Protein AF-A0A9N9YVP1-F1 (afdb_monomer_lite)

Foldseek 3Di:
DPDPPPPPVVVVVVLVVQLVVCVVVFQQVDAAQEKEKFWFWDQDPVRWIWIKMFMGSLPDTDDIDTDTHRFDCPPVDLSVLVVVVVVVVCCCSSRVHAYAEYQYEQVVCVRGVCNQQCCCQARVYFYFYDYDDDQDDDPNDRDDDDRHVNRVVRRNVGSVQADPVSHGDFDQDALQWTCQCVVLRGDHDAPVRVVVPADPLLNLLLLVLLVVCVVVVAAEEEEDADCCFDLVNQLVSLLVNVSVNSVGNYIYGHFDDDPLLLVLQVVLLCCQQVNCQPDDDDPVSLVVLLVRLVVSCVPRACDQCHQLADVVSVHGQEYEYEDLSNLSVLVVSCVRPVPRAYEYEDAGQGQQVQLVDPPGPSVVSVVSSCVRCVSHQAYEYALDPNRDHPPDDPLRYDYAHRAHACRDLQHRDYGSHVLSNLLNVQQVVCVVVVAARDDPPFAEEEEEAQLVLVLLLLVLLVVVCVVVPDDRAAYEYEAEDGPSDPCVVVSLVVNVVCCVPPVVVCRNRYGYDYDYPRSNNNNSVLLSHQAYEAAYPGEDDLVSLLSNLQSLHAYEYEPPHCNCVLDDDLQQYHYDHRSCSNVSSVVVVCSVPPPPSSVRNSVCSNPVDHPSRHSSVNSSVVSDDQAEEEEEDCPLQSLLLLLLCLVVVLGLEYEYHYPPPVSRQVSQVVSVVSNVVPSYRYHYDYDFLQVNLAGQEYEYADADDDDVPDDPVVRVVRRLVVLLVSLVRNPPHDQQHAYEYAYPPFQLSLQSCCVSHPHDQQRGWYLACQLLQQLLLVLVCVLVVHDSVQKDWDWWAGQAPLIFTQLVPIGGNNHRPPVVDDPPSDDVVVSNVCSRCVQVVCCVPVVHDNNSSSNSVSVQSSCQSSQVQDWGQIFGADPVLSTTHTATFGQYVSHGPDGDDDPGDPVRVVSNNVRSNVSSVVSVVVVVVVVVVD

Secondary structure (DSSP, 8-state):
--SS--HHHHHHHHHHHHHHHGGGS--TTS-PEEEEEEEEEEE-TTSPEEEEEEEESSSSEEEEEEEEE----TTSS-HHHHHHHHHHHHHHHHHTEEEEEEEEEGGGGGT-SSHHHHHHHHH--EEEEEPPPPPPEETTEE-PPPHHHHHHHHHHHHHTTB-TTSSBPP-B-GGGBB-HHHHTTB----HHHHHTTS-HHHHHHHHHHHHHHHHHT--EEEE-S-SS-SHHHHHHHHHHHHHHHTT--EEEE-PPP-TTHHHHHHHHHHHHTTS-TT----HHHHHHHHHHHHHHIIIIISSTT-TTS-GGGT--SEEEE--GGGTTHHHHHHHH-TTS-EEEEE-----HHHHTSTTSHHHHHHHHHHHHHTT-SEEEE-S-GGGS-TTS-GGGEEE----B-TTSTTTS---HHHHHHHHHHHHHHHHHTTPPPP-TTS-EEEE-S-HHHHHHHHHHHHHHHHTTTPPPPEEEEEEE--TT-TTHHHHHHHHHHHHHHTSGGGGGGEEEEEE-S-HHHHHHHHHHEEEEEE--SS---HHHHHHHHHTT--EEE-SSTTGGGG--BTTTEEE--TT-HHHHHHHHHHHHH-HHHHHHHHHHHHH---GGGBHHHHHHHHH----EEEEE--SHHHHHHHHHHHHTT--SEEEEE-S-HHHHHHHHHHHHHHHHHSSS--EEEE--HHHHTTSSEEEE---PPPPTT--HHHHHHHHHHHHHHHHHHHPSPPTT-EEEE-SSSHHHHHHHHHHHH-S-GGGEEE-TTHHHHHHHHHHHHHHHTS-GGGEE--EEESSSTTEEE-GGG-EETTEEHHHHS-TTSS-HHHHHHHHHHHHHHHHHHHS--HHHHHHHHHHHHHHHHTT--EEEEEEEEETTTTEEEEEEEEEETTEEEEE------HHHHHHHHHHHHHHHHHHHHHHHHHHH--

Sequence (934 aa):
MAQLLLPHTLHSLHMRRGAFIAQTDCPCHLALTELYCGISAVIKSDGTFRIALAIYDALYLRDFHDADVVINDKTGVDGLTDHLIDYLKSYERGKLAKFIGCGVLSSVLDHSKLICSRLWLELDIVPIVIPAPAETKHNGHWVAKPVDELADSMARKSIMSFGPSTIPRLQVGWHGVVQVSLSGLAHLARLQDYKGICSPGTWETMIFFADKIRERRIKMAFFSASPQGGGVPIARHALIRFASLLGLPITWQVPKPRRGVFGVTKTIKNILRGVEPNQRMEWLDRNSIIDWVTENAKRYWLIQDGPLLSPEEGGADIVIIDDLEMIGLIPLAKAAAPNRPVLYCSHIQMRNDLIARTGTLENDIWGFVWDHVKHADAFLTYPIQESLPAEAPREKVGYLSPTFDWFDGLNKSLSLWDTGFYTHFYNSQCYKFYMTELRWPSPSFESKQELFEIFSYYAEFRCLISDKNVNPPQLVICGNRSIDDPDRKLVYEDARRDLEHVYRRFQRDISIMILGERDQVLNILVRNSHVVLQVPSSEDDEFKVAQALHAGRPVITSPIDGTSIQIQDGVNGFIVRPGDRAAVAEHLMCLFTDKRLHEGMSVAARNGMSDELTTVGNAAAWMRTNSKIAIVGVGQVGGAVANAIILTSIANEVLLVDTDVSRRDSQVRDLADVAFSQKEDTNVRAATYAEAAQCDIIVITAGSRHFIGQPSMDYTDRNISIVRSIMKEMSPFRSDAIIIVVANPVDLLTSIVQELSGLPRHQVLGSGTFLESIRLRGIVASELKVAANSIDIYVLGVQGESQVTAWSMARLGGSPLSKAMPPKSLDFDKIADECRERAQMIMQVKGATPYGIASVVASTCRSILLDKRNVRPLSHFQPEFGCCFSLPALIGRQGVIGTIHLALDDAEDAHISDSAKKLKGRLESVKENVLEDN

InterPro domains:
  IPR001236 Lactate/malate dehydrogenase, N-terminal [PF00056] (628-766)
  IPR001557 L-lactate/malate dehydrogenase [PR00086] (628-652)
  IPR001557 L-lactate/malate dehydrogenase [PR00086] (653-677)
  IPR001557 L-lactate/malate dehydrogenase [PR00086] (740-760)
  IPR001557 L-lactate/malate dehydrogenase [PR00086] (764-782)
  IPR001557 L-lactate/malate dehydrogenase [PR00086] (794-807)
  IPR015955 Lactate dehydrogenase/glycoside hydrolase, family 4, C-terminal [G3DSA:3.90.110.10] (770-927)
  IPR015955 Lactate dehydrogenase/glycoside hydrolase, family 4, C-terminal [SSF56327] (767-926)
  IPR022383 Lactate/malate dehydrogenase, C-terminal [PF02866] (769-928)
  IPR036291 NAD(P)-binding domain superfamily [SSF51735] (623-766)
  IPR049438 Trehalose synthase, N-terminal domain [PF21269] (223-380)
  IPR052078 Trehalose Metabolism Glycosyltransferase [PTHR47779] (29-644)
  IPR060293 Trehalose phosphorylase-like, N-terminal [PF27036] (35-168)

Organism: NCBI:txid160324

pLDDT: mean 84.29, std 13.4, range [31.66, 98.62]

Structure (mmCIF, N/CA/C/O backbone):
data_AF-A0A9N9YVP1-F1
#
_entry.id   AF-A0A9N9YVP1-F1
#
loop_
_atom_site.group_PDB
_atom_site.id
_atom_site.type_symbol
_atom_site.label_atom_id
_atom_site.label_alt_id
_atom_site.label_comp_id
_atom_site.label_asym_id
_atom_site.label_entity_id
_atom_site.label_seq_id
_atom_site.pdbx_PDB_ins_code
_atom_site.Cartn_x
_atom_site.Cartn_y
_atom_site.Cartn_z
_atom_site.occupancy
_atom_site.B_iso_or_equiv
_atom_site.auth_seq_id
_atom_site.auth_comp_id
_atom_site.auth_asym_id
_atom_site.auth_atom_id
_atom_site.pdbx_PDB_model_num
ATOM 1 N N . MET A 1 1 ? 31.808 -8.818 -67.259 1.00 36.97 1 MET A N 1
ATOM 2 C CA . MET A 1 1 ? 30.579 -9.425 -66.693 1.00 36.97 1 MET A CA 1
ATOM 3 C C . MET A 1 1 ? 30.903 -10.435 -65.577 1.00 36.97 1 MET A C 1
ATOM 5 O O . MET A 1 1 ? 30.478 -11.576 -65.644 1.00 36.97 1 MET A O 1
ATOM 9 N N . ALA A 1 2 ? 31.636 -10.038 -64.527 1.00 34.41 2 ALA A N 1
ATOM 10 C CA . ALA A 1 2 ? 31.884 -10.904 -63.360 1.00 34.41 2 ALA A CA 1
ATOM 11 C C . ALA A 1 2 ? 32.328 -10.092 -62.123 1.00 34.41 2 ALA A C 1
ATOM 13 O O . ALA A 1 2 ? 33.379 -10.353 -61.553 1.00 34.41 2 ALA A O 1
ATOM 14 N N . GLN A 1 3 ? 31.572 -9.054 -61.740 1.00 31.66 3 GLN A N 1
ATOM 15 C CA . GLN A 1 3 ? 31.914 -8.232 -60.564 1.00 31.66 3 GLN A CA 1
ATOM 16 C C . GLN A 1 3 ? 30.692 -7.572 -59.890 1.00 31.66 3 GLN A C 1
ATOM 18 O O . GLN A 1 3 ? 30.776 -6.450 -59.410 1.00 31.66 3 GLN A O 1
ATOM 23 N N . LEU A 1 4 ? 29.534 -8.249 -59.860 1.00 36.09 4 LEU A N 1
ATOM 24 C CA . LEU A 1 4 ? 28.283 -7.683 -59.314 1.00 36.09 4 LEU A CA 1
ATOM 25 C C . LEU A 1 4 ? 27.446 -8.649 -58.440 1.00 36.09 4 LEU A C 1
ATOM 27 O O . LEU A 1 4 ? 26.253 -8.440 -58.271 1.00 36.09 4 LEU A O 1
ATOM 31 N N . LEU A 1 5 ? 28.042 -9.689 -57.838 1.00 32.59 5 LEU A N 1
ATOM 32 C CA . LEU A 1 5 ? 27.314 -10.674 -57.002 1.00 32.59 5 LEU A CA 1
ATOM 33 C C . LEU A 1 5 ? 27.924 -10.906 -55.602 1.00 32.59 5 LEU A C 1
ATOM 35 O O . LEU A 1 5 ? 27.902 -12.018 -55.084 1.00 32.59 5 LEU A O 1
ATOM 39 N N . LEU A 1 6 ? 28.465 -9.864 -54.963 1.00 33.88 6 LEU A N 1
ATOM 40 C CA . LEU A 1 6 ? 29.077 -9.942 -53.623 1.00 33.88 6 LEU A CA 1
ATOM 41 C C . LEU A 1 6 ? 28.431 -9.139 -52.456 1.00 33.88 6 LEU A C 1
ATOM 43 O O . LEU A 1 6 ? 29.052 -9.113 -51.396 1.00 33.88 6 LEU A O 1
ATOM 47 N N . PRO A 1 7 ? 27.210 -8.550 -52.519 1.00 36.03 7 PRO A N 1
ATOM 48 C CA . PRO A 1 7 ? 26.578 -8.006 -51.301 1.00 36.03 7 PRO A CA 1
ATOM 49 C C . PRO A 1 7 ? 25.833 -9.051 -50.446 1.00 36.03 7 PRO A C 1
ATOM 51 O O . PRO A 1 7 ? 25.763 -8.916 -49.225 1.00 36.03 7 PRO A O 1
ATOM 54 N N . HIS A 1 8 ? 25.282 -10.113 -51.050 1.00 33.09 8 HIS A N 1
ATOM 55 C CA . HIS A 1 8 ? 24.390 -11.046 -50.340 1.00 33.09 8 HIS A CA 1
ATOM 56 C C . HIS A 1 8 ? 25.116 -12.076 -49.457 1.00 33.09 8 HIS A C 1
ATOM 58 O O . HIS A 1 8 ? 24.566 -12.526 -48.453 1.00 33.09 8 HIS A O 1
ATOM 64 N N . THR A 1 9 ? 26.367 -12.423 -49.764 1.00 39.69 9 THR A N 1
ATOM 65 C CA . THR A 1 9 ? 27.131 -13.437 -49.017 1.00 39.69 9 THR A CA 1
ATOM 66 C C . THR A 1 9 ? 27.764 -12.888 -47.736 1.00 39.69 9 THR A C 1
ATOM 68 O O . THR A 1 9 ? 27.708 -13.563 -46.709 1.00 39.69 9 THR A O 1
ATOM 71 N N . LEU A 1 10 ? 28.273 -11.651 -47.735 1.00 37.38 10 LEU A N 1
ATOM 72 C CA . LEU A 1 10 ? 28.865 -11.011 -46.546 1.00 37.38 10 LEU A CA 1
ATOM 73 C C . LEU A 1 10 ? 27.822 -10.647 -45.478 1.00 37.38 10 LEU A C 1
ATOM 75 O O . LEU A 1 10 ? 28.050 -10.908 -44.296 1.00 37.38 10 LEU A O 1
ATOM 79 N N . HIS A 1 11 ? 26.651 -10.138 -45.882 1.00 41.75 11 HIS A N 1
ATOM 80 C CA . HIS A 1 11 ? 25.539 -9.874 -44.960 1.00 41.75 11 HIS A CA 1
ATOM 81 C C . HIS A 1 11 ? 25.016 -11.180 -44.331 1.00 41.75 11 HIS A C 1
ATOM 83 O O . HIS A 1 11 ? 24.788 -11.247 -43.126 1.00 41.75 11 HIS A O 1
ATOM 89 N N . SER A 1 12 ? 24.953 -12.268 -45.114 1.00 48.81 12 SER A N 1
ATOM 90 C CA . SER A 1 12 ? 24.583 -13.598 -44.605 1.00 48.81 12 SER A CA 1
ATOM 91 C C . SER A 1 12 ? 25.621 -14.203 -43.648 1.00 48.81 12 SER A C 1
ATOM 93 O O . SER A 1 12 ? 25.246 -14.915 -42.723 1.00 48.81 12 SER A O 1
ATOM 95 N N . LEU A 1 13 ? 26.915 -13.909 -43.822 1.00 45.28 13 LEU A N 1
ATOM 96 C CA . LEU A 1 13 ? 28.001 -14.376 -42.949 1.00 45.28 13 LEU A CA 1
ATOM 97 C C . LEU A 1 13 ? 28.046 -13.617 -41.619 1.00 45.28 13 LEU A C 1
ATOM 99 O O . LEU A 1 13 ? 28.286 -14.237 -40.585 1.00 45.28 13 LEU A O 1
ATOM 103 N N . HIS A 1 14 ? 27.785 -12.306 -41.631 1.00 53.53 14 HIS A N 1
ATOM 104 C CA . HIS A 1 14 ? 27.650 -11.504 -40.413 1.00 53.53 14 HIS A CA 1
ATOM 105 C C . HIS A 1 14 ? 26.424 -11.935 -39.600 1.00 53.53 14 HIS A C 1
ATOM 107 O O . HIS A 1 14 ? 26.558 -12.198 -38.410 1.00 53.53 14 HIS A O 1
ATOM 113 N N . MET A 1 15 ? 25.276 -12.141 -40.256 1.00 52.66 15 MET A N 1
ATOM 114 C CA . MET A 1 15 ? 24.072 -12.678 -39.611 1.00 52.66 15 MET A CA 1
ATOM 115 C C . MET A 1 15 ? 24.271 -14.116 -39.117 1.00 52.66 15 MET A C 1
ATOM 117 O O . MET A 1 15 ? 23.824 -14.441 -38.027 1.00 52.66 15 MET A O 1
ATOM 121 N N . ARG A 1 16 ? 25.003 -14.974 -39.845 1.00 50.38 16 ARG A N 1
ATOM 122 C CA . ARG A 1 16 ? 25.348 -16.336 -39.385 1.00 50.38 16 ARG A CA 1
ATOM 123 C C . ARG A 1 16 ? 26.329 -16.342 -38.208 1.00 50.38 16 ARG A C 1
ATOM 125 O O . ARG A 1 16 ? 26.182 -17.178 -37.325 1.00 50.38 16 ARG A O 1
ATOM 132 N N . ARG A 1 17 ? 27.303 -15.423 -38.160 1.00 50.84 17 ARG A N 1
ATOM 133 C CA . ARG A 1 17 ? 28.202 -15.244 -37.000 1.00 50.84 17 ARG A CA 1
ATOM 134 C C . ARG A 1 17 ? 27.474 -14.645 -35.798 1.00 50.84 17 ARG A C 1
ATOM 136 O O . ARG A 1 17 ? 27.667 -15.133 -34.693 1.00 50.84 17 ARG A O 1
ATOM 143 N N . GLY A 1 18 ? 26.625 -13.643 -36.015 1.00 53.56 18 GLY A N 1
ATOM 144 C CA . GLY A 1 18 ? 25.762 -13.064 -34.986 1.00 53.56 18 GLY A CA 1
ATOM 145 C C . GLY A 1 18 ? 24.769 -14.086 -34.438 1.00 53.56 18 GLY A C 1
ATOM 146 O O . GLY A 1 18 ? 24.640 -14.197 -33.230 1.00 53.56 18 GLY A O 1
ATOM 147 N N . ALA A 1 19 ? 24.172 -14.918 -35.296 1.00 49.66 19 ALA A N 1
ATOM 148 C CA . ALA A 1 19 ? 23.304 -16.026 -34.899 1.00 49.66 19 ALA A CA 1
ATOM 149 C C . ALA A 1 19 ? 24.055 -17.136 -34.143 1.00 49.66 19 ALA A C 1
ATOM 151 O O . ALA A 1 19 ? 23.494 -17.712 -33.221 1.00 49.66 19 ALA A O 1
ATOM 152 N N . PHE A 1 20 ? 25.319 -17.420 -34.484 1.00 48.06 20 PHE A N 1
ATOM 153 C CA . PHE A 1 20 ? 26.168 -18.372 -33.752 1.00 48.06 20 PHE A CA 1
ATOM 154 C C . PHE A 1 20 ? 26.605 -17.834 -32.377 1.00 48.06 20 PHE A C 1
ATOM 156 O O . PHE A 1 20 ? 26.652 -18.588 -31.416 1.00 48.06 20 PHE A O 1
ATOM 163 N N . ILE A 1 21 ? 26.868 -16.529 -32.248 1.00 49.12 21 ILE A N 1
ATOM 164 C CA . ILE A 1 21 ? 27.132 -15.864 -30.954 1.00 49.12 21 ILE A CA 1
ATOM 165 C C . ILE A 1 21 ? 25.832 -15.712 -30.141 1.00 49.12 21 ILE A C 1
ATOM 167 O O . ILE A 1 21 ? 25.846 -15.797 -28.919 1.00 49.12 21 ILE A O 1
ATOM 171 N N . ALA A 1 22 ? 24.685 -15.565 -30.805 1.00 49.38 22 ALA A N 1
ATOM 172 C CA . ALA A 1 22 ? 23.366 -15.564 -30.178 1.00 49.38 22 ALA A CA 1
ATOM 173 C C . ALA A 1 22 ? 22.892 -16.966 -29.739 1.00 49.38 22 ALA A C 1
ATOM 175 O O . ALA A 1 22 ? 21.894 -17.053 -29.029 1.00 49.38 22 ALA A O 1
ATOM 176 N N . GLN A 1 23 ? 23.601 -18.054 -30.088 1.00 46.22 23 GLN A N 1
ATOM 177 C CA . GLN A 1 23 ? 23.318 -19.401 -29.556 1.00 46.22 23 GLN A CA 1
ATOM 178 C C . GLN A 1 23 ? 23.592 -19.519 -28.045 1.00 46.22 23 GLN A C 1
ATOM 180 O O . GLN A 1 23 ? 23.192 -20.511 -27.445 1.00 46.22 23 GLN A O 1
ATOM 185 N N . THR A 1 24 ? 24.232 -18.521 -27.417 1.00 51.06 24 THR A N 1
ATOM 186 C CA . THR A 1 24 ? 24.445 -18.443 -25.957 1.00 51.06 24 THR A CA 1
ATOM 187 C C . THR A 1 24 ? 23.424 -17.563 -25.207 1.00 51.06 24 THR A C 1
ATOM 189 O O . THR A 1 24 ? 23.717 -17.087 -24.116 1.00 51.06 24 THR A O 1
ATOM 192 N N . ASP A 1 25 ? 22.227 -17.342 -25.763 1.00 57.69 25 ASP A N 1
ATOM 193 C CA . ASP A 1 25 ? 21.048 -16.677 -25.153 1.00 57.69 25 ASP A CA 1
ATOM 194 C C . ASP A 1 25 ? 21.185 -15.209 -24.667 1.00 57.69 25 ASP A C 1
ATOM 196 O O . ASP A 1 25 ? 20.162 -14.565 -24.430 1.00 57.69 25 ASP A O 1
ATOM 200 N N . CYS A 1 26 ? 22.386 -14.618 -24.574 1.00 68.69 26 CYS A N 1
ATOM 201 C CA . CYS A 1 26 ? 22.589 -13.215 -24.167 1.00 68.69 26 CYS A CA 1
ATOM 202 C C . CYS A 1 26 ? 23.360 -12.390 -25.228 1.00 68.69 26 CYS A C 1
ATOM 204 O O . CYS A 1 26 ? 24.539 -12.661 -25.467 1.00 68.69 26 CYS A O 1
ATOM 206 N N . PRO A 1 27 ? 22.754 -11.353 -25.850 1.00 72.19 27 PRO A N 1
ATOM 207 C CA . PRO A 1 27 ? 23.378 -10.542 -26.905 1.00 72.19 27 PRO A CA 1
ATOM 208 C C . PRO A 1 27 ? 24.248 -9.376 -26.385 1.00 72.19 27 PRO A C 1
ATOM 210 O O . PRO A 1 27 ? 24.367 -8.355 -27.055 1.00 72.19 27 PRO A O 1
ATOM 213 N N . CYS A 1 28 ? 24.890 -9.489 -25.218 1.00 72.62 28 CYS A N 1
ATOM 214 C CA . CYS A 1 28 ? 25.615 -8.380 -24.564 1.00 72.62 28 CYS A CA 1
ATOM 215 C C . CYS A 1 28 ? 26.732 -7.719 -25.405 1.00 72.62 28 CYS A C 1
ATOM 217 O O . CYS A 1 28 ? 27.105 -6.571 -25.155 1.00 72.62 28 CYS A O 1
ATOM 219 N N . HIS A 1 29 ? 27.263 -8.416 -26.412 1.00 76.12 29 HIS A N 1
ATOM 220 C CA . HIS A 1 29 ? 28.300 -7.912 -27.323 1.00 76.12 29 HIS A CA 1
ATOM 221 C C . HIS A 1 29 ? 27.770 -7.528 -28.714 1.00 76.12 29 HIS A C 1
ATOM 223 O O . HIS A 1 29 ? 28.556 -7.169 -29.591 1.00 76.12 29 HIS A O 1
ATOM 229 N N . LEU A 1 30 ? 26.456 -7.618 -28.936 1.00 80.00 30 LEU A N 1
ATOM 230 C CA . LEU A 1 30 ? 25.818 -7.363 -30.222 1.00 80.00 30 LEU A CA 1
ATOM 231 C C . LEU A 1 30 ? 25.023 -6.058 -30.171 1.00 80.00 30 LEU A C 1
ATOM 233 O O . LEU A 1 30 ? 24.193 -5.851 -29.289 1.00 80.00 30 LEU A O 1
ATOM 237 N N . ALA A 1 31 ? 25.236 -5.203 -31.169 1.00 84.88 31 ALA A N 1
ATOM 238 C CA . ALA A 1 31 ? 24.367 -4.061 -31.403 1.00 84.88 31 ALA A CA 1
ATOM 239 C C . ALA A 1 31 ? 23.071 -4.552 -32.060 1.00 84.88 31 ALA A C 1
ATOM 241 O O . ALA A 1 31 ? 23.087 -4.977 -33.217 1.00 84.88 31 ALA A O 1
ATOM 242 N N . LEU A 1 32 ? 21.962 -4.517 -31.319 1.00 90.44 32 LEU A N 1
ATOM 243 C CA . LEU A 1 32 ? 20.645 -4.856 -31.853 1.00 90.44 32 LEU A CA 1
ATOM 244 C C . LEU A 1 32 ? 19.993 -3.637 -32.505 1.00 90.44 32 LEU A C 1
ATOM 246 O O . LEU A 1 32 ? 20.136 -2.509 -32.032 1.00 90.44 32 LEU A O 1
ATOM 250 N N . THR A 1 33 ? 19.239 -3.877 -33.576 1.00 92.69 33 THR A N 1
ATOM 251 C CA . THR A 1 33 ? 18.444 -2.823 -34.219 1.00 92.69 33 THR A CA 1
ATOM 252 C C . THR A 1 33 ? 17.172 -2.570 -33.412 1.00 92.69 33 THR A C 1
ATOM 254 O O . THR A 1 33 ? 16.374 -3.487 -33.225 1.00 92.69 33 THR A O 1
ATOM 257 N N . GLU A 1 34 ? 16.969 -1.338 -32.948 1.00 94.75 34 GLU A N 1
ATOM 258 C CA . GLU A 1 34 ? 15.727 -0.922 -32.285 1.00 94.75 34 GLU A CA 1
ATOM 259 C C . GLU A 1 34 ? 14.593 -0.827 -33.325 1.00 94.75 34 GLU A C 1
ATOM 261 O O . GLU A 1 34 ? 14.719 -0.131 -34.335 1.00 94.75 34 GLU A O 1
ATOM 266 N N . LEU A 1 35 ? 13.489 -1.538 -33.092 1.00 96.81 35 LEU A N 1
ATOM 267 C CA . LEU A 1 35 ? 12.333 -1.609 -33.987 1.00 96.81 35 LEU A CA 1
ATOM 268 C C . LEU A 1 35 ? 11.027 -1.282 -33.256 1.00 96.81 35 LEU A C 1
ATOM 270 O O . LEU A 1 35 ? 10.927 -1.325 -32.031 1.00 96.81 35 LEU A O 1
ATOM 274 N N . TYR A 1 36 ? 9.996 -0.998 -34.037 1.00 97.81 36 TYR A N 1
ATOM 275 C CA . TYR A 1 36 ? 8.621 -0.805 -33.600 1.00 97.81 36 TYR A CA 1
ATOM 276 C C . TYR A 1 36 ? 7.718 -1.701 -34.431 1.00 97.81 36 TYR A C 1
ATOM 278 O O . TYR A 1 36 ? 8.015 -1.970 -35.598 1.00 97.81 36 TYR A O 1
ATOM 286 N N . CYS A 1 37 ? 6.607 -2.142 -33.857 1.00 97.62 37 CYS A N 1
ATOM 287 C CA . CYS A 1 37 ? 5.610 -2.893 -34.605 1.00 97.62 37 CYS A CA 1
ATOM 288 C C . CYS A 1 37 ? 4.198 -2.337 -34.434 1.00 97.62 37 CYS A C 1
ATOM 290 O O . CYS A 1 37 ? 3.916 -1.528 -33.550 1.00 97.62 37 CYS A O 1
ATOM 292 N N . GLY A 1 38 ? 3.309 -2.735 -35.333 1.00 97.25 38 GLY A N 1
ATOM 293 C CA . GLY A 1 38 ? 1.884 -2.463 -35.254 1.00 97.25 38 GLY A CA 1
ATOM 294 C C . GLY A 1 38 ? 1.114 -3.743 -35.503 1.00 97.25 38 GLY A C 1
ATOM 295 O O . GLY A 1 38 ? 1.426 -4.441 -36.461 1.00 97.25 38 GLY A O 1
ATOM 296 N N . ILE A 1 39 ? 0.143 -4.047 -34.647 1.00 96.00 39 ILE A N 1
ATOM 297 C CA . ILE A 1 39 ? -0.648 -5.277 -34.666 1.00 96.00 39 ILE A CA 1
ATOM 298 C C . ILE A 1 39 ? -2.103 -4.933 -34.974 1.00 96.00 39 ILE A C 1
ATOM 300 O O . ILE A 1 39 ? -2.717 -4.077 -34.327 1.00 96.00 39 ILE A O 1
ATOM 304 N N . SER A 1 40 ? -2.655 -5.655 -35.942 1.00 93.44 40 SER A N 1
ATOM 305 C CA . SER A 1 40 ? -4.078 -5.684 -36.257 1.00 93.44 40 SER A CA 1
ATOM 306 C C . SER A 1 40 ? -4.497 -7.127 -36.514 1.00 93.44 40 SER A C 1
ATOM 308 O O . SER A 1 40 ? -3.740 -7.902 -37.099 1.00 93.44 40 SER A O 1
ATOM 310 N N . ALA A 1 41 ? -5.691 -7.501 -36.069 1.00 89.31 41 ALA A N 1
ATOM 311 C CA . ALA A 1 41 ? -6.236 -8.831 -36.294 1.00 89.31 41 ALA A CA 1
ATOM 312 C C . ALA A 1 41 ? -7.759 -8.772 -36.417 1.00 89.31 41 ALA A C 1
ATOM 314 O O . ALA A 1 41 ? -8.409 -7.968 -35.744 1.00 89.31 41 ALA A O 1
ATOM 315 N N . VAL A 1 42 ? -8.318 -9.637 -37.263 1.00 86.94 42 VAL A N 1
ATOM 316 C CA . VAL A 1 42 ? -9.768 -9.826 -37.416 1.00 86.94 42 VAL A CA 1
ATOM 317 C C . VAL A 1 42 ? -10.100 -11.311 -37.515 1.00 86.94 42 VAL A C 1
ATOM 319 O O . VAL A 1 42 ? -9.354 -12.085 -38.117 1.00 86.94 42 VAL A O 1
ATOM 322 N N . ILE A 1 43 ? -11.239 -11.701 -36.948 1.00 82.94 43 ILE A N 1
ATOM 323 C CA . ILE A 1 43 ? -11.781 -13.054 -37.093 1.00 82.94 43 ILE A CA 1
ATOM 324 C C . ILE A 1 43 ? -12.593 -13.128 -38.386 1.00 82.94 43 ILE A C 1
ATOM 326 O O . ILE A 1 43 ? -13.475 -12.302 -38.631 1.00 82.94 43 ILE A O 1
ATOM 330 N N . LYS A 1 44 ? -12.304 -14.127 -39.217 1.00 83.38 44 LYS A N 1
ATOM 331 C CA . LYS A 1 44 ? -13.083 -14.445 -40.414 1.00 83.38 44 LYS A CA 1
ATOM 332 C C . LYS A 1 44 ? -14.314 -15.279 -40.069 1.00 83.38 44 LYS A C 1
ATOM 334 O O . LYS A 1 44 ? -14.399 -15.917 -39.024 1.00 83.38 44 LYS A O 1
ATOM 339 N N . SER A 1 45 ? -15.263 -15.332 -41.001 1.00 77.62 45 SER A N 1
ATOM 340 C CA . SER A 1 45 ? -16.503 -16.111 -40.869 1.00 77.62 45 SER A CA 1
ATOM 341 C C . SER A 1 45 ? -16.292 -17.613 -40.633 1.00 77.62 45 SER A C 1
ATOM 343 O O . SER A 1 45 ? -17.187 -18.273 -40.118 1.00 77.62 45 SER A O 1
ATOM 345 N N . ASP A 1 46 ? -15.138 -18.157 -41.023 1.00 78.56 46 ASP A N 1
ATOM 346 C CA . ASP A 1 46 ? -14.753 -19.561 -40.830 1.00 78.56 46 ASP A CA 1
ATOM 347 C C . ASP A 1 46 ? -14.034 -19.826 -39.489 1.00 78.56 46 ASP A C 1
ATOM 349 O O . ASP A 1 46 ? -13.602 -20.949 -39.233 1.00 78.56 46 ASP A O 1
ATOM 353 N N . GLY A 1 47 ? -13.914 -18.807 -38.629 1.00 74.50 47 GLY A N 1
ATOM 354 C CA . GLY A 1 47 ? -13.245 -18.885 -37.330 1.00 74.50 47 GLY A CA 1
ATOM 355 C C . GLY A 1 47 ? -11.721 -18.734 -37.387 1.00 74.50 47 GLY A C 1
ATOM 356 O O . GLY A 1 47 ? -11.075 -18.802 -36.343 1.00 74.50 47 GLY A O 1
ATOM 357 N N . THR A 1 48 ? -11.130 -18.518 -38.568 1.00 85.50 48 THR A N 1
ATOM 358 C CA . THR A 1 48 ? -9.691 -18.239 -38.701 1.00 85.50 48 THR A CA 1
ATOM 359 C C . THR A 1 48 ? -9.375 -16.779 -38.384 1.00 85.50 48 THR A C 1
ATOM 361 O O . THR A 1 48 ? -10.168 -15.878 -38.664 1.00 85.50 48 THR A O 1
ATOM 364 N N . PHE A 1 49 ? -8.206 -16.522 -37.798 1.00 86.44 49 PHE A N 1
ATOM 365 C CA . PHE A 1 49 ? -7.730 -15.163 -37.560 1.00 86.44 49 PHE A CA 1
ATOM 366 C C . PHE A 1 49 ? -6.881 -14.713 -38.739 1.00 86.44 49 PHE A C 1
ATOM 368 O O . PHE A 1 49 ? -5.881 -15.356 -39.048 1.00 86.44 49 PHE A O 1
ATOM 375 N N . ARG A 1 50 ? -7.225 -13.581 -39.355 1.00 90.44 50 ARG A N 1
ATOM 376 C CA . ARG A 1 50 ? -6.283 -12.867 -40.218 1.00 90.44 50 ARG A CA 1
ATOM 377 C C . ARG A 1 50 ? -5.507 -11.874 -39.374 1.00 90.44 50 ARG A C 1
ATOM 379 O O . ARG A 1 50 ? -6.106 -10.966 -38.795 1.00 90.44 50 ARG A O 1
ATOM 386 N N . ILE A 1 51 ? -4.197 -12.052 -39.309 1.00 91.94 51 ILE A N 1
ATOM 387 C CA . ILE A 1 51 ? -3.289 -11.276 -38.468 1.00 91.94 51 ILE A CA 1
ATOM 388 C C . ILE A 1 51 ? -2.338 -10.506 -39.374 1.00 91.94 51 ILE A C 1
ATOM 390 O O . ILE A 1 51 ? -1.740 -11.088 -40.277 1.00 91.94 51 ILE A O 1
ATOM 394 N N . ALA A 1 52 ? -2.157 -9.217 -39.090 1.00 94.31 52 ALA A N 1
ATOM 395 C CA . ALA A 1 52 ? -1.149 -8.398 -39.739 1.00 94.31 52 ALA A CA 1
ATOM 396 C C . ALA A 1 52 ? -0.206 -7.735 -38.726 1.00 94.31 52 ALA A C 1
ATOM 398 O O . ALA A 1 52 ? -0.653 -7.170 -37.721 1.00 94.31 52 ALA A O 1
ATOM 399 N N . LEU A 1 53 ? 1.097 -7.767 -39.026 1.00 96.31 53 LEU A N 1
ATOM 400 C CA . LEU A 1 53 ? 2.134 -7.021 -38.319 1.00 96.31 53 LEU A CA 1
ATOM 401 C C . LEU A 1 53 ? 2.937 -6.155 -39.289 1.00 96.31 53 LEU A C 1
ATOM 403 O O . LEU A 1 53 ? 3.566 -6.666 -40.213 1.00 96.31 53 LEU A O 1
ATOM 407 N N . ALA A 1 54 ? 2.991 -4.854 -39.022 1.00 97.06 54 ALA A N 1
ATOM 408 C CA . ALA A 1 54 ? 3.899 -3.932 -39.701 1.00 97.06 54 ALA A CA 1
ATOM 409 C C . ALA A 1 54 ? 5.125 -3.667 -38.826 1.00 97.06 54 ALA A C 1
ATOM 411 O O . ALA A 1 54 ? 4.958 -3.388 -37.639 1.00 97.06 54 ALA A O 1
ATOM 412 N N . ILE A 1 55 ? 6.336 -3.719 -39.387 1.00 97.81 55 ILE A N 1
ATOM 413 C CA . ILE A 1 55 ? 7.594 -3.562 -38.638 1.00 97.81 55 ILE A CA 1
ATOM 414 C C . ILE A 1 55 ? 8.377 -2.357 -39.160 1.00 97.81 55 ILE A C 1
ATOM 416 O O . ILE A 1 55 ? 8.621 -2.238 -40.357 1.00 97.81 55 ILE A O 1
ATOM 420 N N . TYR A 1 56 ? 8.812 -1.483 -38.257 1.00 96.75 56 TYR A N 1
ATOM 421 C CA . TYR A 1 56 ? 9.435 -0.192 -38.550 1.00 96.75 56 TYR A CA 1
ATOM 422 C C . TYR A 1 56 ? 10.730 0.024 -37.759 1.00 96.75 56 TYR A C 1
ATOM 424 O O . TYR A 1 56 ? 10.844 -0.425 -36.626 1.00 96.75 56 TYR A O 1
ATOM 432 N N . ASP A 1 57 ? 11.663 0.806 -38.302 1.00 91.50 57 ASP A N 1
ATOM 433 C CA . ASP A 1 57 ? 12.876 1.287 -37.609 1.00 91.50 57 ASP A CA 1
ATOM 434 C C . ASP A 1 57 ? 12.748 2.746 -37.124 1.00 91.50 57 ASP A C 1
ATOM 436 O O . ASP A 1 57 ? 13.701 3.521 -37.155 1.00 91.50 57 ASP A O 1
ATOM 440 N N . ALA A 1 58 ? 11.532 3.131 -36.728 1.00 86.69 58 ALA A N 1
ATOM 441 C CA . ALA A 1 58 ? 11.064 4.497 -36.457 1.00 86.69 58 ALA A CA 1
ATOM 442 C C . ALA A 1 58 ? 10.821 5.394 -37.687 1.00 86.69 58 ALA A C 1
ATOM 444 O O . ALA A 1 58 ? 9.970 6.280 -37.603 1.00 86.69 58 ALA A O 1
ATOM 445 N N . LEU A 1 59 ? 11.498 5.182 -38.822 1.00 88.06 59 LEU A N 1
ATOM 446 C CA . LEU A 1 59 ? 11.346 6.038 -40.012 1.00 88.06 59 LEU A CA 1
ATOM 447 C C . LEU A 1 59 ? 10.712 5.307 -41.196 1.00 88.06 59 LEU A C 1
ATOM 449 O O . LEU A 1 59 ? 9.794 5.830 -41.829 1.00 88.06 59 LEU A O 1
ATOM 453 N N . TYR A 1 60 ? 11.187 4.103 -41.491 1.00 92.12 60 TYR A N 1
ATOM 454 C CA . TYR A 1 60 ? 10.813 3.340 -42.671 1.00 92.12 60 TYR A CA 1
ATOM 455 C C . TYR A 1 60 ? 10.196 2.000 -42.287 1.00 92.12 60 TYR A C 1
ATOM 457 O O . TYR A 1 60 ? 10.591 1.361 -41.310 1.00 92.12 60 TYR A O 1
ATOM 465 N N . LEU A 1 61 ? 9.239 1.558 -43.105 1.00 94.06 61 LEU A N 1
ATOM 466 C CA . LEU A 1 61 ? 8.739 0.192 -43.048 1.00 94.06 61 LEU A CA 1
ATOM 467 C C . LEU A 1 61 ? 9.892 -0.743 -43.435 1.00 94.06 61 LEU A C 1
ATOM 469 O O . LEU A 1 61 ? 10.513 -0.573 -44.486 1.00 94.06 61 LEU A O 1
ATOM 473 N N . ARG A 1 62 ? 10.202 -1.700 -42.564 1.00 93.19 62 ARG A N 1
ATOM 474 C CA . ARG A 1 62 ? 11.305 -2.652 -42.729 1.00 93.19 62 ARG A CA 1
ATOM 475 C C . ARG A 1 62 ? 10.838 -4.026 -43.158 1.00 93.19 62 ARG A C 1
ATOM 477 O O . ARG A 1 62 ? 11.505 -4.642 -43.983 1.00 93.19 62 ARG A O 1
ATOM 484 N N . ASP A 1 63 ? 9.738 -4.492 -42.587 1.00 94.38 63 ASP A N 1
ATOM 485 C CA . ASP A 1 63 ? 9.196 -5.814 -42.872 1.00 94.38 63 ASP A CA 1
ATOM 486 C C . ASP A 1 63 ? 7.688 -5.839 -42.595 1.00 94.38 63 ASP A C 1
ATOM 488 O O . ASP A 1 63 ? 7.136 -4.922 -41.971 1.00 94.38 63 ASP A O 1
ATOM 492 N N . PHE A 1 64 ? 7.029 -6.883 -43.082 1.00 93.19 64 PHE A N 1
ATOM 493 C CA . PHE A 1 64 ? 5.589 -7.039 -42.993 1.00 93.19 64 PHE A CA 1
ATOM 494 C C . PHE A 1 64 ? 5.188 -8.512 -42.870 1.00 93.19 64 PHE A C 1
ATOM 496 O O . PHE A 1 64 ? 5.729 -9.374 -43.562 1.00 93.19 64 PHE A O 1
ATOM 503 N N . HIS A 1 65 ? 4.211 -8.798 -42.014 1.00 92.38 65 HIS A N 1
ATOM 504 C CA . HIS A 1 65 ? 3.624 -10.124 -41.849 1.00 92.38 65 HIS A CA 1
ATOM 505 C C . HIS A 1 65 ? 2.112 -10.048 -42.055 1.00 92.38 65 HIS A C 1
ATOM 507 O O . HIS A 1 65 ? 1.461 -9.261 -41.380 1.00 92.38 65 HIS A O 1
ATOM 513 N N . ASP A 1 66 ? 1.566 -10.863 -42.959 1.00 91.25 66 ASP A N 1
ATOM 514 C CA . ASP A 1 66 ? 0.123 -11.064 -43.168 1.00 91.25 66 ASP A CA 1
ATOM 515 C C . ASP A 1 66 ? -0.122 -12.565 -43.264 1.00 91.25 66 ASP A C 1
ATOM 517 O O . ASP A 1 66 ? 0.442 -13.226 -44.144 1.00 91.25 66 ASP A O 1
ATOM 521 N N . ALA A 1 67 ? -0.912 -13.111 -42.346 1.00 88.94 67 ALA A N 1
ATOM 522 C CA . ALA A 1 67 ? -1.180 -14.538 -42.309 1.00 88.94 67 ALA A CA 1
ATOM 523 C C . ALA A 1 67 ? -2.587 -14.848 -41.800 1.00 88.94 67 ALA A C 1
ATOM 525 O O . ALA A 1 67 ? -3.105 -14.203 -40.887 1.00 88.94 67 ALA A O 1
ATOM 526 N N . ASP A 1 68 ? -3.166 -15.905 -42.369 1.00 88.38 68 ASP A N 1
ATOM 527 C CA . ASP A 1 68 ? -4.340 -16.567 -41.818 1.00 88.38 68 ASP A CA 1
ATOM 528 C C . ASP A 1 68 ? -3.885 -17.677 -40.869 1.00 88.38 68 ASP A C 1
ATOM 530 O O . ASP A 1 68 ? -3.153 -18.590 -41.261 1.00 88.38 68 ASP A O 1
ATOM 534 N N . VAL A 1 69 ? -4.317 -17.598 -39.615 1.00 85.19 69 VAL A N 1
ATOM 535 C CA . VAL A 1 69 ? -3.889 -18.491 -38.541 1.00 85.19 69 VAL A CA 1
ATOM 536 C C . VAL A 1 69 ? -5.106 -19.162 -37.920 1.00 85.19 69 VAL A C 1
ATOM 538 O O . VAL A 1 69 ? -6.080 -18.518 -37.523 1.00 85.19 69 VAL A O 1
ATOM 541 N N . VAL A 1 70 ? -5.045 -20.489 -37.831 1.00 83.19 70 VAL A N 1
ATOM 542 C CA . VAL A 1 70 ? -6.036 -21.291 -37.111 1.00 83.19 70 VAL A CA 1
ATOM 543 C C . VAL A 1 70 ? -5.610 -21.358 -35.650 1.00 83.19 70 VAL A C 1
ATOM 545 O O . VAL A 1 70 ? -4.582 -21.954 -35.331 1.00 83.19 70 VAL A O 1
ATOM 548 N N . ILE A 1 71 ? -6.402 -20.759 -34.766 1.00 77.62 71 ILE A N 1
ATOM 549 C CA . ILE A 1 71 ? -6.117 -20.711 -33.331 1.00 77.62 71 ILE A CA 1
ATOM 550 C C . ILE A 1 71 ? -6.999 -21.738 -32.620 1.00 77.62 71 ILE A C 1
ATOM 552 O O . ILE A 1 71 ? -8.217 -21.745 -32.774 1.00 77.62 71 ILE A O 1
ATOM 556 N N . ASN A 1 72 ? -6.376 -22.652 -31.876 1.00 65.50 72 ASN A N 1
ATOM 557 C CA . ASN A 1 72 ? -7.058 -23.743 -31.177 1.00 65.50 72 ASN A CA 1
ATOM 558 C C . ASN A 1 72 ? -7.197 -23.394 -29.682 1.00 65.50 72 ASN A C 1
ATOM 560 O O . ASN A 1 72 ? -6.421 -23.871 -28.858 1.00 65.50 72 ASN A O 1
ATOM 564 N N . ASP A 1 73 ? -8.204 -22.602 -29.308 1.00 61.72 73 ASP A N 1
ATOM 565 C CA . ASP A 1 73 ? -8.421 -22.132 -27.919 1.00 61.72 73 ASP A CA 1
ATOM 566 C C . ASP A 1 73 ? -9.039 -23.197 -26.980 1.00 61.72 73 ASP A C 1
ATOM 568 O O . ASP A 1 73 ? -9.882 -22.916 -26.127 1.00 61.72 73 ASP A O 1
ATOM 572 N N . LYS A 1 74 ? -8.641 -24.470 -27.104 1.00 49.50 74 LYS A N 1
ATOM 573 C CA . LYS A 1 74 ? -9.256 -25.587 -26.353 1.00 49.50 74 LYS A CA 1
ATOM 574 C C . LYS A 1 74 ? -8.920 -25.619 -24.852 1.00 49.50 74 LYS A C 1
ATOM 576 O O . LYS A 1 74 ? -9.457 -26.465 -24.143 1.00 49.50 74 LYS A O 1
ATOM 581 N N . THR A 1 75 ? -8.054 -24.735 -24.355 1.00 46.66 75 THR A N 1
ATOM 582 C CA . THR A 1 75 ? -7.500 -24.796 -22.985 1.00 46.66 75 THR A CA 1
ATOM 583 C C . THR A 1 75 ? -7.698 -23.526 -22.150 1.00 46.66 75 THR A C 1
ATOM 585 O O . THR A 1 75 ? -7.197 -23.466 -21.030 1.00 46.66 75 THR A O 1
ATOM 588 N N . GLY A 1 76 ? -8.426 -22.515 -22.643 1.00 51.59 76 GLY A N 1
ATOM 589 C CA . GLY A 1 76 ? -8.583 -21.235 -21.931 1.00 51.59 76 GLY A CA 1
ATOM 590 C C . GLY A 1 76 ? -7.320 -20.359 -21.922 1.00 51.59 76 GLY A C 1
ATOM 591 O O . GLY A 1 76 ? -7.230 -19.417 -21.136 1.00 51.59 76 GLY A O 1
ATOM 592 N N . VAL A 1 77 ? -6.351 -20.676 -22.785 1.00 59.12 77 VAL A N 1
ATOM 593 C CA . VAL A 1 77 ? -5.135 -19.897 -23.046 1.00 59.12 77 VAL A CA 1
ATOM 594 C C . VAL A 1 77 ? -5.372 -19.038 -24.293 1.00 59.12 77 VAL A C 1
ATOM 596 O O . VAL A 1 77 ? -6.011 -19.496 -25.232 1.00 59.12 77 VAL A O 1
ATOM 599 N N . ASP A 1 78 ? -4.899 -17.791 -24.281 1.00 79.62 78 ASP A N 1
ATOM 600 C CA . ASP A 1 78 ? -5.040 -16.811 -25.370 1.00 79.62 78 ASP A CA 1
ATOM 601 C C . ASP A 1 78 ? -4.097 -17.174 -26.531 1.00 79.62 78 ASP A C 1
ATOM 603 O O . ASP A 1 78 ? -2.966 -16.680 -26.611 1.00 79.62 78 ASP A O 1
ATOM 607 N N . GLY A 1 79 ? -4.548 -18.080 -27.408 1.00 82.69 79 GLY A N 1
ATOM 608 C CA . GLY A 1 79 ? -3.719 -18.638 -28.477 1.00 82.69 79 GLY A CA 1
ATOM 609 C C . GLY A 1 79 ? -3.271 -17.601 -29.513 1.00 82.69 79 GLY A C 1
ATOM 610 O O . GLY A 1 79 ? -2.222 -17.769 -30.139 1.00 82.69 79 GLY A O 1
ATOM 611 N N . LEU A 1 80 ? -4.012 -16.493 -29.655 1.00 87.00 80 LEU A N 1
ATOM 612 C CA . LEU A 1 80 ? -3.594 -15.342 -30.464 1.00 87.00 80 LEU A CA 1
ATOM 613 C C . LEU A 1 80 ? -2.368 -14.660 -29.864 1.00 87.00 80 LEU A C 1
ATOM 615 O O . LEU A 1 80 ? -1.418 -14.366 -30.593 1.00 87.00 80 LEU A O 1
ATOM 619 N N . THR A 1 81 ? -2.358 -14.448 -28.547 1.00 90.69 81 THR A N 1
ATOM 620 C CA . THR A 1 81 ? -1.180 -13.886 -27.883 1.00 90.69 81 THR A CA 1
ATOM 621 C C . THR A 1 81 ? 0.027 -14.799 -28.025 1.00 90.69 81 THR A C 1
ATOM 623 O O . THR A 1 81 ? 1.096 -14.301 -28.363 1.00 90.69 81 THR A O 1
ATOM 626 N N . ASP A 1 82 ? -0.120 -16.108 -27.797 1.00 90.06 82 ASP A N 1
ATOM 627 C CA . ASP A 1 82 ? 1.001 -17.055 -27.924 1.00 90.06 82 ASP A CA 1
ATOM 628 C C . ASP A 1 82 ? 1.641 -16.978 -29.311 1.00 90.06 82 ASP A C 1
ATOM 630 O O . ASP A 1 82 ? 2.849 -16.768 -29.425 1.00 90.06 82 ASP A O 1
ATOM 634 N N . HIS A 1 83 ? 0.819 -17.036 -30.362 1.00 90.62 83 HIS A N 1
ATOM 635 C CA . HIS A 1 83 ? 1.297 -16.937 -31.736 1.00 90.62 83 HIS A CA 1
ATOM 636 C C . HIS A 1 83 ? 2.061 -15.629 -32.004 1.00 90.62 83 HIS A C 1
ATOM 638 O O . HIS A 1 83 ? 3.156 -15.649 -32.570 1.00 90.62 83 HIS A O 1
ATOM 644 N N . LEU A 1 84 ? 1.505 -14.488 -31.581 1.00 92.94 84 LEU A N 1
ATOM 645 C CA . LEU A 1 84 ? 2.123 -13.172 -31.773 1.00 92.94 84 LEU A CA 1
ATOM 646 C C . LEU A 1 84 ? 3.439 -13.029 -30.998 1.00 92.94 84 LEU A C 1
ATOM 648 O O . LEU A 1 84 ? 4.424 -12.526 -31.540 1.00 92.94 84 LEU A O 1
ATOM 652 N N . ILE A 1 85 ? 3.469 -13.476 -29.742 1.00 94.75 85 ILE A N 1
ATOM 653 C CA . ILE A 1 85 ? 4.661 -13.424 -28.890 1.00 94.75 85 ILE A CA 1
ATOM 654 C C . ILE A 1 85 ? 5.767 -14.315 -29.467 1.00 94.75 85 ILE A C 1
ATOM 656 O O . ILE A 1 85 ? 6.911 -13.869 -29.571 1.00 94.75 85 ILE A O 1
ATOM 660 N N . ASP A 1 86 ? 5.442 -15.533 -29.899 1.00 93.12 86 ASP A N 1
ATOM 661 C CA . ASP A 1 86 ? 6.412 -16.456 -30.498 1.00 93.12 86 ASP A CA 1
ATOM 662 C C . ASP A 1 86 ? 6.962 -15.935 -31.829 1.00 93.12 86 ASP A C 1
ATOM 664 O O . ASP A 1 86 ? 8.168 -16.046 -32.092 1.00 93.12 86 ASP A O 1
ATOM 668 N N . TYR A 1 87 ? 6.106 -15.312 -32.645 1.00 94.50 87 TYR A N 1
ATOM 669 C CA . TYR A 1 87 ? 6.528 -14.641 -33.870 1.00 94.50 87 TYR A CA 1
ATOM 670 C C . TYR A 1 87 ? 7.533 -13.521 -33.573 1.00 94.50 87 TYR A C 1
ATOM 672 O O . TYR A 1 87 ? 8.622 -13.505 -34.151 1.00 94.50 87 TYR A O 1
ATOM 680 N N . LEU A 1 88 ? 7.215 -12.617 -32.637 1.00 95.94 88 LEU A N 1
ATOM 681 C CA . LEU A 1 88 ? 8.094 -11.500 -32.274 1.00 95.94 88 LEU A CA 1
ATOM 682 C C . LEU A 1 88 ? 9.431 -11.990 -31.693 1.00 95.94 88 LEU A C 1
ATOM 684 O O . LEU A 1 88 ? 10.479 -11.533 -32.150 1.00 95.94 88 LEU A O 1
ATOM 688 N N . LYS A 1 89 ? 9.421 -12.984 -30.789 1.00 94.25 89 LYS A N 1
ATOM 689 C CA . LYS A 1 89 ? 10.646 -13.623 -30.252 1.00 94.25 89 LYS A CA 1
ATOM 690 C C . LYS A 1 89 ? 11.521 -14.194 -31.366 1.00 94.25 89 LYS A C 1
ATOM 692 O O . LYS A 1 89 ? 12.744 -14.034 -31.367 1.00 94.25 89 LYS A O 1
ATOM 697 N N . SER A 1 90 ? 10.899 -14.890 -32.314 1.00 92.75 90 SER A N 1
ATOM 698 C CA . SER A 1 90 ? 11.600 -15.495 -33.450 1.00 92.75 90 SER A CA 1
ATOM 699 C C . SER A 1 90 ? 12.185 -14.429 -34.375 1.00 92.75 90 SER A C 1
ATOM 701 O O . SER A 1 90 ? 13.314 -14.576 -34.851 1.00 92.75 90 SER A O 1
ATOM 703 N N . TYR A 1 91 ? 11.452 -13.335 -34.588 1.00 94.31 91 TYR A N 1
ATOM 704 C CA . TYR A 1 91 ? 11.895 -12.209 -35.399 1.00 94.31 91 TYR A CA 1
ATOM 705 C C . TYR A 1 91 ? 13.094 -11.484 -34.771 1.00 94.31 91 TYR A C 1
ATOM 707 O O . TYR A 1 91 ? 14.097 -11.280 -35.455 1.00 94.31 91 TYR A O 1
ATOM 715 N N . GLU A 1 92 ? 13.038 -11.150 -33.477 1.00 92.94 92 GLU A N 1
ATOM 716 C CA . GLU A 1 92 ? 14.138 -10.490 -32.754 1.00 92.94 92 GLU A CA 1
ATOM 717 C C . GLU A 1 92 ? 15.449 -11.273 -32.875 1.00 92.94 92 GLU A C 1
ATOM 719 O O . GLU A 1 92 ? 16.483 -10.712 -33.247 1.00 92.94 92 GLU A O 1
ATOM 724 N N . ARG A 1 93 ? 15.389 -12.594 -32.670 1.00 89.06 93 ARG A N 1
ATOM 725 C CA . ARG A 1 93 ? 16.550 -13.487 -32.792 1.00 89.06 93 ARG A CA 1
ATOM 726 C C . ARG A 1 93 ? 17.036 -13.618 -34.233 1.00 89.06 93 ARG A C 1
ATOM 728 O O . ARG A 1 93 ? 18.234 -13.534 -34.492 1.00 89.06 93 ARG A O 1
ATOM 735 N N . GLY A 1 94 ? 16.117 -13.816 -35.179 1.00 87.88 94 GLY A N 1
ATOM 736 C CA . GLY A 1 94 ? 16.449 -14.016 -36.591 1.00 87.88 94 GLY A CA 1
ATOM 737 C C . GLY A 1 94 ? 16.995 -12.763 -37.281 1.00 87.88 94 GLY A C 1
ATOM 738 O O . GLY A 1 94 ? 17.750 -12.874 -38.250 1.00 87.88 94 GLY A O 1
ATOM 739 N N . LYS A 1 95 ? 16.624 -11.574 -36.793 1.00 89.81 95 LYS A N 1
ATOM 740 C CA . LYS A 1 95 ? 17.008 -10.278 -37.371 1.00 89.81 95 LYS A CA 1
ATOM 741 C C . LYS A 1 95 ? 17.972 -9.467 -36.504 1.00 89.81 95 LYS A C 1
ATOM 743 O O . LYS A 1 95 ? 18.355 -8.383 -36.933 1.00 89.81 95 LYS A O 1
ATOM 748 N N . LEU A 1 96 ? 18.386 -9.985 -35.343 1.00 90.44 96 LEU A N 1
ATOM 749 C CA . LEU A 1 96 ? 19.219 -9.276 -34.361 1.00 90.44 96 LEU A CA 1
ATOM 750 C C . LEU A 1 96 ? 18.628 -7.896 -34.026 1.00 90.44 96 LEU A C 1
ATOM 752 O O . LEU A 1 96 ? 19.259 -6.849 -34.195 1.00 90.44 96 LEU A O 1
ATOM 756 N N . ALA A 1 97 ? 17.373 -7.910 -33.589 1.00 93.56 97 ALA A N 1
ATOM 757 C CA . ALA A 1 97 ? 16.587 -6.718 -33.312 1.00 93.56 97 ALA A CA 1
ATOM 758 C C . ALA A 1 97 ? 15.978 -6.745 -31.905 1.00 93.56 97 ALA A C 1
ATOM 760 O O . ALA A 1 97 ? 15.905 -7.795 -31.265 1.00 93.56 97 ALA A O 1
ATOM 761 N N . LYS A 1 98 ? 15.532 -5.574 -31.450 1.00 95.19 98 LYS A N 1
ATOM 762 C CA . LYS A 1 98 ? 14.768 -5.385 -30.218 1.00 95.19 98 LYS A CA 1
ATOM 763 C C . LYS A 1 98 ? 13.571 -4.492 -30.511 1.00 95.19 98 LYS A C 1
ATOM 765 O O . LYS A 1 98 ? 13.747 -3.354 -30.949 1.00 95.19 98 LYS A O 1
ATOM 770 N N . PHE A 1 99 ? 12.365 -4.982 -30.260 1.00 97.12 99 PHE A N 1
ATOM 771 C CA . PHE A 1 99 ? 11.174 -4.143 -30.330 1.00 97.12 99 PHE A CA 1
ATOM 772 C C . PHE A 1 99 ? 11.082 -3.254 -29.084 1.00 97.12 99 PHE A C 1
ATOM 774 O O . PHE A 1 99 ? 11.210 -3.737 -27.961 1.00 97.12 99 PHE A O 1
ATOM 781 N N . ILE A 1 100 ? 10.864 -1.954 -29.282 1.00 95.94 100 ILE A N 1
ATOM 782 C CA . ILE A 1 100 ? 10.736 -0.956 -28.207 1.00 95.94 100 ILE A CA 1
ATOM 783 C C . ILE A 1 100 ? 9.264 -0.661 -27.907 1.00 95.94 100 ILE A C 1
ATOM 785 O O . ILE A 1 100 ? 8.847 -0.591 -26.751 1.00 95.94 100 ILE A O 1
ATOM 789 N N . GLY A 1 101 ? 8.458 -0.503 -28.956 1.00 96.88 101 GLY A N 1
ATOM 790 C CA . GLY A 1 101 ? 7.043 -0.171 -28.851 1.00 96.88 101 GLY A CA 1
ATOM 791 C C . GLY A 1 101 ? 6.196 -0.934 -29.855 1.00 96.88 101 GLY A C 1
ATOM 792 O O . GLY A 1 101 ? 6.645 -1.239 -30.962 1.00 96.88 101 GLY A O 1
ATOM 793 N N . CYS A 1 102 ? 4.957 -1.219 -29.464 1.00 97.88 102 CYS A N 1
ATOM 794 C CA . CYS A 1 102 ? 3.980 -1.891 -30.308 1.00 97.88 102 CYS A CA 1
ATOM 795 C C . CYS A 1 102 ? 2.659 -1.128 -30.310 1.00 97.88 102 CYS A C 1
ATOM 797 O O . CYS A 1 102 ? 2.038 -0.967 -29.264 1.00 97.88 102 CYS A O 1
ATOM 799 N N . GLY A 1 103 ? 2.187 -0.689 -31.473 1.00 97.44 103 GLY A N 1
ATOM 800 C CA . GLY A 1 103 ? 0.822 -0.196 -31.629 1.00 97.44 103 GLY A CA 1
ATOM 801 C C . GLY A 1 103 ? -0.151 -1.365 -31.700 1.00 97.44 103 GLY A C 1
ATOM 802 O O . GLY A 1 103 ? -0.015 -2.204 -32.580 1.00 97.44 103 GLY A O 1
ATOM 803 N N . VAL A 1 104 ? -1.137 -1.428 -30.813 1.00 96.56 104 VAL A N 1
ATOM 804 C CA . VAL A 1 104 ? -2.149 -2.491 -30.803 1.00 96.56 104 VAL A CA 1
ATOM 805 C C . VAL A 1 104 ? -3.502 -1.874 -31.120 1.00 96.56 104 VAL A C 1
ATOM 807 O O . VAL A 1 104 ? -3.958 -0.965 -30.426 1.00 96.56 104 VAL A O 1
ATOM 810 N N . LEU A 1 105 ? -4.158 -2.355 -32.172 1.00 93.81 105 LEU A N 1
ATOM 811 C CA . LEU A 1 105 ? -5.519 -1.931 -32.480 1.00 93.81 105 LEU A CA 1
ATOM 812 C C . LEU A 1 105 ? -6.471 -2.391 -31.364 1.00 93.81 105 LEU A C 1
ATOM 814 O O . LEU A 1 105 ? -6.487 -3.565 -31.013 1.00 93.81 105 LEU A O 1
ATOM 818 N N . SER A 1 106 ? -7.285 -1.481 -30.825 1.00 91.81 106 SER A N 1
ATOM 819 C CA . SER A 1 106 ? -8.202 -1.766 -29.701 1.00 91.81 106 SER A CA 1
ATOM 820 C C . SER A 1 106 ? -9.098 -2.998 -29.897 1.00 91.81 106 SER A C 1
ATOM 822 O O . SER A 1 106 ? -9.286 -3.744 -28.943 1.00 91.81 106 SER A O 1
ATOM 824 N N . SER A 1 107 ? -9.566 -3.274 -31.119 1.00 88.25 107 SER A N 1
ATOM 825 C CA . SER A 1 107 ? -10.390 -4.455 -31.429 1.00 88.25 107 SER A CA 1
ATOM 826 C C . SER A 1 107 ? -9.654 -5.790 -31.263 1.00 88.25 107 SER A C 1
ATOM 828 O O . SER A 1 107 ? -10.282 -6.833 -31.127 1.00 88.25 107 SER A O 1
ATOM 830 N N . VAL A 1 108 ? -8.316 -5.790 -31.239 1.00 89.62 108 VAL A N 1
ATOM 831 C CA . VAL A 1 108 ? -7.527 -6.994 -30.921 1.00 89.62 108 VAL A CA 1
ATOM 832 C C . VAL A 1 108 ? -7.776 -7.424 -29.472 1.00 89.62 108 VAL A C 1
ATOM 834 O O . VAL A 1 108 ? -7.777 -8.618 -29.179 1.00 89.62 108 VAL A O 1
ATOM 837 N N . LEU A 1 109 ? -8.052 -6.474 -28.571 1.00 89.12 109 LEU A N 1
ATOM 838 C CA . LEU A 1 109 ? -8.278 -6.748 -27.149 1.00 89.12 109 LEU A CA 1
ATOM 839 C C . LEU A 1 109 ? -9.612 -7.448 -26.868 1.00 89.12 109 LEU A C 1
ATOM 841 O O . LEU A 1 109 ? -9.750 -8.090 -25.825 1.00 89.12 109 LEU A O 1
ATOM 845 N N . ASP A 1 110 ? -10.567 -7.372 -27.798 1.00 84.00 110 ASP A N 1
ATOM 846 C CA . ASP A 1 110 ? -11.843 -8.090 -27.707 1.00 84.00 110 ASP A CA 1
ATOM 847 C C . ASP A 1 110 ? -11.639 -9.609 -27.793 1.00 84.00 110 ASP A C 1
ATOM 849 O O . ASP A 1 110 ? -12.389 -10.385 -27.197 1.00 84.00 110 ASP A O 1
ATOM 853 N N . HIS A 1 111 ? -10.586 -10.029 -28.496 1.00 82.06 111 HIS A N 1
ATOM 854 C CA . HIS A 1 111 ? -10.233 -11.431 -28.706 1.00 82.06 111 HIS A CA 1
ATOM 855 C C . HIS A 1 111 ? -9.021 -11.870 -27.886 1.00 82.06 111 HIS A C 1
ATOM 857 O O . HIS A 1 111 ? -8.867 -13.056 -27.613 1.00 82.06 111 HIS A O 1
ATOM 863 N N . SER A 1 112 ? -8.176 -10.924 -27.479 1.00 85.56 112 SER A N 1
ATOM 864 C CA . SER A 1 112 ? -6.904 -11.208 -26.835 1.00 85.56 112 SER A CA 1
ATOM 865 C C . SER A 1 112 ? -6.625 -10.236 -25.696 1.00 85.56 112 SER A C 1
ATOM 867 O O . SER A 1 112 ? -6.107 -9.133 -25.874 1.00 85.56 112 SER A O 1
ATOM 869 N N . LYS A 1 113 ? -6.996 -10.642 -24.481 1.00 85.06 113 LYS A N 1
ATOM 870 C CA . LYS A 1 113 ? -6.862 -9.802 -23.280 1.00 85.06 113 LYS A CA 1
ATOM 871 C C . LYS A 1 113 ? -5.461 -9.865 -22.671 1.00 85.06 113 LYS A C 1
ATOM 873 O O . LYS A 1 113 ? -5.177 -9.073 -21.772 1.00 85.06 113 LYS A O 1
ATOM 878 N N . LEU A 1 114 ? -4.619 -10.818 -23.088 1.00 90.56 114 LEU A N 1
ATOM 879 C CA . LEU A 1 114 ? -3.265 -11.009 -22.551 1.00 90.56 114 LEU A CA 1
ATOM 880 C C . LEU A 1 114 ? -2.176 -10.286 -23.352 1.00 90.56 114 LEU A C 1
ATOM 882 O O . LEU A 1 114 ? -1.089 -10.074 -22.811 1.00 90.56 114 LEU A O 1
ATOM 886 N N . ILE A 1 115 ? -2.447 -9.891 -24.599 1.00 93.56 115 ILE A N 1
ATOM 887 C CA . ILE A 1 115 ? -1.417 -9.394 -25.520 1.00 93.56 115 ILE A CA 1
ATOM 888 C C . ILE A 1 115 ? -0.607 -8.227 -24.949 1.00 93.56 115 ILE A C 1
ATOM 890 O O . ILE A 1 115 ? 0.619 -8.286 -24.941 1.00 93.56 115 ILE A O 1
ATOM 894 N N . CYS A 1 116 ? -1.255 -7.196 -24.401 1.00 95.44 116 CYS A N 1
ATOM 895 C CA . CYS A 1 116 ? -0.548 -6.019 -23.893 1.00 95.44 116 CYS A CA 1
ATOM 896 C C . CYS A 1 116 ? 0.344 -6.343 -22.686 1.00 95.44 116 CYS A C 1
ATOM 898 O O . CYS A 1 116 ? 1.529 -6.012 -22.696 1.00 95.44 116 CYS A O 1
ATOM 900 N N . SER A 1 117 ? -0.188 -7.046 -21.678 1.00 94.06 117 SER A N 1
ATOM 901 C CA . SER A 1 117 ? 0.595 -7.412 -20.492 1.00 94.06 117 SER A CA 1
ATOM 902 C C . SER A 1 117 ? 1.769 -8.324 -20.853 1.00 94.06 117 SER A C 1
ATOM 904 O O . SER A 1 117 ? 2.849 -8.168 -20.296 1.00 94.06 117 SER A O 1
ATOM 906 N N . ARG A 1 118 ? 1.603 -9.242 -21.815 1.00 94.69 118 ARG A N 1
ATOM 907 C CA . ARG A 1 118 ? 2.683 -10.147 -22.244 1.00 94.69 118 ARG A CA 1
ATOM 908 C C . ARG A 1 118 ? 3.739 -9.451 -23.101 1.00 94.69 118 ARG A C 1
ATOM 910 O O . ARG A 1 118 ? 4.922 -9.699 -22.889 1.00 94.69 118 ARG A O 1
ATOM 917 N N . LEU A 1 119 ? 3.350 -8.532 -23.990 1.00 97.12 119 LEU A N 1
ATOM 918 C CA . LEU A 1 119 ? 4.300 -7.678 -24.716 1.00 97.12 119 LEU A CA 1
ATOM 919 C C . LEU A 1 119 ? 5.217 -6.922 -23.744 1.00 97.12 119 LEU A C 1
ATOM 921 O O . LEU A 1 119 ? 6.430 -6.899 -23.933 1.00 97.12 119 LEU A O 1
ATOM 925 N N . TRP A 1 120 ? 4.657 -6.366 -22.670 1.00 96.06 120 TRP A N 1
ATOM 926 C CA . TRP A 1 120 ? 5.434 -5.621 -21.684 1.00 96.06 120 TRP A CA 1
ATOM 927 C C . TRP A 1 120 ? 6.254 -6.517 -20.742 1.00 96.06 120 TRP A C 1
ATOM 929 O O . TRP A 1 120 ? 7.463 -6.322 -20.584 1.00 96.06 120 TRP A O 1
ATOM 939 N N . LEU A 1 121 ? 5.616 -7.505 -20.109 1.00 94.69 121 LEU A N 1
ATOM 940 C CA . LEU A 1 121 ? 6.232 -8.309 -19.050 1.00 94.69 121 LEU A CA 1
ATOM 941 C C . LEU A 1 121 ? 7.179 -9.395 -19.581 1.00 94.69 121 LEU A C 1
ATOM 943 O O . LEU A 1 121 ? 8.152 -9.704 -18.901 1.00 94.69 121 LEU A O 1
ATOM 947 N N . GLU A 1 122 ? 6.935 -9.960 -20.770 1.00 94.50 122 GLU A N 1
ATOM 948 C CA . GLU A 1 122 ? 7.809 -11.000 -21.344 1.00 94.50 122 GLU A CA 1
ATOM 949 C C . GLU A 1 122 ? 8.832 -10.467 -22.340 1.00 94.50 122 GLU A C 1
ATOM 951 O O . GLU A 1 122 ? 9.924 -11.027 -22.425 1.00 94.50 122 GLU A O 1
ATOM 956 N N . LEU A 1 123 ? 8.458 -9.455 -23.130 1.00 95.75 123 LEU A N 1
ATOM 957 C CA . LEU A 1 123 ? 9.274 -8.961 -24.244 1.00 95.75 123 LEU A CA 1
ATOM 958 C C . LEU A 1 123 ? 9.794 -7.546 -24.048 1.00 95.75 123 LEU A C 1
ATOM 960 O O . LEU A 1 123 ? 10.511 -7.060 -24.914 1.00 95.75 123 LEU A O 1
ATOM 964 N N . ASP A 1 124 ? 9.419 -6.862 -22.964 1.00 96.31 124 ASP A N 1
ATOM 965 C CA . ASP A 1 124 ? 9.810 -5.470 -22.731 1.00 96.31 124 ASP A CA 1
ATOM 966 C C . ASP A 1 124 ? 9.478 -4.553 -23.924 1.00 96.31 124 ASP A C 1
ATOM 968 O O . ASP A 1 124 ? 10.278 -3.726 -24.356 1.00 96.31 124 ASP A O 1
ATOM 972 N N . ILE A 1 125 ? 8.292 -4.751 -24.502 1.00 97.19 125 ILE A N 1
ATOM 973 C CA . ILE A 1 125 ? 7.730 -3.934 -25.578 1.00 97.19 125 ILE A CA 1
ATOM 974 C C . ILE A 1 125 ? 6.606 -3.106 -24.972 1.00 97.19 125 ILE A C 1
ATOM 976 O O . ILE A 1 125 ? 5.664 -3.674 -24.425 1.00 97.19 125 ILE A O 1
ATOM 980 N N . VAL A 1 126 ? 6.658 -1.777 -25.086 1.00 96.50 126 VAL A N 1
ATOM 981 C CA . VAL A 1 126 ? 5.588 -0.907 -24.570 1.00 96.50 126 VAL A CA 1
ATOM 982 C C . VAL A 1 126 ? 4.367 -0.977 -25.507 1.00 96.50 126 VAL A C 1
ATOM 984 O O . VAL A 1 126 ? 4.454 -0.513 -26.651 1.00 96.50 126 VAL A O 1
ATOM 987 N N . PRO A 1 127 ? 3.220 -1.528 -25.064 1.00 97.06 127 PRO A N 1
ATOM 988 C CA . PRO A 1 127 ? 2.026 -1.640 -25.892 1.00 97.06 127 PRO A CA 1
ATOM 989 C C . PRO A 1 127 ? 1.224 -0.333 -25.863 1.00 97.06 127 PRO A C 1
ATOM 991 O O . PRO A 1 127 ? 0.757 0.099 -24.811 1.00 97.06 127 PRO A O 1
ATOM 994 N N . ILE A 1 128 ? 1.028 0.284 -27.025 1.00 96.88 128 ILE A N 1
ATOM 995 C CA . ILE A 1 128 ? 0.217 1.488 -27.222 1.00 96.88 128 ILE A CA 1
ATOM 996 C C . ILE A 1 128 ? -1.101 1.079 -27.868 1.00 96.88 128 ILE A C 1
ATOM 998 O O . ILE A 1 128 ? -1.149 0.779 -29.062 1.00 96.88 128 ILE A O 1
ATOM 1002 N N . VAL A 1 129 ? -2.171 1.060 -27.082 1.00 95.50 129 VAL A N 1
ATOM 1003 C CA . VAL A 1 129 ? -3.507 0.714 -27.560 1.00 95.50 129 VAL A CA 1
ATOM 1004 C C . VAL A 1 129 ? -4.101 1.907 -28.288 1.00 95.50 129 VAL A C 1
ATOM 1006 O O . VAL A 1 129 ? -4.184 3.010 -27.753 1.00 95.50 129 VAL A O 1
ATOM 1009 N N . ILE A 1 130 ? -4.511 1.691 -29.532 1.00 92.88 130 ILE A N 1
ATOM 1010 C CA . ILE A 1 130 ? -5.026 2.738 -30.407 1.00 92.88 130 ILE A CA 1
ATOM 1011 C C . ILE A 1 130 ? -6.477 2.400 -30.769 1.00 92.88 130 ILE A C 1
ATOM 1013 O O . ILE A 1 130 ? -6.746 1.299 -31.268 1.00 92.88 130 ILE A O 1
ATOM 1017 N N . PRO A 1 131 ? -7.424 3.334 -30.563 1.00 87.38 131 PRO A N 1
ATOM 1018 C CA . PRO A 1 131 ? -8.811 3.145 -30.961 1.00 87.38 131 PRO A CA 1
ATOM 1019 C C . PRO A 1 131 ? -8.931 2.835 -32.452 1.00 87.38 131 PRO A C 1
ATOM 1021 O O . PRO A 1 131 ? -8.198 3.399 -33.277 1.00 87.38 131 PRO A O 1
ATOM 1024 N N . ALA A 1 132 ? -9.880 1.967 -32.802 1.00 74.62 132 ALA A N 1
ATOM 1025 C CA . ALA A 1 132 ? -10.219 1.747 -34.197 1.00 74.62 132 ALA A CA 1
ATOM 1026 C C . ALA A 1 132 ? -10.609 3.087 -34.848 1.00 74.62 132 ALA A C 1
ATOM 1028 O O . ALA A 1 132 ? -11.326 3.883 -34.232 1.00 74.62 132 ALA A O 1
ATOM 1029 N N . PRO A 1 133 ? -10.098 3.397 -36.053 1.00 66.31 133 PRO A N 1
ATOM 1030 C CA . PRO A 1 133 ? -10.476 4.626 -36.733 1.00 66.31 133 PRO A CA 1
ATOM 1031 C C . PRO A 1 133 ? -11.993 4.638 -36.945 1.00 66.31 133 PRO A C 1
ATOM 1033 O O . PRO A 1 133 ? -12.550 3.658 -37.433 1.00 66.31 133 PRO A O 1
ATOM 1036 N N . ALA A 1 134 ? -12.650 5.749 -36.593 1.00 56.75 134 ALA A N 1
ATOM 1037 C CA . ALA A 1 134 ? -14.033 5.974 -36.996 1.00 56.75 134 ALA A CA 1
ATOM 1038 C C . ALA A 1 134 ? -14.100 5.853 -38.522 1.00 56.75 134 ALA A C 1
ATOM 1040 O O . ALA A 1 134 ? -13.248 6.420 -39.215 1.00 56.75 134 ALA A O 1
ATOM 1041 N N . GLU A 1 135 ? -15.059 5.087 -39.041 1.00 54.38 135 GLU A N 1
ATOM 1042 C CA . GLU A 1 135 ? -15.195 4.898 -40.480 1.00 54.38 135 GLU A CA 1
ATOM 1043 C C . GLU A 1 135 ? -15.252 6.280 -41.163 1.00 54.38 135 GLU A C 1
ATOM 1045 O O . GLU A 1 135 ? -16.055 7.147 -40.818 1.00 54.38 135 GLU A O 1
ATOM 1050 N N . THR A 1 136 ? -14.339 6.552 -42.091 1.00 46.88 136 THR A N 1
ATOM 1051 C CA . THR A 1 136 ? -14.325 7.822 -42.824 1.00 46.88 136 THR A CA 1
ATOM 1052 C C . THR A 1 136 ? -15.187 7.687 -44.071 1.00 46.88 136 THR A C 1
ATOM 1054 O O . THR A 1 136 ? -14.877 6.886 -44.952 1.00 46.88 136 THR A O 1
ATOM 1057 N N . LYS A 1 137 ? -16.251 8.493 -44.176 1.00 42.34 137 LYS A N 1
ATOM 1058 C CA . LYS A 1 137 ? -17.038 8.634 -45.410 1.00 42.34 137 LYS A CA 1
ATOM 1059 C C . LYS A 1 137 ? -16.182 9.272 -46.508 1.00 42.34 137 LYS A C 1
ATOM 1061 O O . LYS A 1 137 ? -15.885 10.462 -46.431 1.00 42.34 137 LYS A O 1
ATOM 1066 N N . HIS A 1 138 ? -15.884 8.528 -47.571 1.00 43.91 138 HIS A N 1
ATOM 1067 C CA . HIS A 1 138 ? -15.438 9.095 -48.847 1.00 43.91 138 HIS A CA 1
ATOM 1068 C C . HIS A 1 138 ? -16.469 8.751 -49.931 1.00 43.91 138 HIS A C 1
ATOM 1070 O O . HIS A 1 138 ? -16.783 7.585 -50.147 1.00 43.91 138 HIS A O 1
ATOM 1076 N N . ASN A 1 139 ? -17.035 9.769 -50.593 1.00 42.78 139 ASN A N 1
ATOM 1077 C CA . ASN A 1 139 ? -18.012 9.621 -51.686 1.00 42.78 139 ASN A CA 1
ATOM 1078 C C . ASN A 1 139 ? -19.209 8.693 -51.385 1.00 42.78 139 ASN A C 1
ATOM 1080 O O . ASN A 1 139 ? -19.647 7.939 -52.245 1.00 42.78 139 ASN A O 1
ATOM 1084 N N . GLY A 1 140 ? -19.754 8.736 -50.165 1.00 46.56 140 GLY A N 1
ATOM 1085 C CA . GLY A 1 140 ? -20.971 7.988 -49.819 1.00 46.56 140 GLY A CA 1
ATOM 1086 C C . GLY A 1 140 ? -20.783 6.485 -49.573 1.00 46.56 140 GLY A C 1
ATOM 1087 O O . GLY A 1 140 ? -21.760 5.827 -49.226 1.00 46.56 140 GLY A O 1
ATOM 1088 N N . HIS A 1 141 ? -19.557 5.960 -49.664 1.00 40.94 141 HIS A N 1
ATOM 1089 C CA . HIS A 1 141 ? -19.231 4.577 -49.315 1.00 40.94 141 HIS A CA 1
ATOM 1090 C C . HIS A 1 141 ? -18.366 4.521 -48.049 1.00 40.94 141 HIS A C 1
ATOM 1092 O O . HIS A 1 141 ? -17.412 5.286 -47.892 1.00 40.94 141 HIS A O 1
ATOM 1098 N N . TRP A 1 142 ? -18.707 3.609 -47.138 1.00 47.72 142 TRP A N 1
ATOM 1099 C CA . TRP A 1 142 ? -17.835 3.224 -46.032 1.00 47.72 142 TRP A CA 1
ATOM 1100 C C . TRP A 1 142 ? -16.767 2.279 -46.591 1.00 47.72 142 TRP A C 1
ATOM 1102 O O . TRP A 1 142 ? -17.097 1.193 -47.064 1.00 47.72 142 TRP A O 1
ATOM 1112 N N . VAL A 1 143 ? -15.499 2.694 -46.596 1.00 51.97 143 VAL A N 1
ATOM 1113 C CA . VAL A 1 143 ? -14.382 1.814 -46.971 1.00 51.97 143 VAL A CA 1
ATOM 1114 C C . VAL A 1 143 ? -13.687 1.388 -45.685 1.00 51.97 143 VAL A C 1
ATOM 1116 O O . VAL A 1 143 ? -12.969 2.178 -45.072 1.00 51.97 143 VAL A O 1
ATOM 1119 N N . ALA A 1 144 ? -13.935 0.152 -45.251 1.00 64.19 144 ALA A N 1
ATOM 1120 C CA . ALA A 1 144 ? -13.193 -0.448 -44.150 1.00 64.19 144 ALA A CA 1
ATOM 1121 C C . ALA A 1 144 ? -11.738 -0.650 -44.591 1.00 64.19 144 ALA A C 1
ATOM 1123 O O . ALA A 1 144 ? -11.481 -1.250 -45.637 1.00 64.19 144 ALA A O 1
ATOM 1124 N N . LYS A 1 145 ? -10.784 -0.128 -43.814 1.00 74.75 145 LYS A N 1
ATOM 1125 C CA . LYS A 1 145 ? -9.361 -0.341 -44.096 1.00 74.75 145 LYS A CA 1
ATOM 1126 C C . LYS A 1 145 ? -9.006 -1.815 -43.900 1.00 74.75 145 LYS A C 1
ATOM 1128 O O . LYS A 1 145 ? -9.463 -2.403 -42.916 1.00 74.75 145 LYS A O 1
ATOM 1133 N N . PRO A 1 146 ? -8.198 -2.409 -44.789 1.00 85.75 146 PRO A N 1
ATOM 1134 C CA . PRO A 1 146 ? -7.767 -3.786 -44.625 1.00 85.75 146 PRO A CA 1
ATOM 1135 C C . PRO A 1 146 ? -6.806 -3.919 -43.429 1.00 85.75 146 PRO A C 1
ATOM 1137 O O . PRO A 1 146 ? -6.255 -2.939 -42.916 1.00 85.75 146 PRO A O 1
ATOM 1140 N N . VAL A 1 147 ? -6.672 -5.149 -42.924 1.00 87.62 147 VAL A N 1
ATOM 1141 C CA . VAL A 1 147 ? -5.970 -5.469 -41.664 1.00 87.62 147 VAL A CA 1
ATOM 1142 C C . VAL A 1 147 ? -4.512 -5.009 -41.706 1.00 87.62 147 VAL A C 1
ATOM 1144 O O . VAL A 1 147 ? -3.980 -4.543 -40.698 1.00 87.62 147 VAL A O 1
ATOM 1147 N N . ASP A 1 148 ? -3.895 -5.078 -42.880 1.00 89.69 148 ASP A N 1
ATOM 1148 C CA . ASP A 1 148 ? -2.525 -4.677 -43.148 1.00 89.69 148 ASP A CA 1
ATOM 1149 C C . ASP A 1 148 ? -2.301 -3.165 -43.068 1.00 89.69 148 ASP A C 1
ATOM 1151 O O . ASP A 1 148 ? -1.414 -2.713 -42.340 1.00 89.69 148 ASP A O 1
ATOM 1155 N N . GLU A 1 149 ? -3.156 -2.369 -43.716 1.00 90.50 149 GLU A N 1
ATOM 1156 C CA . GLU A 1 149 ? -3.126 -0.904 -43.595 1.00 90.50 149 GLU A CA 1
ATOM 1157 C C . GLU A 1 149 ? -3.382 -0.435 -42.156 1.00 90.50 149 GLU A C 1
ATOM 1159 O O . GLU A 1 149 ? -2.847 0.587 -41.704 1.00 90.50 149 GLU A O 1
ATOM 1164 N N . LEU A 1 150 ? -4.223 -1.166 -41.420 1.00 91.94 150 LEU A N 1
ATOM 1165 C CA . LEU A 1 150 ? -4.466 -0.894 -40.008 1.00 91.94 150 LEU A CA 1
ATOM 1166 C C . LEU A 1 150 ? -3.209 -1.163 -39.178 1.00 91.94 150 LEU A C 1
ATOM 1168 O O . LEU A 1 150 ? -2.811 -0.273 -38.427 1.00 91.94 150 LEU A O 1
ATOM 1172 N N . ALA A 1 151 ? -2.556 -2.319 -39.344 1.00 93.69 151 ALA A N 1
ATOM 1173 C CA . ALA A 1 151 ? -1.304 -2.657 -38.657 1.00 93.69 151 ALA A CA 1
ATOM 1174 C C . ALA A 1 151 ? -0.205 -1.617 -38.936 1.00 93.69 151 ALA A C 1
ATOM 1176 O O . ALA A 1 151 ? 0.435 -1.103 -38.016 1.00 93.69 151 ALA A O 1
ATOM 1177 N N . ASP A 1 152 ? -0.065 -1.221 -40.196 1.00 94.38 152 ASP A N 1
ATOM 1178 C CA . ASP A 1 152 ? 0.831 -0.164 -40.654 1.00 94.38 152 ASP A CA 1
ATOM 1179 C C . ASP A 1 152 ? 0.527 1.198 -39.991 1.00 94.38 152 ASP A C 1
ATOM 1181 O O . ASP A 1 152 ? 1.416 1.877 -39.459 1.00 94.38 152 ASP A O 1
ATOM 1185 N N . SER A 1 153 ? -0.754 1.571 -39.902 1.00 92.88 153 SER A N 1
ATOM 1186 C CA . SER A 1 153 ? -1.169 2.754 -39.144 1.00 92.88 153 SER A CA 1
ATOM 1187 C C . SER A 1 153 ? -0.885 2.634 -37.644 1.00 92.88 153 SER A C 1
ATOM 1189 O O . SER A 1 153 ? -0.612 3.668 -37.025 1.00 92.88 153 SER A O 1
ATOM 1191 N N . MET A 1 154 ? -1.005 1.445 -37.045 1.00 95.12 154 MET A N 1
ATOM 1192 C CA . MET A 1 154 ? -0.753 1.241 -35.615 1.00 95.12 154 MET A CA 1
ATOM 1193 C C . MET A 1 154 ? 0.729 1.433 -35.294 1.00 95.12 154 MET A C 1
ATOM 1195 O O . MET A 1 154 ? 1.049 2.143 -34.340 1.00 95.12 154 MET A O 1
ATOM 1199 N N . ALA A 1 155 ? 1.626 0.891 -36.126 1.00 95.38 155 ALA A N 1
ATOM 1200 C CA . ALA A 1 155 ? 3.072 1.034 -35.958 1.00 95.38 155 ALA A CA 1
ATOM 1201 C C . ALA A 1 155 ? 3.487 2.512 -35.958 1.00 95.38 155 ALA A C 1
ATOM 1203 O O . ALA A 1 155 ? 4.115 2.991 -35.013 1.00 95.38 155 ALA A O 1
ATOM 1204 N N . ARG A 1 156 ? 3.054 3.277 -36.972 1.00 94.06 156 ARG A N 1
ATOM 1205 C CA . ARG A 1 156 ? 3.372 4.712 -37.076 1.00 94.06 156 ARG A CA 1
ATOM 1206 C C . ARG A 1 156 ? 2.837 5.533 -35.909 1.00 94.06 156 ARG A C 1
ATOM 1208 O O . ARG A 1 156 ? 3.552 6.381 -35.382 1.00 94.06 156 ARG A O 1
ATOM 1215 N N . LYS A 1 157 ? 1.592 5.290 -35.494 1.00 93.44 157 LYS A N 1
ATOM 1216 C CA . LYS A 1 157 ? 0.990 5.991 -34.350 1.00 93.44 157 LYS A CA 1
ATOM 1217 C C . LYS A 1 157 ? 1.700 5.651 -33.039 1.00 93.44 157 LYS A C 1
ATOM 1219 O O . LYS A 1 157 ? 1.891 6.548 -32.228 1.00 93.44 157 LYS A O 1
ATOM 1224 N N . SER A 1 158 ? 2.134 4.401 -32.859 1.00 95.06 158 SER A N 1
ATOM 1225 C CA . SER A 1 158 ? 2.940 3.993 -31.704 1.00 95.06 158 SER A CA 1
ATOM 1226 C C . SER A 1 158 ? 4.275 4.735 -31.664 1.00 95.06 158 SER A C 1
ATOM 1228 O O . SER A 1 158 ? 4.606 5.311 -30.636 1.00 95.06 158 SER A O 1
ATOM 1230 N N . ILE A 1 159 ? 4.993 4.832 -32.790 1.00 94.81 159 ILE A N 1
ATOM 1231 C CA . ILE A 1 159 ? 6.274 5.560 -32.879 1.00 94.81 159 ILE A CA 1
ATOM 1232 C C . ILE A 1 159 ? 6.138 7.019 -32.407 1.00 94.81 159 ILE A C 1
ATOM 1234 O O . ILE A 1 159 ? 7.018 7.533 -31.716 1.00 94.81 159 ILE A O 1
ATOM 1238 N N . MET A 1 160 ? 5.018 7.686 -32.714 1.00 92.56 160 MET A N 1
ATOM 1239 C CA . MET A 1 160 ? 4.766 9.073 -32.286 1.00 92.56 160 MET A CA 1
ATOM 1240 C C . MET A 1 160 ? 4.711 9.249 -30.760 1.00 92.56 160 MET A C 1
ATOM 1242 O O . MET A 1 160 ? 4.913 10.362 -30.265 1.00 92.56 160 MET A O 1
ATOM 1246 N N . SER A 1 161 ? 4.466 8.171 -30.014 1.00 93.62 161 SER A N 1
ATOM 1247 C CA . SER A 1 161 ? 4.431 8.166 -28.553 1.00 93.62 161 SER A CA 1
ATOM 1248 C C . SER A 1 161 ? 5.816 8.163 -27.903 1.00 93.62 161 SER A C 1
ATOM 1250 O O . SER A 1 161 ? 5.896 8.373 -26.695 1.00 93.62 161 SER A O 1
ATOM 1252 N N . PHE A 1 162 ? 6.901 7.973 -28.662 1.00 93.06 162 PHE A N 1
ATOM 1253 C CA . PHE A 1 162 ? 8.266 7.894 -28.132 1.00 93.06 162 PHE A CA 1
ATOM 1254 C C . PHE A 1 162 ? 9.073 9.171 -28.409 1.00 93.06 162 PHE A C 1
ATOM 1256 O O . PHE A 1 162 ? 8.875 9.889 -29.398 1.00 93.06 162 PHE A O 1
ATOM 1263 N N . GLY A 1 163 ? 9.956 9.513 -27.470 1.00 87.75 163 GLY A N 1
ATOM 1264 C CA . GLY A 1 163 ? 10.926 10.601 -27.602 1.00 87.75 163 GLY A CA 1
ATOM 1265 C C . GLY A 1 163 ? 12.229 10.160 -28.289 1.00 87.75 163 GLY A C 1
ATOM 1266 O O . GLY A 1 163 ? 12.400 8.980 -28.589 1.00 87.75 163 GLY A O 1
ATOM 1267 N N . PRO A 1 164 ? 13.191 11.082 -28.490 1.00 81.94 164 PRO A N 1
ATOM 1268 C CA . PRO A 1 164 ? 14.493 10.777 -29.101 1.00 81.94 164 PRO A CA 1
ATOM 1269 C C . PRO A 1 164 ? 15.310 9.713 -28.352 1.00 81.94 164 PRO A C 1
ATOM 1271 O O . PRO A 1 164 ? 16.091 8.996 -28.965 1.00 81.94 164 PRO A O 1
ATOM 1274 N N . SER A 1 165 ? 15.109 9.587 -27.037 1.00 80.62 165 SER A N 1
ATOM 1275 C CA . SER A 1 165 ? 15.749 8.569 -26.188 1.00 80.62 165 SER A CA 1
ATOM 1276 C C . SER A 1 165 ? 15.078 7.188 -26.265 1.00 80.62 165 SER A C 1
ATOM 1278 O O . SER A 1 165 ? 15.460 6.296 -25.507 1.00 80.62 165 SER A O 1
ATOM 1280 N N . THR A 1 166 ? 14.071 7.037 -27.141 1.00 86.62 166 THR A N 1
ATOM 1281 C CA . THR A 1 166 ? 13.190 5.863 -27.311 1.00 86.62 166 THR A CA 1
ATOM 1282 C C . THR A 1 166 ? 12.443 5.453 -26.041 1.00 86.62 166 THR A C 1
ATOM 1284 O O . THR A 1 166 ? 12.187 4.278 -25.793 1.00 86.62 166 THR A O 1
ATOM 1287 N N . ILE A 1 167 ? 12.093 6.443 -25.227 1.00 86.69 167 ILE A N 1
ATOM 1288 C CA . ILE A 1 167 ? 11.271 6.292 -24.025 1.00 86.69 167 ILE A CA 1
ATOM 1289 C C . ILE A 1 167 ? 9.900 6.908 -24.333 1.00 86.69 167 ILE A C 1
ATOM 1291 O O . ILE A 1 167 ? 9.851 7.904 -25.075 1.00 86.69 167 ILE A O 1
ATOM 1295 N N . PRO A 1 168 ? 8.789 6.348 -23.819 1.00 89.19 168 PRO A N 1
ATOM 1296 C CA . PRO A 1 168 ? 7.478 6.978 -23.924 1.00 89.19 168 PRO A CA 1
ATOM 1297 C C . PRO A 1 168 ? 7.517 8.440 -23.465 1.00 89.19 168 PRO A C 1
ATOM 1299 O O . PRO A 1 168 ? 8.111 8.773 -22.441 1.00 89.19 168 PRO A O 1
ATOM 1302 N N . ARG A 1 169 ? 6.899 9.335 -24.237 1.00 88.31 169 ARG A N 1
ATOM 1303 C CA . ARG A 1 169 ? 6.889 10.769 -23.932 1.00 88.31 169 ARG A CA 1
ATOM 1304 C C . ARG A 1 169 ? 6.083 11.033 -22.669 1.00 88.31 169 ARG A C 1
ATOM 1306 O O . ARG A 1 169 ? 4.906 10.688 -22.600 1.00 88.31 169 ARG A O 1
ATOM 1313 N N . LEU A 1 170 ? 6.686 11.738 -21.720 1.00 86.06 170 LEU A N 1
ATOM 1314 C CA . LEU A 1 170 ? 5.952 12.305 -20.601 1.00 86.06 170 LEU A CA 1
ATOM 1315 C C . LEU A 1 170 ? 5.010 13.409 -21.099 1.00 86.06 170 LEU A C 1
ATOM 1317 O O . LEU A 1 170 ? 5.422 14.293 -21.854 1.00 86.06 170 LEU A O 1
ATOM 1321 N N . GLN A 1 171 ? 3.750 13.359 -20.676 1.00 88.88 171 GLN A N 1
ATOM 1322 C CA . GLN A 1 171 ? 2.722 14.310 -21.083 1.00 88.88 171 GLN A CA 1
ATOM 1323 C C . GLN A 1 171 ? 2.088 14.964 -19.855 1.00 88.88 171 GLN A C 1
ATOM 1325 O O . GLN A 1 171 ? 1.690 14.293 -18.903 1.00 88.88 171 GLN A O 1
ATOM 1330 N N . VAL A 1 172 ? 1.989 16.291 -19.895 1.00 91.69 172 VAL A N 1
ATOM 1331 C CA . VAL A 1 172 ? 1.253 17.092 -18.917 1.00 91.69 172 VAL A CA 1
ATOM 1332 C C . VAL A 1 172 ? 0.137 17.794 -19.675 1.00 91.69 172 VAL A C 1
ATOM 1334 O O . VAL A 1 172 ? 0.392 18.561 -20.605 1.00 91.69 172 VAL A O 1
ATOM 1337 N N . GLY A 1 173 ? -1.096 17.456 -19.319 1.00 89.12 173 GLY A N 1
ATOM 1338 C CA . GLY A 1 173 ? -2.308 17.962 -19.939 1.00 89.12 173 GLY A CA 1
ATOM 1339 C C . GLY A 1 173 ? -2.760 19.303 -19.363 1.00 89.12 173 GLY A C 1
ATOM 1340 O O . GLY A 1 173 ? -2.018 20.035 -18.703 1.00 89.12 173 GLY A O 1
ATOM 1341 N N . TRP A 1 174 ? -4.025 19.624 -19.624 1.00 86.00 174 TRP A N 1
ATOM 1342 C CA . TRP A 1 174 ? -4.677 20.817 -19.091 1.00 86.00 174 TRP A CA 1
ATOM 1343 C C . TRP A 1 174 ? -4.702 20.812 -17.551 1.00 86.00 174 TRP A C 1
ATOM 1345 O O . TRP A 1 174 ? -4.657 19.752 -16.929 1.00 86.00 174 TRP A O 1
ATOM 1355 N N . HIS A 1 175 ? -4.717 21.998 -16.934 1.00 89.19 175 HIS A N 1
ATOM 1356 C CA . HIS A 1 175 ? -4.593 22.188 -15.477 1.00 89.19 175 HIS A CA 1
ATOM 1357 C C . HIS A 1 175 ? -3.354 21.531 -14.830 1.00 89.19 175 HIS A C 1
ATOM 1359 O O . HIS A 1 175 ? -3.322 21.315 -13.620 1.00 89.19 175 HIS A O 1
ATOM 1365 N N . GLY A 1 176 ? -2.321 21.207 -15.615 1.00 91.50 176 GLY A N 1
ATOM 1366 C CA . GLY A 1 176 ? -1.121 20.552 -15.096 1.00 91.50 176 GLY A CA 1
ATOM 1367 C C . GLY A 1 176 ? -1.324 19.077 -14.744 1.00 91.50 176 GLY A C 1
ATOM 1368 O O . GLY A 1 176 ? -0.519 18.525 -14.005 1.00 91.50 176 GLY A O 1
ATOM 1369 N N . VAL A 1 177 ? -2.385 18.424 -15.232 1.00 93.69 177 VAL A N 1
ATOM 1370 C CA . VAL A 1 177 ? -2.642 17.005 -14.941 1.00 93.69 177 VAL A CA 1
ATOM 1371 C C . VAL A 1 177 ? -1.614 16.121 -15.646 1.00 93.69 177 VAL A C 1
ATOM 1373 O O . VAL A 1 177 ? -1.451 16.203 -16.865 1.00 93.69 177 VAL A O 1
ATOM 1376 N N . VAL A 1 178 ? -0.943 15.241 -14.907 1.00 94.00 178 VAL A N 1
ATOM 1377 C CA . VAL A 1 178 ? -0.000 14.275 -15.480 1.00 94.00 178 VAL A CA 1
ATOM 1378 C C . VAL A 1 178 ? -0.767 13.165 -16.194 1.00 94.00 178 VAL A C 1
ATOM 1380 O O . VAL A 1 178 ? -1.581 12.456 -15.604 1.00 94.00 178 VAL A O 1
ATOM 1383 N N . GLN A 1 179 ? -0.492 12.993 -17.484 1.00 92.81 179 GLN A N 1
ATOM 1384 C CA . GLN A 1 179 ? -1.136 11.997 -18.337 1.00 92.81 179 GLN A CA 1
ATOM 1385 C C . GLN A 1 179 ? -0.396 10.656 -18.253 1.00 92.81 179 GLN A C 1
ATOM 1387 O O . GLN A 1 179 ? 0.274 10.224 -19.197 1.00 92.81 179 GLN A O 1
ATOM 1392 N N . VAL A 1 180 ? -0.515 10.002 -17.095 1.00 91.75 180 VAL A N 1
ATOM 1393 C CA . VAL A 1 180 ? 0.111 8.705 -16.795 1.00 91.75 180 VAL A CA 1
ATOM 1394 C C . VAL A 1 180 ? -0.237 7.667 -17.866 1.00 91.75 180 VAL A C 1
ATOM 1396 O O . VAL A 1 180 ? -1.368 7.604 -18.357 1.00 91.75 180 VAL A O 1
ATOM 1399 N N . SER A 1 181 ? 0.757 6.862 -18.257 1.00 89.44 181 SER A N 1
ATOM 1400 C CA . SER A 1 181 ? 0.623 5.864 -19.326 1.00 89.44 181 SER A CA 1
ATOM 1401 C C . SER A 1 181 ? 0.098 6.447 -20.649 1.00 89.44 181 SER A C 1
ATOM 1403 O O . SER A 1 181 ? -0.720 5.818 -21.315 1.00 89.44 181 SER A O 1
ATOM 1405 N N . LEU A 1 182 ? 0.550 7.648 -21.038 1.00 89.69 182 LEU A N 1
ATOM 1406 C CA . LEU A 1 182 ? 0.112 8.342 -22.262 1.00 89.69 182 LEU A CA 1
ATOM 1407 C C . LEU A 1 182 ? -1.411 8.539 -22.293 1.00 89.69 182 LEU A C 1
ATOM 1409 O O . LEU A 1 182 ? -2.079 8.149 -23.248 1.00 89.69 182 LEU A O 1
ATOM 1413 N N . SER A 1 183 ? -1.968 9.104 -21.218 1.00 88.12 183 SER A N 1
ATOM 1414 C CA . SER A 1 183 ? -3.424 9.219 -21.011 1.00 88.12 183 SER A CA 1
ATOM 1415 C C . SER A 1 183 ? -4.150 7.868 -21.046 1.00 88.12 183 SER A C 1
ATOM 1417 O O . SER A 1 183 ? -5.241 7.753 -21.600 1.00 88.12 183 SER A O 1
ATOM 1419 N N . GLY A 1 184 ? -3.527 6.832 -20.483 1.00 86.75 184 GLY A N 1
ATOM 1420 C CA . GLY A 1 184 ? -4.077 5.477 -20.457 1.00 86.75 184 GLY A CA 1
ATOM 1421 C C . GLY A 1 184 ? -3.940 4.682 -21.758 1.00 86.75 184 GLY A C 1
ATOM 1422 O O . GLY A 1 184 ? -4.394 3.548 -21.789 1.00 86.75 184 GLY A O 1
ATOM 1423 N N . LEU A 1 185 ? -3.297 5.206 -22.809 1.00 91.25 185 LEU A N 1
ATOM 1424 C CA . LEU A 1 185 ? -3.060 4.444 -24.045 1.00 91.25 185 LEU A CA 1
ATOM 1425 C C . LEU A 1 185 ? -2.027 3.319 -23.859 1.00 91.25 185 LEU A C 1
ATOM 1427 O O . LEU A 1 185 ? -2.074 2.317 -24.569 1.00 91.25 185 LEU A O 1
ATOM 1431 N N . ALA A 1 186 ? -1.082 3.464 -22.925 1.00 93.69 186 ALA A N 1
ATOM 1432 C CA . ALA A 1 186 ? -0.080 2.440 -22.637 1.00 93.69 186 ALA A CA 1
ATOM 1433 C C . ALA A 1 186 ? -0.593 1.411 -21.614 1.00 93.69 186 ALA A C 1
ATOM 1435 O O . ALA A 1 186 ? -0.669 1.689 -20.413 1.00 93.69 186 ALA A O 1
ATOM 1436 N N . HIS A 1 187 ? -0.918 0.204 -22.080 1.00 94.00 187 HIS A N 1
ATOM 1437 C CA . HIS A 1 187 ? -1.513 -0.860 -21.260 1.00 94.00 187 HIS A CA 1
ATOM 1438 C C . HIS A 1 187 ? -0.442 -1.829 -20.725 1.00 94.00 187 HIS A C 1
ATOM 1440 O O . HIS A 1 187 ? -0.212 -2.886 -21.302 1.00 94.00 187 HIS A O 1
ATOM 1446 N N . LEU A 1 188 ? 0.230 -1.482 -19.623 1.00 93.19 188 LEU A N 1
ATOM 1447 C CA . LEU A 1 188 ? 1.376 -2.263 -19.119 1.00 93.19 188 LEU A CA 1
ATOM 1448 C C . LEU A 1 188 ? 0.988 -3.533 -18.341 1.00 93.19 188 LEU A C 1
ATOM 1450 O O . LEU A 1 188 ? 1.619 -4.574 -18.499 1.00 93.19 188 LEU A O 1
ATOM 1454 N N . ALA A 1 189 ? -0.037 -3.448 -17.492 1.00 92.12 189 ALA A N 1
ATOM 1455 C CA . ALA A 1 189 ? -0.473 -4.527 -16.605 1.00 92.12 189 ALA A CA 1
ATOM 1456 C C . ALA A 1 189 ? -1.988 -4.455 -16.371 1.00 92.12 189 ALA A C 1
ATOM 1458 O O . ALA A 1 189 ? -2.609 -3.407 -16.570 1.00 92.12 189 ALA A O 1
ATOM 1459 N N . ARG A 1 190 ? -2.587 -5.568 -15.943 1.00 91.81 190 ARG A N 1
ATOM 1460 C CA . ARG A 1 190 ? -4.022 -5.696 -15.650 1.00 91.81 190 ARG A CA 1
ATOM 1461 C C . ARG A 1 190 ? -4.244 -5.862 -14.152 1.00 91.81 190 ARG A C 1
ATOM 1463 O O . ARG A 1 190 ? -3.355 -6.281 -13.418 1.00 91.81 190 ARG A O 1
ATOM 1470 N N . LEU A 1 191 ? -5.484 -5.654 -13.709 1.00 92.75 191 LEU A N 1
ATOM 1471 C CA . LEU A 1 191 ? -5.877 -5.915 -12.318 1.00 92.75 191 LEU A CA 1
ATOM 1472 C C . LEU A 1 191 ? -5.553 -7.346 -11.870 1.00 92.75 191 LEU A C 1
ATOM 1474 O O . LEU A 1 191 ? -5.118 -7.550 -10.743 1.00 92.75 191 LEU A O 1
ATOM 1478 N N . GLN A 1 192 ? -5.727 -8.332 -12.755 1.00 91.00 192 GLN A N 1
ATOM 1479 C CA . GLN A 1 192 ? -5.431 -9.728 -12.434 1.00 91.00 192 GLN A CA 1
ATOM 1480 C C . GLN A 1 192 ? -3.930 -9.978 -12.225 1.00 91.00 192 GLN A C 1
ATOM 1482 O O . GLN A 1 192 ? -3.576 -10.846 -11.431 1.00 91.00 192 GLN A O 1
ATOM 1487 N N . ASP A 1 193 ? -3.068 -9.209 -12.897 1.00 92.19 193 ASP A N 1
ATOM 1488 C CA . ASP A 1 193 ? -1.619 -9.296 -12.722 1.00 92.19 193 ASP A CA 1
ATOM 1489 C C . ASP A 1 193 ? -1.241 -8.730 -11.339 1.00 92.19 193 ASP A C 1
ATOM 1491 O O . ASP A 1 193 ? -0.551 -9.399 -10.575 1.00 92.19 193 ASP A O 1
ATOM 1495 N N . TYR A 1 194 ? -1.807 -7.576 -10.948 1.00 93.62 194 TYR A N 1
ATOM 1496 C CA . TYR A 1 194 ? -1.640 -7.000 -9.601 1.00 93.62 194 TYR A CA 1
ATOM 1497 C C . TYR A 1 194 ? -2.182 -7.907 -8.486 1.00 93.62 194 TYR A C 1
ATOM 1499 O O . TYR A 1 194 ? -1.548 -8.061 -7.446 1.00 93.62 194 TYR A O 1
ATOM 1507 N N . LYS A 1 195 ? -3.320 -8.573 -8.710 1.00 92.81 195 LYS A N 1
ATOM 1508 C CA . LYS A 1 195 ? -3.879 -9.548 -7.761 1.00 92.81 195 LYS A CA 1
ATOM 1509 C C . LYS A 1 195 ? -2.941 -10.731 -7.511 1.00 92.81 195 LYS A C 1
ATOM 1511 O O . LYS A 1 195 ? -2.958 -11.299 -6.425 1.00 92.81 195 LYS A O 1
ATOM 1516 N N . GLY A 1 196 ? -2.162 -11.128 -8.518 1.00 88.12 196 GLY A N 1
ATOM 1517 C CA . GLY A 1 196 ? -1.251 -12.268 -8.432 1.00 88.12 196 GLY A CA 1
ATOM 1518 C C . GLY A 1 196 ? 0.004 -12.015 -7.595 1.00 88.12 196 GLY A C 1
ATOM 1519 O O . GLY A 1 196 ? 0.690 -12.977 -7.260 1.00 88.12 196 GLY A O 1
ATOM 1520 N N . ILE A 1 197 ? 0.302 -10.754 -7.268 1.00 84.50 197 ILE A N 1
ATOM 1521 C CA . ILE A 1 197 ? 1.555 -10.350 -6.616 1.00 84.50 197 ILE A CA 1
ATOM 1522 C C . ILE A 1 197 ? 1.393 -9.846 -5.178 1.00 84.50 197 ILE A C 1
ATOM 1524 O O . ILE A 1 197 ? 2.387 -9.522 -4.541 1.00 84.50 197 ILE A O 1
ATOM 1528 N N . CYS A 1 198 ? 0.171 -9.794 -4.651 1.00 84.69 198 CYS A N 1
ATOM 1529 C CA . CYS A 1 198 ? -0.096 -9.430 -3.261 1.00 84.69 198 CYS A CA 1
ATOM 1530 C C . CYS A 1 198 ? -0.849 -10.548 -2.535 1.00 84.69 198 CYS A C 1
ATOM 1532 O O . CYS A 1 198 ? -1.502 -11.393 -3.160 1.00 84.69 198 CYS A O 1
ATOM 1534 N N . SER A 1 199 ? -0.824 -10.538 -1.204 1.00 80.31 199 SER A N 1
ATOM 1535 C CA . SER A 1 199 ? -1.618 -11.483 -0.422 1.00 80.31 199 SER A CA 1
ATOM 1536 C C . SER A 1 199 ? -3.129 -11.292 -0.654 1.00 80.31 199 SER A C 1
ATOM 1538 O O . SER A 1 199 ? -3.595 -10.175 -0.917 1.00 80.31 199 SER A O 1
ATOM 1540 N N . PRO A 1 200 ? -3.941 -12.360 -0.501 1.00 76.50 200 PRO A N 1
ATOM 1541 C CA . PRO A 1 200 ? -5.395 -12.256 -0.624 1.00 76.50 200 PRO A CA 1
ATOM 1542 C C . PRO A 1 200 ? -6.006 -11.200 0.307 1.00 76.50 200 PRO A C 1
ATOM 1544 O O . PRO A 1 200 ? -6.900 -10.469 -0.105 1.00 76.50 200 PRO A O 1
ATOM 1547 N N . GLY A 1 201 ? -5.480 -11.072 1.531 1.00 71.69 201 GLY A N 1
ATOM 1548 C CA . GLY A 1 201 ? -5.973 -10.104 2.512 1.00 71.69 201 GLY A CA 1
ATOM 1549 C C . GLY A 1 201 ? -5.732 -8.651 2.098 1.00 71.69 201 GLY A C 1
ATOM 1550 O O . GLY A 1 201 ? -6.635 -7.823 2.236 1.00 71.69 201 GLY A O 1
ATOM 1551 N N . THR A 1 202 ? -4.555 -8.341 1.549 1.00 77.88 202 THR A N 1
ATOM 1552 C CA . THR A 1 202 ? -4.257 -7.006 1.005 1.00 77.88 202 THR A CA 1
ATOM 1553 C C . THR A 1 202 ? -5.145 -6.700 -0.194 1.00 77.88 202 THR A C 1
ATOM 1555 O O . THR A 1 202 ? -5.715 -5.613 -0.269 1.00 77.88 202 THR A O 1
ATOM 1558 N N . TRP A 1 203 ? -5.334 -7.668 -1.098 1.00 83.94 203 TRP A N 1
ATOM 1559 C CA . TRP A 1 203 ? -6.204 -7.497 -2.263 1.00 83.94 203 TRP A CA 1
ATOM 1560 C C . TRP A 1 203 ? -7.660 -7.218 -1.875 1.00 83.94 203 TRP A C 1
ATOM 1562 O O . TRP A 1 203 ? -8.266 -6.275 -2.380 1.00 83.94 203 TRP A O 1
ATOM 1572 N N . GLU A 1 204 ? -8.228 -8.020 -0.972 1.00 77.19 204 GLU A N 1
ATOM 1573 C CA . GLU A 1 204 ? -9.603 -7.849 -0.486 1.00 77.19 204 GLU A CA 1
ATOM 1574 C C . GLU A 1 204 ? -9.789 -6.492 0.199 1.00 77.19 204 GLU A C 1
ATOM 1576 O O . GLU A 1 204 ? -10.738 -5.771 -0.109 1.00 77.19 204 GLU A O 1
ATOM 1581 N N . THR A 1 205 ? -8.835 -6.105 1.052 1.00 71.88 205 THR A N 1
ATOM 1582 C CA . THR A 1 205 ? -8.817 -4.792 1.715 1.00 71.88 205 THR A CA 1
ATOM 1583 C C . THR A 1 205 ? -8.757 -3.657 0.696 1.00 71.88 205 THR A C 1
ATOM 1585 O O . THR A 1 205 ? -9.471 -2.661 0.819 1.00 71.88 205 THR A O 1
ATOM 1588 N N . MET A 1 206 ? -7.938 -3.811 -0.345 1.00 86.06 206 MET A N 1
ATOM 1589 C CA . MET A 1 206 ? -7.823 -2.815 -1.396 1.00 86.06 206 MET A CA 1
ATOM 1590 C C . MET A 1 206 ? -9.141 -2.664 -2.170 1.00 86.06 206 MET A C 1
ATOM 1592 O O . MET A 1 206 ? -9.689 -1.568 -2.280 1.00 86.06 206 MET A O 1
ATOM 1596 N N . ILE A 1 207 ? -9.693 -3.764 -2.688 1.00 84.50 207 ILE A N 1
ATOM 1597 C CA . ILE A 1 207 ? -10.957 -3.725 -3.436 1.00 84.50 207 ILE A CA 1
ATOM 1598 C C . ILE A 1 207 ? -12.078 -3.129 -2.584 1.00 84.50 207 ILE A C 1
ATOM 1600 O O . ILE A 1 207 ? -12.828 -2.286 -3.073 1.00 84.50 207 ILE A O 1
ATOM 1604 N N . PHE A 1 208 ? -12.126 -3.473 -1.296 1.00 76.62 208 PHE A N 1
ATOM 1605 C CA . PHE A 1 208 ? -13.076 -2.897 -0.356 1.00 76.62 208 PHE A CA 1
ATOM 1606 C C . PHE A 1 208 ? -13.018 -1.358 -0.314 1.00 76.62 208 PHE A C 1
ATOM 1608 O O . PHE A 1 208 ? -14.046 -0.691 -0.467 1.00 76.62 208 PHE A O 1
ATOM 1615 N N . PHE A 1 209 ? -11.830 -0.771 -0.138 1.00 80.19 209 PHE A N 1
ATOM 1616 C CA . PHE A 1 209 ? -11.691 0.688 -0.095 1.00 80.19 209 PHE A CA 1
ATOM 1617 C C . PHE A 1 209 ? -11.912 1.348 -1.460 1.00 80.19 209 PHE A C 1
ATOM 1619 O O . PHE A 1 209 ? -12.537 2.409 -1.531 1.00 80.19 209 PHE A O 1
ATOM 1626 N N . ALA A 1 210 ? -11.470 0.707 -2.543 1.00 87.38 210 ALA A N 1
ATOM 1627 C CA . ALA A 1 210 ? -11.734 1.171 -3.902 1.00 87.38 210 ALA A CA 1
ATOM 1628 C C . ALA A 1 210 ? -13.245 1.267 -4.175 1.00 87.38 210 ALA A C 1
ATOM 1630 O O . ALA A 1 210 ? -13.725 2.281 -4.689 1.00 87.38 210 ALA A O 1
ATOM 1631 N N . ASP A 1 211 ? -14.012 0.253 -3.772 1.00 80.25 211 ASP A N 1
ATOM 1632 C CA . ASP A 1 211 ? -15.467 0.250 -3.911 1.00 80.25 211 ASP A CA 1
ATOM 1633 C C . ASP A 1 211 ? -16.105 1.378 -3.089 1.00 80.25 211 ASP A C 1
ATOM 1635 O O . ASP A 1 211 ? -16.978 2.079 -3.599 1.00 80.25 211 ASP A O 1
ATOM 1639 N N . LYS A 1 212 ? -15.613 1.654 -1.873 1.00 72.88 212 LYS A N 1
ATOM 1640 C CA . LYS A 1 212 ? -16.103 2.777 -1.049 1.00 72.88 212 LYS A CA 1
ATOM 1641 C C . LYS A 1 212 ? -15.845 4.140 -1.676 1.00 72.88 212 LYS A C 1
ATOM 1643 O O . LYS A 1 212 ? -16.733 4.996 -1.656 1.00 72.88 212 LYS A O 1
ATOM 1648 N N . ILE A 1 213 ? -14.661 4.343 -2.247 1.00 82.31 213 ILE A N 1
ATOM 1649 C CA . ILE A 1 213 ? -14.329 5.567 -2.982 1.00 82.31 213 ILE A CA 1
ATOM 1650 C C . ILE A 1 213 ? -15.257 5.722 -4.190 1.00 82.31 213 ILE A C 1
ATOM 1652 O O . ILE A 1 213 ? -15.779 6.815 -4.417 1.00 82.31 213 ILE A O 1
ATOM 1656 N N . ARG A 1 214 ? -15.527 4.634 -4.923 1.00 84.31 214 ARG A N 1
ATOM 1657 C CA . ARG A 1 214 ? -16.413 4.643 -6.096 1.00 84.31 214 ARG A CA 1
ATOM 1658 C C . ARG A 1 214 ? -17.871 4.924 -5.728 1.00 84.31 214 ARG A C 1
ATOM 1660 O O . ARG A 1 214 ? -18.494 5.785 -6.346 1.00 84.31 214 ARG A O 1
ATOM 1667 N N . GLU A 1 215 ? -18.399 4.242 -4.711 1.00 75.69 215 GLU A N 1
ATOM 1668 C CA . GLU A 1 215 ? -19.763 4.423 -4.188 1.00 75.69 215 GLU A CA 1
ATOM 1669 C C . GLU A 1 215 ? -20.007 5.869 -3.743 1.00 75.69 215 GLU A C 1
ATOM 1671 O O . GLU A 1 215 ? -21.032 6.463 -4.077 1.00 75.69 215 GLU A O 1
ATOM 1676 N N . ARG A 1 216 ? -19.043 6.447 -3.016 1.00 76.25 216 ARG A N 1
ATOM 1677 C CA . ARG A 1 216 ? -19.121 7.814 -2.482 1.00 76.25 216 ARG A CA 1
ATOM 1678 C C . ARG A 1 216 ? -18.657 8.882 -3.474 1.00 76.25 216 ARG A C 1
ATOM 1680 O O . ARG A 1 216 ? -18.802 10.063 -3.185 1.00 76.25 216 ARG A O 1
ATOM 1687 N N . ARG A 1 217 ? -18.124 8.474 -4.632 1.00 83.19 217 ARG A N 1
ATOM 1688 C CA . ARG A 1 217 ? -17.547 9.342 -5.674 1.00 83.19 217 ARG A CA 1
ATOM 1689 C C . ARG A 1 217 ? -16.467 10.297 -5.145 1.00 83.19 217 ARG A C 1
ATOM 1691 O O . ARG A 1 217 ? -16.367 11.420 -5.628 1.00 83.19 217 ARG A O 1
ATOM 1698 N N . ILE A 1 218 ? -15.664 9.837 -4.183 1.00 86.62 218 ILE A N 1
ATOM 1699 C CA . ILE A 1 218 ? -14.613 10.641 -3.539 1.00 86.62 218 ILE A CA 1
ATOM 1700 C C . ILE A 1 218 ? -13.497 10.917 -4.547 1.00 86.62 218 ILE A C 1
ATOM 1702 O O . ILE A 1 218 ? -12.841 9.983 -5.004 1.00 86.62 218 ILE A O 1
ATOM 1706 N N . LYS A 1 219 ? -13.251 12.189 -4.854 1.00 93.31 219 LYS A N 1
ATOM 1707 C CA . LYS A 1 219 ? -12.175 12.669 -5.724 1.00 93.31 219 LYS A CA 1
ATOM 1708 C C . LYS A 1 219 ? -10.923 12.993 -4.917 1.00 93.31 219 LYS A C 1
ATOM 1710 O O . LYS A 1 219 ? -10.972 13.767 -3.963 1.00 93.31 219 LYS A O 1
ATOM 1715 N N . MET A 1 220 ? -9.781 12.471 -5.351 1.00 94.56 220 MET A N 1
ATOM 1716 C CA . MET A 1 220 ? -8.480 12.756 -4.737 1.00 94.56 220 MET A CA 1
ATOM 1717 C C . MET A 1 220 ? -7.559 13.463 -5.737 1.00 94.56 220 MET A C 1
ATOM 1719 O O . MET A 1 220 ? -7.503 13.084 -6.913 1.00 94.56 220 MET A O 1
ATOM 1723 N N . ALA A 1 221 ? -6.825 14.474 -5.273 1.00 95.31 221 ALA A N 1
ATOM 1724 C CA . ALA A 1 221 ? -5.859 15.219 -6.080 1.00 95.31 221 ALA A CA 1
ATOM 1725 C C . ALA A 1 221 ? -4.489 15.274 -5.392 1.00 95.31 221 ALA A C 1
ATOM 1727 O O . ALA A 1 221 ? -4.368 15.806 -4.287 1.00 95.31 221 ALA A O 1
ATOM 1728 N N . PHE A 1 222 ? -3.476 14.725 -6.061 1.00 94.81 222 PHE A N 1
ATOM 1729 C CA . PHE A 1 222 ? -2.074 14.771 -5.649 1.00 94.81 222 PHE A CA 1
ATOM 1730 C C . PHE A 1 222 ? -1.367 15.949 -6.308 1.00 94.81 222 PHE A C 1
ATOM 1732 O O . PHE A 1 222 ? -1.494 16.139 -7.514 1.00 94.81 222 PHE A O 1
ATOM 1739 N N . PHE A 1 223 ? -0.569 16.695 -5.554 1.00 94.12 223 PHE A N 1
ATOM 1740 C CA . PHE A 1 223 ? 0.219 17.810 -6.066 1.00 94.12 223 PHE A CA 1
ATOM 1741 C C . PHE A 1 223 ? 1.701 17.565 -5.811 1.00 94.12 223 PHE A C 1
ATOM 1743 O O . PHE A 1 223 ? 2.131 17.495 -4.660 1.00 94.12 223 PHE A O 1
ATOM 1750 N N . SER A 1 224 ? 2.477 17.503 -6.891 1.00 91.88 224 SER A N 1
ATOM 1751 C CA . SER A 1 224 ? 3.936 17.351 -6.841 1.00 91.88 224 SER A CA 1
ATOM 1752 C C . SER A 1 224 ? 4.608 18.442 -7.675 1.00 91.88 224 SER A C 1
ATOM 1754 O O . SER A 1 224 ? 3.999 19.033 -8.568 1.00 91.88 224 SER A O 1
ATOM 1756 N N . ALA A 1 225 ? 5.882 18.708 -7.419 1.00 88.12 225 ALA A N 1
ATOM 1757 C CA . ALA A 1 225 ? 6.668 19.731 -8.098 1.00 88.12 225 ALA A CA 1
ATOM 1758 C C . ALA A 1 225 ? 7.018 19.354 -9.543 1.00 88.12 225 ALA A C 1
ATOM 1760 O O . ALA A 1 225 ? 7.236 20.232 -10.384 1.00 88.12 225 ALA A O 1
ATOM 1761 N N . SER A 1 226 ? 7.100 18.051 -9.841 1.00 86.56 226 SER A N 1
ATOM 1762 C CA . SER A 1 226 ? 7.461 17.560 -11.168 1.00 86.56 226 SER A CA 1
ATOM 1763 C C . SER A 1 226 ? 6.734 16.262 -11.552 1.00 86.56 226 SER A C 1
ATOM 1765 O O . SER A 1 226 ? 6.428 15.446 -10.686 1.00 86.56 226 SER A O 1
ATOM 1767 N N . PRO A 1 227 ? 6.493 16.036 -12.857 1.00 86.38 227 PRO A N 1
ATOM 1768 C CA . PRO A 1 227 ? 5.801 14.845 -13.367 1.00 86.38 227 PRO A CA 1
ATOM 1769 C C . PRO A 1 227 ? 6.686 13.593 -13.491 1.00 86.38 227 PRO A C 1
ATOM 1771 O O . PRO A 1 227 ? 6.215 12.560 -13.969 1.00 86.38 227 PRO A O 1
ATOM 1774 N N . GLN A 1 228 ? 7.971 13.680 -13.131 1.00 74.44 228 GLN A N 1
ATOM 1775 C CA . GLN A 1 228 ? 8.923 12.575 -13.295 1.00 74.44 228 GLN A CA 1
ATOM 1776 C C . GLN A 1 228 ? 9.892 12.383 -12.121 1.00 74.44 228 GLN A C 1
ATOM 1778 O O . GLN A 1 228 ? 10.275 11.242 -11.938 1.00 74.44 228 GLN A O 1
ATOM 1783 N N . GLY A 1 229 ? 10.211 13.444 -11.353 1.00 64.06 229 GLY A N 1
ATOM 1784 C CA . GLY A 1 229 ? 11.249 13.610 -10.302 1.00 64.06 229 GLY A CA 1
ATOM 1785 C C . GLY A 1 229 ? 11.933 12.380 -9.677 1.00 64.06 229 GLY A C 1
ATOM 1786 O O . GLY A 1 229 ? 12.404 11.499 -10.386 1.00 64.06 229 GLY A O 1
ATOM 1787 N N . GLY A 1 230 ? 12.130 12.391 -8.354 1.00 62.75 230 GLY A N 1
ATOM 1788 C CA . GLY A 1 230 ? 12.786 11.306 -7.607 1.00 62.75 230 GLY A CA 1
ATOM 1789 C C . GLY A 1 230 ? 11.904 10.064 -7.368 1.00 62.75 230 GLY A C 1
ATOM 1790 O O . GLY A 1 230 ? 11.006 9.753 -8.145 1.00 62.75 230 GLY A O 1
ATOM 1791 N N . GLY A 1 231 ? 12.127 9.343 -6.260 1.00 60.84 231 GLY A N 1
ATOM 1792 C CA . GLY A 1 231 ? 11.391 8.101 -5.939 1.00 60.84 231 GLY A CA 1
ATOM 1793 C C . GLY A 1 231 ? 9.870 8.270 -5.772 1.00 60.84 231 GLY A C 1
ATOM 1794 O O . GLY A 1 231 ? 9.099 7.368 -6.093 1.00 60.84 231 GLY A O 1
ATOM 1795 N N . VAL A 1 232 ? 9.415 9.454 -5.350 1.00 65.19 232 VAL A N 1
ATOM 1796 C CA . VAL A 1 232 ? 7.997 9.756 -5.074 1.00 65.19 232 VAL A CA 1
ATOM 1797 C C . VAL A 1 232 ? 7.158 9.859 -6.364 1.00 65.19 232 VAL A C 1
ATOM 1799 O O . VAL A 1 232 ? 6.150 9.154 -6.479 1.00 65.19 232 VAL A O 1
ATOM 1802 N N . PRO A 1 233 ? 7.570 10.632 -7.393 1.00 64.31 233 PRO A N 1
ATOM 1803 C CA . PRO A 1 233 ? 6.929 10.605 -8.711 1.00 64.31 233 PRO A CA 1
ATOM 1804 C C . PRO A 1 233 ? 6.862 9.222 -9.373 1.00 64.31 233 PRO A C 1
ATOM 1806 O O . PRO A 1 233 ? 5.864 8.913 -10.027 1.00 64.31 233 PRO A O 1
ATOM 1809 N N . ILE A 1 234 ? 7.879 8.370 -9.193 1.00 69.75 234 ILE A N 1
ATOM 1810 C CA . ILE A 1 234 ? 7.883 7.003 -9.748 1.00 69.75 234 ILE A CA 1
ATOM 1811 C C . ILE A 1 234 ? 6.746 6.175 -9.129 1.00 69.75 234 ILE A C 1
ATOM 1813 O O . ILE A 1 234 ? 5.942 5.587 -9.859 1.00 69.75 234 ILE A O 1
ATOM 1817 N N . ALA A 1 235 ? 6.599 6.212 -7.800 1.00 80.44 235 ALA A N 1
ATOM 1818 C CA . ALA A 1 235 ? 5.486 5.562 -7.106 1.00 80.44 235 ALA A CA 1
ATOM 1819 C C . ALA A 1 235 ? 4.115 6.132 -7.535 1.00 80.44 235 ALA A C 1
ATOM 1821 O O . ALA A 1 235 ? 3.143 5.382 -7.680 1.00 80.44 235 ALA A O 1
ATOM 1822 N N . ARG A 1 236 ? 4.031 7.443 -7.819 1.00 88.56 236 ARG A N 1
ATOM 1823 C CA . ARG A 1 236 ? 2.802 8.089 -8.320 1.00 88.56 236 ARG A CA 1
ATOM 1824 C C . ARG A 1 236 ? 2.361 7.567 -9.680 1.00 88.56 236 ARG A C 1
ATOM 1826 O O . ARG A 1 236 ? 1.168 7.317 -9.851 1.00 88.56 236 ARG A O 1
ATOM 1833 N N . HIS A 1 237 ? 3.275 7.357 -10.630 1.00 89.38 237 HIS A N 1
ATOM 1834 C CA . HIS A 1 237 ? 2.922 6.773 -11.935 1.00 89.38 237 HIS A CA 1
ATOM 1835 C C . HIS A 1 237 ? 2.243 5.410 -11.770 1.00 89.38 237 HIS A C 1
ATOM 1837 O O . HIS A 1 237 ? 1.213 5.153 -12.396 1.00 89.38 237 HIS A O 1
ATOM 1843 N N . ALA A 1 238 ? 2.781 4.554 -10.903 1.00 90.69 238 ALA A N 1
ATOM 1844 C CA . ALA A 1 238 ? 2.200 3.244 -10.636 1.00 90.69 238 ALA A CA 1
ATOM 1845 C C . ALA A 1 238 ? 0.835 3.331 -9.943 1.00 90.69 238 ALA A C 1
ATOM 1847 O O . ALA A 1 238 ? -0.124 2.700 -10.391 1.00 90.69 238 ALA A O 1
ATOM 1848 N N . LEU A 1 239 ? 0.716 4.161 -8.902 1.00 91.94 239 LEU A N 1
ATOM 1849 C CA . LEU A 1 239 ? -0.534 4.315 -8.161 1.00 91.94 239 LEU A CA 1
ATOM 1850 C C . LEU A 1 239 ? -1.651 4.914 -9.026 1.00 91.94 239 LEU A C 1
ATOM 1852 O O . LEU A 1 239 ? -2.764 4.396 -9.024 1.00 91.94 239 LEU A O 1
ATOM 1856 N N . ILE A 1 240 ? -1.375 5.952 -9.821 1.00 93.56 240 ILE A N 1
ATOM 1857 C CA . ILE A 1 240 ? -2.378 6.542 -10.723 1.00 93.56 240 ILE A CA 1
ATOM 1858 C C . ILE A 1 240 ? -2.774 5.555 -11.830 1.00 93.56 240 ILE A C 1
ATOM 1860 O O . ILE A 1 240 ? -3.960 5.438 -12.149 1.00 93.56 240 ILE A O 1
ATOM 1864 N N . ARG A 1 241 ? -1.819 4.790 -12.383 1.00 93.19 241 ARG A N 1
ATOM 1865 C CA . ARG A 1 241 ? -2.121 3.705 -13.333 1.00 93.19 241 ARG A CA 1
ATOM 1866 C C . ARG A 1 241 ? -3.050 2.668 -12.700 1.00 93.19 241 ARG A C 1
ATOM 1868 O O . ARG A 1 241 ? -4.065 2.320 -13.300 1.00 93.19 241 ARG A O 1
ATOM 1875 N N . PHE A 1 242 ? -2.736 2.204 -11.493 1.00 94.38 242 PHE A N 1
ATOM 1876 C CA . PHE A 1 242 ? -3.543 1.218 -10.776 1.00 94.38 242 PHE A CA 1
ATOM 1877 C C . PHE A 1 242 ? -4.938 1.754 -10.410 1.00 94.38 242 PHE A C 1
ATOM 1879 O O . PHE A 1 242 ? -5.941 1.079 -10.638 1.00 94.38 242 PHE A O 1
ATOM 1886 N N . ALA A 1 243 ? -5.028 2.999 -9.938 1.00 94.00 243 ALA A N 1
ATOM 1887 C CA . ALA A 1 243 ? -6.292 3.674 -9.649 1.00 94.00 243 ALA A CA 1
ATOM 1888 C C . ALA A 1 243 ? -7.182 3.809 -10.896 1.00 94.00 243 ALA A C 1
ATOM 1890 O O . ALA A 1 243 ? -8.390 3.577 -10.818 1.00 94.00 243 ALA A O 1
ATOM 1891 N N . SER A 1 244 ? -6.587 4.117 -12.054 1.00 93.06 244 SER A N 1
ATOM 1892 C CA . SER A 1 244 ? -7.290 4.170 -13.341 1.00 93.06 244 SER A CA 1
ATOM 1893 C C . SER A 1 244 ? -7.862 2.803 -13.734 1.00 93.06 244 SER A C 1
ATOM 1895 O O . SER A 1 244 ? -9.034 2.710 -14.097 1.00 93.06 244 SER A O 1
ATOM 1897 N N . LEU A 1 245 ? -7.091 1.719 -13.556 1.00 93.00 245 LEU A N 1
ATOM 1898 C CA . LEU A 1 245 ? -7.579 0.350 -13.777 1.00 93.00 245 LEU A CA 1
ATOM 1899 C C . LEU A 1 245 ? -8.772 -0.009 -12.870 1.00 93.00 245 LEU A C 1
ATOM 1901 O O . LEU A 1 245 ? -9.644 -0.770 -13.285 1.00 93.00 245 LEU A O 1
ATOM 1905 N N . LEU A 1 246 ? -8.827 0.543 -11.654 1.00 93.06 246 LEU A N 1
ATOM 1906 C CA . LEU A 1 246 ? -9.935 0.375 -10.701 1.00 93.06 246 LEU A CA 1
ATOM 1907 C C . LEU A 1 246 ? -11.124 1.327 -10.945 1.00 93.06 246 LEU A C 1
ATOM 1909 O O . LEU A 1 246 ? -12.147 1.222 -10.253 1.00 93.06 246 LEU A O 1
ATOM 1913 N N . GLY A 1 247 ? -11.000 2.254 -11.902 1.00 92.69 247 GLY A N 1
ATOM 1914 C CA . GLY A 1 247 ? -12.006 3.271 -12.207 1.00 92.69 247 GLY A CA 1
ATOM 1915 C C . GLY A 1 247 ? -12.178 4.316 -11.101 1.00 92.69 247 GLY A C 1
ATOM 1916 O O . GLY A 1 247 ? -13.296 4.777 -10.868 1.00 92.69 247 GLY A O 1
ATOM 1917 N N . LEU A 1 248 ? -11.105 4.649 -10.376 1.00 92.94 248 LEU A N 1
ATOM 1918 C CA . LEU A 1 248 ? -11.141 5.611 -9.273 1.00 92.94 248 LEU A CA 1
ATOM 1919 C C . LEU A 1 248 ? -10.819 7.034 -9.758 1.00 92.94 248 LEU A C 1
ATOM 1921 O O . LEU A 1 248 ? -9.895 7.208 -10.556 1.00 92.94 248 LEU A O 1
ATOM 1925 N N . PRO A 1 249 ? -11.524 8.071 -9.265 1.00 92.12 249 PRO A N 1
ATOM 1926 C CA . PRO A 1 249 ? -11.317 9.458 -9.681 1.00 92.12 249 PRO A CA 1
ATOM 1927 C C . PRO A 1 249 ? -10.137 10.095 -8.925 1.00 92.12 249 PRO A C 1
ATOM 1929 O O . PRO A 1 249 ? -10.292 11.043 -8.153 1.00 92.12 249 PRO A O 1
ATOM 1932 N N . ILE A 1 250 ? -8.945 9.541 -9.140 1.00 93.88 250 ILE A N 1
ATOM 1933 C CA . ILE A 1 250 ? -7.694 10.001 -8.535 1.00 93.88 250 ILE A CA 1
ATOM 1934 C C . ILE A 1 250 ? -6.856 10.690 -9.608 1.00 93.88 250 ILE A C 1
ATOM 1936 O O . ILE A 1 250 ? -6.615 10.137 -10.680 1.00 93.88 250 ILE A O 1
ATOM 1940 N N . THR A 1 251 ? -6.410 11.906 -9.314 1.00 93.75 251 THR A N 1
ATOM 1941 C CA . THR A 1 251 ? -5.666 12.751 -10.252 1.00 93.75 251 THR A CA 1
ATOM 1942 C C . THR A 1 251 ? -4.342 13.203 -9.658 1.00 93.75 251 THR A C 1
ATOM 1944 O O . THR A 1 251 ? -4.169 13.221 -8.441 1.00 93.75 251 THR A O 1
ATOM 1947 N N . TRP A 1 252 ? -3.402 13.550 -10.533 1.00 95.38 252 TRP A N 1
ATOM 1948 C CA . TRP A 1 252 ? -2.085 14.047 -10.161 1.00 95.38 252 TRP A CA 1
ATOM 1949 C C . TRP A 1 252 ? -1.764 15.304 -10.964 1.00 95.38 252 TRP A C 1
ATOM 1951 O O . TRP A 1 252 ? -1.823 15.289 -12.195 1.00 95.38 252 TRP A O 1
ATOM 1961 N N . GLN A 1 253 ? -1.462 16.390 -10.264 1.00 94.94 253 GLN A N 1
ATOM 1962 C CA . GLN A 1 253 ? -1.212 17.718 -10.793 1.00 94.94 253 GLN A CA 1
ATOM 1963 C C . GLN A 1 253 ? 0.224 18.162 -10.529 1.00 94.94 253 GLN A C 1
ATOM 1965 O O . GLN A 1 253 ? 0.775 17.961 -9.447 1.00 94.94 253 GLN A O 1
ATOM 1970 N N . VAL A 1 254 ? 0.799 18.842 -11.518 1.00 94.19 254 VAL A N 1
ATOM 1971 C CA . VAL A 1 254 ? 2.125 19.452 -11.438 1.00 94.19 254 VAL A CA 1
ATOM 1972 C C . VAL A 1 254 ? 2.085 20.898 -11.937 1.00 94.19 254 VAL A C 1
ATOM 1974 O O . VAL A 1 254 ? 1.345 21.215 -12.876 1.00 94.19 254 VAL A O 1
ATOM 1977 N N . PRO A 1 255 ? 2.851 21.813 -11.323 1.00 93.06 255 PRO A N 1
ATOM 1978 C CA . PRO A 1 255 ? 2.921 23.199 -11.758 1.00 93.06 255 PRO A CA 1
ATOM 1979 C C . PRO A 1 255 ? 3.674 23.330 -13.085 1.00 93.06 255 PRO A C 1
ATOM 1981 O O . PRO A 1 255 ? 4.441 22.461 -13.508 1.00 93.06 255 PRO A O 1
ATOM 1984 N N . LYS A 1 256 ? 3.530 24.490 -13.729 1.00 90.38 256 LYS A N 1
ATOM 1985 C CA . LYS A 1 256 ? 4.412 24.863 -14.834 1.00 90.38 256 LYS A CA 1
ATOM 1986 C C . LYS A 1 256 ? 5.836 25.075 -14.289 1.00 90.38 256 LYS A C 1
ATOM 1988 O O . LYS A 1 256 ? 6.001 25.866 -13.355 1.00 90.38 256 LYS A O 1
ATOM 1993 N N . PRO A 1 257 ? 6.872 24.447 -14.876 1.00 85.06 257 PRO A N 1
ATOM 1994 C CA . PRO A 1 257 ? 8.230 24.513 -14.342 1.00 85.06 257 PRO A CA 1
ATOM 1995 C C . PRO A 1 257 ? 8.780 25.946 -14.347 1.00 85.06 257 PRO A C 1
ATOM 1997 O O . PRO A 1 257 ? 8.604 26.689 -15.317 1.00 85.06 257 PRO A O 1
ATOM 2000 N N . ARG A 1 258 ? 9.498 26.313 -13.278 1.00 85.81 258 ARG A N 1
ATOM 2001 C CA . ARG A 1 258 ? 10.213 27.591 -13.135 1.00 85.81 258 ARG A CA 1
ATOM 2002 C C . ARG A 1 258 ? 11.678 27.326 -12.798 1.00 85.81 258 ARG A C 1
ATOM 2004 O O . ARG A 1 258 ? 11.990 26.599 -11.859 1.00 85.81 258 ARG A O 1
ATOM 2011 N N . ARG A 1 259 ? 12.595 27.919 -13.571 1.00 79.69 259 ARG A N 1
ATOM 2012 C CA . ARG A 1 259 ? 14.038 27.827 -13.291 1.00 79.69 259 ARG A CA 1
ATOM 2013 C C . ARG A 1 259 ? 14.354 28.477 -11.939 1.00 79.69 259 ARG A C 1
ATOM 2015 O O . ARG A 1 259 ? 13.797 29.524 -11.630 1.00 79.69 259 ARG A O 1
ATOM 2022 N N . GLY A 1 260 ? 15.258 27.868 -11.175 1.00 77.06 260 GLY A N 1
ATOM 2023 C CA . GLY A 1 260 ? 15.733 28.377 -9.881 1.00 77.06 260 GLY A CA 1
ATOM 2024 C C . GLY A 1 260 ? 15.026 27.782 -8.659 1.00 77.06 260 GLY A C 1
ATOM 2025 O O . GLY A 1 260 ? 15.685 27.574 -7.649 1.00 77.06 260 GLY A O 1
ATOM 2026 N N . VAL A 1 261 ? 13.745 27.404 -8.766 1.00 82.31 261 VAL A N 1
ATOM 2027 C CA . VAL A 1 261 ? 12.955 26.878 -7.629 1.00 82.31 261 VAL A CA 1
ATOM 2028 C C . VAL A 1 261 ? 13.568 25.609 -7.024 1.00 82.31 261 VAL A C 1
ATOM 2030 O O . VAL A 1 261 ? 13.723 25.518 -5.808 1.00 82.31 261 VAL A O 1
ATOM 2033 N N . PHE A 1 262 ? 13.975 24.653 -7.865 1.00 79.81 262 PHE A N 1
ATOM 2034 C CA . PHE A 1 262 ? 14.617 23.417 -7.401 1.00 79.81 262 PHE A CA 1
ATOM 2035 C C . PHE A 1 262 ? 15.968 23.675 -6.719 1.00 79.81 262 PHE A C 1
ATOM 2037 O O . PHE A 1 262 ? 16.315 22.973 -5.778 1.00 79.81 262 PHE A O 1
ATOM 2044 N N . GLY A 1 263 ? 16.701 24.715 -7.138 1.00 78.31 263 GLY A N 1
ATOM 2045 C CA . GLY A 1 263 ? 17.948 25.119 -6.484 1.00 78.31 263 GLY A CA 1
ATOM 2046 C C . GLY A 1 263 ? 17.701 25.637 -5.068 1.00 78.31 263 GLY A C 1
ATOM 2047 O O . GLY A 1 263 ? 18.307 25.142 -4.126 1.00 78.31 263 GLY A O 1
ATOM 2048 N N . VAL A 1 264 ? 16.744 26.560 -4.905 1.00 82.19 264 VAL A N 1
ATOM 2049 C CA . VAL A 1 264 ? 16.356 27.083 -3.580 1.00 82.19 264 VAL A CA 1
ATOM 2050 C C . VAL A 1 264 ? 15.870 25.953 -2.674 1.00 82.19 264 VAL A C 1
ATOM 2052 O O . VAL A 1 264 ? 16.274 25.857 -1.518 1.00 82.19 264 VAL A O 1
ATOM 2055 N N . THR A 1 265 ? 15.029 25.065 -3.203 1.00 80.50 265 THR A N 1
ATOM 2056 C CA . THR A 1 265 ? 14.446 23.984 -2.405 1.00 80.50 265 THR A CA 1
ATOM 2057 C C . THR A 1 265 ? 15.484 22.941 -1.995 1.00 80.50 265 THR A C 1
ATOM 2059 O O . THR A 1 265 ? 15.437 22.441 -0.871 1.00 80.50 265 THR A O 1
ATOM 2062 N N . LYS A 1 266 ? 16.470 22.658 -2.855 1.00 78.12 266 LYS A N 1
ATOM 2063 C CA . LYS A 1 266 ? 17.624 21.826 -2.497 1.00 78.12 266 LYS A CA 1
ATOM 2064 C C . LYS A 1 266 ? 18.425 22.454 -1.357 1.00 78.12 266 LYS A C 1
ATOM 2066 O O . LYS A 1 266 ? 18.721 21.758 -0.394 1.00 78.12 266 LYS A O 1
ATOM 2071 N N . THR A 1 267 ? 18.686 23.762 -1.402 1.00 81.06 267 THR A N 1
ATOM 2072 C CA . THR A 1 267 ? 19.351 24.467 -0.295 1.00 81.06 267 THR A CA 1
ATOM 2073 C C . THR A 1 267 ? 18.556 24.356 1.009 1.00 81.06 267 THR A C 1
ATOM 2075 O O . THR A 1 267 ? 19.142 24.073 2.050 1.00 81.06 267 THR A O 1
ATOM 2078 N N . ILE A 1 268 ? 17.223 24.496 0.969 1.00 83.31 268 ILE A N 1
ATOM 2079 C CA . ILE A 1 268 ? 16.374 24.278 2.156 1.00 83.31 268 ILE A CA 1
ATOM 2080 C C . ILE A 1 268 ? 16.568 22.854 2.703 1.00 83.31 268 ILE A C 1
ATOM 2082 O O . ILE A 1 268 ? 16.822 22.686 3.895 1.00 83.31 268 ILE A O 1
ATOM 2086 N N . LYS A 1 269 ? 16.493 21.836 1.834 1.00 80.06 269 LYS A N 1
ATOM 2087 C CA . LYS A 1 269 ? 16.687 20.424 2.204 1.00 80.06 269 LYS A CA 1
ATOM 2088 C C . LYS A 1 269 ? 18.077 20.191 2.823 1.00 80.06 269 LYS A C 1
ATOM 2090 O O . LYS A 1 269 ? 18.161 19.587 3.888 1.00 80.06 269 LYS A O 1
ATOM 2095 N N . ASN A 1 270 ? 19.147 20.717 2.222 1.00 78.62 270 ASN A N 1
ATOM 2096 C CA . ASN A 1 270 ? 20.523 20.568 2.719 1.00 78.62 270 ASN A CA 1
ATOM 2097 C C . ASN A 1 270 ? 20.722 21.214 4.101 1.00 78.62 270 ASN A C 1
ATOM 2099 O O . ASN A 1 270 ? 21.397 20.631 4.954 1.00 78.62 270 ASN A O 1
ATOM 2103 N N . ILE A 1 271 ? 20.113 22.383 4.345 1.00 79.94 271 ILE A N 1
ATOM 2104 C CA . ILE A 1 271 ? 20.180 23.061 5.647 1.00 79.94 271 ILE A CA 1
ATOM 2105 C C . ILE A 1 271 ? 19.422 22.262 6.713 1.00 79.94 271 ILE A C 1
ATOM 2107 O O . ILE A 1 271 ? 19.987 21.971 7.762 1.00 79.94 271 ILE A O 1
ATOM 2111 N N . LEU A 1 272 ? 18.187 21.823 6.435 1.00 78.56 272 LEU A N 1
ATOM 2112 C CA . LEU A 1 272 ? 17.394 21.023 7.387 1.00 78.56 272 LEU A CA 1
ATOM 2113 C C . LEU A 1 272 ? 18.045 19.669 7.741 1.00 78.56 272 LEU A C 1
ATOM 2115 O O . LEU A 1 272 ? 17.761 19.102 8.799 1.00 78.56 272 LEU A O 1
ATOM 2119 N N . ARG A 1 273 ? 18.936 19.166 6.878 1.00 72.56 273 ARG A N 1
ATOM 2120 C CA . ARG A 1 273 ? 19.736 17.947 7.089 1.00 72.56 273 ARG A CA 1
ATOM 2121 C C . ARG A 1 273 ? 21.072 18.198 7.798 1.00 72.56 273 ARG A C 1
ATOM 2123 O O . ARG A 1 273 ? 21.715 17.243 8.227 1.00 72.56 273 ARG A O 1
ATOM 2130 N N . GLY A 1 274 ? 21.509 19.453 7.917 1.00 71.12 274 GLY A N 1
ATOM 2131 C CA . GLY A 1 274 ? 22.811 19.815 8.486 1.00 71.12 274 GLY A CA 1
ATOM 2132 C C . GLY A 1 274 ? 24.014 19.498 7.587 1.00 71.12 274 GLY A C 1
ATOM 2133 O O . GLY A 1 274 ? 25.127 19.380 8.097 1.00 71.12 274 GLY A O 1
ATOM 2134 N N . VAL A 1 275 ? 23.808 19.345 6.271 1.00 67.25 275 VAL A N 1
ATOM 2135 C CA . VAL A 1 275 ? 24.876 19.022 5.298 1.00 67.25 275 VAL A CA 1
ATOM 2136 C C . VAL A 1 275 ? 25.679 20.273 4.920 1.00 67.25 275 VAL A C 1
ATOM 2138 O O . VAL A 1 275 ? 26.893 20.204 4.746 1.00 67.25 275 VAL A O 1
ATOM 2141 N N . GLU A 1 276 ? 25.030 21.441 4.861 1.00 65.81 276 GLU A N 1
ATOM 2142 C CA . GLU A 1 276 ? 25.663 22.722 4.501 1.00 65.81 276 GLU A CA 1
ATOM 2143 C C . GLU A 1 276 ? 25.269 23.861 5.468 1.00 65.81 276 GLU A C 1
ATOM 2145 O O . GLU A 1 276 ? 24.659 24.851 5.060 1.00 65.81 276 GLU A O 1
ATOM 2150 N N . PRO A 1 277 ? 25.633 23.782 6.764 1.00 54.06 277 PRO A N 1
ATOM 2151 C CA . PRO A 1 277 ? 25.156 24.714 7.799 1.00 54.06 277 PRO A CA 1
ATOM 2152 C C . PRO A 1 277 ? 25.620 26.173 7.608 1.00 54.06 277 PRO A C 1
ATOM 2154 O O . PRO A 1 277 ? 25.117 27.086 8.258 1.00 54.06 277 PRO A O 1
ATOM 2157 N N . ASN A 1 278 ? 26.582 26.420 6.711 1.00 56.53 278 ASN A N 1
ATOM 2158 C CA . ASN A 1 278 ? 27.164 27.744 6.465 1.00 56.53 278 ASN A CA 1
ATOM 2159 C C . ASN A 1 278 ? 26.545 28.489 5.267 1.00 56.53 278 ASN A C 1
ATOM 2161 O O . ASN A 1 278 ? 26.933 29.630 4.993 1.00 56.53 278 ASN A O 1
ATOM 2165 N N . GLN A 1 279 ? 25.622 27.867 4.527 1.00 66.44 279 GLN A N 1
ATOM 2166 C CA . GLN A 1 279 ? 25.017 28.477 3.346 1.00 66.44 279 GLN A CA 1
ATOM 2167 C C . GLN A 1 279 ? 23.923 29.469 3.759 1.00 66.44 279 GLN A C 1
ATOM 2169 O O . GLN A 1 279 ? 22.931 29.096 4.370 1.00 66.44 279 GLN A O 1
ATOM 2174 N N . ARG A 1 280 ? 24.092 30.758 3.439 1.00 64.50 280 ARG A N 1
ATOM 2175 C CA . ARG A 1 280 ? 23.078 31.787 3.730 1.00 64.50 280 ARG A CA 1
ATOM 2176 C C . ARG A 1 280 ? 21.980 31.782 2.670 1.00 64.50 280 ARG A C 1
ATOM 2178 O O . ARG A 1 280 ? 22.278 31.672 1.485 1.00 64.50 280 ARG A O 1
ATOM 2185 N N . MET A 1 281 ? 20.734 31.963 3.105 1.00 72.00 281 MET A N 1
ATOM 2186 C CA . MET A 1 281 ? 19.561 32.080 2.237 1.00 72.00 281 MET A CA 1
ATOM 2187 C C . MET A 1 281 ? 18.834 33.391 2.519 1.00 72.00 281 MET A C 1
ATOM 2189 O O . MET A 1 281 ? 18.497 33.666 3.674 1.00 72.00 281 MET A O 1
ATOM 2193 N N . GLU A 1 282 ? 18.574 34.175 1.474 1.00 73.62 282 GLU A N 1
ATOM 2194 C CA . GLU A 1 282 ? 17.845 35.436 1.593 1.00 73.62 282 GLU A CA 1
ATOM 2195 C C . GLU A 1 282 ? 16.335 35.181 1.708 1.00 73.62 282 GLU A C 1
ATOM 2197 O O . GLU A 1 282 ? 15.792 34.198 1.200 1.00 73.62 282 GLU A O 1
ATOM 2202 N N . TRP A 1 283 ? 15.616 36.107 2.344 1.00 64.88 283 TRP A N 1
ATOM 2203 C CA . TRP A 1 283 ? 14.155 36.017 2.471 1.00 64.88 283 TRP A CA 1
ATOM 2204 C C . TRP A 1 283 ? 13.444 35.985 1.106 1.00 64.88 283 TRP A C 1
ATOM 2206 O O . TRP A 1 283 ? 12.439 35.295 0.928 1.00 64.88 283 TRP A O 1
ATOM 2216 N N . LEU A 1 284 ? 14.000 36.694 0.118 1.00 68.75 284 LEU A N 1
ATOM 2217 C CA . LEU A 1 284 ? 13.474 36.750 -1.247 1.00 68.75 284 LEU A CA 1
ATOM 2218 C C . LEU A 1 284 ? 13.500 35.375 -1.940 1.00 68.75 284 LEU A C 1
ATOM 2220 O O . LEU A 1 284 ? 12.604 35.069 -2.728 1.00 68.75 284 LEU A O 1
ATOM 2224 N N . ASP A 1 285 ? 14.483 34.532 -1.613 1.00 77.94 285 ASP A N 1
ATOM 2225 C CA . ASP A 1 285 ? 14.615 33.194 -2.193 1.00 77.94 285 ASP A CA 1
ATOM 2226 C C . ASP A 1 285 ? 13.468 32.289 -1.729 1.00 77.94 285 ASP A C 1
ATOM 2228 O O . ASP A 1 285 ? 12.830 31.625 -2.548 1.00 77.94 285 ASP A O 1
ATOM 2232 N N . ARG A 1 286 ? 13.129 32.331 -0.434 1.00 80.50 286 ARG A N 1
ATOM 2233 C CA . ARG A 1 286 ? 12.053 31.523 0.172 1.00 80.50 286 ARG A CA 1
ATOM 2234 C C . ARG A 1 286 ? 10.685 31.863 -0.418 1.00 80.50 286 ARG A C 1
ATOM 2236 O O . ARG A 1 286 ? 9.921 30.973 -0.792 1.00 80.50 286 ARG A O 1
ATOM 2243 N N . ASN A 1 287 ? 10.402 33.153 -0.588 1.00 84.12 287 ASN A N 1
ATOM 2244 C CA . ASN A 1 287 ? 9.137 33.602 -1.171 1.00 84.12 287 ASN A CA 1
ATOM 2245 C C . ASN A 1 287 ? 8.999 33.282 -2.651 1.00 84.12 287 ASN A C 1
ATOM 2247 O O . ASN A 1 287 ? 7.879 33.128 -3.126 1.00 84.12 287 ASN A O 1
ATOM 2251 N N . SER A 1 288 ? 10.106 33.108 -3.375 1.00 86.62 288 SER A N 1
ATOM 2252 C CA . SER A 1 288 ? 10.037 32.716 -4.782 1.00 86.62 288 SER A CA 1
ATOM 2253 C C . SER A 1 288 ? 9.305 31.378 -4.988 1.00 86.62 288 SER A C 1
ATOM 2255 O O . SER A 1 288 ? 8.631 31.210 -6.011 1.00 86.62 288 SER A O 1
ATOM 2257 N N . ILE A 1 289 ? 9.378 30.466 -4.003 1.00 88.69 289 ILE A N 1
ATOM 2258 C CA . ILE A 1 289 ? 8.643 29.191 -3.974 1.00 88.69 289 ILE A CA 1
ATOM 2259 C C . ILE A 1 289 ? 7.146 29.457 -3.777 1.00 88.69 289 ILE A C 1
ATOM 2261 O O . ILE A 1 289 ? 6.325 28.999 -4.572 1.00 88.69 289 ILE A O 1
ATOM 2265 N N . ILE A 1 290 ? 6.789 30.251 -2.763 1.00 91.69 290 ILE A N 1
ATOM 2266 C CA . ILE A 1 290 ? 5.391 30.563 -2.431 1.00 91.69 290 ILE A CA 1
ATOM 2267 C C . ILE A 1 290 ? 4.707 31.333 -3.564 1.00 91.69 290 ILE A C 1
ATOM 2269 O O . ILE A 1 290 ? 3.588 30.991 -3.954 1.00 91.69 290 ILE A O 1
ATOM 2273 N N . ASP A 1 291 ? 5.390 32.315 -4.150 1.00 91.38 291 ASP A N 1
ATOM 2274 C CA . ASP A 1 291 ? 4.901 33.089 -5.292 1.00 91.38 291 ASP A CA 1
ATOM 2275 C C . ASP A 1 291 ? 4.652 32.189 -6.503 1.00 91.38 291 ASP A C 1
ATOM 2277 O O . ASP A 1 291 ? 3.607 32.280 -7.151 1.00 91.38 291 ASP A O 1
ATOM 2281 N N . TRP A 1 292 ? 5.593 31.286 -6.799 1.00 93.31 292 TRP A N 1
ATOM 2282 C CA . TRP A 1 292 ? 5.467 30.348 -7.912 1.00 93.31 292 TRP A CA 1
ATOM 2283 C C . TRP A 1 292 ? 4.270 29.411 -7.740 1.00 93.31 292 TRP A C 1
ATOM 2285 O O . TRP A 1 292 ? 3.474 29.248 -8.670 1.00 93.31 292 TRP A O 1
ATOM 2295 N N . VAL A 1 293 ? 4.107 28.824 -6.556 1.00 93.38 293 VAL A N 1
ATOM 2296 C CA . VAL A 1 293 ? 2.974 27.943 -6.251 1.00 93.38 293 VAL A CA 1
ATOM 2297 C C . VAL A 1 293 ? 1.653 28.706 -6.301 1.00 93.38 293 VAL A C 1
ATOM 2299 O O . VAL A 1 293 ? 0.689 28.229 -6.898 1.00 93.38 293 VAL A O 1
ATOM 2302 N N . THR A 1 294 ? 1.614 29.915 -5.742 1.00 94.38 294 THR A N 1
ATOM 2303 C CA . THR A 1 294 ? 0.412 30.759 -5.715 1.00 94.38 294 THR A CA 1
ATOM 2304 C C . THR A 1 294 ? -0.018 31.184 -7.120 1.00 94.38 294 THR A C 1
ATOM 2306 O O . THR A 1 294 ? -1.213 31.168 -7.427 1.00 94.38 294 THR A O 1
ATOM 2309 N N . GLU A 1 295 ? 0.930 31.538 -7.996 1.00 94.06 295 GLU A N 1
ATOM 2310 C CA . GLU A 1 295 ? 0.645 31.851 -9.401 1.00 94.06 295 GLU A CA 1
ATOM 2311 C C . GLU A 1 295 ? 0.035 30.639 -10.119 1.00 94.06 295 GLU A C 1
ATOM 2313 O O . GLU A 1 295 ? -0.991 30.770 -10.790 1.00 94.06 295 GLU A O 1
ATOM 2318 N N . ASN A 1 296 ? 0.619 29.448 -9.940 1.00 94.69 296 ASN A N 1
ATOM 2319 C CA . ASN A 1 296 ? 0.093 28.220 -10.538 1.00 94.69 296 ASN A CA 1
ATOM 2320 C C . ASN A 1 296 ? -1.299 27.871 -9.997 1.00 94.69 296 ASN A C 1
ATOM 2322 O O . ASN A 1 296 ? -2.189 27.558 -10.788 1.00 94.69 296 ASN A O 1
ATOM 2326 N N . ALA A 1 297 ? -1.517 27.999 -8.686 1.00 95.12 297 ALA A N 1
ATOM 2327 C CA . ALA A 1 297 ? -2.811 27.747 -8.064 1.00 95.12 297 ALA A CA 1
ATOM 2328 C C . ALA A 1 297 ? -3.904 28.635 -8.662 1.00 95.12 297 ALA A C 1
ATOM 2330 O O . ALA A 1 297 ? -4.909 28.124 -9.151 1.00 95.12 297 ALA A O 1
ATOM 2331 N N . LYS A 1 298 ? -3.682 29.954 -8.710 1.00 93.94 298 LYS A N 1
ATOM 2332 C CA . LYS A 1 298 ? -4.640 30.916 -9.282 1.00 93.94 298 LYS A CA 1
ATOM 2333 C C . LYS A 1 298 ? -4.891 30.693 -10.769 1.00 93.94 298 LYS A C 1
ATOM 2335 O O . LYS A 1 298 ? -5.986 30.954 -11.249 1.00 93.94 298 LYS A O 1
ATOM 2340 N N . ARG A 1 299 ? -3.874 30.247 -11.504 1.00 91.94 299 ARG A N 1
ATOM 2341 C CA . ARG A 1 299 ? -3.949 30.102 -12.959 1.00 91.94 299 ARG A CA 1
ATOM 2342 C C . ARG A 1 299 ? -4.576 28.786 -13.411 1.00 91.94 299 ARG A C 1
ATOM 2344 O O . ARG A 1 299 ? -5.189 28.768 -14.474 1.00 91.94 299 ARG A O 1
ATOM 2351 N N . TYR A 1 300 ? -4.387 27.704 -12.655 1.00 91.94 300 TYR A N 1
ATOM 2352 C CA . TYR A 1 300 ? -4.717 26.351 -13.114 1.00 91.94 300 TYR A CA 1
ATOM 2353 C C . TYR A 1 300 ? -5.597 25.544 -12.161 1.00 91.94 300 TYR A C 1
ATOM 2355 O O . TYR A 1 300 ? -6.212 24.584 -12.613 1.00 91.94 300 TYR A O 1
ATOM 2363 N N . TRP A 1 301 ? -5.651 25.878 -10.868 1.00 95.81 301 TRP A N 1
ATOM 2364 C CA . TRP A 1 301 ? -6.275 25.000 -9.869 1.00 95.81 301 TRP A CA 1
ATOM 2365 C C . TRP A 1 301 ? -7.424 25.633 -9.082 1.00 95.81 301 TRP A C 1
ATOM 2367 O O . TRP A 1 301 ? -8.299 24.905 -8.624 1.00 95.81 301 TRP A O 1
ATOM 2377 N N . LEU A 1 302 ? -7.446 26.961 -8.971 1.00 93.88 302 LEU A N 1
ATOM 2378 C CA . LEU A 1 302 ? -8.513 27.783 -8.386 1.00 93.88 302 LEU A CA 1
ATOM 2379 C C . LEU A 1 302 ? -9.343 28.469 -9.485 1.00 93.88 302 LEU A C 1
ATOM 2381 O O . LEU A 1 302 ? -9.703 29.639 -9.381 1.00 93.88 302 LEU A O 1
ATOM 2385 N N . ILE A 1 303 ? -9.583 27.749 -10.575 1.00 91.81 303 ILE A N 1
ATOM 2386 C CA . ILE A 1 303 ? -10.428 28.175 -11.694 1.00 91.81 303 ILE A CA 1
ATOM 2387 C C . ILE A 1 303 ? -11.545 27.152 -11.886 1.00 91.81 303 ILE A C 1
ATOM 2389 O O . ILE A 1 303 ? -11.501 26.095 -11.263 1.00 91.81 303 ILE A O 1
ATOM 2393 N N . GLN A 1 304 ? -12.534 27.453 -12.730 1.00 85.19 304 GLN A N 1
ATOM 2394 C CA . GLN A 1 304 ? -13.632 26.530 -13.031 1.00 85.19 304 GLN A CA 1
ATOM 2395 C C . GLN A 1 304 ? -13.097 25.135 -13.410 1.00 85.19 304 GLN A C 1
ATOM 2397 O O . GLN A 1 304 ? -12.154 25.025 -14.193 1.00 85.19 304 GLN A O 1
ATOM 2402 N N . ASP A 1 305 ? -13.679 24.087 -12.817 1.00 82.12 305 ASP A N 1
ATOM 2403 C CA . ASP A 1 305 ? -13.242 22.683 -12.930 1.00 82.12 305 ASP A CA 1
ATOM 2404 C C . ASP A 1 305 ? -11.818 22.399 -12.396 1.00 82.12 305 ASP A C 1
ATOM 2406 O O . ASP A 1 305 ? -11.211 21.364 -12.689 1.00 82.12 305 ASP A O 1
ATOM 2410 N N . GLY A 1 306 ? -11.263 23.322 -11.609 1.00 90.62 306 GLY A N 1
ATOM 2411 C CA . GLY A 1 306 ? -9.960 23.201 -10.972 1.00 90.62 306 GLY A CA 1
ATOM 2412 C C . GLY A 1 306 ? -10.002 22.331 -9.705 1.00 90.62 306 GLY A C 1
ATOM 2413 O O . GLY A 1 306 ? -10.945 22.419 -8.916 1.00 90.62 306 GLY A O 1
ATOM 2414 N N . PRO A 1 307 ? -8.968 21.511 -9.444 1.00 93.50 307 PRO A N 1
ATOM 2415 C CA . PRO A 1 307 ? -8.958 20.568 -8.322 1.00 93.50 307 PRO A CA 1
ATOM 2416 C C . PRO A 1 307 ? -8.934 21.221 -6.932 1.00 93.50 307 PRO A C 1
ATOM 2418 O O . PRO A 1 307 ? -9.284 20.553 -5.962 1.00 93.50 307 PRO A O 1
ATOM 2421 N N . LEU A 1 308 ? -8.539 22.497 -6.808 1.00 95.44 308 LEU A N 1
ATOM 2422 C CA . LEU A 1 308 ? -8.487 23.192 -5.515 1.00 95.44 308 LEU A CA 1
ATOM 2423 C C . LEU A 1 308 ? -9.774 23.937 -5.154 1.00 95.44 308 LEU A C 1
ATOM 2425 O O . LEU A 1 308 ? -9.874 24.370 -4.003 1.00 95.44 308 LEU A O 1
ATOM 2429 N N . LEU A 1 309 ? -10.753 24.036 -6.062 1.00 93.31 309 LEU A N 1
ATOM 2430 C CA . LEU A 1 309 ? -12.094 24.528 -5.728 1.00 93.31 309 LEU A CA 1
ATOM 2431 C C . LEU A 1 309 ? -12.753 23.678 -4.633 1.00 93.31 309 LEU A C 1
ATOM 2433 O O . LEU A 1 309 ? -12.261 22.599 -4.276 1.00 93.31 309 LEU A O 1
ATOM 2437 N N . SER A 1 310 ? -13.861 24.173 -4.082 1.00 89.75 310 SER A N 1
ATOM 2438 C CA . SER A 1 310 ? -14.646 23.390 -3.133 1.00 89.75 310 SER A CA 1
ATOM 2439 C C . SER A 1 310 ? -15.201 22.118 -3.805 1.00 89.75 310 SER A C 1
ATOM 2441 O O . SER A 1 310 ? -15.452 22.117 -5.016 1.00 89.75 310 SER A O 1
ATOM 2443 N N . PRO A 1 311 ? -15.409 21.018 -3.056 1.00 88.38 311 PRO A N 1
ATOM 2444 C CA . PRO A 1 311 ? -16.024 19.809 -3.613 1.00 88.38 311 PRO A CA 1
ATOM 2445 C C . PRO A 1 311 ? -17.401 20.062 -4.251 1.00 88.38 311 PRO A C 1
ATOM 2447 O O . PRO A 1 311 ? -17.733 19.454 -5.269 1.00 88.38 311 PRO A O 1
ATOM 2450 N N . GLU A 1 312 ? -18.169 21.011 -3.704 1.00 85.31 312 GLU A N 1
ATOM 2451 C CA . GLU A 1 312 ? -19.480 21.439 -4.219 1.00 85.31 312 GLU A CA 1
ATOM 2452 C C . GLU A 1 312 ? -19.387 22.076 -5.616 1.00 85.31 312 GLU A C 1
ATOM 2454 O O . GLU A 1 312 ? -20.272 21.890 -6.448 1.00 85.31 312 GLU A O 1
ATOM 2459 N N . GLU A 1 313 ? -18.279 22.761 -5.906 1.00 87.62 313 GLU A N 1
ATOM 2460 C CA . GLU A 1 313 ? -17.972 23.367 -7.209 1.00 87.62 313 GLU A CA 1
ATOM 2461 C C . GLU A 1 313 ? -17.225 22.406 -8.152 1.00 87.62 313 GLU A C 1
ATOM 2463 O O . GLU A 1 313 ? -16.745 22.805 -9.212 1.00 87.62 313 GLU A O 1
ATOM 2468 N N . GLY A 1 314 ? -17.112 21.128 -7.778 1.00 85.75 314 GLY A N 1
ATOM 2469 C CA . GLY A 1 314 ? -16.491 20.088 -8.593 1.00 85.75 314 GLY A CA 1
ATOM 2470 C C . GLY A 1 314 ? -15.012 19.820 -8.302 1.00 85.75 314 GLY A C 1
ATOM 2471 O O . GLY A 1 314 ? -14.453 18.926 -8.952 1.00 85.75 314 GLY A O 1
ATOM 2472 N N . GLY A 1 315 ? -14.414 20.513 -7.324 1.00 92.44 315 GLY A N 1
ATOM 2473 C CA . GLY A 1 315 ? -13.040 20.300 -6.861 1.00 92.44 315 GLY A CA 1
ATOM 2474 C C . GLY A 1 315 ? -12.814 18.942 -6.182 1.00 92.44 315 GLY A C 1
ATOM 2475 O O . GLY A 1 315 ? -13.716 18.107 -6.093 1.00 92.44 315 GLY A O 1
ATOM 2476 N N . ALA A 1 316 ? -11.583 18.692 -5.729 1.00 94.56 316 ALA A N 1
ATOM 2477 C CA . ALA A 1 316 ? -11.233 17.441 -5.058 1.00 94.56 316 ALA A CA 1
ATOM 2478 C C . ALA A 1 316 ? -11.764 17.402 -3.616 1.00 94.56 316 ALA A C 1
ATOM 2480 O O . ALA A 1 316 ? -11.660 18.398 -2.895 1.00 94.56 316 ALA A O 1
ATOM 2481 N N . ASP A 1 317 ? -12.258 16.237 -3.188 1.00 92.25 317 ASP A N 1
ATOM 2482 C CA . ASP A 1 317 ? -12.694 15.959 -1.813 1.00 92.25 317 ASP A CA 1
ATOM 2483 C C . ASP A 1 317 ? -11.512 15.820 -0.853 1.00 92.25 317 ASP A C 1
ATOM 2485 O O . ASP A 1 317 ? -11.649 16.095 0.335 1.00 92.25 317 ASP A O 1
ATOM 2489 N N . ILE A 1 318 ? -10.354 15.386 -1.356 1.00 93.00 318 ILE A N 1
ATOM 2490 C CA . ILE A 1 318 ? -9.114 15.240 -0.588 1.00 93.00 318 ILE A CA 1
ATOM 2491 C C . ILE A 1 318 ? -7.960 15.794 -1.422 1.00 93.00 318 ILE A C 1
ATOM 2493 O O . ILE A 1 318 ? -7.809 15.454 -2.601 1.00 93.00 318 ILE A O 1
ATOM 2497 N N . VAL A 1 319 ? -7.137 16.634 -0.797 1.00 95.44 319 VAL A N 1
ATOM 2498 C CA . VAL A 1 319 ? -5.930 17.208 -1.402 1.00 95.44 319 VAL A CA 1
ATOM 2499 C C . VAL A 1 319 ? -4.702 16.638 -0.710 1.00 95.44 319 VAL A C 1
ATOM 2501 O O . VAL A 1 319 ? -4.625 16.633 0.517 1.00 95.44 319 VAL A O 1
ATOM 2504 N N . ILE A 1 320 ? -3.740 16.179 -1.502 1.00 93.94 320 ILE A N 1
ATOM 2505 C CA . ILE A 1 320 ? -2.469 15.652 -1.019 1.00 93.94 320 ILE A CA 1
ATOM 2506 C C . ILE A 1 320 ? -1.333 16.475 -1.617 1.00 93.94 320 ILE A C 1
ATOM 2508 O O . ILE A 1 320 ? -1.280 16.673 -2.830 1.00 93.94 320 ILE A O 1
ATOM 2512 N N . ILE A 1 321 ? -0.434 16.954 -0.764 1.00 93.12 321 ILE A N 1
ATOM 2513 C CA . ILE A 1 321 ? 0.739 17.740 -1.140 1.00 93.12 321 ILE A CA 1
ATOM 2514 C C . ILE A 1 321 ? 1.981 16.877 -0.911 1.00 93.12 321 ILE A C 1
ATOM 2516 O O . ILE A 1 321 ? 2.314 16.600 0.237 1.00 93.12 321 ILE A O 1
ATOM 2520 N N . ASP A 1 322 ? 2.641 16.452 -1.991 1.00 86.88 322 ASP A N 1
ATOM 2521 C CA . ASP A 1 322 ? 3.745 15.480 -1.929 1.00 86.88 322 ASP A CA 1
ATOM 2522 C C . ASP A 1 322 ? 5.121 16.127 -1.684 1.00 86.88 322 ASP A C 1
ATOM 2524 O O . ASP A 1 322 ? 6.041 15.463 -1.222 1.00 86.88 322 ASP A O 1
ATOM 2528 N N . ASP A 1 323 ? 5.283 17.413 -2.008 1.00 85.50 323 ASP A N 1
ATOM 2529 C CA . ASP A 1 323 ? 6.595 18.063 -2.074 1.00 85.50 323 ASP A CA 1
ATOM 2530 C C . ASP A 1 323 ? 6.675 19.345 -1.237 1.00 85.50 323 ASP A C 1
ATOM 2532 O O . ASP A 1 323 ? 5.721 20.128 -1.156 1.00 85.50 323 ASP A O 1
ATOM 2536 N N . LEU A 1 324 ? 7.867 19.617 -0.692 1.00 85.38 324 LEU A N 1
ATOM 2537 C CA . LEU A 1 324 ? 8.165 20.858 0.034 1.00 85.38 324 LEU A CA 1
ATOM 2538 C C . LEU A 1 324 ? 7.961 22.091 -0.856 1.00 85.38 324 LEU A C 1
ATOM 2540 O O . LEU A 1 324 ? 7.470 23.131 -0.425 1.00 85.38 324 LEU A O 1
ATOM 2544 N N . GLU A 1 325 ? 8.302 21.946 -2.129 1.00 88.12 325 GLU A N 1
ATOM 2545 C CA . GLU A 1 325 ? 8.104 22.920 -3.190 1.00 88.12 325 GLU A CA 1
ATOM 2546 C C . GLU A 1 325 ? 6.641 23.389 -3.298 1.00 88.12 325 GLU A C 1
ATOM 2548 O O . GLU A 1 325 ? 6.398 24.457 -3.848 1.00 88.12 325 GLU A O 1
ATOM 2553 N N . MET A 1 326 ? 5.680 22.606 -2.790 1.00 91.44 326 MET A N 1
ATOM 2554 C CA . MET A 1 326 ? 4.237 22.801 -2.948 1.00 91.44 326 MET A CA 1
ATOM 2555 C C . MET A 1 326 ? 3.521 23.230 -1.656 1.00 91.44 326 MET A C 1
ATOM 2557 O O . MET A 1 326 ? 2.303 23.418 -1.676 1.00 91.44 326 MET A O 1
ATOM 2561 N N . ILE A 1 327 ? 4.238 23.451 -0.544 1.00 92.06 327 ILE A N 1
ATOM 2562 C CA . ILE A 1 327 ? 3.642 23.765 0.776 1.00 92.06 327 ILE A CA 1
ATOM 2563 C C . ILE A 1 327 ? 2.738 25.002 0.778 1.00 92.06 327 ILE A C 1
ATOM 2565 O O . ILE A 1 327 ? 1.781 25.066 1.549 1.00 92.06 327 ILE A O 1
ATOM 2569 N N . GLY A 1 328 ? 2.975 25.957 -0.129 1.00 93.69 328 GLY A N 1
ATOM 2570 C CA . GLY A 1 328 ? 2.117 27.132 -0.309 1.00 93.69 328 GLY A CA 1
ATOM 2571 C C . GLY A 1 328 ? 0.671 26.794 -0.703 1.00 93.69 328 GLY A C 1
ATOM 2572 O O . GLY A 1 328 ? -0.225 27.614 -0.505 1.00 93.69 328 GLY A O 1
ATOM 2573 N N . LEU A 1 329 ? 0.407 25.584 -1.215 1.00 95.88 329 LEU A N 1
ATOM 2574 C CA . LEU A 1 329 ? -0.947 25.127 -1.532 1.00 95.88 329 LEU A CA 1
ATOM 2575 C C . LEU A 1 329 ? -1.788 24.799 -0.305 1.00 95.88 329 LEU A C 1
ATOM 2577 O O . LEU A 1 329 ? -3.005 24.920 -0.390 1.00 95.88 329 LEU A O 1
ATOM 2581 N N . ILE A 1 330 ? -1.185 24.401 0.816 1.00 96.00 330 ILE A N 1
ATOM 2582 C CA . ILE A 1 330 ? -1.919 23.974 2.015 1.00 96.00 330 ILE A CA 1
ATOM 2583 C C . ILE A 1 330 ? -2.852 25.091 2.522 1.00 96.00 330 ILE A C 1
ATOM 2585 O O . ILE A 1 330 ? -4.066 24.864 2.583 1.00 96.00 330 ILE A O 1
ATOM 2589 N N . PRO A 1 331 ? -2.364 26.316 2.818 1.00 96.00 331 PRO A N 1
ATOM 2590 C CA . PRO A 1 331 ? -3.242 27.400 3.256 1.00 96.00 331 PRO A CA 1
ATOM 2591 C C . PRO A 1 331 ? -4.245 27.826 2.174 1.00 96.00 331 PRO A C 1
ATOM 2593 O O . PRO A 1 331 ? -5.385 28.147 2.502 1.00 96.00 331 PRO A O 1
ATOM 2596 N N . LEU A 1 332 ? -3.878 27.781 0.887 1.00 95.50 332 LEU A N 1
ATOM 2597 C CA . LEU A 1 332 ? -4.797 28.097 -0.216 1.00 95.50 332 LEU A CA 1
ATOM 2598 C C . LEU A 1 332 ? -5.940 27.075 -0.321 1.00 95.50 332 LEU A C 1
ATOM 2600 O O . LEU A 1 332 ? -7.098 27.453 -0.495 1.00 95.50 332 LEU A O 1
ATOM 2604 N N . ALA A 1 333 ? -5.630 25.787 -0.173 1.00 95.19 333 ALA A N 1
ATOM 2605 C CA . ALA A 1 333 ? -6.600 24.701 -0.208 1.00 95.19 333 ALA A CA 1
ATOM 2606 C C . ALA A 1 333 ? -7.583 24.789 0.965 1.00 95.19 333 ALA A C 1
ATOM 2608 O O . ALA A 1 333 ? -8.777 24.551 0.763 1.00 95.19 333 ALA A O 1
ATOM 2609 N N . LYS A 1 334 ? -7.092 25.162 2.156 1.00 94.62 334 LYS A N 1
ATOM 2610 C CA . LYS A 1 334 ? -7.912 25.418 3.348 1.00 94.62 334 LYS A CA 1
ATOM 2611 C C . LYS A 1 334 ? -8.751 26.688 3.228 1.00 94.62 334 LYS A C 1
ATOM 2613 O O . LYS A 1 334 ? -9.896 26.688 3.661 1.00 94.62 334 LYS A O 1
ATOM 2618 N N . ALA A 1 335 ? -8.228 27.744 2.609 1.00 94.44 335 ALA A N 1
ATOM 2619 C CA . ALA A 1 335 ? -9.000 28.958 2.353 1.00 94.44 335 ALA A CA 1
ATOM 2620 C C . ALA A 1 335 ? -10.163 28.708 1.378 1.00 94.44 335 ALA A C 1
ATOM 2622 O O . ALA A 1 335 ? -11.253 29.234 1.583 1.00 94.44 335 ALA A O 1
ATOM 2623 N N . ALA A 1 336 ? -9.945 27.885 0.345 1.00 92.69 336 ALA A N 1
ATOM 2624 C CA . ALA A 1 336 ? -10.983 27.521 -0.619 1.00 92.69 336 ALA A CA 1
ATOM 2625 C C . ALA A 1 336 ? -12.048 26.575 -0.031 1.00 92.69 336 ALA A C 1
ATOM 2627 O O . ALA A 1 336 ? -13.226 26.698 -0.354 1.00 92.69 336 ALA A O 1
ATOM 2628 N N . ALA A 1 337 ? -11.649 25.635 0.833 1.00 91.50 337 ALA A N 1
ATOM 2629 C CA . ALA A 1 337 ? -12.556 24.696 1.491 1.00 91.50 337 ALA A CA 1
ATOM 2630 C C . ALA A 1 337 ? -12.036 24.334 2.900 1.00 91.50 337 ALA A C 1
ATOM 2632 O O . ALA A 1 337 ? -11.245 23.397 3.036 1.00 91.50 337 ALA A O 1
ATOM 2633 N N . PRO A 1 338 ? -12.484 25.030 3.967 1.00 89.12 338 PRO A N 1
ATOM 2634 C CA . PRO A 1 338 ? -11.922 24.870 5.316 1.00 89.12 338 PRO A CA 1
ATOM 2635 C C . PRO A 1 338 ? -12.003 23.445 5.879 1.00 89.12 338 PRO A C 1
ATOM 2637 O O . PRO A 1 338 ? -11.065 22.974 6.524 1.00 89.12 338 PRO A O 1
ATOM 2640 N N . ASN A 1 339 ? -13.102 22.744 5.587 1.00 83.56 339 ASN A N 1
ATOM 2641 C CA . ASN A 1 339 ? -13.373 21.392 6.085 1.00 83.56 339 ASN A CA 1
ATOM 2642 C C . ASN A 1 339 ? -12.781 20.281 5.205 1.00 83.56 339 ASN A C 1
ATOM 2644 O O . ASN A 1 339 ? -12.921 19.106 5.538 1.00 83.56 339 ASN A O 1
ATOM 2648 N N . ARG A 1 340 ? -12.145 20.622 4.078 1.00 89.31 340 ARG A N 1
ATOM 2649 C CA . ARG A 1 340 ? -11.534 19.627 3.197 1.00 89.31 340 ARG A CA 1
ATOM 2650 C C . ARG A 1 340 ? -10.281 19.033 3.855 1.00 89.31 340 ARG A C 1
ATOM 2652 O O . ARG A 1 340 ? -9.423 19.816 4.279 1.00 89.31 340 ARG A O 1
ATOM 2659 N N . PRO A 1 341 ? -10.128 17.696 3.878 1.00 89.25 341 PRO A N 1
ATOM 2660 C CA . PRO A 1 341 ? -8.876 17.053 4.250 1.00 89.25 341 PRO A CA 1
ATOM 2661 C C . PRO A 1 341 ? -7.715 17.468 3.336 1.00 89.25 341 PRO A C 1
ATOM 2663 O O . PRO A 1 341 ? -7.786 17.323 2.111 1.00 89.25 341 PRO A O 1
ATOM 2666 N N . VAL A 1 342 ? -6.643 17.966 3.946 1.00 93.88 342 VAL A N 1
ATOM 2667 C CA . VAL A 1 342 ? -5.369 18.294 3.304 1.00 93.88 342 VAL A CA 1
ATOM 2668 C C . VAL A 1 342 ? -4.268 17.492 3.985 1.00 93.88 342 VAL A C 1
ATOM 2670 O O . VAL A 1 342 ? -3.991 17.687 5.170 1.00 93.88 342 VAL A O 1
ATOM 2673 N N . LEU A 1 343 ? -3.650 16.587 3.234 1.00 91.62 343 LEU A N 1
ATOM 2674 C CA . LEU A 1 343 ? -2.563 15.728 3.698 1.00 91.62 343 LEU A CA 1
ATOM 2675 C C . LEU A 1 343 ? -1.241 16.266 3.144 1.00 91.62 343 LEU A C 1
ATOM 2677 O O . LEU A 1 343 ? -1.172 16.621 1.966 1.00 91.62 343 LEU A O 1
ATOM 2681 N N . TYR A 1 344 ? -0.202 16.327 3.971 1.00 90.75 344 TYR A N 1
ATOM 2682 C CA . TYR A 1 344 ? 1.145 16.695 3.536 1.00 90.75 344 TYR A CA 1
ATOM 2683 C C . TYR A 1 344 ? 2.095 15.513 3.699 1.00 90.75 344 TYR A C 1
ATOM 2685 O O . TYR A 1 344 ? 2.218 14.981 4.800 1.00 90.75 344 TYR A O 1
ATOM 2693 N N . CYS A 1 345 ? 2.778 15.131 2.624 1.00 85.25 345 CYS A N 1
ATOM 2694 C CA . CYS A 1 345 ? 3.821 14.117 2.644 1.00 85.25 345 CYS A CA 1
ATOM 2695 C C . CYS A 1 345 ? 5.178 14.798 2.803 1.00 85.25 345 CYS A C 1
ATOM 2697 O O . CYS A 1 345 ? 5.592 15.588 1.957 1.00 85.25 345 CYS A O 1
ATOM 2699 N N . SER A 1 346 ? 5.889 14.480 3.879 1.00 77.56 346 SER A N 1
ATOM 2700 C CA . SER A 1 346 ? 7.285 14.862 4.038 1.00 77.56 346 SER A CA 1
ATOM 2701 C C . SER A 1 346 ? 8.179 13.699 3.638 1.00 77.56 346 SER A C 1
ATOM 2703 O O . SER A 1 346 ? 8.141 12.628 4.240 1.00 77.56 346 SER A O 1
ATOM 2705 N N . HIS A 1 347 ? 9.030 13.939 2.647 1.00 73.12 347 HIS A N 1
ATOM 2706 C CA . HIS A 1 347 ? 10.096 13.023 2.233 1.00 73.12 347 HIS A CA 1
ATOM 2707 C C . HIS A 1 347 ? 11.485 13.569 2.595 1.00 73.12 347 HIS A C 1
ATOM 2709 O O . HIS A 1 347 ? 12.487 13.193 1.998 1.00 73.12 347 HIS A O 1
ATOM 2715 N N . ILE A 1 348 ? 11.539 14.527 3.525 1.00 70.75 348 ILE A N 1
ATOM 2716 C CA . ILE A 1 348 ? 12.776 15.158 3.982 1.00 70.75 348 ILE A CA 1
ATOM 2717 C C . ILE A 1 348 ? 13.099 14.605 5.359 1.00 70.75 348 ILE A C 1
ATOM 2719 O O . ILE A 1 348 ? 12.312 14.792 6.288 1.00 70.75 348 ILE A O 1
ATOM 2723 N N . GLN A 1 349 ? 14.276 14.004 5.506 1.00 65.38 349 GLN A N 1
ATOM 2724 C CA . GLN A 1 349 ? 14.794 13.671 6.819 1.00 65.38 349 GLN A CA 1
ATOM 2725 C C . GLN A 1 349 ? 15.316 14.941 7.501 1.00 65.38 349 GLN A C 1
ATOM 2727 O O . GLN A 1 349 ? 16.220 15.614 7.003 1.00 65.38 349 GLN A O 1
ATOM 2732 N N . MET A 1 350 ? 14.716 15.299 8.632 1.00 73.56 350 MET A N 1
ATOM 2733 C CA . MET A 1 350 ? 15.030 16.527 9.360 1.00 73.56 350 MET A CA 1
ATOM 2734 C C . MET A 1 350 ? 15.892 16.228 10.587 1.00 73.56 350 MET A C 1
ATOM 2736 O O . MET A 1 350 ? 15.596 15.316 11.361 1.00 73.56 350 MET A O 1
ATOM 2740 N N . ARG A 1 351 ? 16.953 17.016 10.802 1.00 71.94 351 ARG A N 1
ATOM 2741 C CA . ARG A 1 351 ? 17.786 16.930 12.011 1.00 71.94 351 ARG A CA 1
ATOM 2742 C C . ARG A 1 351 ? 17.146 17.713 13.151 1.00 71.94 351 ARG A C 1
ATOM 2744 O O . ARG A 1 351 ? 17.450 18.883 13.383 1.00 71.94 351 ARG A O 1
ATOM 2751 N N . ASN A 1 352 ? 16.266 17.041 13.886 1.00 72.25 352 ASN A N 1
ATOM 2752 C CA . ASN A 1 352 ? 15.546 17.618 15.023 1.00 72.25 352 ASN A CA 1
ATOM 2753 C C . ASN A 1 352 ? 16.460 18.247 16.085 1.00 72.25 352 ASN A C 1
ATOM 2755 O O . ASN A 1 352 ? 16.125 19.277 16.665 1.00 72.25 352 ASN A O 1
ATOM 2759 N N . ASP A 1 353 ? 17.640 17.670 16.317 1.00 70.56 353 ASP A N 1
ATOM 2760 C CA . ASP A 1 353 ? 18.637 18.195 17.255 1.00 70.56 353 ASP A CA 1
ATOM 2761 C C . ASP A 1 353 ? 19.252 19.536 16.816 1.00 70.56 353 ASP A C 1
ATOM 2763 O O . ASP A 1 353 ? 19.763 20.278 17.662 1.00 70.56 353 ASP A O 1
ATOM 2767 N N . LEU A 1 354 ? 19.223 19.843 15.514 1.00 74.38 354 LEU A N 1
ATOM 2768 C CA . LEU A 1 354 ? 19.639 21.129 14.952 1.00 74.38 354 LEU A CA 1
ATOM 2769 C C . LEU A 1 354 ? 18.466 22.110 14.923 1.00 74.38 354 LEU A C 1
ATOM 2771 O O . LEU A 1 354 ? 18.602 23.235 15.398 1.00 74.38 354 LEU A O 1
ATOM 2775 N N . ILE A 1 355 ? 17.298 21.657 14.461 1.00 80.19 355 ILE A N 1
ATOM 2776 C CA . ILE A 1 355 ? 16.076 22.469 14.363 1.00 80.19 355 ILE A CA 1
ATOM 2777 C C . ILE A 1 355 ? 15.618 22.986 15.732 1.00 80.19 355 ILE A C 1
ATOM 2779 O O . ILE A 1 355 ? 15.171 24.127 15.835 1.00 80.19 355 ILE A O 1
ATOM 2783 N N . ALA A 1 356 ? 15.779 22.202 16.802 1.00 78.00 356 ALA A N 1
ATOM 2784 C CA . ALA A 1 356 ? 15.403 22.609 18.158 1.00 78.00 356 ALA A CA 1
ATOM 2785 C C . ALA A 1 356 ? 16.264 23.758 18.730 1.00 78.00 356 ALA A C 1
ATOM 2787 O O . ALA A 1 356 ? 15.930 24.327 19.773 1.00 78.00 356 ALA A O 1
ATOM 2788 N N . ARG A 1 357 ? 17.387 24.111 18.088 1.00 82.00 357 ARG A N 1
ATOM 2789 C CA . ARG A 1 357 ? 18.297 25.164 18.563 1.00 82.00 357 ARG A CA 1
ATOM 2790 C C . ARG A 1 357 ? 17.789 26.529 18.110 1.00 82.00 357 ARG A C 1
ATOM 2792 O O . ARG A 1 357 ? 18.008 26.941 16.972 1.00 82.00 357 ARG A O 1
ATOM 2799 N N . THR A 1 358 ? 17.131 27.247 19.013 1.00 81.25 358 THR A N 1
ATOM 2800 C CA . THR A 1 358 ? 16.600 28.589 18.742 1.00 81.25 358 THR A CA 1
ATOM 2801 C C . THR A 1 358 ? 17.695 29.556 18.275 1.00 81.25 358 THR A C 1
ATOM 2803 O O . THR A 1 358 ? 18.806 29.574 18.806 1.00 81.25 358 THR A O 1
ATOM 2806 N N . GLY A 1 359 ? 17.385 30.366 17.258 1.00 77.19 359 GLY A N 1
ATOM 2807 C CA . GLY A 1 359 ? 18.318 31.348 16.686 1.00 77.19 359 GLY A CA 1
ATOM 2808 C C . GLY A 1 359 ? 19.334 30.788 15.680 1.00 77.19 359 GLY A C 1
ATOM 2809 O O . GLY A 1 359 ? 20.203 31.534 15.230 1.00 77.19 359 GLY A O 1
ATOM 2810 N N . THR A 1 360 ? 19.236 29.505 15.318 1.00 83.25 360 THR A N 1
ATOM 2811 C CA . THR A 1 360 ? 20.001 28.904 14.211 1.00 83.25 360 THR A CA 1
ATOM 2812 C C . THR A 1 360 ? 19.288 29.076 12.867 1.00 83.25 360 THR A C 1
ATOM 2814 O O . THR A 1 360 ? 18.093 29.378 12.816 1.00 83.25 360 THR A O 1
ATOM 2817 N N . LEU A 1 361 ? 20.023 28.885 11.768 1.00 81.94 361 LEU A N 1
ATOM 2818 C CA . LEU A 1 361 ? 19.464 28.961 10.417 1.00 81.94 361 LEU A CA 1
ATOM 2819 C C . LEU A 1 361 ? 18.466 27.820 10.161 1.00 81.94 361 LEU A C 1
ATOM 2821 O O . LEU A 1 361 ? 17.437 28.028 9.525 1.00 81.94 361 LEU A O 1
ATOM 2825 N N . GLU A 1 362 ? 18.750 26.635 10.695 1.00 83.56 362 GLU A N 1
ATOM 2826 C CA . GLU A 1 362 ? 17.903 25.448 10.629 1.00 83.56 362 GLU A CA 1
ATOM 2827 C C . GLU A 1 362 ? 16.543 25.700 11.291 1.00 83.56 362 GLU A C 1
ATOM 2829 O O . GLU A 1 362 ? 15.506 25.381 10.708 1.00 83.56 362 GLU A O 1
ATOM 2834 N N . ASN A 1 363 ? 16.538 26.331 12.471 1.00 85.25 363 ASN A N 1
ATOM 2835 C CA . ASN A 1 363 ? 15.315 26.705 13.183 1.00 85.25 363 ASN A CA 1
ATOM 2836 C C . ASN A 1 363 ? 14.481 27.745 12.411 1.00 85.25 363 ASN A C 1
ATOM 2838 O O . ASN A 1 363 ? 13.264 27.600 12.311 1.00 85.25 363 ASN A O 1
ATOM 2842 N N . ASP A 1 364 ? 15.123 28.760 11.824 1.00 85.81 364 ASP A N 1
ATOM 2843 C CA . ASP A 1 364 ? 14.455 29.798 11.022 1.00 85.81 364 ASP A CA 1
ATOM 2844 C C . ASP A 1 364 ? 13.823 29.228 9.738 1.00 85.81 364 ASP A C 1
ATOM 2846 O O . ASP A 1 364 ? 12.667 29.508 9.410 1.00 85.81 364 ASP A O 1
ATOM 2850 N N . ILE A 1 365 ? 14.552 28.364 9.026 1.00 86.75 365 ILE A N 1
ATOM 2851 C CA . ILE A 1 365 ? 14.034 27.697 7.826 1.00 86.75 365 ILE A CA 1
ATOM 2852 C C . ILE A 1 365 ? 12.898 26.738 8.175 1.00 86.75 365 ILE A C 1
ATOM 2854 O O . ILE A 1 365 ? 11.886 26.718 7.469 1.00 86.75 365 ILE A O 1
ATOM 2858 N N . TRP A 1 366 ? 13.023 25.978 9.264 1.00 86.88 366 TRP A N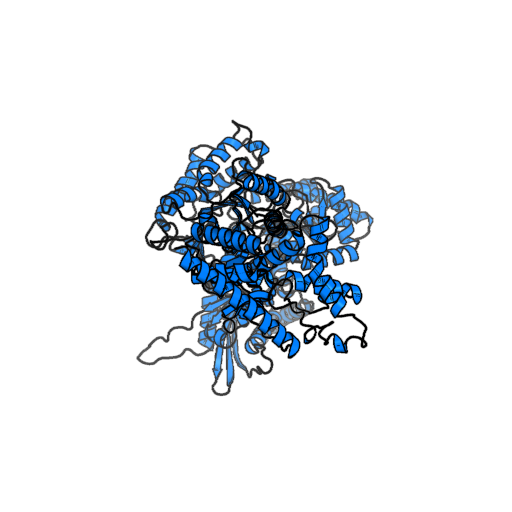 1
ATOM 2859 C CA . TRP A 1 366 ? 11.929 25.133 9.727 1.00 86.88 366 TRP A CA 1
ATOM 2860 C C . TRP A 1 366 ? 10.694 25.957 10.093 1.00 86.88 366 TRP A C 1
ATOM 2862 O O . TRP A 1 366 ? 9.597 25.595 9.680 1.00 86.88 366 TRP A O 1
ATOM 2872 N N . GLY A 1 367 ? 10.859 27.099 10.769 1.00 88.12 367 GLY A N 1
ATOM 2873 C CA . GLY A 1 367 ? 9.762 28.022 11.072 1.00 88.12 367 GLY A CA 1
ATOM 2874 C C . GLY A 1 367 ? 8.997 28.462 9.820 1.00 88.12 367 GLY A C 1
ATOM 2875 O O . GLY A 1 367 ? 7.770 28.373 9.786 1.00 88.12 367 GLY A O 1
ATOM 2876 N N . PHE A 1 368 ? 9.714 28.829 8.752 1.00 89.12 368 PHE A N 1
ATOM 2877 C CA . PHE A 1 368 ? 9.109 29.166 7.457 1.00 89.12 368 PHE A CA 1
ATOM 2878 C C . PHE A 1 368 ? 8.291 28.009 6.854 1.00 89.12 368 PHE A C 1
ATOM 2880 O O . PHE A 1 368 ? 7.179 28.223 6.361 1.00 89.12 368 PHE A O 1
ATOM 2887 N N . VAL A 1 369 ? 8.820 26.782 6.892 1.00 89.19 369 VAL A N 1
ATOM 2888 C CA . VAL A 1 369 ? 8.107 25.593 6.398 1.00 89.19 369 VAL A CA 1
ATOM 2889 C C . VAL A 1 369 ? 6.882 25.311 7.268 1.00 89.19 369 VAL A C 1
ATOM 2891 O O . VAL A 1 369 ? 5.763 25.202 6.762 1.00 89.19 369 VAL A O 1
ATOM 2894 N N . TRP A 1 370 ? 7.074 25.253 8.584 1.00 89.19 370 TRP A N 1
ATOM 2895 C CA . TRP A 1 370 ? 6.039 24.955 9.566 1.00 89.19 370 TRP A CA 1
ATOM 2896 C C . TRP A 1 370 ? 4.866 25.934 9.502 1.00 89.19 370 TRP A C 1
ATOM 2898 O O . TRP A 1 370 ? 3.713 25.514 9.611 1.00 89.19 370 TRP A O 1
ATOM 2908 N N . ASP A 1 371 ? 5.127 27.216 9.235 1.00 91.38 371 ASP A N 1
ATOM 2909 C CA . ASP A 1 371 ? 4.086 28.233 9.081 1.00 91.38 371 ASP A CA 1
ATOM 2910 C C . ASP A 1 371 ? 3.061 27.916 7.990 1.00 91.38 371 ASP A C 1
ATOM 2912 O O . ASP A 1 371 ? 1.909 28.340 8.096 1.00 91.38 371 ASP A O 1
ATOM 2916 N N . HIS A 1 372 ? 3.440 27.118 6.995 1.00 92.31 372 HIS A N 1
ATOM 2917 C CA . HIS A 1 372 ? 2.538 26.645 5.951 1.00 92.31 372 HIS A CA 1
ATOM 2918 C C . HIS A 1 372 ? 1.962 25.270 6.292 1.00 92.31 372 HIS A C 1
ATOM 2920 O O . HIS A 1 372 ? 0.751 25.052 6.189 1.00 92.31 372 HIS A O 1
ATOM 2926 N N . VAL A 1 373 ? 2.817 24.340 6.724 1.00 90.38 373 VAL A N 1
ATOM 2927 C CA . VAL A 1 373 ? 2.436 22.932 6.881 1.00 90.38 373 VAL A CA 1
ATOM 2928 C C . VAL A 1 373 ? 1.551 22.688 8.112 1.00 90.38 373 VAL A C 1
ATOM 2930 O O . VAL A 1 373 ? 0.691 21.813 8.067 1.00 90.38 373 VAL A O 1
ATOM 2933 N N . LYS A 1 374 ? 1.635 23.509 9.171 1.00 90.25 374 LYS A N 1
ATOM 2934 C CA . LYS A 1 374 ? 0.790 23.392 10.385 1.00 90.25 374 LYS A CA 1
ATOM 2935 C C . LYS A 1 374 ? -0.724 23.380 10.122 1.00 90.25 374 LYS A C 1
ATOM 2937 O O . LYS A 1 374 ? -1.500 22.956 10.977 1.00 90.25 374 LYS A O 1
ATOM 2942 N N . HIS A 1 375 ? -1.145 23.860 8.952 1.00 92.06 375 HIS A N 1
ATOM 2943 C CA . HIS A 1 375 ? -2.536 23.885 8.505 1.00 92.06 375 HIS A CA 1
ATOM 2944 C C . HIS A 1 375 ? -3.034 22.551 7.914 1.00 92.06 375 HIS A C 1
ATOM 2946 O O . HIS A 1 375 ? -4.235 22.421 7.671 1.00 92.06 375 HIS A O 1
ATOM 2952 N N . ALA A 1 376 ? -2.151 21.576 7.677 1.00 90.81 376 ALA A N 1
ATOM 2953 C CA . ALA A 1 376 ? -2.521 20.241 7.215 1.00 90.81 376 ALA A CA 1
ATOM 2954 C C . ALA A 1 376 ? -3.267 19.444 8.306 1.00 90.81 376 ALA A C 1
ATOM 2956 O O . ALA A 1 376 ? -3.059 19.628 9.513 1.00 90.81 376 ALA A O 1
ATOM 2957 N N . ASP A 1 377 ? -4.150 18.543 7.875 1.00 85.50 377 ASP A N 1
ATOM 2958 C CA . ASP A 1 377 ? -4.894 17.652 8.774 1.00 85.50 377 ASP A CA 1
ATOM 2959 C C . ASP A 1 377 ? -4.081 16.415 9.149 1.00 85.50 377 ASP A C 1
ATOM 2961 O O . ASP A 1 377 ? -4.251 15.901 10.253 1.00 85.50 377 ASP A O 1
ATOM 2965 N N . ALA A 1 378 ? -3.186 15.974 8.259 1.00 84.62 378 ALA A N 1
ATOM 2966 C CA . ALA A 1 378 ? -2.242 14.904 8.537 1.00 84.62 378 ALA A CA 1
ATOM 2967 C C . ALA A 1 378 ? -0.870 15.155 7.898 1.00 84.62 378 ALA A C 1
ATOM 2969 O O . ALA A 1 378 ? -0.763 15.745 6.819 1.00 84.62 378 ALA A O 1
ATOM 2970 N N . PHE A 1 379 ? 0.155 14.648 8.574 1.00 82.88 379 PHE A N 1
ATOM 2971 C CA . PHE A 1 379 ? 1.557 14.658 8.186 1.00 82.88 379 PHE A CA 1
ATOM 2972 C C . PHE A 1 379 ? 1.980 13.222 7.910 1.00 82.88 379 PHE A C 1
ATOM 2974 O O . PHE A 1 379 ? 2.019 12.401 8.819 1.00 82.88 379 PHE A O 1
ATOM 2981 N N . LEU A 1 380 ? 2.279 12.913 6.658 1.00 80.06 380 LEU A N 1
ATOM 2982 C CA . LEU A 1 380 ? 2.682 11.583 6.229 1.00 80.06 380 LEU A CA 1
ATOM 2983 C C . LEU A 1 380 ? 4.198 11.557 6.057 1.00 80.06 380 LEU A C 1
ATOM 2985 O O . LEU A 1 380 ? 4.753 12.433 5.399 1.00 80.06 380 LEU A O 1
ATOM 2989 N N . THR A 1 381 ? 4.872 10.580 6.653 1.00 74.25 381 THR A N 1
ATOM 2990 C CA . THR A 1 381 ? 6.336 10.441 6.581 1.00 74.25 381 THR A CA 1
ATOM 2991 C C . THR A 1 381 ? 6.744 8.979 6.427 1.00 74.25 381 THR A C 1
ATOM 2993 O O . THR A 1 381 ? 5.969 8.076 6.735 1.00 74.25 381 THR A O 1
ATOM 2996 N N . TYR A 1 382 ? 7.966 8.730 5.962 1.00 68.69 382 TYR A N 1
ATOM 2997 C CA . TYR A 1 382 ? 8.573 7.397 6.020 1.00 68.69 382 TYR A CA 1
ATOM 2998 C C . TYR A 1 382 ? 8.827 6.976 7.483 1.00 68.69 382 TYR A C 1
ATOM 3000 O O . TYR A 1 382 ? 8.904 7.851 8.354 1.00 68.69 382 TYR A O 1
ATOM 3008 N N . PRO A 1 383 ? 8.898 5.664 7.795 1.00 57.47 383 PRO A N 1
ATOM 3009 C CA . PRO A 1 383 ? 8.844 5.105 9.155 1.00 57.47 383 PRO A CA 1
ATOM 3010 C C . PRO A 1 383 ? 10.115 5.337 10.001 1.00 57.47 383 PRO A C 1
ATOM 3012 O O . PRO A 1 383 ? 10.675 4.409 10.578 1.00 57.47 383 PRO A O 1
ATOM 3015 N N . ILE A 1 384 ? 10.559 6.589 10.126 1.00 59.09 384 ILE A N 1
ATOM 3016 C CA . ILE A 1 384 ? 11.715 7.007 10.926 1.00 59.09 384 ILE A CA 1
ATOM 3017 C C . ILE A 1 384 ? 11.237 8.055 11.931 1.00 59.09 384 ILE A C 1
ATOM 3019 O O . ILE A 1 384 ? 11.074 9.232 11.598 1.00 59.09 384 ILE A O 1
ATOM 3023 N N . GLN A 1 385 ? 10.991 7.635 13.173 1.00 51.38 385 GLN A N 1
ATOM 3024 C CA . GLN A 1 385 ? 10.465 8.513 14.226 1.00 51.38 385 GLN A CA 1
ATOM 3025 C C . GLN A 1 385 ? 11.394 9.693 14.543 1.00 51.38 385 GLN A C 1
ATOM 3027 O O . GLN A 1 385 ? 10.916 10.767 14.906 1.00 51.38 385 GLN A O 1
ATOM 3032 N N . GLU A 1 386 ? 12.707 9.531 14.362 1.00 56.25 386 GLU A N 1
ATOM 3033 C CA . GLU A 1 386 ? 13.717 10.555 14.644 1.00 56.25 386 GLU A CA 1
ATOM 3034 C C . GLU A 1 386 ? 13.670 11.751 13.681 1.00 56.25 386 GLU A C 1
ATOM 3036 O O . GLU A 1 386 ? 14.284 12.777 13.972 1.00 56.25 386 GLU A O 1
ATOM 3041 N N . SER A 1 387 ? 12.941 11.632 12.564 1.00 55.09 387 SER A N 1
ATOM 3042 C CA . SER A 1 387 ? 12.791 12.675 11.537 1.00 55.09 387 SER A CA 1
ATOM 3043 C C . SER A 1 387 ? 11.585 13.598 11.753 1.00 55.09 387 SER A C 1
ATOM 3045 O O . SER A 1 387 ? 11.430 14.586 11.035 1.00 55.09 387 SER A O 1
ATOM 3047 N N . LEU A 1 388 ? 10.735 13.300 12.745 1.00 63.34 388 LEU A N 1
ATOM 3048 C CA . LEU A 1 388 ? 9.505 14.046 13.010 1.00 63.34 388 LEU A CA 1
ATOM 3049 C C . LEU A 1 388 ? 9.752 15.271 13.898 1.00 63.34 388 LEU A C 1
ATOM 3051 O O . LEU A 1 388 ? 10.240 15.100 15.016 1.00 63.34 388 LEU A O 1
ATOM 3055 N N . PRO A 1 389 ? 9.372 16.481 13.462 1.00 64.56 389 PRO A N 1
ATOM 3056 C CA . PRO A 1 389 ? 9.527 17.693 14.258 1.00 64.56 389 PRO A CA 1
ATOM 3057 C C . PRO A 1 389 ? 8.766 17.598 15.580 1.00 64.56 389 PRO A C 1
ATOM 3059 O O . PRO A 1 389 ? 7.643 17.092 15.620 1.00 64.56 389 PRO A O 1
ATOM 3062 N N . ALA A 1 390 ? 9.341 18.138 16.656 1.00 68.31 390 ALA A N 1
ATOM 3063 C CA . ALA A 1 390 ? 8.709 18.134 17.978 1.00 68.31 390 ALA A CA 1
ATOM 3064 C C . ALA A 1 390 ? 7.365 18.888 17.998 1.00 68.31 390 ALA A C 1
ATOM 3066 O O . ALA A 1 390 ? 6.505 18.604 18.831 1.00 68.31 390 ALA A O 1
ATOM 3067 N N . GLU A 1 391 ? 7.183 19.841 17.081 1.00 72.38 391 GLU A N 1
ATOM 3068 C CA . GLU A 1 391 ? 5.973 20.647 16.933 1.00 72.38 391 GLU A CA 1
ATOM 3069 C C . GLU A 1 391 ? 4.827 19.914 16.212 1.00 72.38 391 GLU A C 1
ATOM 3071 O O . GLU A 1 391 ? 3.679 20.357 16.303 1.00 72.38 391 GLU A O 1
ATOM 3076 N N . ALA A 1 392 ? 5.106 18.809 15.506 1.00 70.00 392 ALA A N 1
ATOM 3077 C CA . ALA A 1 392 ? 4.090 18.034 14.801 1.00 70.00 392 ALA A CA 1
ATOM 3078 C C . ALA A 1 392 ? 3.247 17.207 15.794 1.00 70.00 392 ALA A C 1
ATOM 3080 O O . ALA A 1 392 ? 3.795 16.342 16.484 1.00 70.00 392 ALA A O 1
ATOM 3081 N N . PRO A 1 393 ? 1.916 17.424 15.882 1.00 67.62 393 PRO A N 1
ATOM 3082 C CA . PRO A 1 393 ? 1.072 16.661 16.797 1.00 67.62 393 PRO A CA 1
ATOM 3083 C C . PRO A 1 393 ? 1.075 15.185 16.403 1.00 67.62 393 PRO A C 1
ATOM 3085 O O . PRO A 1 393 ? 0.729 14.856 15.267 1.00 67.62 393 PRO A O 1
ATOM 3088 N N . ARG A 1 394 ? 1.451 14.292 17.326 1.00 68.31 394 ARG A N 1
ATOM 3089 C CA . ARG A 1 394 ? 1.600 12.851 17.046 1.00 68.31 394 ARG A CA 1
ATOM 3090 C C . ARG A 1 394 ? 0.313 12.227 16.513 1.00 68.31 394 ARG A C 1
ATOM 3092 O O . ARG A 1 394 ? 0.367 11.365 15.651 1.00 68.31 394 ARG A O 1
ATOM 3099 N N . GLU A 1 395 ? -0.837 12.709 16.968 1.00 61.47 395 GLU A N 1
ATOM 3100 C CA . GLU A 1 395 ? -2.161 12.276 16.520 1.00 61.47 395 GLU A CA 1
ATOM 3101 C C . GLU A 1 395 ? -2.488 12.640 15.061 1.00 61.47 395 GLU A C 1
ATOM 3103 O O . GLU A 1 395 ? -3.458 12.124 14.507 1.00 61.47 395 GLU A O 1
ATOM 3108 N N . LYS A 1 396 ? -1.705 13.534 14.444 1.00 70.88 396 LYS A N 1
ATOM 3109 C CA . LYS A 1 396 ? -1.816 13.913 13.029 1.00 70.88 396 LYS A CA 1
ATOM 3110 C C . LYS A 1 396 ? -0.749 13.261 12.156 1.00 70.88 396 LYS A C 1
ATOM 3112 O O . LYS A 1 396 ? -0.732 13.508 10.954 1.00 70.88 396 LYS A O 1
ATOM 3117 N N . VAL A 1 397 ? 0.162 12.484 12.728 1.00 74.75 397 VAL A N 1
ATOM 3118 C CA . VAL A 1 397 ? 1.247 11.852 11.981 1.00 74.75 397 VAL A CA 1
ATOM 3119 C C . VAL A 1 397 ? 0.799 10.473 11.508 1.00 74.75 397 VAL A C 1
ATOM 3121 O O . VAL A 1 397 ? 0.225 9.714 12.280 1.00 74.75 397 VAL A O 1
ATOM 3124 N N . GLY A 1 398 ? 1.063 10.158 10.244 1.00 72.88 398 GLY A N 1
ATOM 3125 C CA . GLY A 1 398 ? 0.911 8.820 9.683 1.00 72.88 398 GLY A CA 1
ATOM 3126 C C . GLY A 1 398 ? 2.196 8.372 8.998 1.00 72.88 398 GLY A C 1
ATOM 3127 O O . GLY A 1 398 ? 2.982 9.198 8.523 1.00 72.88 398 GLY A O 1
ATOM 3128 N N . TYR A 1 399 ? 2.400 7.060 8.928 1.00 74.50 399 TYR A N 1
ATOM 3129 C CA . TYR A 1 399 ? 3.573 6.478 8.286 1.00 74.50 399 TYR A CA 1
ATOM 3130 C C . TYR A 1 399 ? 3.209 5.821 6.957 1.00 74.50 399 TYR A C 1
ATOM 3132 O O . TYR A 1 399 ? 2.200 5.126 6.840 1.00 74.50 399 TYR A O 1
ATOM 3140 N N . LEU A 1 400 ? 4.038 6.045 5.940 1.00 74.12 400 LEU A N 1
ATOM 3141 C CA . LEU A 1 400 ? 3.935 5.382 4.644 1.00 74.12 400 LEU A CA 1
ATOM 3142 C C . LEU A 1 400 ? 5.229 4.641 4.352 1.00 74.12 400 LEU A C 1
ATOM 3144 O O . LEU A 1 400 ? 6.307 5.184 4.553 1.00 74.12 400 LEU A O 1
ATOM 3148 N N . SER A 1 401 ? 5.122 3.423 3.836 1.00 73.12 401 SER A N 1
ATOM 3149 C CA . SER A 1 401 ? 6.283 2.637 3.420 1.00 73.12 401 SER A CA 1
ATOM 3150 C C . SER A 1 401 ? 6.787 3.087 2.036 1.00 73.12 401 SER A C 1
ATOM 3152 O O . SER A 1 401 ? 5.974 3.459 1.174 1.00 73.12 401 SER A O 1
ATOM 3154 N N . PRO A 1 402 ? 8.108 3.040 1.772 1.00 72.50 402 PRO A N 1
ATOM 3155 C CA . PRO A 1 402 ? 8.657 3.309 0.443 1.00 72.50 402 PRO A CA 1
ATOM 3156 C C . PRO A 1 402 ? 8.073 2.312 -0.560 1.00 72.50 402 PRO A C 1
ATOM 3158 O O . PRO A 1 402 ? 8.120 1.101 -0.370 1.00 72.50 402 PRO A O 1
ATOM 3161 N N . THR A 1 403 ? 7.459 2.823 -1.623 1.00 78.19 403 THR A N 1
ATOM 3162 C CA . THR A 1 403 ? 6.674 2.006 -2.556 1.00 78.19 403 THR A CA 1
ATOM 3163 C C . THR A 1 403 ? 7.318 1.948 -3.927 1.00 78.19 403 THR A C 1
ATOM 3165 O O . THR A 1 403 ? 7.683 2.977 -4.488 1.00 78.19 403 THR A O 1
ATOM 3168 N N . PHE A 1 404 ? 7.351 0.768 -4.532 1.00 81.56 404 PHE A N 1
ATOM 3169 C CA . PHE A 1 404 ? 7.733 0.602 -5.931 1.00 81.56 404 PHE A CA 1
ATOM 3170 C C . PHE A 1 404 ? 6.808 -0.401 -6.631 1.00 81.56 404 PHE A C 1
ATOM 3172 O O . PHE A 1 404 ? 6.086 -1.167 -5.987 1.00 81.56 404 PHE A O 1
ATOM 3179 N N . ASP A 1 405 ? 6.767 -0.360 -7.963 1.00 88.38 405 ASP A N 1
ATOM 3180 C CA . ASP A 1 405 ? 5.887 -1.227 -8.747 1.00 88.38 405 ASP A CA 1
ATOM 3181 C C . ASP A 1 405 ? 6.668 -2.384 -9.347 1.00 88.38 405 ASP A C 1
ATOM 3183 O O . ASP A 1 405 ? 7.585 -2.184 -10.132 1.00 88.38 405 ASP A O 1
ATOM 3187 N N . TRP A 1 406 ? 6.266 -3.614 -9.047 1.00 88.88 406 TRP A N 1
ATOM 3188 C CA . TRP A 1 406 ? 6.929 -4.806 -9.580 1.00 88.88 406 TRP A CA 1
ATOM 3189 C C . TRP A 1 406 ? 6.808 -4.930 -11.102 1.00 88.88 406 TRP A C 1
ATOM 3191 O O . TRP A 1 406 ? 7.548 -5.692 -11.721 1.00 88.88 406 TRP A O 1
ATOM 3201 N N . PHE A 1 407 ? 5.872 -4.203 -11.718 1.00 91.00 407 PHE A N 1
ATOM 3202 C CA . PHE A 1 407 ? 5.658 -4.221 -13.162 1.00 91.00 407 PHE A CA 1
ATOM 3203 C C . PHE A 1 407 ? 6.252 -3.023 -13.898 1.00 91.00 407 PHE A C 1
ATOM 3205 O O . PHE A 1 407 ? 6.091 -2.938 -15.116 1.00 91.00 407 PHE A O 1
ATOM 3212 N N . ASP A 1 408 ? 6.928 -2.095 -13.225 1.00 88.44 408 ASP A N 1
ATOM 3213 C CA . ASP A 1 408 ? 7.622 -1.013 -13.920 1.00 88.44 408 ASP A CA 1
ATOM 3214 C C . ASP A 1 408 ? 8.923 -1.499 -14.597 1.00 88.44 408 ASP A C 1
ATOM 3216 O O . ASP A 1 408 ? 9.394 -2.620 -14.388 1.00 88.44 408 ASP A O 1
ATOM 3220 N N . GLY A 1 409 ? 9.508 -0.662 -15.460 1.00 88.12 409 GLY A N 1
ATOM 3221 C CA . GLY A 1 409 ? 10.760 -0.998 -16.152 1.00 88.12 409 GLY A CA 1
ATOM 3222 C C . GLY A 1 409 ? 11.955 -1.140 -15.203 1.00 88.12 409 GLY A C 1
ATOM 3223 O O . GLY A 1 409 ? 12.930 -1.812 -15.546 1.00 88.12 409 GLY A O 1
ATOM 3224 N N . LEU A 1 410 ? 11.860 -0.550 -14.009 1.00 85.50 410 LEU A N 1
ATOM 3225 C CA . LEU A 1 410 ? 12.889 -0.563 -12.978 1.00 85.50 410 LEU A CA 1
ATOM 3226 C C . LEU A 1 410 ? 12.954 -1.906 -12.233 1.00 85.50 410 LEU A C 1
ATOM 3228 O O . LEU A 1 410 ? 14.029 -2.289 -11.781 1.00 85.50 410 LEU A O 1
ATOM 3232 N N . ASN A 1 411 ? 11.837 -2.634 -12.147 1.00 88.06 411 ASN A N 1
ATOM 3233 C CA . ASN A 1 411 ? 11.702 -3.802 -11.272 1.00 88.06 411 ASN A CA 1
ATOM 3234 C C . ASN A 1 411 ? 11.286 -5.089 -11.974 1.00 88.06 411 ASN A C 1
ATOM 3236 O O . ASN A 1 411 ? 11.621 -6.182 -11.503 1.00 88.06 411 ASN A O 1
ATOM 3240 N N . LYS A 1 412 ? 10.554 -4.991 -13.091 1.00 91.88 412 LYS A N 1
ATOM 3241 C CA . LYS A 1 412 ? 10.008 -6.179 -13.749 1.00 91.88 412 LYS A CA 1
ATOM 3242 C C . LYS A 1 412 ? 11.109 -7.145 -14.168 1.00 91.88 412 LYS A C 1
ATOM 3244 O O . LYS A 1 412 ? 12.238 -6.760 -14.474 1.00 91.88 412 LYS A O 1
ATOM 3249 N N . SER A 1 413 ? 10.758 -8.425 -14.241 1.00 90.31 413 SER A N 1
ATOM 3250 C CA . SER A 1 413 ? 11.670 -9.425 -14.794 1.00 90.31 413 SER A CA 1
ATOM 3251 C C . SER A 1 413 ? 11.997 -9.103 -16.255 1.00 90.31 413 SER A C 1
ATOM 3253 O O . SER A 1 413 ? 11.124 -8.714 -17.026 1.00 90.31 413 SER A O 1
ATOM 3255 N N . LEU A 1 414 ? 13.261 -9.286 -16.628 1.00 91.19 414 LEU A N 1
ATOM 3256 C CA . LEU A 1 414 ? 13.752 -9.120 -17.993 1.00 91.19 414 LEU A CA 1
ATOM 3257 C C . LEU A 1 414 ? 14.278 -10.458 -18.504 1.00 91.19 414 LEU A C 1
ATOM 3259 O O . LEU A 1 414 ? 14.878 -11.227 -17.742 1.00 91.19 414 LEU A O 1
ATOM 3263 N N . SER A 1 415 ? 14.051 -10.743 -19.786 1.00 90.94 415 SER A N 1
ATOM 3264 C CA . SER A 1 415 ? 14.625 -11.928 -20.420 1.00 90.94 415 SER A CA 1
ATOM 3265 C C . SER A 1 415 ? 16.147 -11.779 -20.564 1.00 90.94 415 SER A C 1
ATOM 3267 O O . SER A 1 415 ? 16.700 -10.680 -20.446 1.00 90.94 415 SER A O 1
ATOM 3269 N N . LEU A 1 416 ? 16.857 -12.877 -20.844 1.00 86.88 416 LEU A N 1
ATOM 3270 C CA . LEU A 1 416 ? 18.293 -12.804 -21.155 1.00 86.88 416 LEU A CA 1
ATOM 3271 C C . LEU A 1 416 ? 18.570 -11.963 -22.413 1.00 86.88 416 LEU A C 1
ATOM 3273 O O . LEU A 1 416 ? 19.599 -11.291 -22.483 1.00 86.88 416 LEU A O 1
ATOM 3277 N N . TRP A 1 417 ? 17.632 -11.948 -23.367 1.00 90.38 417 TRP A N 1
ATOM 3278 C CA . TRP A 1 417 ? 17.723 -11.134 -24.578 1.00 90.38 417 TRP A CA 1
ATOM 3279 C C . TRP A 1 417 ? 17.669 -9.637 -24.254 1.00 90.38 417 TRP A C 1
ATOM 3281 O O . TRP A 1 417 ? 18.575 -8.893 -24.634 1.00 90.38 417 TRP A O 1
ATOM 3291 N N . ASP A 1 418 ? 16.673 -9.219 -23.466 1.00 91.69 418 ASP A N 1
ATOM 3292 C CA . ASP A 1 418 ? 16.525 -7.829 -23.013 1.00 91.69 418 ASP A CA 1
ATOM 3293 C C . ASP A 1 418 ? 17.704 -7.411 -22.131 1.00 91.69 418 ASP A C 1
ATOM 3295 O O . ASP A 1 418 ? 18.257 -6.322 -22.283 1.00 91.69 418 ASP A O 1
ATOM 3299 N N . THR A 1 419 ? 18.146 -8.311 -21.246 1.00 89.50 419 THR A N 1
ATOM 3300 C CA . THR A 1 419 ? 19.320 -8.086 -20.395 1.00 89.50 419 THR A CA 1
ATOM 3301 C C . THR A 1 419 ? 20.549 -7.790 -21.249 1.00 89.50 419 THR A C 1
ATOM 3303 O O . THR A 1 419 ? 21.209 -6.776 -21.034 1.00 89.50 419 THR A O 1
ATOM 3306 N N . GLY A 1 420 ? 20.823 -8.608 -22.271 1.00 88.62 420 GLY A N 1
ATOM 3307 C CA . GLY A 1 420 ? 21.946 -8.372 -23.176 1.00 88.62 420 GLY A CA 1
ATOM 3308 C C . GLY A 1 420 ? 21.824 -7.069 -23.968 1.00 88.62 420 GLY A C 1
ATOM 3309 O O . GLY A 1 420 ? 22.823 -6.362 -24.107 1.00 88.62 420 GLY A O 1
ATOM 3310 N N . PHE A 1 421 ? 20.620 -6.700 -24.420 1.00 91.56 421 PHE A N 1
ATOM 3311 C CA . PHE A 1 421 ? 20.372 -5.416 -25.086 1.00 91.56 421 PHE A CA 1
ATOM 3312 C C . PHE A 1 421 ? 20.751 -4.224 -24.194 1.00 91.56 421 PHE A C 1
ATOM 3314 O O . PHE A 1 421 ? 21.513 -3.346 -24.611 1.00 91.56 421 PHE A O 1
ATOM 3321 N N . TYR A 1 422 ? 20.282 -4.211 -22.944 1.00 91.38 422 TYR A N 1
ATOM 3322 C CA . TYR A 1 422 ? 20.581 -3.125 -22.010 1.00 91.38 422 TYR A CA 1
ATOM 3323 C C . TYR A 1 422 ? 22.029 -3.143 -21.509 1.00 91.38 422 TYR A C 1
ATOM 3325 O O . TYR A 1 422 ? 22.611 -2.074 -21.317 1.00 91.38 422 TYR A O 1
ATOM 3333 N N . THR A 1 423 ? 22.656 -4.316 -21.376 1.00 89.94 423 THR A N 1
ATOM 3334 C CA . THR A 1 423 ? 24.095 -4.423 -21.085 1.00 89.94 423 THR A CA 1
ATOM 3335 C C . THR A 1 423 ? 24.929 -3.840 -22.224 1.00 89.94 423 THR A C 1
ATOM 3337 O O . THR A 1 423 ? 25.853 -3.064 -21.975 1.00 89.94 423 THR A O 1
ATOM 3340 N N . HIS A 1 424 ? 24.583 -4.148 -23.478 1.00 90.56 424 HIS A N 1
ATOM 3341 C CA . HIS A 1 424 ? 25.253 -3.569 -24.640 1.00 90.56 424 HIS A CA 1
ATOM 3342 C C . HIS A 1 424 ? 25.082 -2.045 -24.686 1.00 90.56 424 HIS A C 1
ATOM 3344 O O . HIS A 1 424 ? 26.047 -1.312 -24.928 1.00 90.56 424 HIS A O 1
ATOM 3350 N N . PHE A 1 425 ? 23.868 -1.556 -24.410 1.00 90.31 425 PHE A N 1
ATOM 3351 C CA . PHE A 1 425 ? 23.594 -0.126 -24.308 1.00 90.31 425 PHE A CA 1
ATOM 3352 C C . PHE A 1 425 ? 24.461 0.534 -23.228 1.00 90.31 425 PHE A C 1
ATOM 3354 O O . PHE A 1 425 ? 25.106 1.543 -23.512 1.00 90.31 425 PHE A O 1
ATOM 3361 N N . TYR A 1 426 ? 24.528 -0.045 -22.025 1.00 89.56 426 TYR A N 1
ATOM 3362 C CA . TYR A 1 426 ? 25.361 0.451 -20.927 1.00 89.56 426 TYR A CA 1
ATOM 3363 C C . TYR A 1 426 ? 26.840 0.525 -21.329 1.00 89.56 426 TYR A C 1
ATOM 3365 O O . TYR A 1 426 ? 27.438 1.598 -21.254 1.00 89.56 426 TYR A O 1
ATOM 3373 N N . ASN A 1 427 ? 27.406 -0.564 -21.860 1.00 90.81 427 ASN A N 1
ATOM 3374 C CA . ASN A 1 427 ? 28.809 -0.607 -22.288 1.00 90.81 427 ASN A CA 1
ATOM 3375 C C . ASN A 1 427 ? 29.105 0.383 -23.421 1.00 90.81 427 ASN A C 1
ATOM 3377 O O . ASN A 1 427 ? 30.150 1.031 -23.423 1.00 90.81 427 ASN A O 1
ATOM 3381 N N . SER A 1 428 ? 28.154 0.589 -24.334 1.00 89.88 428 SER A N 1
ATOM 3382 C CA . SER A 1 428 ? 28.266 1.619 -25.371 1.00 89.88 428 SER A CA 1
ATOM 3383 C C . SER A 1 428 ? 28.327 3.033 -24.786 1.00 89.88 428 SER A C 1
ATOM 3385 O O . SER A 1 428 ? 29.005 3.898 -25.341 1.00 89.88 428 SER A O 1
ATOM 3387 N N . GLN A 1 429 ? 27.633 3.297 -23.673 1.00 88.25 429 GLN A N 1
ATOM 3388 C CA . GLN A 1 429 ? 27.762 4.567 -22.953 1.00 88.25 429 GLN A CA 1
ATOM 3389 C C . GLN A 1 429 ? 29.092 4.645 -22.198 1.00 88.25 429 GLN A C 1
ATOM 3391 O O . GLN A 1 429 ? 29.752 5.678 -22.281 1.00 88.25 429 GLN A O 1
ATOM 3396 N N . CYS A 1 430 ? 29.532 3.569 -21.536 1.00 89.06 430 CYS A N 1
ATOM 3397 C CA . CYS A 1 430 ? 30.850 3.525 -20.897 1.00 89.06 430 CYS A CA 1
ATOM 3398 C C . CYS A 1 430 ? 31.957 3.879 -21.891 1.00 89.06 430 CYS A C 1
ATOM 3400 O O . CYS A 1 430 ? 32.762 4.764 -21.615 1.00 89.06 430 CYS A O 1
ATOM 3402 N N . TYR A 1 431 ? 31.928 3.282 -23.085 1.00 89.50 431 TYR A N 1
ATOM 3403 C CA . TYR A 1 431 ? 32.870 3.588 -24.157 1.00 89.50 431 TYR A CA 1
ATOM 3404 C C . TYR A 1 431 ? 32.844 5.075 -24.554 1.00 89.50 431 TYR A C 1
ATOM 3406 O O . TYR A 1 431 ? 33.893 5.711 -24.641 1.00 89.50 431 TYR A O 1
ATOM 3414 N N . LYS A 1 432 ? 31.651 5.665 -24.733 1.00 88.06 432 LYS A N 1
ATOM 3415 C CA . LYS A 1 432 ? 31.492 7.096 -25.069 1.00 88.06 432 LYS A CA 1
ATOM 3416 C C . LYS A 1 432 ? 32.055 8.034 -24.000 1.00 88.06 432 LYS A C 1
ATOM 3418 O O . LYS A 1 432 ? 32.549 9.105 -24.344 1.00 88.06 432 LYS A O 1
ATOM 3423 N N . PHE A 1 433 ? 31.955 7.653 -22.728 1.00 85.31 433 PHE A N 1
ATOM 3424 C CA . PHE A 1 433 ? 32.416 8.455 -21.592 1.00 85.31 433 PHE A CA 1
ATOM 3425 C C . PHE A 1 433 ? 33.798 8.037 -21.062 1.00 85.31 433 PHE A C 1
ATOM 3427 O O . PHE A 1 433 ? 34.226 8.564 -20.039 1.00 85.31 433 PHE A O 1
ATOM 3434 N N . TYR A 1 434 ? 34.509 7.139 -21.757 1.00 86.31 434 TYR A N 1
ATOM 3435 C CA . TYR A 1 434 ? 35.813 6.594 -21.351 1.00 86.31 434 TYR A CA 1
ATOM 3436 C C . TYR A 1 434 ? 35.810 5.943 -19.955 1.00 86.31 434 TYR A C 1
ATOM 3438 O O . TYR A 1 434 ? 36.780 6.039 -19.205 1.00 86.31 434 TYR A O 1
ATOM 3446 N N . MET A 1 435 ? 34.713 5.266 -19.618 1.00 86.88 435 MET A N 1
ATOM 3447 C CA . MET A 1 435 ? 34.529 4.538 -18.363 1.00 86.88 435 MET A CA 1
ATOM 3448 C C . MET A 1 435 ? 34.767 3.040 -18.546 1.00 86.88 435 MET A C 1
ATOM 3450 O O . MET A 1 435 ? 34.638 2.498 -19.643 1.00 86.88 435 MET A O 1
ATOM 3454 N N . THR A 1 436 ? 35.079 2.352 -17.448 1.00 89.00 436 THR A N 1
ATOM 3455 C CA . THR A 1 436 ? 35.228 0.893 -17.429 1.00 89.00 436 THR A CA 1
ATOM 3456 C C . THR A 1 436 ? 33.903 0.212 -17.779 1.00 89.00 436 THR A C 1
ATOM 3458 O O . THR A 1 436 ? 32.894 0.423 -17.104 1.00 89.00 436 THR A O 1
ATOM 3461 N N . GLU A 1 437 ? 33.915 -0.627 -18.812 1.00 89.69 437 GLU A N 1
ATOM 3462 C CA . GLU A 1 437 ? 32.761 -1.423 -19.248 1.00 89.69 437 GLU A CA 1
ATOM 3463 C C . GLU A 1 437 ? 32.388 -2.512 -18.227 1.00 89.69 437 GLU A C 1
ATOM 3465 O O . GLU A 1 437 ? 33.235 -3.011 -17.477 1.00 89.69 437 GLU A O 1
ATOM 3470 N N . LEU A 1 438 ? 31.116 -2.908 -18.214 1.00 86.44 438 LEU A N 1
ATOM 3471 C CA . LEU A 1 438 ? 30.616 -4.022 -17.418 1.00 86.44 438 LEU A CA 1
ATOM 3472 C C . LEU A 1 438 ? 31.187 -5.347 -17.941 1.00 86.44 438 LEU A C 1
ATOM 3474 O O . LEU A 1 438 ? 31.071 -5.667 -19.130 1.00 86.44 438 LEU A O 1
ATOM 3478 N N . ARG A 1 439 ? 31.755 -6.149 -17.036 1.00 81.69 439 ARG A N 1
ATOM 3479 C CA . ARG A 1 439 ? 32.191 -7.518 -17.321 1.00 81.69 439 ARG A CA 1
ATOM 3480 C C . ARG A 1 439 ? 30.982 -8.445 -17.242 1.00 81.69 439 ARG A C 1
ATOM 3482 O O . ARG A 1 439 ? 30.417 -8.642 -16.172 1.00 81.69 439 ARG A O 1
ATOM 3489 N N . TRP A 1 440 ? 30.595 -9.030 -18.370 1.00 70.62 440 TRP A N 1
ATOM 3490 C CA . TRP A 1 440 ? 29.512 -10.009 -18.433 1.00 70.62 440 TRP A CA 1
ATOM 3491 C C . TRP A 1 440 ? 29.998 -11.353 -18.996 1.00 70.62 440 TRP A C 1
ATOM 3493 O O . TRP A 1 440 ? 30.734 -11.339 -19.983 1.00 70.62 440 TRP A O 1
ATOM 3503 N N . PRO A 1 441 ? 29.554 -12.505 -18.451 1.00 56.84 441 PRO A N 1
ATOM 3504 C CA . PRO A 1 441 ? 28.868 -12.679 -17.169 1.00 56.84 441 PRO A CA 1
ATOM 3505 C C . PRO A 1 441 ? 29.908 -12.670 -16.038 1.00 56.84 441 PRO A C 1
ATOM 3507 O O . PRO A 1 441 ? 30.780 -13.535 -15.972 1.00 56.84 441 PRO A O 1
ATOM 3510 N N . SER A 1 442 ? 29.881 -11.679 -15.152 1.00 55.12 442 SER A N 1
ATOM 3511 C CA . SER A 1 442 ? 30.740 -11.666 -13.962 1.00 55.12 442 SER A CA 1
ATOM 3512 C C . SER A 1 442 ? 29.976 -11.073 -12.786 1.00 55.12 442 SER A C 1
ATOM 3514 O O . SER A 1 442 ? 29.237 -10.111 -12.979 1.00 55.12 442 SER A O 1
ATOM 3516 N N . PRO A 1 443 ? 30.117 -11.642 -11.578 1.00 52.94 443 PRO A N 1
ATOM 3517 C CA . PRO A 1 443 ? 29.403 -11.137 -10.419 1.00 52.94 443 PRO A CA 1
ATOM 3518 C C . PRO A 1 443 ? 29.898 -9.721 -10.089 1.00 52.94 443 PRO A C 1
ATOM 3520 O O . PRO A 1 443 ? 31.107 -9.471 -10.026 1.00 52.94 443 PRO A O 1
ATOM 3523 N N . SER A 1 444 ? 28.955 -8.794 -9.922 1.00 54.50 444 SER A N 1
ATOM 3524 C CA . SER A 1 444 ? 29.217 -7.376 -9.673 1.00 54.50 444 SER A CA 1
ATOM 3525 C C . SER A 1 444 ? 28.574 -6.887 -8.376 1.00 54.50 444 SER A C 1
ATOM 3527 O O . SER A 1 444 ? 27.594 -7.462 -7.903 1.00 54.50 444 SER A O 1
ATOM 3529 N N . PHE A 1 445 ? 29.119 -5.811 -7.817 1.00 55.03 445 PHE A N 1
ATOM 3530 C CA . PHE A 1 445 ? 28.509 -5.022 -6.744 1.00 55.03 445 PHE A CA 1
ATOM 3531 C C . PHE A 1 445 ? 27.818 -3.799 -7.327 1.00 55.03 445 PHE A C 1
ATOM 3533 O O . PHE A 1 445 ? 28.347 -3.238 -8.279 1.00 55.03 445 PHE A O 1
ATOM 3540 N N . GLU A 1 446 ? 26.707 -3.354 -6.746 1.00 47.81 446 GLU A N 1
ATOM 3541 C CA . GLU A 1 446 ? 26.101 -2.054 -7.065 1.00 47.81 446 GLU A CA 1
ATOM 3542 C C . GLU A 1 446 ? 26.003 -1.191 -5.802 1.00 47.81 446 GLU A C 1
ATOM 3544 O O . GLU A 1 446 ? 25.724 -1.722 -4.725 1.00 47.81 446 GLU A O 1
ATOM 3549 N N . SER A 1 447 ? 26.263 0.114 -5.927 1.00 46.34 447 SER A N 1
ATOM 3550 C CA . SER A 1 447 ? 26.103 1.081 -4.838 1.00 46.34 447 SER A CA 1
ATOM 3551 C C . SER A 1 447 ? 25.775 2.489 -5.351 1.00 46.34 447 SER A C 1
ATOM 3553 O O . SER A 1 447 ? 26.256 2.904 -6.410 1.00 46.34 447 SER A O 1
ATOM 3555 N N . LYS A 1 448 ? 24.995 3.252 -4.573 1.00 47.12 448 LYS A N 1
ATOM 3556 C CA . LYS A 1 448 ? 24.727 4.689 -4.766 1.00 47.12 448 LYS A CA 1
ATOM 3557 C C . LYS A 1 448 ? 24.861 5.382 -3.417 1.00 47.12 448 LYS A C 1
ATOM 3559 O O . LYS A 1 448 ? 23.896 5.473 -2.683 1.00 47.12 448 LYS A O 1
ATOM 3564 N N . GLN A 1 449 ? 26.059 5.857 -3.107 1.00 52.31 449 GLN A N 1
ATOM 3565 C CA . GLN A 1 449 ? 26.344 6.532 -1.842 1.00 52.31 449 GLN A CA 1
ATOM 3566 C C . GLN A 1 449 ? 27.405 7.618 -2.041 1.00 52.31 449 GLN A C 1
ATOM 3568 O O . GLN A 1 449 ? 27.933 7.767 -3.146 1.00 52.31 449 GLN A O 1
ATOM 3573 N N . GLU A 1 450 ? 27.751 8.337 -0.968 1.00 53.09 450 GLU A N 1
ATOM 3574 C CA . GLU A 1 450 ? 28.977 9.129 -0.848 1.00 53.09 450 GLU A CA 1
ATOM 3575 C C . GLU A 1 450 ? 30.179 8.309 -1.340 1.00 53.09 450 GLU A C 1
ATOM 3577 O O . GLU A 1 450 ? 30.662 7.366 -0.711 1.00 53.09 450 GLU A O 1
ATOM 3582 N N . LEU A 1 451 ? 30.623 8.653 -2.546 1.00 57.44 451 LEU A N 1
ATOM 3583 C CA . LEU A 1 451 ? 31.433 7.784 -3.398 1.00 57.44 451 LEU A CA 1
ATOM 3584 C C . LEU A 1 451 ? 32.821 7.478 -2.814 1.00 57.44 451 LEU A C 1
ATOM 3586 O O . LEU A 1 451 ? 33.441 6.477 -3.174 1.00 57.44 451 LEU A O 1
ATOM 3590 N N . PHE A 1 452 ? 33.280 8.302 -1.871 1.00 60.31 452 PHE A N 1
ATOM 3591 C CA . PHE A 1 452 ? 34.562 8.144 -1.196 1.00 60.31 452 PHE A CA 1
ATOM 3592 C C . PHE A 1 452 ? 34.617 6.908 -0.280 1.00 60.31 452 PHE A C 1
ATOM 3594 O O . PHE A 1 452 ? 35.602 6.164 -0.313 1.00 60.31 452 PHE A O 1
ATOM 3601 N N . GLU A 1 453 ? 33.569 6.646 0.510 1.00 72.50 453 GLU A N 1
ATOM 3602 C CA . GLU A 1 453 ? 33.555 5.500 1.430 1.00 72.50 453 GLU A CA 1
ATOM 3603 C C . GLU A 1 453 ? 33.479 4.172 0.668 1.00 72.50 453 GLU A C 1
ATOM 3605 O O . GLU A 1 453 ? 34.208 3.232 0.996 1.00 72.50 453 GLU A O 1
ATOM 3610 N N . ILE A 1 454 ? 32.698 4.119 -0.417 1.00 80.44 454 ILE A N 1
ATOM 3611 C CA . ILE A 1 454 ? 32.546 2.923 -1.261 1.00 80.44 454 ILE A CA 1
ATOM 3612 C C . ILE A 1 454 ? 33.895 2.439 -1.805 1.00 80.44 454 ILE A C 1
ATOM 3614 O O . ILE A 1 454 ? 34.194 1.241 -1.762 1.00 80.44 454 ILE A O 1
ATOM 3618 N N . PHE A 1 455 ? 34.740 3.350 -2.300 1.00 85.94 455 PHE A N 1
ATOM 3619 C CA . PHE A 1 455 ? 36.065 2.969 -2.795 1.00 85.94 455 PHE A CA 1
ATOM 3620 C C . PHE A 1 455 ? 36.947 2.392 -1.692 1.00 85.94 455 PHE A C 1
ATOM 3622 O O . PHE A 1 455 ? 37.700 1.449 -1.942 1.00 85.94 455 PHE A O 1
ATOM 3629 N N . SER A 1 456 ? 36.823 2.916 -0.473 1.00 86.19 456 SER A N 1
ATOM 3630 C CA . SER A 1 456 ? 37.565 2.415 0.679 1.00 86.19 456 SER A CA 1
ATOM 3631 C C . SER A 1 456 ? 37.105 1.010 1.099 1.00 86.19 456 SER A C 1
ATOM 3633 O O . SER A 1 456 ? 37.952 0.148 1.334 1.00 86.19 456 SER A O 1
ATOM 3635 N N . TYR A 1 457 ? 35.793 0.739 1.087 1.00 88.62 457 TYR A N 1
ATOM 3636 C CA . TYR A 1 457 ? 35.222 -0.591 1.331 1.00 88.62 457 TYR A CA 1
ATOM 3637 C C . TYR A 1 457 ? 35.703 -1.606 0.292 1.00 88.62 457 TYR A C 1
ATOM 3639 O O . TYR A 1 457 ? 36.154 -2.703 0.631 1.00 88.62 457 TYR A O 1
ATOM 3647 N N . TYR A 1 458 ? 35.667 -1.221 -0.986 1.00 88.81 458 TYR A N 1
ATOM 3648 C CA . TYR A 1 458 ? 36.113 -2.087 -2.069 1.00 88.81 458 TYR A CA 1
ATOM 3649 C C . TYR A 1 458 ? 37.623 -2.347 -2.024 1.00 88.81 458 TYR A C 1
ATOM 3651 O O . TYR A 1 458 ? 38.054 -3.472 -2.271 1.00 88.81 458 TYR A O 1
ATOM 3659 N N . ALA A 1 459 ? 38.433 -1.342 -1.684 1.00 89.38 459 ALA A N 1
ATOM 3660 C CA . ALA A 1 459 ? 39.875 -1.508 -1.529 1.00 89.38 459 ALA A CA 1
ATOM 3661 C C . ALA A 1 459 ? 40.220 -2.527 -0.427 1.00 89.38 459 ALA A C 1
ATOM 3663 O O . ALA A 1 459 ? 41.048 -3.407 -0.664 1.00 89.38 459 ALA A O 1
ATOM 3664 N N . GLU A 1 460 ? 39.550 -2.450 0.728 1.00 90.38 460 GLU A N 1
ATOM 3665 C CA . GLU A 1 460 ? 39.735 -3.386 1.846 1.00 90.38 460 GLU A CA 1
ATOM 3666 C C . GLU A 1 460 ? 39.337 -4.817 1.446 1.00 90.38 460 GLU A C 1
ATOM 3668 O O . GLU A 1 460 ? 40.125 -5.757 1.564 1.00 90.38 460 GLU A O 1
ATOM 3673 N N . PHE A 1 461 ? 38.157 -4.976 0.840 1.00 90.75 461 PHE A N 1
ATOM 3674 C CA . PHE A 1 461 ? 37.700 -6.259 0.301 1.00 90.75 461 PHE A CA 1
ATOM 3675 C C . PHE A 1 461 ? 38.678 -6.848 -0.730 1.00 90.75 461 PHE A C 1
ATOM 3677 O O . PHE A 1 461 ? 38.942 -8.054 -0.742 1.00 90.75 461 PHE A O 1
ATOM 3684 N N . ARG A 1 462 ? 39.262 -6.002 -1.587 1.00 87.75 462 ARG A N 1
ATOM 3685 C CA . ARG A 1 462 ? 40.241 -6.426 -2.595 1.00 87.75 462 ARG A CA 1
ATOM 3686 C C . ARG A 1 462 ? 41.549 -6.923 -1.999 1.00 87.75 462 ARG A C 1
ATOM 3688 O O . ARG A 1 462 ? 42.158 -7.801 -2.609 1.00 87.75 462 ARG A O 1
ATOM 3695 N N . CYS A 1 463 ? 41.960 -6.398 -0.849 1.00 85.94 463 CYS A N 1
ATOM 3696 C CA . CYS A 1 463 ? 43.096 -6.923 -0.096 1.00 85.94 463 CYS A CA 1
ATOM 3697 C C . CYS A 1 463 ? 42.781 -8.310 0.480 1.00 85.94 463 CYS A C 1
ATOM 3699 O O . CYS A 1 463 ? 43.586 -9.224 0.331 1.00 85.94 463 CYS A O 1
ATOM 3701 N N . LEU A 1 464 ? 41.585 -8.505 1.044 1.00 85.75 464 LEU A N 1
ATOM 3702 C CA . LEU A 1 464 ? 41.189 -9.807 1.592 1.00 85.75 464 LEU A CA 1
ATOM 3703 C C . LEU A 1 464 ? 41.056 -10.885 0.502 1.00 85.75 464 LEU A C 1
ATOM 3705 O O . LEU A 1 464 ? 41.439 -12.037 0.711 1.00 85.75 464 LEU A O 1
ATOM 3709 N N . ILE A 1 465 ? 40.501 -10.549 -0.672 1.00 83.88 465 ILE A N 1
ATOM 3710 C CA . ILE A 1 465 ? 40.236 -11.552 -1.720 1.00 83.88 465 ILE A CA 1
ATOM 3711 C C . ILE A 1 465 ? 41.495 -11.974 -2.480 1.00 83.88 465 ILE A C 1
ATOM 3713 O O . ILE A 1 465 ? 41.550 -13.098 -2.988 1.00 83.88 465 ILE A O 1
ATOM 3717 N N . SER A 1 466 ? 42.521 -11.113 -2.543 1.00 77.25 466 SER A N 1
ATOM 3718 C CA . SER A 1 466 ? 43.789 -11.468 -3.192 1.00 77.25 466 SER A CA 1
ATOM 3719 C C . SER A 1 466 ? 44.470 -12.672 -2.543 1.00 77.25 466 SER A C 1
ATOM 3721 O O . SER A 1 466 ? 45.168 -13.410 -3.237 1.00 77.25 466 SER A O 1
ATOM 3723 N N . ASP A 1 467 ? 44.182 -12.942 -1.270 1.00 67.44 467 ASP A N 1
ATOM 3724 C CA . ASP A 1 467 ? 44.744 -14.070 -0.524 1.00 67.44 467 ASP A CA 1
ATOM 3725 C C . ASP A 1 467 ? 44.076 -15.418 -0.866 1.00 67.44 467 ASP A C 1
ATOM 3727 O O . ASP A 1 467 ? 44.542 -16.477 -0.446 1.00 67.44 467 ASP A O 1
ATOM 3731 N N . LYS A 1 468 ? 42.981 -15.410 -1.644 1.00 67.88 468 LYS A N 1
ATOM 3732 C CA . LYS A 1 468 ? 42.123 -16.585 -1.900 1.00 67.88 468 LYS A CA 1
ATOM 3733 C C . LYS A 1 468 ? 42.176 -17.117 -3.339 1.00 67.88 468 LYS A C 1
ATOM 3735 O O . LYS A 1 468 ? 41.474 -18.076 -3.644 1.00 67.88 468 LYS A O 1
ATOM 3740 N N . ASN A 1 469 ? 43.013 -16.550 -4.215 1.00 65.94 469 ASN A N 1
ATOM 3741 C CA . ASN A 1 469 ? 43.172 -16.968 -5.622 1.00 65.94 469 ASN A CA 1
ATOM 3742 C C . ASN A 1 469 ? 41.856 -16.943 -6.447 1.00 65.94 469 ASN A C 1
ATOM 3744 O O . ASN A 1 469 ? 41.679 -17.720 -7.385 1.00 65.94 469 ASN A O 1
ATOM 3748 N N . VAL A 1 470 ? 40.923 -16.048 -6.094 1.00 68.31 470 VAL A N 1
ATOM 3749 C CA . VAL A 1 470 ? 39.638 -15.839 -6.788 1.00 68.31 470 VAL A CA 1
ATOM 3750 C C . VAL A 1 470 ? 39.722 -14.578 -7.650 1.00 68.31 470 VAL A C 1
ATOM 3752 O O . VAL A 1 470 ? 40.294 -13.572 -7.228 1.00 68.31 470 VAL A O 1
ATOM 3755 N N . ASN A 1 471 ? 39.139 -14.606 -8.855 1.00 72.50 471 ASN A N 1
ATOM 3756 C CA . ASN A 1 471 ? 39.033 -13.404 -9.685 1.00 72.50 471 ASN A CA 1
ATOM 3757 C C . ASN A 1 471 ? 38.200 -12.339 -8.956 1.00 72.50 471 ASN A C 1
ATOM 3759 O O . ASN A 1 471 ? 37.061 -12.624 -8.579 1.00 72.50 471 ASN A O 1
ATOM 3763 N N . PRO A 1 472 ? 38.726 -11.117 -8.770 1.00 75.44 472 PRO A N 1
ATOM 3764 C CA . PRO A 1 472 ? 38.019 -10.106 -8.012 1.00 75.44 472 PRO A CA 1
ATOM 3765 C C . PRO A 1 472 ? 36.753 -9.658 -8.763 1.00 75.44 472 PRO A C 1
ATOM 3767 O O . PRO A 1 472 ? 36.837 -9.325 -9.951 1.00 75.44 472 PRO A O 1
ATOM 3770 N N . PRO A 1 473 ? 35.592 -9.621 -8.091 1.00 86.00 473 PRO A N 1
ATOM 3771 C CA . PRO A 1 473 ? 34.353 -9.112 -8.675 1.00 86.00 473 PRO A CA 1
ATOM 3772 C C . PRO A 1 473 ? 34.430 -7.614 -8.978 1.00 86.00 473 PRO A C 1
ATOM 3774 O O . PRO A 1 473 ? 35.195 -6.868 -8.355 1.00 86.00 473 PRO A O 1
ATOM 3777 N N . GLN A 1 474 ? 33.633 -7.177 -9.953 1.00 88.31 474 GLN A N 1
ATOM 3778 C CA . GLN A 1 474 ? 33.603 -5.785 -10.401 1.00 88.31 474 GLN A CA 1
ATOM 3779 C C . GLN A 1 474 ? 32.735 -4.934 -9.467 1.00 88.31 474 GLN A C 1
ATOM 3781 O O . GLN A 1 474 ? 31.647 -5.354 -9.083 1.00 88.31 474 GLN A O 1
ATOM 3786 N N . LEU A 1 475 ? 33.183 -3.727 -9.134 1.00 88.81 475 LEU A N 1
ATOM 3787 C CA . LEU A 1 475 ? 32.353 -2.730 -8.459 1.00 88.81 475 LEU A CA 1
ATOM 3788 C C . LEU A 1 475 ? 31.665 -1.852 -9.505 1.00 88.81 475 LEU A C 1
ATOM 3790 O O . LEU A 1 475 ? 32.331 -1.273 -10.359 1.00 88.81 475 LEU A O 1
ATOM 3794 N N . VAL A 1 476 ? 30.344 -1.755 -9.438 1.00 87.06 476 VAL A N 1
ATOM 3795 C CA . VAL A 1 476 ? 29.525 -0.868 -10.263 1.00 87.06 476 VAL A CA 1
ATOM 3796 C C . VAL A 1 476 ? 28.946 0.209 -9.360 1.00 87.06 476 VAL A C 1
ATOM 3798 O O . VAL A 1 476 ? 28.385 -0.076 -8.308 1.00 87.06 476 VAL A O 1
ATOM 3801 N N . ILE A 1 477 ? 29.091 1.462 -9.763 1.00 83.75 477 ILE A N 1
ATOM 3802 C CA . ILE A 1 477 ? 28.506 2.597 -9.063 1.00 83.75 477 ILE A CA 1
ATOM 3803 C C . ILE A 1 477 ? 27.682 3.380 -10.067 1.00 83.75 477 ILE A C 1
ATOM 3805 O O . ILE A 1 477 ? 28.208 3.851 -11.083 1.00 83.75 477 ILE A O 1
ATOM 3809 N N . CYS A 1 478 ? 26.386 3.516 -9.797 1.00 77.31 478 CYS A N 1
ATOM 3810 C CA . CYS A 1 478 ? 25.506 4.210 -10.715 1.00 77.31 478 CYS A CA 1
ATOM 3811 C C . CYS A 1 478 ? 24.459 5.091 -10.030 1.00 77.31 478 CYS A C 1
ATOM 3813 O O . CYS A 1 478 ? 23.973 4.815 -8.934 1.00 77.31 478 CYS A O 1
ATOM 3815 N N . GLY A 1 479 ? 24.108 6.189 -10.702 1.00 66.19 479 GLY A N 1
ATOM 3816 C CA . GLY A 1 479 ? 23.060 7.104 -10.257 1.00 66.19 479 GLY A CA 1
ATOM 3817 C C . GLY A 1 479 ? 22.220 7.598 -11.430 1.00 66.19 479 GLY A C 1
ATOM 3818 O O . GLY A 1 479 ? 22.770 7.995 -12.454 1.00 66.19 479 GLY A O 1
ATOM 3819 N N . ASN A 1 480 ? 20.892 7.599 -11.286 1.00 63.12 480 ASN A N 1
ATOM 3820 C CA . ASN A 1 480 ? 19.977 8.138 -12.304 1.00 63.12 480 ASN A CA 1
ATOM 3821 C C . ASN A 1 480 ? 20.099 9.664 -12.436 1.00 63.12 480 ASN A C 1
ATOM 3823 O O . ASN A 1 480 ? 20.517 10.344 -11.504 1.00 63.12 480 ASN A O 1
ATOM 3827 N N . ARG A 1 481 ? 19.694 10.248 -13.561 1.00 55.53 481 ARG A N 1
ATOM 3828 C CA . ARG A 1 481 ? 19.483 11.702 -13.642 1.00 55.53 481 ARG A CA 1
ATOM 3829 C C . ARG A 1 481 ? 18.098 12.042 -13.100 1.00 55.53 481 ARG A C 1
ATOM 3831 O O . ARG A 1 481 ? 17.124 11.884 -13.823 1.00 55.53 481 ARG A O 1
ATOM 3838 N N . SER A 1 482 ? 18.011 12.507 -11.854 1.00 58.94 482 SER A N 1
ATOM 3839 C CA . SER A 1 482 ? 16.778 13.134 -11.367 1.00 58.94 482 SER A CA 1
ATOM 3840 C C . SER A 1 482 ? 16.807 14.633 -11.658 1.00 58.94 482 SER A C 1
ATOM 3842 O O . SER A 1 482 ? 17.841 15.277 -11.484 1.00 58.94 482 SER A O 1
ATOM 3844 N N . ILE A 1 483 ? 15.688 15.192 -12.125 1.00 52.16 483 ILE A N 1
ATOM 3845 C CA . ILE A 1 483 ? 15.570 16.622 -12.474 1.00 52.16 483 ILE A CA 1
ATOM 3846 C C . ILE A 1 483 ? 15.616 17.515 -11.219 1.00 52.16 483 ILE A C 1
ATOM 3848 O O . ILE A 1 483 ? 15.992 18.683 -11.310 1.00 52.16 483 ILE A O 1
ATOM 3852 N N . ASP A 1 484 ? 15.263 16.962 -10.058 1.00 52.66 484 ASP A N 1
ATOM 3853 C CA . ASP A 1 484 ? 15.196 17.641 -8.758 1.00 52.66 484 ASP A CA 1
ATOM 3854 C C . ASP A 1 484 ? 16.497 17.555 -7.929 1.00 52.66 484 ASP A C 1
ATOM 3856 O O . ASP A 1 484 ? 16.559 18.119 -6.837 1.00 52.66 484 ASP A O 1
ATOM 3860 N N . ASP A 1 485 ? 17.554 16.912 -8.448 1.00 62.66 485 ASP A N 1
ATOM 3861 C CA . ASP A 1 485 ? 18.822 16.698 -7.736 1.00 62.66 485 ASP A CA 1
ATOM 3862 C C . ASP A 1 485 ? 20.024 17.325 -8.481 1.00 62.66 485 ASP A C 1
ATOM 3864 O O . ASP A 1 485 ? 20.730 16.637 -9.231 1.00 62.66 485 ASP A O 1
ATOM 3868 N N . PRO A 1 486 ? 20.268 18.642 -8.317 1.00 60.38 486 PRO A N 1
ATOM 3869 C CA . PRO A 1 486 ? 21.289 19.371 -9.076 1.00 60.38 486 PRO A CA 1
ATOM 3870 C C . PRO A 1 486 ? 22.739 18.996 -8.711 1.00 60.38 486 PRO A C 1
ATOM 3872 O O . PRO A 1 486 ? 23.633 19.169 -9.544 1.00 60.38 486 PRO A O 1
ATOM 3875 N N . ASP A 1 487 ? 22.978 18.435 -7.522 1.00 61.69 487 ASP A N 1
ATOM 3876 C CA . ASP A 1 487 ? 24.328 18.204 -6.974 1.00 61.69 487 ASP A CA 1
ATOM 3877 C C . ASP A 1 487 ? 24.966 16.896 -7.462 1.00 61.69 487 ASP A C 1
ATOM 3879 O O . ASP A 1 487 ? 26.185 16.718 -7.406 1.00 61.69 487 ASP A O 1
ATOM 3883 N N . ARG A 1 488 ? 24.164 15.979 -8.020 1.00 66.88 488 ARG A N 1
ATOM 3884 C CA . ARG A 1 488 ? 24.613 14.636 -8.426 1.00 66.88 488 ARG A CA 1
ATOM 3885 C C . ARG A 1 488 ? 25.771 14.656 -9.424 1.00 66.88 488 ARG A C 1
ATOM 3887 O O . ARG A 1 488 ? 26.603 13.750 -9.438 1.00 66.88 488 ARG A O 1
ATOM 3894 N N . LYS A 1 489 ? 25.839 15.692 -10.265 1.00 69.38 489 LYS A N 1
ATOM 3895 C CA . LYS A 1 489 ? 26.935 15.869 -11.224 1.00 69.38 489 LYS A CA 1
ATOM 3896 C C . LYS A 1 489 ? 28.265 16.177 -10.525 1.00 69.38 489 LYS A C 1
ATOM 3898 O O . LYS A 1 489 ? 29.281 15.629 -10.938 1.00 69.38 489 LYS A O 1
ATOM 3903 N N . LEU A 1 490 ? 28.248 17.008 -9.481 1.00 70.19 490 LEU A N 1
ATOM 3904 C CA . LEU A 1 490 ? 29.445 17.375 -8.716 1.00 70.19 490 LEU A CA 1
ATOM 3905 C C . LEU A 1 490 ? 29.995 16.160 -7.965 1.00 70.19 490 LEU A C 1
ATOM 3907 O O . LEU A 1 490 ? 31.165 15.823 -8.123 1.00 70.19 490 LEU A O 1
ATOM 3911 N N . VAL A 1 491 ? 29.117 15.430 -7.269 1.00 71.94 491 VAL A N 1
ATOM 3912 C CA . VAL A 1 491 ? 29.473 14.204 -6.533 1.00 71.94 491 VAL A CA 1
ATOM 3913 C C . VAL A 1 491 ? 30.141 13.176 -7.455 1.00 71.94 491 VAL A C 1
ATOM 3915 O O . VAL A 1 491 ? 31.182 12.610 -7.125 1.00 71.94 491 VAL A O 1
ATOM 3918 N N . TYR A 1 492 ? 29.592 12.973 -8.655 1.00 75.62 492 TYR A N 1
ATOM 3919 C CA . TYR A 1 492 ? 30.173 12.072 -9.652 1.00 75.62 492 TYR A CA 1
ATOM 3920 C C . TYR A 1 492 ? 31.548 12.530 -10.164 1.00 75.62 492 TYR A C 1
ATOM 3922 O O . TYR A 1 492 ? 32.445 11.707 -10.364 1.00 75.62 492 TYR A O 1
ATOM 3930 N N . GLU A 1 493 ? 31.726 13.832 -10.404 1.00 78.19 493 GLU A N 1
ATOM 3931 C CA . GLU A 1 493 ? 33.004 14.387 -10.858 1.00 78.19 493 GLU A CA 1
ATOM 3932 C C . GLU A 1 493 ? 34.105 14.221 -9.802 1.00 78.19 493 GLU A C 1
ATOM 3934 O O . GLU A 1 493 ? 35.230 13.852 -10.158 1.00 78.19 493 GLU A O 1
ATOM 3939 N N . ASP A 1 494 ? 33.778 14.418 -8.523 1.00 79.25 494 ASP A N 1
ATOM 3940 C CA . ASP A 1 494 ? 34.713 14.212 -7.414 1.00 79.25 494 ASP A CA 1
ATOM 3941 C C . ASP A 1 494 ? 35.095 12.735 -7.261 1.00 79.25 494 ASP A C 1
ATOM 3943 O O . ASP A 1 494 ? 36.278 12.405 -7.190 1.00 79.25 494 ASP A O 1
ATOM 3947 N N . ALA A 1 495 ? 34.137 11.814 -7.362 1.00 79.62 495 ALA A N 1
ATOM 3948 C CA . ALA A 1 495 ? 34.438 10.383 -7.331 1.00 79.62 495 ALA A CA 1
ATOM 3949 C C . ALA A 1 495 ? 35.323 9.914 -8.483 1.00 79.62 495 ALA A C 1
ATOM 3951 O O . ALA A 1 495 ? 36.199 9.066 -8.305 1.00 79.62 495 ALA A O 1
ATOM 3952 N N . ARG A 1 496 ? 35.116 10.469 -9.682 1.00 82.81 496 ARG A N 1
ATOM 3953 C CA . ARG A 1 496 ? 35.986 10.183 -10.825 1.00 82.81 496 ARG A CA 1
ATOM 3954 C C . ARG A 1 496 ? 37.412 10.657 -10.546 1.00 82.81 496 ARG A C 1
ATOM 3956 O O . ARG A 1 496 ? 38.359 9.930 -10.840 1.00 82.81 496 ARG A O 1
ATOM 3963 N N . ARG A 1 497 ? 37.563 11.844 -9.947 1.00 85.12 497 ARG A N 1
ATOM 3964 C CA . ARG A 1 497 ? 38.865 12.384 -9.531 1.00 85.12 497 ARG A CA 1
ATOM 3965 C C . ARG A 1 497 ? 39.537 11.457 -8.511 1.00 85.12 497 ARG A C 1
ATOM 3967 O O . ARG A 1 497 ? 40.700 11.099 -8.695 1.00 85.12 497 ARG A O 1
ATOM 3974 N N . ASP A 1 498 ? 38.812 11.003 -7.494 1.00 84.56 498 ASP A N 1
ATOM 3975 C CA . ASP A 1 498 ? 39.352 10.093 -6.477 1.00 84.56 498 ASP A CA 1
ATOM 3976 C C . ASP A 1 498 ? 39.751 8.732 -7.057 1.00 84.56 498 ASP A C 1
ATOM 3978 O O . ASP A 1 498 ? 40.808 8.191 -6.719 1.00 84.56 498 ASP A O 1
ATOM 3982 N N . LEU A 1 499 ? 38.963 8.192 -7.989 1.00 86.31 499 LEU A N 1
ATOM 3983 C CA . LEU A 1 499 ? 39.295 6.952 -8.686 1.00 86.31 499 LEU A CA 1
ATOM 3984 C C . LEU A 1 499 ? 40.585 7.078 -9.515 1.00 86.31 499 LEU A C 1
ATOM 3986 O O . LEU A 1 499 ? 41.392 6.147 -9.557 1.00 86.31 499 LEU A O 1
ATOM 3990 N N . GLU A 1 500 ? 40.801 8.227 -10.158 1.00 86.31 500 GLU A N 1
ATOM 3991 C CA . GLU A 1 500 ? 41.975 8.495 -10.998 1.00 86.31 500 GLU A CA 1
ATOM 3992 C C . GLU A 1 500 ? 43.251 8.764 -10.187 1.00 86.31 500 GLU A C 1
ATOM 3994 O O . GLU A 1 500 ? 44.340 8.343 -10.596 1.00 86.31 500 GLU A O 1
ATOM 3999 N N . HIS A 1 501 ? 43.129 9.444 -9.043 1.00 87.38 501 HIS A N 1
ATOM 4000 C CA . HIS A 1 501 ? 44.277 9.904 -8.258 1.00 87.38 501 HIS A CA 1
ATOM 4001 C C . HIS A 1 501 ? 44.572 9.054 -7.018 1.00 87.38 501 HIS A C 1
ATOM 4003 O O . HIS A 1 501 ? 45.741 8.770 -6.754 1.00 87.38 501 HIS A O 1
ATOM 4009 N N . VAL A 1 502 ? 43.547 8.628 -6.275 1.00 87.38 502 VAL A N 1
ATOM 4010 C CA . VAL A 1 502 ? 43.687 7.915 -4.992 1.00 87.38 502 VAL A CA 1
ATOM 4011 C C . VAL A 1 502 ? 43.592 6.401 -5.194 1.00 87.38 502 VAL A C 1
ATOM 4013 O O . VAL A 1 502 ? 44.464 5.656 -4.746 1.00 87.38 502 VAL A O 1
ATOM 4016 N N . TYR A 1 503 ? 42.589 5.931 -5.940 1.00 88.00 503 TYR A N 1
ATOM 4017 C CA . TYR A 1 503 ? 42.278 4.501 -6.098 1.00 88.00 503 TYR A CA 1
ATOM 4018 C C . TYR A 1 503 ? 42.679 3.918 -7.463 1.00 88.00 503 TYR A C 1
ATOM 4020 O O . TYR A 1 503 ? 42.161 2.882 -7.889 1.00 88.00 503 TYR A O 1
ATOM 4028 N N . ARG A 1 504 ? 43.666 4.527 -8.135 1.00 87.62 504 ARG A N 1
ATOM 4029 C CA . ARG A 1 504 ? 44.101 4.183 -9.504 1.00 87.62 504 ARG A CA 1
ATOM 4030 C C . ARG A 1 504 ? 44.384 2.693 -9.725 1.00 87.62 504 ARG A C 1
ATOM 4032 O O . ARG A 1 504 ? 44.138 2.168 -10.810 1.00 87.62 504 ARG A O 1
ATOM 4039 N N . ARG A 1 505 ? 44.881 1.990 -8.699 1.00 88.62 505 ARG A N 1
ATOM 4040 C CA . ARG A 1 505 ? 45.147 0.537 -8.737 1.00 88.62 505 ARG A CA 1
ATOM 4041 C C . ARG A 1 505 ? 43.900 -0.283 -9.095 1.00 88.62 505 ARG A C 1
ATOM 4043 O O . ARG A 1 505 ? 44.036 -1.325 -9.729 1.00 88.62 505 ARG A O 1
ATOM 4050 N N . PHE A 1 506 ? 42.715 0.179 -8.702 1.00 88.12 506 PHE A N 1
ATOM 4051 C CA . PHE A 1 506 ? 41.447 -0.537 -8.855 1.00 88.12 506 PHE A CA 1
ATOM 4052 C C . PHE A 1 506 ? 40.608 -0.044 -10.041 1.00 88.12 506 PHE A C 1
ATOM 4054 O O . PHE A 1 506 ? 39.561 -0.619 -10.319 1.00 88.12 506 PHE A O 1
ATOM 4061 N N . GLN A 1 507 ? 41.073 0.970 -10.782 1.00 87.06 507 GLN A N 1
ATOM 4062 C CA . GLN A 1 507 ? 40.325 1.632 -11.859 1.00 87.06 507 GLN A CA 1
ATOM 4063 C C . GLN A 1 507 ? 39.729 0.657 -12.887 1.00 87.06 507 GLN A C 1
ATOM 4065 O O . GLN A 1 507 ? 38.593 0.821 -13.318 1.00 87.06 507 GLN A O 1
ATOM 4070 N N . ARG A 1 508 ? 40.469 -0.397 -13.255 1.00 86.94 508 ARG A N 1
ATOM 4071 C CA . ARG A 1 508 ? 40.010 -1.399 -14.236 1.00 86.94 508 ARG A CA 1
ATOM 4072 C C . ARG A 1 508 ? 38.884 -2.297 -13.728 1.00 86.94 508 ARG A C 1
ATOM 4074 O O . ARG A 1 508 ? 38.253 -2.975 -14.536 1.00 86.94 508 ARG A O 1
ATOM 4081 N N . ASP A 1 509 ? 38.667 -2.343 -12.419 1.00 87.69 509 ASP A N 1
ATOM 4082 C CA . ASP A 1 509 ? 37.679 -3.195 -11.757 1.00 87.69 509 ASP A CA 1
ATOM 4083 C C . ASP A 1 509 ? 36.482 -2.395 -11.217 1.00 87.69 509 ASP A C 1
ATOM 4085 O O . ASP A 1 509 ? 35.580 -2.978 -10.621 1.00 87.69 509 ASP A O 1
ATOM 4089 N N . ILE A 1 510 ? 36.461 -1.078 -11.442 1.00 88.75 510 ILE A N 1
ATOM 4090 C CA . ILE A 1 510 ? 35.401 -0.170 -11.002 1.00 88.75 510 ILE A CA 1
ATOM 4091 C C . ILE A 1 510 ? 34.753 0.460 -12.240 1.00 88.75 510 ILE A C 1
ATOM 4093 O O . ILE A 1 510 ? 35.432 1.118 -13.028 1.00 88.75 510 ILE A O 1
ATOM 4097 N N . SER A 1 511 ? 33.448 0.256 -12.413 1.00 88.12 511 SER A N 1
ATOM 4098 C CA . SER A 1 511 ? 32.605 0.908 -13.421 1.00 88.12 511 SER A CA 1
ATOM 4099 C C . SER A 1 511 ? 31.754 1.976 -12.739 1.00 88.12 511 SER A C 1
ATOM 4101 O O . SER A 1 511 ? 31.003 1.662 -11.824 1.00 88.12 511 SER A O 1
ATOM 4103 N N . ILE A 1 512 ? 31.879 3.237 -13.157 1.00 86.38 512 ILE A N 1
ATOM 4104 C CA . ILE A 1 512 ? 31.161 4.365 -12.551 1.00 86.38 512 ILE A CA 1
ATOM 4105 C C . ILE A 1 512 ? 30.410 5.158 -13.624 1.00 86.38 512 ILE A C 1
ATOM 4107 O O . ILE A 1 512 ? 31.020 5.703 -14.543 1.00 86.38 512 ILE A O 1
ATOM 4111 N N . MET A 1 513 ? 29.079 5.232 -13.533 1.00 83.38 513 MET A N 1
ATOM 4112 C CA . MET A 1 513 ? 28.233 5.824 -14.582 1.00 83.38 513 MET A CA 1
ATOM 4113 C C . MET A 1 513 ? 27.055 6.636 -14.029 1.00 83.38 513 MET A C 1
ATOM 4115 O O . MET A 1 513 ? 26.310 6.172 -13.170 1.00 83.38 513 MET A O 1
ATOM 4119 N N . ILE A 1 514 ? 26.815 7.824 -14.595 1.00 81.12 514 ILE A N 1
ATOM 4120 C CA . ILE A 1 514 ? 25.511 8.496 -14.473 1.00 81.12 514 ILE A CA 1
ATOM 4121 C C . ILE A 1 514 ? 24.581 7.892 -15.525 1.00 81.12 514 ILE A C 1
ATOM 4123 O O . ILE A 1 514 ? 24.828 8.023 -16.727 1.00 81.12 514 ILE A O 1
ATOM 4127 N N . LEU A 1 515 ? 23.509 7.250 -15.076 1.00 79.19 515 LEU A N 1
ATOM 4128 C CA . LEU A 1 515 ? 22.528 6.621 -15.949 1.00 79.19 515 LEU A CA 1
ATOM 4129 C C . LEU A 1 515 ? 21.578 7.660 -16.554 1.00 79.19 515 LEU A C 1
ATOM 4131 O O . LEU A 1 515 ? 21.269 8.693 -15.955 1.00 79.19 515 LEU A O 1
ATOM 4135 N N . GLY A 1 516 ? 21.130 7.373 -17.776 1.00 75.12 516 GLY A N 1
ATOM 4136 C CA . GLY A 1 516 ? 20.069 8.127 -18.439 1.00 75.12 516 GLY A CA 1
ATOM 4137 C C . GLY A 1 516 ? 18.677 7.756 -17.920 1.00 75.12 516 GLY A C 1
ATOM 4138 O O . GLY A 1 516 ? 18.529 7.102 -16.899 1.00 75.12 516 GLY A O 1
ATOM 4139 N N . GLU A 1 517 ? 17.652 8.146 -18.671 1.00 74.56 517 GLU A N 1
ATOM 4140 C CA . GLU A 1 517 ? 16.231 7.997 -18.311 1.00 74.56 517 GLU A CA 1
ATOM 4141 C C . GLU A 1 517 ? 15.660 6.577 -18.560 1.00 74.56 517 GLU A C 1
ATOM 4143 O O . GLU A 1 517 ? 14.457 6.371 -18.453 1.00 74.56 517 GLU A O 1
ATOM 4148 N N . ARG A 1 518 ? 16.490 5.595 -18.954 1.00 85.00 518 ARG A N 1
ATOM 4149 C CA . ARG A 1 518 ? 16.049 4.212 -19.231 1.00 85.00 518 ARG A CA 1
ATOM 4150 C C . ARG A 1 518 ? 16.141 3.361 -17.958 1.00 85.00 518 ARG A C 1
ATOM 4152 O O . ARG A 1 518 ? 17.215 2.839 -17.656 1.00 85.00 518 ARG A O 1
ATOM 4159 N N . ASP A 1 519 ? 15.019 3.182 -17.266 1.00 86.06 519 ASP A N 1
ATOM 4160 C CA . ASP A 1 519 ? 14.934 2.447 -15.992 1.00 86.06 519 ASP A CA 1
ATOM 4161 C C . ASP A 1 519 ? 15.455 1.004 -16.070 1.00 86.06 519 ASP A C 1
ATOM 4163 O O . ASP A 1 519 ? 16.100 0.525 -15.136 1.00 86.06 519 ASP A O 1
ATOM 4167 N N . GLN A 1 520 ? 15.267 0.330 -17.211 1.00 90.00 520 GLN A N 1
ATOM 4168 C CA . GLN A 1 520 ? 15.745 -1.039 -17.425 1.00 90.00 520 GLN A CA 1
ATOM 4169 C C . GLN A 1 520 ? 17.263 -1.172 -17.257 1.00 90.00 520 GLN A C 1
ATOM 4171 O O . GLN A 1 520 ? 17.748 -2.241 -16.894 1.00 90.00 520 GLN A O 1
ATOM 4176 N N . VAL A 1 521 ? 18.029 -0.101 -17.499 1.00 88.81 521 VAL A N 1
ATOM 4177 C CA . VAL A 1 521 ? 19.482 -0.124 -17.294 1.00 88.81 521 VAL A CA 1
ATOM 4178 C C . VAL A 1 521 ? 19.803 -0.275 -15.810 1.00 88.81 521 VAL A C 1
ATOM 4180 O O . VAL A 1 521 ? 20.654 -1.083 -15.463 1.00 88.81 521 VAL A O 1
ATOM 4183 N N . LEU A 1 522 ? 19.110 0.444 -14.925 1.00 86.19 522 LEU A N 1
ATOM 4184 C CA . LEU A 1 522 ? 19.305 0.284 -13.483 1.00 86.19 522 LEU A CA 1
ATOM 4185 C C . LEU A 1 522 ? 18.795 -1.085 -13.009 1.00 86.19 522 LEU A C 1
ATOM 4187 O O . LEU A 1 522 ? 19.493 -1.762 -12.254 1.00 86.19 522 LEU A O 1
ATOM 4191 N N . ASN A 1 523 ? 17.649 -1.534 -13.534 1.00 88.81 523 ASN A N 1
ATOM 4192 C CA . ASN A 1 523 ? 17.091 -2.861 -13.261 1.00 88.81 523 ASN A CA 1
ATOM 4193 C C . ASN A 1 523 ? 18.119 -3.970 -13.526 1.00 88.81 523 ASN A C 1
ATOM 4195 O O . ASN A 1 523 ? 18.419 -4.762 -12.635 1.00 88.81 523 ASN A O 1
ATOM 4199 N N . ILE A 1 524 ? 18.734 -4.003 -14.719 1.00 89.50 524 ILE A N 1
ATOM 4200 C CA . ILE A 1 524 ? 19.717 -5.050 -15.030 1.00 89.50 524 ILE A CA 1
ATOM 4201 C C . ILE A 1 524 ? 20.950 -4.982 -14.125 1.00 89.50 524 ILE A C 1
ATOM 4203 O O . ILE A 1 524 ? 21.527 -6.028 -13.840 1.00 89.50 524 ILE A O 1
ATOM 4207 N N . LEU A 1 525 ? 21.369 -3.802 -13.662 1.00 87.56 525 LEU A N 1
ATOM 4208 C CA . LEU A 1 525 ? 22.541 -3.670 -12.796 1.00 87.56 525 LEU A CA 1
ATOM 4209 C C . LEU A 1 525 ? 22.247 -4.222 -11.400 1.00 87.56 525 LEU A C 1
ATOM 4211 O O . LEU A 1 525 ? 23.002 -5.058 -10.904 1.00 87.56 525 LEU A O 1
ATOM 4215 N N . VAL A 1 526 ? 21.115 -3.831 -10.807 1.00 87.44 526 VAL A N 1
ATOM 4216 C CA . VAL A 1 526 ? 20.674 -4.340 -9.500 1.00 87.44 526 VAL A CA 1
ATOM 4217 C C . VAL A 1 526 ? 20.390 -5.835 -9.594 1.00 87.44 526 VAL A C 1
ATOM 4219 O O . VAL A 1 526 ? 20.940 -6.630 -8.832 1.00 87.44 526 VAL A O 1
ATOM 4222 N N . ARG A 1 527 ? 19.594 -6.258 -10.579 1.00 87.94 527 ARG A N 1
ATOM 4223 C CA . ARG A 1 527 ? 19.146 -7.644 -10.704 1.00 87.94 527 ARG A CA 1
ATOM 4224 C C . ARG A 1 527 ? 20.260 -8.615 -11.039 1.00 87.94 527 ARG A C 1
ATOM 4226 O O . ARG A 1 527 ? 20.126 -9.780 -10.680 1.00 87.94 527 ARG A O 1
ATOM 4233 N N . ASN A 1 528 ? 21.337 -8.181 -11.689 1.00 86.44 528 ASN A N 1
ATOM 4234 C CA . ASN A 1 528 ? 22.496 -9.033 -11.962 1.00 86.44 528 ASN A CA 1
ATOM 4235 C C . ASN A 1 528 ? 23.647 -8.862 -10.964 1.00 86.44 528 ASN A C 1
ATOM 4237 O O . ASN A 1 528 ? 24.625 -9.607 -11.047 1.00 86.44 528 ASN A O 1
ATOM 4241 N N . SER A 1 529 ? 23.529 -7.942 -10.004 1.00 88.81 529 SER A N 1
ATOM 4242 C CA . SER A 1 529 ? 24.486 -7.845 -8.903 1.00 88.81 529 SER A CA 1
ATOM 4243 C C . SER A 1 529 ? 24.484 -9.124 -8.058 1.00 88.81 529 SER A C 1
ATOM 4245 O O . SER A 1 529 ? 23.482 -9.835 -7.957 1.00 88.81 529 SER A O 1
ATOM 4247 N N . HIS A 1 530 ? 25.624 -9.449 -7.455 1.00 89.81 530 HIS A N 1
ATOM 4248 C CA . HIS A 1 530 ? 25.713 -10.548 -6.490 1.00 89.81 530 HIS A CA 1
ATOM 4249 C C . HIS A 1 530 ? 25.250 -10.095 -5.103 1.00 89.81 530 HIS A C 1
ATOM 4251 O O . HIS A 1 530 ? 24.589 -10.850 -4.396 1.00 89.81 530 HIS A O 1
ATOM 4257 N N . VAL A 1 531 ? 25.562 -8.852 -4.744 1.00 91.00 531 VAL A N 1
ATOM 4258 C CA . VAL A 1 531 ? 25.149 -8.167 -3.514 1.00 91.00 531 VAL A CA 1
ATOM 4259 C C . VAL A 1 531 ? 25.071 -6.667 -3.798 1.00 91.00 531 VAL A C 1
ATOM 4261 O O . VAL A 1 531 ? 25.851 -6.141 -4.601 1.00 91.00 531 VAL A O 1
ATOM 4264 N N . VAL A 1 532 ? 24.136 -5.993 -3.136 1.00 90.19 532 VAL A N 1
ATOM 4265 C CA . VAL A 1 532 ? 23.962 -4.537 -3.197 1.00 90.19 532 VAL A CA 1
ATOM 4266 C C . VAL A 1 532 ? 24.501 -3.912 -1.914 1.00 90.19 532 VAL A C 1
ATOM 4268 O O . VAL A 1 532 ? 24.242 -4.407 -0.816 1.00 90.19 532 VAL A O 1
ATOM 4271 N N . LEU A 1 533 ? 25.279 -2.842 -2.055 1.00 87.44 533 LEU A N 1
ATOM 4272 C CA . LEU A 1 533 ? 25.884 -2.120 -0.941 1.00 87.44 533 LEU A CA 1
ATOM 4273 C C . LEU A 1 533 ? 25.221 -0.748 -0.802 1.00 87.44 533 LEU A C 1
ATOM 4275 O O . LEU A 1 533 ? 25.362 0.098 -1.685 1.00 87.44 533 LEU A O 1
ATOM 4279 N N . GLN A 1 534 ? 24.547 -0.533 0.322 1.00 82.62 534 GLN A N 1
ATOM 4280 C CA . GLN A 1 534 ? 23.815 0.691 0.631 1.00 82.62 534 GLN A CA 1
ATOM 4281 C C . GLN A 1 534 ? 24.115 1.072 2.086 1.00 82.62 534 GLN A C 1
ATOM 4283 O O . GLN A 1 534 ? 23.282 0.838 2.944 1.00 82.62 534 GLN A O 1
ATOM 4288 N N . VAL A 1 535 ? 25.325 1.555 2.407 1.00 81.38 535 VAL A N 1
ATOM 4289 C CA . VAL A 1 535 ? 25.807 1.726 3.802 1.00 81.38 535 VAL A CA 1
ATOM 4290 C C . VAL A 1 535 ? 25.866 3.207 4.183 1.00 81.38 535 VAL A C 1
ATOM 4292 O O . VAL A 1 535 ? 26.955 3.722 4.435 1.00 81.38 535 VAL A O 1
ATOM 4295 N N . PRO A 1 536 ? 24.731 3.926 4.219 1.00 72.00 536 PRO A N 1
ATOM 4296 C CA . PRO A 1 536 ? 24.740 5.371 4.342 1.00 72.00 536 PRO A CA 1
ATOM 4297 C C . PRO A 1 536 ? 25.403 5.885 5.615 1.00 72.00 536 PRO A C 1
ATOM 4299 O O . PRO A 1 536 ? 25.239 5.317 6.698 1.00 72.00 536 PRO A O 1
ATOM 4302 N N . SER A 1 537 ? 26.114 7.000 5.453 1.00 65.38 537 SER A N 1
ATOM 4303 C CA . SER A 1 537 ? 26.596 7.920 6.490 1.00 65.38 537 SER A CA 1
ATOM 4304 C C . SER A 1 537 ? 25.590 9.061 6.751 1.00 65.38 537 SER A C 1
ATOM 4306 O O . SER A 1 537 ? 25.591 9.644 7.836 1.00 65.38 537 SER A O 1
ATOM 4308 N N . SER A 1 538 ? 24.721 9.355 5.773 1.00 58.38 538 SER A N 1
ATOM 4309 C CA . SER A 1 538 ? 23.626 10.343 5.766 1.00 58.38 538 SER A CA 1
ATOM 4310 C C . SER A 1 538 ? 22.492 9.881 4.813 1.00 58.38 538 SER A C 1
ATOM 4312 O O . SER A 1 538 ? 22.667 8.842 4.186 1.00 58.38 538 SER A O 1
ATOM 4314 N N . GLU A 1 539 ? 21.343 10.584 4.742 1.00 59.12 539 GLU A N 1
ATOM 4315 C CA . GLU A 1 539 ? 20.116 10.179 3.995 1.00 59.12 539 GLU A CA 1
ATOM 4316 C C . GLU A 1 539 ? 20.386 9.466 2.652 1.00 59.12 539 GLU A C 1
ATOM 4318 O O . GLU A 1 539 ? 21.186 9.934 1.835 1.00 59.12 539 GLU A O 1
ATOM 4323 N N . ASP A 1 540 ? 19.671 8.370 2.397 1.00 60.62 540 ASP A N 1
ATOM 4324 C CA . ASP A 1 540 ? 19.850 7.491 1.252 1.00 60.62 540 ASP A CA 1
ATOM 4325 C C . ASP A 1 540 ? 18.534 6.888 0.729 1.00 60.62 540 ASP A C 1
ATOM 4327 O O . ASP A 1 540 ? 17.446 7.011 1.281 1.00 60.62 540 ASP A O 1
ATOM 4331 N N . ASP A 1 541 ? 18.625 6.253 -0.430 1.00 64.25 541 ASP A N 1
ATOM 4332 C CA . ASP A 1 541 ? 17.482 5.793 -1.204 1.00 64.25 541 ASP A CA 1
ATOM 4333 C C . ASP A 1 541 ? 16.925 4.456 -0.672 1.00 64.25 541 ASP A C 1
ATOM 4335 O O . ASP A 1 541 ? 17.346 3.377 -1.103 1.00 64.25 541 ASP A O 1
ATOM 4339 N N . GLU A 1 542 ? 15.943 4.513 0.238 1.00 69.62 542 GLU A N 1
ATOM 4340 C CA . GLU A 1 542 ? 15.230 3.330 0.762 1.00 69.62 542 GLU A CA 1
ATOM 4341 C C . GLU A 1 542 ? 14.641 2.434 -0.345 1.00 69.62 542 GLU A C 1
ATOM 4343 O O . GLU A 1 542 ? 14.474 1.222 -0.154 1.00 69.62 542 GLU A O 1
ATOM 4348 N N . PHE A 1 543 ? 14.349 2.998 -1.523 1.00 76.38 543 PHE A N 1
ATOM 4349 C CA . PHE A 1 543 ? 13.775 2.249 -2.635 1.00 76.38 543 PHE A CA 1
ATOM 4350 C C . PHE A 1 543 ? 14.779 1.254 -3.219 1.00 76.38 543 PHE A C 1
ATOM 4352 O O . PHE A 1 543 ? 14.368 0.197 -3.693 1.00 76.38 543 PHE A O 1
ATOM 4359 N N . LYS A 1 544 ? 16.089 1.537 -3.184 1.00 77.69 544 LYS A N 1
ATOM 4360 C CA . LYS A 1 544 ? 17.107 0.616 -3.719 1.00 77.69 544 LYS A CA 1
ATOM 4361 C C . LYS A 1 544 ? 17.218 -0.675 -2.921 1.00 77.69 544 LYS A C 1
ATOM 4363 O O . LYS A 1 544 ? 17.380 -1.740 -3.515 1.00 77.69 544 LYS A O 1
ATOM 4368 N N . VAL A 1 545 ? 17.104 -0.589 -1.596 1.00 83.69 545 VAL A N 1
ATOM 4369 C CA . VAL A 1 545 ? 17.089 -1.769 -0.719 1.00 83.69 545 VAL A CA 1
ATOM 4370 C C . VAL A 1 545 ? 15.920 -2.668 -1.106 1.00 83.69 545 VAL A C 1
ATOM 4372 O O . VAL A 1 545 ? 16.097 -3.859 -1.356 1.00 83.69 545 VAL A O 1
ATOM 4375 N N . ALA A 1 546 ? 14.747 -2.067 -1.270 1.00 84.00 546 ALA A N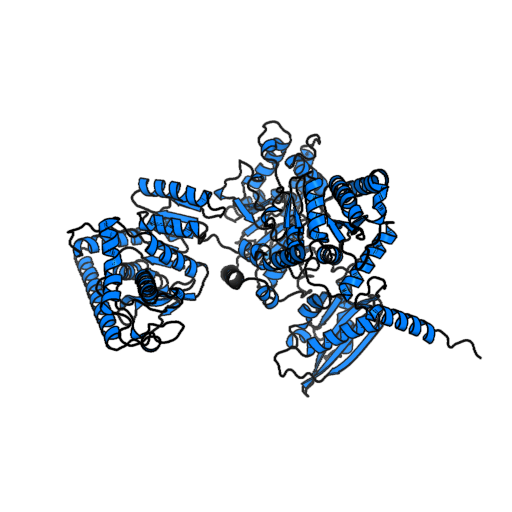 1
ATOM 4376 C CA . ALA A 1 546 ? 13.529 -2.759 -1.650 1.00 84.00 546 ALA A CA 1
ATOM 4377 C C . ALA A 1 546 ? 13.641 -3.427 -3.041 1.00 84.00 546 ALA A C 1
ATOM 4379 O O . ALA A 1 546 ? 13.286 -4.597 -3.203 1.00 84.00 546 ALA A O 1
ATOM 4380 N N . GLN A 1 547 ? 14.221 -2.724 -4.023 1.00 86.12 547 GLN A N 1
ATOM 4381 C CA . GLN A 1 547 ? 14.514 -3.246 -5.369 1.00 86.12 547 GLN A CA 1
ATOM 4382 C C . GLN A 1 547 ? 15.479 -4.440 -5.330 1.00 86.12 547 GLN A C 1
ATOM 4384 O O . GLN A 1 547 ? 15.258 -5.457 -5.993 1.00 86.12 547 GLN A O 1
ATOM 4389 N N . ALA A 1 548 ? 16.552 -4.334 -4.541 1.00 89.19 548 ALA A N 1
ATOM 4390 C CA . ALA A 1 548 ? 17.541 -5.393 -4.385 1.00 89.19 548 ALA A CA 1
ATOM 4391 C C . ALA A 1 548 ? 16.914 -6.649 -3.770 1.00 89.19 548 ALA A C 1
ATOM 4393 O O . ALA A 1 548 ? 17.078 -7.749 -4.307 1.00 89.19 548 ALA A O 1
ATOM 4394 N N . LEU A 1 549 ? 16.123 -6.480 -2.707 1.00 90.25 549 LEU A N 1
ATOM 4395 C CA . LEU A 1 549 ? 15.405 -7.581 -2.071 1.00 90.25 549 LEU A CA 1
ATOM 4396 C C . LEU A 1 549 ? 14.413 -8.241 -3.038 1.00 90.25 549 LEU A C 1
ATOM 4398 O O . LEU A 1 549 ? 14.413 -9.468 -3.159 1.00 90.25 549 LEU A O 1
ATOM 4402 N N . HIS A 1 550 ? 13.663 -7.449 -3.815 1.00 89.38 550 HIS A N 1
ATOM 4403 C CA . HIS A 1 550 ? 12.757 -7.954 -4.854 1.00 89.38 550 HIS A CA 1
ATOM 4404 C C . HIS A 1 550 ? 13.490 -8.776 -5.923 1.00 89.38 550 HIS A C 1
ATOM 4406 O O . HIS A 1 550 ? 13.045 -9.854 -6.330 1.00 89.38 550 HIS A O 1
ATOM 4412 N N . ALA A 1 551 ? 14.671 -8.317 -6.340 1.00 90.25 551 ALA A N 1
ATOM 4413 C CA . ALA A 1 551 ? 15.547 -9.055 -7.243 1.00 90.25 551 ALA A CA 1
ATOM 4414 C C . ALA A 1 551 ? 16.157 -10.327 -6.605 1.00 90.25 551 ALA A C 1
ATOM 4416 O O . ALA A 1 551 ? 16.752 -11.152 -7.309 1.00 90.25 551 ALA A O 1
ATOM 4417 N N . GLY A 1 552 ? 15.979 -10.529 -5.297 1.00 92.75 552 GLY A N 1
ATOM 4418 C CA . GLY A 1 552 ? 16.565 -11.619 -4.523 1.00 92.75 552 GLY A CA 1
ATOM 4419 C C . GLY A 1 552 ? 18.061 -11.426 -4.301 1.00 92.75 552 GLY A C 1
ATOM 4420 O O . GLY A 1 552 ? 18.810 -12.399 -4.369 1.00 92.75 552 GLY A O 1
ATOM 4421 N N . ARG A 1 553 ? 18.509 -10.178 -4.130 1.00 92.88 553 ARG A N 1
ATOM 4422 C CA . ARG A 1 553 ? 19.910 -9.817 -3.902 1.00 92.88 553 ARG A CA 1
ATOM 4423 C C . ARG A 1 553 ? 20.115 -9.441 -2.437 1.00 92.88 553 ARG A C 1
ATOM 4425 O O . ARG A 1 553 ? 19.412 -8.553 -1.958 1.00 92.88 553 ARG A O 1
ATOM 4432 N N . PRO A 1 554 ? 21.056 -10.095 -1.728 1.00 94.38 554 PRO A N 1
ATOM 4433 C CA . PRO A 1 554 ? 21.417 -9.685 -0.380 1.00 94.38 554 PRO A CA 1
ATOM 4434 C C . PRO A 1 554 ? 21.884 -8.229 -0.367 1.00 94.38 554 PRO A C 1
ATOM 4436 O O . PRO A 1 554 ? 22.539 -7.776 -1.314 1.00 94.38 554 PRO A O 1
ATOM 4439 N N . VAL A 1 555 ? 21.566 -7.518 0.711 1.00 92.06 555 VAL A N 1
ATOM 4440 C CA . VAL A 1 555 ? 21.939 -6.110 0.894 1.00 92.06 555 VAL A CA 1
ATOM 4441 C C . VAL A 1 555 ? 22.831 -5.973 2.120 1.00 92.06 555 VAL A C 1
ATOM 4443 O O . VAL A 1 555 ? 22.535 -6.542 3.166 1.00 92.06 555 VAL A O 1
ATOM 4446 N N . ILE A 1 556 ? 23.914 -5.210 2.008 1.00 92.12 556 ILE A N 1
ATOM 4447 C CA . ILE A 1 556 ? 24.677 -4.743 3.170 1.00 92.12 556 ILE A CA 1
ATOM 4448 C C . ILE A 1 556 ? 24.307 -3.280 3.383 1.00 92.12 556 ILE A C 1
ATOM 4450 O O . ILE A 1 556 ? 24.522 -2.463 2.485 1.00 92.12 556 ILE A O 1
ATOM 4454 N N . THR A 1 557 ? 23.742 -2.973 4.549 1.00 88.88 557 THR A N 1
ATOM 4455 C CA . THR A 1 557 ? 23.249 -1.638 4.896 1.00 88.8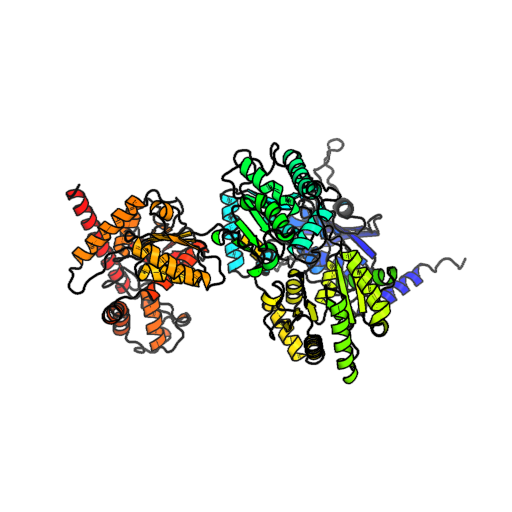8 557 THR A CA 1
ATOM 4456 C C . THR A 1 557 ? 23.766 -1.141 6.236 1.00 88.88 557 THR A C 1
ATOM 4458 O O . THR A 1 557 ? 24.373 -1.897 6.990 1.00 88.88 557 THR A O 1
ATOM 4461 N N . SER A 1 558 ? 23.522 0.128 6.549 1.00 84.62 558 SER A N 1
ATOM 4462 C CA . SER A 1 558 ? 23.750 0.694 7.878 1.00 84.62 558 SER A CA 1
ATOM 4463 C C . SER A 1 558 ? 22.421 0.892 8.631 1.00 84.62 558 SER A C 1
ATOM 4465 O O . SER A 1 558 ? 21.352 0.850 8.023 1.00 84.62 558 SER A O 1
ATOM 4467 N N . PRO A 1 559 ? 22.427 1.090 9.964 1.00 75.25 559 PRO A N 1
ATOM 4468 C CA . PRO A 1 559 ? 21.219 1.416 10.724 1.00 75.25 559 PRO A CA 1
ATOM 4469 C C . PRO A 1 559 ? 20.716 2.851 10.477 1.00 75.25 559 PRO A C 1
ATOM 4471 O O . PRO A 1 559 ? 19.833 3.312 11.196 1.00 75.25 559 PRO A O 1
ATOM 4474 N N . ILE A 1 560 ? 21.283 3.573 9.503 1.00 70.19 560 ILE A N 1
ATOM 4475 C CA . ILE A 1 560 ? 20.896 4.940 9.159 1.00 70.19 560 ILE A CA 1
ATOM 4476 C C . ILE A 1 560 ? 19.759 4.915 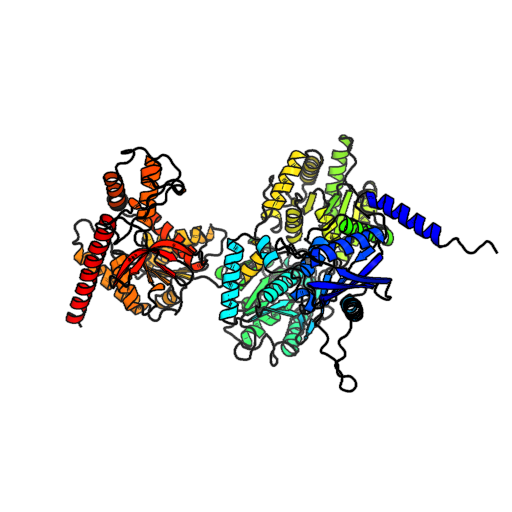8.127 1.00 70.19 560 ILE A C 1
ATOM 4478 O O . ILE A 1 560 ? 19.759 4.123 7.186 1.00 70.19 560 ILE A O 1
ATOM 4482 N N . ASP A 1 561 ? 18.799 5.815 8.328 1.00 60.34 561 ASP A N 1
ATOM 4483 C CA . ASP A 1 561 ? 17.792 6.212 7.343 1.00 60.34 561 ASP A CA 1
ATOM 4484 C C . ASP A 1 561 ? 16.815 5.128 6.860 1.00 60.34 561 ASP A C 1
ATOM 4486 O O . ASP A 1 561 ? 16.618 4.949 5.667 1.00 60.34 561 ASP A O 1
ATOM 4490 N N . GLY A 1 562 ? 16.227 4.357 7.785 1.00 65.31 562 GLY A N 1
ATOM 4491 C CA . GLY A 1 562 ? 15.102 3.447 7.494 1.00 65.31 562 GLY A CA 1
ATOM 4492 C C . GLY A 1 562 ? 15.419 2.246 6.586 1.00 65.31 562 GLY A C 1
ATOM 4493 O O . GLY A 1 562 ? 14.705 1.245 6.610 1.00 65.31 562 GLY A O 1
ATOM 4494 N N . THR A 1 563 ? 16.555 2.260 5.885 1.00 71.00 563 THR A N 1
ATOM 4495 C CA . THR A 1 563 ? 17.097 1.179 5.048 1.00 71.00 563 THR A CA 1
ATOM 4496 C C . THR A 1 563 ? 17.211 -0.144 5.809 1.00 71.00 563 THR A C 1
ATOM 4498 O O . THR A 1 563 ? 16.927 -1.212 5.268 1.00 71.00 563 THR A O 1
ATOM 4501 N N . SER A 1 564 ? 17.557 -0.076 7.098 1.00 75.19 564 SER A N 1
ATOM 4502 C CA . SER A 1 564 ? 17.649 -1.228 8.000 1.00 75.19 564 SER A CA 1
ATOM 4503 C C . SER A 1 564 ? 16.300 -1.845 8.380 1.00 75.19 564 SER A C 1
ATOM 4505 O O . SER A 1 564 ? 16.267 -3.019 8.733 1.00 75.19 564 SER A O 1
ATOM 4507 N N . ILE A 1 565 ? 15.181 -1.117 8.262 1.00 75.75 565 ILE A N 1
ATOM 4508 C CA . ILE A 1 565 ? 13.836 -1.627 8.597 1.00 75.75 565 ILE A CA 1
ATOM 4509 C C . ILE A 1 565 ? 13.449 -2.787 7.670 1.00 75.75 565 ILE A C 1
ATOM 4511 O O . ILE A 1 565 ? 12.750 -3.713 8.077 1.00 75.75 565 ILE A O 1
ATOM 4515 N N . GLN A 1 566 ? 13.939 -2.758 6.429 1.00 79.12 566 GLN A N 1
ATOM 4516 C CA . GLN A 1 566 ? 13.681 -3.789 5.423 1.00 79.12 566 GLN A CA 1
ATOM 4517 C C . GLN A 1 566 ? 14.627 -5.003 5.553 1.00 79.12 566 GLN A C 1
ATOM 4519 O O . GLN A 1 566 ? 14.406 -6.036 4.910 1.00 79.12 566 GLN A O 1
ATOM 4524 N N . ILE A 1 567 ? 15.673 -4.905 6.385 1.00 85.94 567 ILE A N 1
ATOM 4525 C CA . ILE A 1 567 ? 16.720 -5.921 6.528 1.00 85.94 567 ILE A CA 1
ATOM 4526 C C . ILE A 1 567 ? 16.572 -6.687 7.841 1.00 85.94 567 ILE A C 1
ATOM 4528 O O . ILE A 1 567 ? 16.606 -6.138 8.938 1.00 85.94 567 ILE A O 1
ATOM 4532 N N . GLN A 1 568 ? 16.471 -8.005 7.713 1.00 87.44 568 GLN A N 1
ATOM 4533 C CA . GLN A 1 568 ? 16.642 -8.951 8.802 1.00 87.44 568 GLN A CA 1
ATOM 4534 C C . GLN A 1 568 ? 18.104 -9.397 8.796 1.00 87.44 568 GLN A C 1
ATOM 4536 O O . GLN A 1 568 ? 18.521 -10.178 7.934 1.00 87.44 568 GLN A O 1
ATOM 4541 N N . ASP A 1 569 ? 18.881 -8.858 9.736 1.00 91.75 569 ASP A N 1
ATOM 4542 C CA . ASP A 1 569 ? 20.322 -9.092 9.834 1.00 91.75 569 ASP A CA 1
ATOM 4543 C C . ASP A 1 569 ? 20.655 -10.594 9.877 1.00 91.75 569 ASP A C 1
ATOM 4545 O O . ASP A 1 569 ? 20.072 -11.365 10.643 1.00 91.75 569 ASP A O 1
ATOM 4549 N N . GLY A 1 570 ? 21.554 -11.027 8.991 1.00 91.00 570 GLY A N 1
ATOM 4550 C CA . GLY A 1 570 ? 21.936 -12.429 8.816 1.00 91.00 570 GLY A CA 1
ATOM 4551 C C . GLY A 1 570 ? 20.910 -13.308 8.086 1.00 91.00 570 GLY A C 1
ATOM 4552 O O . GLY A 1 570 ? 21.189 -14.488 7.865 1.00 91.00 570 GLY A O 1
ATOM 4553 N N . VAL A 1 571 ? 19.753 -12.770 7.680 1.00 91.12 571 VAL A N 1
ATOM 4554 C CA . VAL A 1 571 ? 18.684 -13.518 6.992 1.00 91.12 571 VAL A CA 1
ATOM 4555 C C . VAL A 1 571 ? 18.547 -13.108 5.532 1.00 91.12 571 VAL A C 1
ATOM 4557 O O . VAL A 1 571 ? 18.613 -13.975 4.670 1.00 91.12 571 VAL A O 1
ATOM 4560 N N . ASN A 1 572 ? 18.353 -11.822 5.233 1.00 89.69 572 ASN A N 1
ATOM 4561 C CA . ASN A 1 572 ? 18.223 -11.306 3.858 1.00 89.69 572 ASN A CA 1
ATOM 4562 C C . ASN A 1 572 ? 19.272 -10.226 3.520 1.00 89.69 572 ASN A C 1
ATOM 4564 O O . ASN A 1 572 ? 19.311 -9.720 2.398 1.00 89.69 572 ASN A O 1
ATOM 4568 N N . GLY A 1 573 ? 20.144 -9.905 4.475 1.00 93.88 573 GLY A N 1
ATOM 4569 C CA . GLY A 1 573 ? 21.191 -8.902 4.359 1.00 93.88 573 GLY A CA 1
ATOM 4570 C C . GLY A 1 573 ? 22.008 -8.789 5.645 1.00 93.88 573 GLY A C 1
ATOM 4571 O O . GLY A 1 573 ? 21.836 -9.595 6.560 1.00 93.88 573 GLY A O 1
ATOM 4572 N N . PHE A 1 574 ? 22.887 -7.792 5.708 1.00 94.94 574 PHE A N 1
ATOM 4573 C CA . PHE A 1 574 ? 23.691 -7.471 6.889 1.00 94.94 574 PHE A CA 1
ATOM 4574 C C . PHE A 1 574 ? 23.557 -6.000 7.267 1.00 94.94 574 PHE A C 1
ATOM 4576 O O . PHE A 1 574 ? 23.502 -5.141 6.384 1.00 94.94 574 PHE A O 1
ATOM 4583 N N . ILE A 1 575 ? 23.555 -5.713 8.568 1.00 92.06 575 ILE A N 1
ATOM 4584 C CA . ILE A 1 575 ? 23.556 -4.351 9.107 1.00 92.06 575 ILE A CA 1
ATOM 4585 C C . ILE A 1 575 ? 24.917 -4.065 9.749 1.00 92.06 575 ILE A C 1
ATOM 4587 O O . ILE A 1 575 ? 25.307 -4.694 10.730 1.00 92.06 575 ILE A O 1
ATOM 4591 N N . VAL A 1 576 ? 25.637 -3.080 9.216 1.00 91.50 576 VAL A N 1
ATOM 4592 C CA . VAL A 1 576 ? 26.982 -2.686 9.659 1.00 91.50 576 VAL A CA 1
ATOM 4593 C C . VAL A 1 576 ? 26.993 -1.252 10.181 1.00 91.50 576 VAL A C 1
ATOM 4595 O O . VAL A 1 576 ? 26.145 -0.430 9.838 1.00 91.50 576 VAL A O 1
ATOM 4598 N N . ARG A 1 577 ? 27.973 -0.912 11.020 1.00 87.25 577 ARG A N 1
ATOM 4599 C CA . ARG A 1 577 ? 28.143 0.478 11.461 1.00 87.25 577 ARG A CA 1
ATOM 4600 C C . ARG A 1 577 ? 28.686 1.336 10.305 1.00 87.25 577 ARG A C 1
ATOM 4602 O O . ARG A 1 577 ? 29.597 0.879 9.614 1.00 87.25 577 ARG A O 1
ATOM 4609 N N . PRO A 1 578 ? 28.191 2.573 10.113 1.00 83.19 578 PRO A N 1
ATOM 4610 C CA . PRO A 1 578 ? 28.757 3.496 9.130 1.00 83.19 578 PRO A CA 1
ATOM 4611 C C . PRO A 1 578 ? 30.263 3.688 9.353 1.00 83.19 578 PRO A C 1
ATOM 4613 O O . PRO A 1 578 ? 30.710 3.822 10.496 1.00 83.19 578 PRO A O 1
ATOM 4616 N N . GLY A 1 579 ? 31.048 3.671 8.274 1.00 81.94 579 GLY A N 1
ATOM 4617 C CA . GLY A 1 579 ? 32.508 3.792 8.314 1.00 81.94 579 GLY A CA 1
ATOM 4618 C C . GLY A 1 579 ? 33.274 2.524 8.726 1.00 81.94 579 GLY A C 1
ATOM 4619 O O . GLY A 1 579 ? 34.511 2.523 8.668 1.00 81.94 579 GLY A O 1
ATOM 4620 N N . ASP A 1 580 ? 32.595 1.434 9.113 1.00 89.00 580 ASP A N 1
ATOM 4621 C CA . ASP A 1 580 ? 33.233 0.160 9.480 1.00 89.00 580 ASP A CA 1
ATOM 4622 C C . ASP A 1 580 ? 33.652 -0.641 8.238 1.00 89.00 580 ASP A C 1
ATOM 4624 O O . ASP A 1 580 ? 32.981 -1.561 7.763 1.00 89.00 580 ASP A O 1
ATOM 4628 N N . ARG A 1 581 ? 34.804 -0.251 7.689 1.00 89.88 581 ARG A N 1
ATOM 4629 C CA . ARG A 1 581 ? 35.343 -0.826 6.453 1.00 89.88 581 ARG A CA 1
ATOM 4630 C C . ARG A 1 581 ? 35.665 -2.312 6.559 1.00 89.88 581 ARG A C 1
ATOM 4632 O O . ARG A 1 581 ? 35.494 -3.031 5.576 1.00 89.88 581 ARG A O 1
ATOM 4639 N N . ALA A 1 582 ? 36.127 -2.754 7.727 1.00 90.75 582 ALA A N 1
ATOM 4640 C CA . ALA A 1 582 ? 36.509 -4.141 7.955 1.00 90.75 582 ALA A CA 1
ATOM 4641 C C . ALA A 1 582 ? 35.272 -5.045 7.938 1.00 90.75 582 ALA A C 1
ATOM 4643 O O . ALA A 1 582 ? 35.250 -6.023 7.193 1.00 90.75 582 ALA A O 1
ATOM 4644 N N . ALA A 1 583 ? 34.213 -4.661 8.660 1.00 92.88 583 ALA A N 1
ATOM 4645 C CA . ALA A 1 583 ? 32.971 -5.428 8.694 1.00 92.88 583 ALA A CA 1
ATOM 4646 C C . ALA A 1 583 ? 32.336 -5.552 7.299 1.00 92.88 583 ALA A C 1
ATOM 4648 O O . ALA A 1 583 ? 31.972 -6.651 6.877 1.00 92.88 583 ALA A O 1
ATOM 4649 N N . VAL A 1 584 ? 32.263 -4.450 6.538 1.00 91.88 584 VAL A N 1
ATOM 4650 C CA . VAL A 1 584 ? 31.772 -4.488 5.149 1.00 91.88 584 VAL A CA 1
ATOM 4651 C C . VAL A 1 584 ? 32.595 -5.474 4.318 1.00 91.88 584 VAL A C 1
ATOM 4653 O O . VAL A 1 584 ? 32.030 -6.357 3.675 1.00 91.88 584 VAL A O 1
ATOM 4656 N N . ALA A 1 585 ? 33.924 -5.369 4.351 1.00 91.88 585 ALA A N 1
ATOM 4657 C CA . ALA A 1 585 ? 34.809 -6.233 3.577 1.00 91.88 585 ALA A CA 1
ATOM 4658 C C . ALA A 1 585 ? 34.684 -7.723 3.954 1.00 91.88 585 ALA A C 1
ATOM 4660 O O . ALA A 1 585 ? 34.684 -8.579 3.065 1.00 91.88 585 ALA A O 1
ATOM 4661 N N . GLU A 1 586 ? 34.520 -8.039 5.241 1.00 92.88 586 GLU A N 1
ATOM 4662 C CA . GLU A 1 586 ? 34.278 -9.399 5.735 1.00 92.88 586 GLU A CA 1
ATOM 4663 C C . GLU A 1 586 ? 32.940 -9.963 5.243 1.00 92.88 586 GLU A C 1
ATOM 4665 O O . GLU A 1 586 ? 32.897 -11.076 4.715 1.00 92.88 586 GLU A O 1
ATOM 4670 N N . HIS A 1 587 ? 31.852 -9.193 5.322 1.00 94.38 587 HIS A N 1
ATOM 4671 C CA . HIS A 1 587 ? 30.547 -9.634 4.821 1.00 94.38 587 HIS A CA 1
ATOM 4672 C C . HIS A 1 587 ? 30.540 -9.821 3.299 1.00 94.38 587 HIS A C 1
ATOM 4674 O O . HIS A 1 587 ? 30.004 -10.818 2.805 1.00 94.38 587 HIS A O 1
ATOM 4680 N N . LEU A 1 588 ? 31.187 -8.920 2.546 1.00 91.31 588 LEU A N 1
ATOM 4681 C CA . LEU A 1 588 ? 31.396 -9.099 1.106 1.00 91.31 588 LEU A CA 1
ATOM 4682 C C . LEU A 1 588 ? 32.192 -10.390 0.842 1.00 91.31 588 LEU A C 1
ATOM 4684 O O . LEU A 1 588 ? 31.825 -11.172 -0.033 1.00 91.31 588 LEU A O 1
ATOM 4688 N N . MET A 1 589 ? 33.237 -10.677 1.625 1.00 89.81 589 MET A N 1
ATOM 4689 C CA . MET A 1 589 ? 33.994 -11.929 1.514 1.00 89.81 589 MET A CA 1
ATOM 4690 C C . MET A 1 589 ? 33.112 -13.157 1.747 1.00 89.81 589 MET A C 1
ATOM 4692 O O . MET A 1 589 ? 33.136 -14.090 0.938 1.00 89.81 589 MET A O 1
ATOM 4696 N N . CYS A 1 590 ? 32.313 -13.160 2.814 1.00 91.19 590 CYS A N 1
ATOM 4697 C CA . CYS A 1 590 ? 31.388 -14.248 3.120 1.00 91.19 590 CYS A CA 1
ATOM 4698 C C . CYS A 1 590 ? 30.407 -14.489 1.970 1.00 91.19 590 CYS A C 1
ATOM 4700 O O . CYS A 1 590 ? 30.279 -15.621 1.515 1.00 91.19 590 CYS A O 1
ATOM 4702 N N . LEU A 1 591 ? 29.779 -13.441 1.434 1.00 91.38 591 LEU A N 1
ATOM 4703 C CA . LEU A 1 591 ? 28.792 -13.578 0.358 1.00 91.38 591 LEU A CA 1
ATOM 4704 C C . LEU A 1 591 ? 29.390 -14.091 -0.959 1.00 91.38 591 LEU A C 1
ATOM 4706 O O . LEU A 1 591 ? 28.693 -14.760 -1.722 1.00 91.38 591 LEU A O 1
ATOM 4710 N N . PHE A 1 592 ? 30.665 -13.808 -1.238 1.00 88.00 592 PHE A N 1
ATOM 4711 C CA . PHE A 1 592 ? 31.348 -14.286 -2.447 1.00 88.00 592 PHE A CA 1
ATOM 4712 C C . PHE A 1 592 ? 31.999 -15.664 -2.300 1.00 88.00 592 PHE A C 1
ATOM 4714 O O . PHE A 1 592 ? 32.284 -16.307 -3.311 1.00 88.00 592 PHE A O 1
ATOM 4721 N N . THR A 1 593 ? 32.245 -16.125 -1.072 1.00 88.31 593 THR A N 1
ATOM 4722 C CA . THR A 1 593 ? 32.932 -17.403 -0.813 1.00 88.31 593 THR A CA 1
ATOM 4723 C C . THR A 1 593 ? 32.013 -18.494 -0.265 1.00 88.31 593 THR A C 1
ATOM 4725 O O . THR A 1 593 ? 32.240 -19.668 -0.556 1.00 88.31 593 THR A O 1
ATOM 4728 N N . ASP A 1 594 ? 30.951 -18.136 0.461 1.00 91.69 594 ASP A N 1
ATOM 4729 C CA . ASP A 1 594 ? 29.933 -19.058 0.963 1.00 91.69 594 ASP A CA 1
ATOM 4730 C C . ASP A 1 594 ? 28.678 -19.019 0.082 1.00 91.69 594 ASP A C 1
ATOM 4732 O O . ASP A 1 594 ? 27.768 -18.199 0.237 1.00 91.69 594 ASP A O 1
ATOM 4736 N N . LYS A 1 595 ? 28.618 -19.970 -0.853 1.00 90.88 595 LYS A N 1
ATOM 4737 C CA . LYS A 1 595 ? 27.488 -20.120 -1.772 1.00 90.88 595 LYS A CA 1
ATOM 4738 C C . LYS A 1 595 ? 26.177 -20.447 -1.048 1.00 90.88 595 LYS A C 1
ATOM 4740 O O . LYS A 1 595 ? 25.123 -19.988 -1.476 1.00 90.88 595 LYS A O 1
ATOM 4745 N N . ARG A 1 596 ? 26.226 -21.228 0.037 1.00 94.75 596 ARG A N 1
ATOM 4746 C CA . ARG A 1 596 ? 25.021 -21.663 0.758 1.00 94.75 596 ARG A CA 1
ATOM 4747 C C . ARG A 1 596 ? 24.404 -20.498 1.524 1.00 94.75 596 ARG A C 1
ATOM 4749 O O . ARG A 1 596 ? 23.181 -20.361 1.523 1.00 94.75 596 ARG A O 1
ATOM 4756 N N . LEU A 1 597 ? 25.242 -19.672 2.149 1.00 94.19 597 LEU A N 1
ATOM 4757 C CA . LEU A 1 597 ? 24.814 -18.434 2.793 1.00 94.19 597 LEU A CA 1
ATOM 4758 C C . LEU A 1 597 ? 24.131 -17.511 1.780 1.00 94.19 597 LEU A C 1
ATOM 4760 O O . LEU A 1 597 ? 23.000 -17.085 2.003 1.00 94.19 597 LEU A O 1
ATOM 4764 N N . HIS A 1 598 ? 24.788 -17.262 0.643 1.00 94.25 598 HIS A N 1
ATOM 4765 C CA . HIS A 1 598 ? 24.257 -16.390 -0.404 1.00 94.25 598 HIS A CA 1
ATOM 4766 C C . HIS A 1 598 ? 22.928 -16.893 -0.984 1.00 94.25 598 HIS A C 1
ATOM 4768 O O . HIS A 1 598 ? 21.977 -16.117 -1.094 1.00 94.25 598 HIS A O 1
ATOM 4774 N N . GLU A 1 599 ? 22.827 -18.185 -1.310 1.00 94.62 599 GLU A N 1
ATOM 4775 C CA . GLU A 1 599 ? 21.590 -18.793 -1.818 1.00 94.62 599 GLU A CA 1
ATOM 4776 C C . GLU A 1 599 ? 20.454 -18.693 -0.788 1.00 94.62 599 GLU A C 1
ATOM 4778 O O . GLU A 1 599 ? 19.337 -18.310 -1.143 1.00 94.62 599 GLU A O 1
ATOM 4783 N N . GLY A 1 600 ? 20.743 -18.972 0.490 1.00 95.69 600 GLY A N 1
ATOM 4784 C CA . GLY A 1 600 ? 19.781 -18.831 1.585 1.00 95.69 600 GLY A CA 1
ATOM 4785 C C . GLY A 1 600 ? 19.264 -17.399 1.722 1.00 95.69 600 GLY A C 1
ATOM 4786 O O . GLY A 1 600 ? 18.050 -17.184 1.738 1.00 95.69 600 GLY A O 1
ATOM 4787 N N . MET A 1 601 ? 20.173 -16.420 1.725 1.00 96.00 601 MET A N 1
ATOM 4788 C CA . MET A 1 601 ? 19.814 -15.003 1.799 1.00 96.00 601 MET A CA 1
ATOM 4789 C C . MET A 1 601 ? 19.035 -14.525 0.576 1.00 96.00 601 MET A C 1
ATOM 4791 O O . MET A 1 601 ? 18.067 -13.783 0.712 1.00 96.00 601 MET A O 1
ATOM 4795 N N . SER A 1 602 ? 19.405 -14.985 -0.618 1.00 93.88 602 SER A N 1
ATOM 4796 C CA . SER A 1 602 ? 18.723 -14.628 -1.867 1.00 93.88 602 SER A CA 1
ATOM 4797 C C . SER A 1 602 ? 17.271 -15.122 -1.895 1.00 93.88 602 SER A C 1
ATOM 4799 O O . SER A 1 602 ? 16.378 -14.422 -2.379 1.00 93.88 602 SER A O 1
ATOM 4801 N N . VAL A 1 603 ? 17.013 -16.326 -1.366 1.00 93.56 603 VAL A N 1
ATOM 4802 C CA . VAL A 1 603 ? 15.651 -16.873 -1.226 1.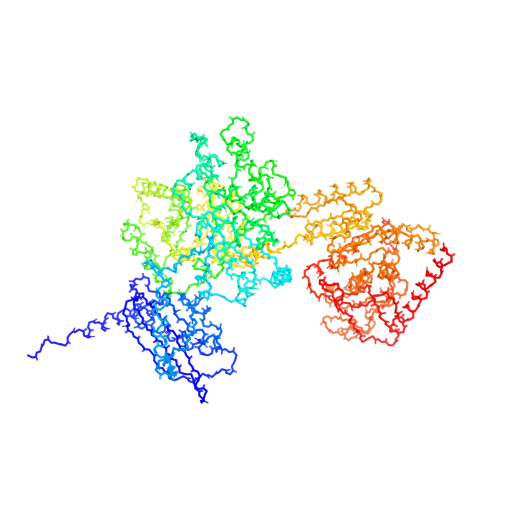00 93.56 603 VAL A CA 1
ATOM 4803 C C . VAL A 1 603 ? 14.853 -16.088 -0.186 1.00 93.56 603 VAL A C 1
ATOM 4805 O O . VAL A 1 603 ? 13.697 -15.749 -0.443 1.00 93.56 603 VAL A O 1
ATOM 4808 N N . ALA A 1 604 ? 15.461 -15.773 0.960 1.00 91.12 604 ALA A N 1
ATOM 4809 C CA . ALA A 1 604 ? 14.818 -14.981 2.004 1.00 91.12 604 ALA A CA 1
ATOM 4810 C C . ALA A 1 604 ? 14.475 -13.563 1.521 1.00 91.12 604 ALA A C 1
ATOM 4812 O O . ALA A 1 604 ? 13.362 -13.098 1.750 1.00 91.12 604 ALA A O 1
ATOM 4813 N N . ALA A 1 605 ? 15.383 -12.913 0.789 1.00 90.50 605 ALA A N 1
ATOM 4814 C CA . ALA A 1 605 ? 15.168 -11.603 0.182 1.00 90.50 605 ALA A CA 1
ATOM 4815 C C . ALA A 1 605 ? 13.957 -11.598 -0.766 1.00 90.50 605 ALA A C 1
ATOM 4817 O O . ALA A 1 605 ? 13.067 -10.763 -0.623 1.00 90.50 605 ALA A O 1
ATOM 4818 N N . ARG A 1 606 ? 13.870 -12.586 -1.669 1.00 87.12 606 ARG A N 1
ATOM 4819 C CA . ARG A 1 606 ? 12.786 -12.675 -2.662 1.00 87.12 606 ARG A CA 1
ATOM 4820 C C . ARG A 1 606 ? 11.411 -12.937 -2.042 1.00 87.12 606 ARG A C 1
ATOM 4822 O O . ARG A 1 606 ? 10.413 -12.441 -2.553 1.00 87.12 606 ARG A O 1
ATOM 4829 N N . ASN A 1 607 ? 11.355 -13.739 -0.980 1.00 84.12 607 ASN A N 1
ATOM 4830 C CA . ASN A 1 607 ? 10.094 -14.202 -0.389 1.00 84.12 607 ASN A CA 1
ATOM 4831 C C . ASN A 1 607 ? 9.668 -13.414 0.861 1.00 84.12 607 ASN A C 1
ATOM 4833 O O . ASN A 1 607 ? 8.538 -13.569 1.313 1.00 84.12 607 ASN A O 1
ATOM 4837 N N . GLY A 1 608 ? 10.566 -12.623 1.452 1.00 78.81 608 GLY A N 1
ATOM 4838 C CA . GLY A 1 608 ? 10.349 -11.918 2.719 1.00 78.81 608 GLY A CA 1
ATOM 4839 C C . GLY A 1 608 ? 9.799 -10.498 2.581 1.00 78.81 608 GLY A C 1
ATOM 4840 O O . GLY A 1 608 ? 9.739 -9.782 3.576 1.00 78.81 608 GLY A O 1
ATOM 4841 N N . MET A 1 609 ? 9.440 -10.068 1.370 1.00 80.12 609 MET A N 1
ATOM 4842 C CA . MET A 1 609 ? 8.946 -8.715 1.122 1.00 80.12 609 MET A CA 1
ATOM 4843 C C . MET A 1 609 ? 7.508 -8.515 1.607 1.00 80.12 609 MET A C 1
ATOM 4845 O O . MET A 1 609 ? 6.641 -9.355 1.377 1.00 80.12 609 MET A O 1
ATOM 4849 N N . SER A 1 610 ? 7.257 -7.366 2.239 1.00 81.69 610 SER A N 1
ATOM 4850 C CA . SER A 1 610 ? 5.916 -6.950 2.656 1.00 81.69 610 SER A CA 1
ATOM 4851 C C . SER A 1 610 ? 5.094 -6.437 1.472 1.00 81.69 610 SER A C 1
ATOM 4853 O O . SER A 1 610 ? 5.609 -5.718 0.611 1.00 81.69 610 SER A O 1
ATOM 4855 N N . ASP A 1 611 ? 3.791 -6.729 1.486 1.00 80.88 611 ASP A N 1
ATOM 4856 C CA . ASP A 1 611 ? 2.819 -6.172 0.540 1.00 80.88 611 ASP A CA 1
ATOM 4857 C C . ASP A 1 611 ? 2.771 -4.633 0.592 1.00 80.88 611 ASP A C 1
ATOM 4859 O O . ASP A 1 611 ? 2.429 -4.001 -0.406 1.00 80.88 611 ASP A O 1
ATOM 4863 N N . GLU A 1 612 ? 3.127 -4.017 1.724 1.00 77.75 612 GLU A N 1
ATOM 4864 C CA . GLU A 1 612 ? 3.123 -2.558 1.925 1.00 77.75 612 GLU A CA 1
ATOM 4865 C C . GLU A 1 612 ? 4.076 -1.807 0.989 1.00 77.75 612 GLU A C 1
ATOM 4867 O O . GLU A 1 612 ? 3.838 -0.644 0.675 1.00 77.75 612 GLU A O 1
ATOM 4872 N N . LEU A 1 613 ? 5.132 -2.477 0.519 1.00 81.88 613 LEU A N 1
ATOM 4873 C CA . LEU A 1 613 ? 6.118 -1.913 -0.407 1.00 81.88 613 LEU A CA 1
ATOM 4874 C C . LEU A 1 613 ? 5.635 -1.958 -1.869 1.00 81.88 613 LEU A C 1
ATOM 4876 O O . LEU A 1 613 ? 6.275 -1.395 -2.757 1.00 81.88 613 LEU A O 1
ATOM 4880 N N . THR A 1 614 ? 4.515 -2.638 -2.131 1.00 87.69 614 THR A N 1
ATOM 4881 C CA . THR A 1 614 ? 3.945 -2.812 -3.473 1.00 87.69 614 THR A CA 1
ATOM 4882 C C . THR A 1 614 ? 2.934 -1.719 -3.804 1.00 87.69 614 THR A C 1
ATOM 4884 O O . THR A 1 614 ? 2.337 -1.099 -2.922 1.00 87.69 614 THR A O 1
ATOM 4887 N N . THR A 1 615 ? 2.639 -1.539 -5.095 1.00 91.31 615 THR A N 1
ATOM 4888 C CA . THR A 1 615 ? 1.576 -0.624 -5.548 1.00 91.31 615 THR A CA 1
ATOM 4889 C C . THR A 1 615 ? 0.216 -0.921 -4.908 1.00 91.31 615 THR A C 1
ATOM 4891 O O . THR A 1 615 ? -0.521 0.015 -4.610 1.00 91.31 615 THR A O 1
ATOM 4894 N N . VAL A 1 616 ? -0.123 -2.195 -4.661 1.00 91.06 616 VAL A N 1
ATOM 4895 C CA . VAL A 1 616 ? -1.413 -2.574 -4.055 1.00 91.06 616 VAL A CA 1
ATOM 4896 C C . VAL A 1 616 ? -1.453 -2.202 -2.572 1.00 91.06 616 VAL A C 1
ATOM 4898 O O . VAL A 1 616 ? -2.442 -1.628 -2.121 1.00 91.06 616 VAL A O 1
ATOM 4901 N N . GLY A 1 617 ? -0.382 -2.481 -1.822 1.00 86.19 617 GLY A N 1
ATOM 4902 C CA . GLY A 1 617 ? -0.288 -2.094 -0.412 1.00 86.19 617 GLY A CA 1
ATOM 4903 C C . GLY A 1 617 ? -0.306 -0.578 -0.231 1.00 86.19 617 GLY A C 1
ATOM 4904 O O . GLY A 1 617 ? -1.062 -0.062 0.591 1.00 86.19 617 GLY A O 1
ATOM 4905 N N . ASN A 1 618 ? 0.429 0.150 -1.073 1.00 86.81 618 ASN A N 1
ATOM 4906 C CA . ASN A 1 618 ? 0.411 1.610 -1.079 1.00 86.81 618 ASN A CA 1
ATOM 4907 C C . ASN A 1 618 ? -0.970 2.177 -1.416 1.00 86.81 618 ASN A C 1
ATOM 4909 O O . ASN A 1 618 ? -1.463 3.070 -0.728 1.00 86.81 618 ASN A O 1
ATOM 4913 N N . ALA A 1 619 ? -1.630 1.633 -2.440 1.00 89.44 619 ALA A N 1
ATOM 4914 C CA . ALA A 1 619 ? -2.995 2.005 -2.783 1.00 89.44 619 ALA A CA 1
ATOM 4915 C C . ALA A 1 619 ? -3.953 1.761 -1.605 1.00 89.44 619 ALA A C 1
ATOM 4917 O O . ALA A 1 619 ? -4.770 2.627 -1.294 1.00 89.44 619 ALA A O 1
ATOM 4918 N N . ALA A 1 620 ? -3.815 0.632 -0.903 1.00 83.88 620 ALA A N 1
ATOM 4919 C CA . ALA A 1 620 ? -4.624 0.330 0.271 1.00 83.88 620 ALA A CA 1
ATOM 4920 C C . ALA A 1 620 ? -4.376 1.336 1.404 1.00 83.88 620 ALA A C 1
ATOM 4922 O O . ALA A 1 620 ? -5.342 1.786 2.014 1.00 83.88 620 ALA A O 1
ATOM 4923 N N . ALA A 1 621 ? -3.125 1.744 1.643 1.00 80.69 621 ALA A N 1
ATOM 4924 C CA . ALA A 1 621 ? -2.785 2.764 2.636 1.00 80.69 621 ALA A CA 1
ATOM 4925 C C . ALA A 1 621 ? -3.437 4.121 2.316 1.00 80.69 621 ALA A C 1
ATOM 4927 O O . ALA A 1 621 ? -4.072 4.718 3.182 1.00 80.69 621 ALA A O 1
ATOM 4928 N N . TRP A 1 622 ? -3.369 4.566 1.057 1.00 82.44 622 TRP A N 1
ATOM 4929 C CA . TRP A 1 622 ? -3.983 5.825 0.613 1.00 82.44 622 TRP A CA 1
ATOM 4930 C C . TRP A 1 622 ? -5.508 5.827 0.664 1.00 82.44 622 TRP A C 1
ATOM 4932 O O . TRP A 1 622 ? -6.128 6.864 0.893 1.00 82.44 622 TRP A O 1
ATOM 4942 N N . MET A 1 623 ? -6.120 4.676 0.401 1.00 76.44 623 MET A N 1
ATOM 4943 C CA . MET A 1 623 ? -7.573 4.550 0.294 1.00 76.44 623 MET A CA 1
ATOM 4944 C C . MET A 1 623 ? -8.220 4.099 1.605 1.00 76.44 623 MET A C 1
ATOM 4946 O O . MET A 1 623 ? -9.450 4.108 1.715 1.00 76.44 623 MET A O 1
ATOM 4950 N N . ARG A 1 624 ? -7.413 3.737 2.611 1.00 68.94 624 ARG A N 1
ATOM 4951 C CA . ARG A 1 624 ? -7.890 3.372 3.939 1.00 68.94 624 ARG A CA 1
ATOM 4952 C C . ARG A 1 624 ? -8.601 4.563 4.566 1.00 68.94 624 ARG A C 1
ATOM 4954 O O . ARG A 1 624 ? -8.004 5.564 4.947 1.00 68.94 624 ARG A O 1
ATOM 4961 N N . THR A 1 625 ? -9.912 4.433 4.713 1.00 53.81 625 THR A N 1
ATOM 4962 C CA . THR A 1 625 ? -10.700 5.370 5.510 1.00 53.81 625 THR A CA 1
ATOM 4963 C C . THR A 1 625 ? -10.429 5.113 6.991 1.00 53.81 625 THR A C 1
ATOM 4965 O O . THR A 1 625 ? -10.442 3.956 7.414 1.00 53.81 625 THR A O 1
ATOM 4968 N N . ASN A 1 626 ? -10.214 6.176 7.769 1.00 65.38 626 ASN A N 1
ATOM 4969 C CA . ASN A 1 626 ? -9.954 6.123 9.209 1.00 65.38 626 ASN A CA 1
ATOM 4970 C C . ASN A 1 626 ? -11.044 5.302 9.933 1.00 65.38 626 ASN A C 1
ATOM 4972 O O . ASN A 1 626 ? -12.190 5.743 10.032 1.00 65.38 626 ASN A O 1
ATOM 4976 N N . SER A 1 627 ? -10.698 4.087 10.363 1.00 75.06 627 SER A N 1
ATOM 4977 C CA . SER A 1 627 ? -11.647 3.138 10.956 1.00 75.06 627 SER A CA 1
ATOM 4978 C C . SER A 1 627 ? -11.826 3.417 12.445 1.00 75.06 627 SER A C 1
ATOM 4980 O O . SER A 1 627 ? -10.845 3.453 13.191 1.00 75.06 627 SER A O 1
ATOM 4982 N N . LYS A 1 628 ? -13.076 3.611 12.880 1.00 89.56 628 LYS A N 1
ATOM 4983 C CA . LYS A 1 628 ? -13.398 3.991 14.262 1.00 89.56 628 LYS A CA 1
ATOM 4984 C C . LYS A 1 628 ? -14.240 2.927 14.945 1.00 89.56 628 LYS A C 1
ATOM 4986 O O . LYS A 1 628 ? -15.302 2.553 14.439 1.00 89.56 628 LYS A O 1
ATOM 4991 N N . ILE A 1 629 ? -13.798 2.482 16.116 1.00 97.00 629 ILE A N 1
ATOM 4992 C CA . ILE A 1 629 ? -14.572 1.594 16.985 1.00 97.00 629 ILE A CA 1
ATOM 4993 C C . ILE A 1 629 ? -14.855 2.312 18.299 1.00 97.00 629 ILE A C 1
ATOM 4995 O O . ILE A 1 629 ? -13.936 2.776 18.968 1.00 97.00 629 ILE A O 1
ATOM 4999 N N . ALA A 1 630 ? -16.122 2.354 18.700 1.00 98.12 630 ALA A N 1
ATOM 5000 C CA . ALA A 1 630 ? -16.511 2.808 20.026 1.00 98.12 630 ALA A CA 1
ATOM 5001 C C . ALA A 1 630 ? -16.699 1.625 20.976 1.00 98.12 630 ALA A C 1
ATOM 5003 O O . ALA A 1 630 ? -17.318 0.624 20.615 1.00 98.12 630 ALA A O 1
ATOM 5004 N N . ILE A 1 631 ? -16.227 1.767 22.212 1.00 98.50 631 ILE A N 1
ATOM 5005 C CA . ILE A 1 631 ? -16.523 0.860 23.318 1.00 98.50 631 ILE A CA 1
ATOM 5006 C C . ILE A 1 631 ? -17.326 1.616 24.366 1.00 98.50 631 ILE A C 1
ATOM 5008 O O . ILE A 1 631 ? -16.836 2.547 25.007 1.00 98.50 631 ILE A O 1
ATOM 5012 N N . VAL A 1 632 ? -18.568 1.177 24.544 1.00 98.00 632 VAL A N 1
ATOM 5013 C CA . VAL A 1 632 ? -19.508 1.718 25.520 1.00 98.00 632 VAL A CA 1
ATOM 5014 C C . VAL A 1 632 ? -19.511 0.818 26.752 1.00 98.00 632 VAL A C 1
ATOM 5016 O O . VAL A 1 632 ? -19.942 -0.337 26.701 1.00 98.00 632 VAL A O 1
ATOM 5019 N N . GLY A 1 633 ? -19.015 1.358 27.860 1.00 95.94 633 GLY A N 1
ATOM 5020 C CA . GLY A 1 633 ? -18.675 0.645 29.085 1.00 95.94 633 GLY A CA 1
ATOM 5021 C C . GLY A 1 633 ? -17.206 0.233 29.086 1.00 95.94 633 GLY A C 1
ATOM 5022 O O . GLY A 1 633 ? -16.791 -0.601 28.286 1.00 95.94 633 GLY A O 1
ATOM 5023 N N . VAL A 1 634 ? -16.418 0.771 30.016 1.00 93.69 634 VAL A N 1
ATOM 5024 C CA . VAL A 1 634 ? -14.964 0.525 30.134 1.00 93.69 634 VAL A CA 1
ATOM 5025 C C . VAL A 1 634 ? -14.598 -0.181 31.439 1.00 93.69 634 VAL A C 1
ATOM 5027 O O . VAL A 1 634 ? -13.566 0.055 32.069 1.00 93.69 634 VAL A O 1
ATOM 5030 N N . GLY A 1 635 ? -15.471 -1.103 31.854 1.00 92.31 635 GLY A N 1
ATOM 5031 C CA . GLY A 1 635 ? -15.151 -2.106 32.867 1.00 92.31 635 GLY A CA 1
ATOM 5032 C C . GLY A 1 635 ? -14.080 -3.093 32.384 1.00 92.31 635 GLY A C 1
ATOM 5033 O O . GLY A 1 635 ? -13.466 -2.919 31.336 1.00 92.31 635 GLY A O 1
ATOM 5034 N N . GLN A 1 636 ? -13.868 -4.187 33.119 1.00 93.44 636 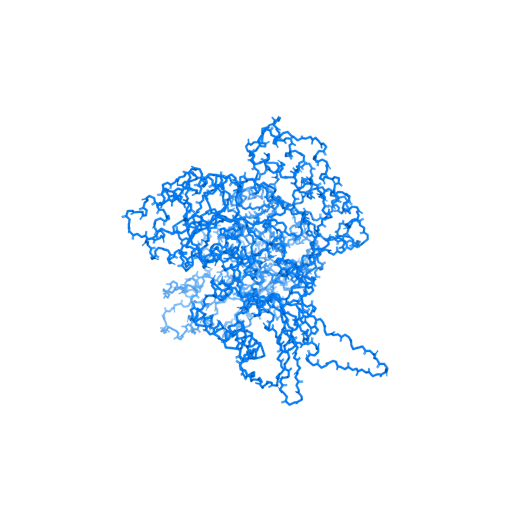GLN A N 1
ATOM 5035 C CA . GLN A 1 636 ? -12.813 -5.149 32.769 1.00 93.44 636 GLN A CA 1
ATOM 5036 C C . GLN A 1 636 ? -12.994 -5.788 31.383 1.00 93.44 636 GLN A C 1
ATOM 5038 O O . GLN A 1 636 ? -12.004 -6.066 30.716 1.00 93.44 636 GLN A O 1
ATOM 5043 N N . VAL A 1 637 ? -14.238 -6.007 30.937 1.00 95.06 637 VAL A N 1
ATOM 5044 C CA . VAL A 1 637 ? -14.523 -6.515 29.585 1.00 95.06 637 VAL A CA 1
ATOM 5045 C C . VAL A 1 637 ? -14.219 -5.449 28.534 1.00 95.06 637 VAL A C 1
ATOM 5047 O O . VAL A 1 637 ? -13.425 -5.717 27.641 1.00 95.06 637 VAL A O 1
ATOM 5050 N N . GLY A 1 638 ? -14.784 -4.244 28.662 1.00 96.56 638 GLY A N 1
ATOM 5051 C CA . GLY A 1 638 ? -14.553 -3.147 27.716 1.00 96.56 638 GLY A CA 1
ATOM 5052 C C . GLY A 1 638 ? -13.080 -2.766 27.571 1.00 96.56 638 GLY A C 1
ATOM 5053 O O . GLY A 1 638 ? -12.583 -2.693 26.452 1.00 96.56 638 GLY A O 1
ATOM 5054 N N . GLY A 1 639 ? -12.354 -2.636 28.687 1.00 96.50 639 GLY A N 1
ATOM 5055 C CA . GLY A 1 639 ? -10.909 -2.388 28.666 1.00 96.50 639 GLY A CA 1
ATOM 5056 C C . GLY A 1 639 ? -10.125 -3.515 27.983 1.00 96.50 639 GLY A C 1
ATOM 5057 O O . GLY A 1 639 ? -9.245 -3.251 27.171 1.00 96.50 639 GLY A O 1
ATOM 5058 N N . ALA A 1 640 ? -10.486 -4.783 28.220 1.00 97.50 640 ALA A N 1
ATOM 5059 C CA . ALA A 1 640 ? -9.843 -5.907 27.537 1.00 97.50 640 ALA A CA 1
ATOM 5060 C C . ALA A 1 640 ? -10.168 -5.964 26.035 1.00 97.50 640 ALA A C 1
ATOM 5062 O O . ALA A 1 640 ? -9.297 -6.342 25.252 1.00 97.50 640 ALA A O 1
ATOM 5063 N N . VAL A 1 641 ? -11.388 -5.596 25.623 1.00 98.06 641 VAL A N 1
ATOM 5064 C CA . VAL A 1 641 ? -11.768 -5.492 24.203 1.00 98.06 641 VAL A CA 1
ATOM 5065 C C . VAL A 1 641 ? -10.959 -4.383 23.527 1.00 98.06 641 VAL A C 1
ATOM 5067 O O . VAL A 1 641 ? -10.389 -4.638 22.470 1.00 98.06 641 VAL A O 1
ATOM 5070 N N . ALA A 1 642 ? -10.852 -3.199 24.145 1.00 96.94 642 ALA A N 1
ATOM 5071 C CA . ALA A 1 642 ? -10.022 -2.105 23.632 1.00 96.94 642 ALA A CA 1
ATOM 5072 C C . ALA A 1 642 ? -8.569 -2.558 23.474 1.00 96.94 642 ALA A C 1
ATOM 5074 O O . ALA A 1 642 ? -8.004 -2.443 22.392 1.00 96.94 642 ALA A O 1
ATOM 5075 N N . ASN A 1 643 ? -8.004 -3.168 24.518 1.00 95.44 643 ASN A N 1
ATOM 5076 C CA . ASN A 1 643 ? -6.645 -3.695 24.493 1.00 95.44 643 ASN A CA 1
ATOM 5077 C C . ASN A 1 643 ? -6.436 -4.716 23.365 1.00 95.44 643 ASN A C 1
ATOM 5079 O O . ASN A 1 643 ? -5.448 -4.652 22.645 1.00 95.44 643 ASN A O 1
ATOM 5083 N N . ALA A 1 644 ? -7.376 -5.646 23.170 1.00 94.00 644 ALA A N 1
ATOM 5084 C CA . ALA A 1 644 ? -7.293 -6.626 22.090 1.00 94.00 644 ALA A CA 1
ATOM 5085 C C . ALA A 1 644 ? -7.353 -5.969 20.700 1.00 94.00 644 ALA A C 1
ATOM 5087 O O . ALA A 1 644 ? -6.643 -6.407 19.798 1.00 94.00 644 ALA A O 1
ATOM 5088 N N . ILE A 1 645 ? -8.172 -4.926 20.530 1.00 90.81 645 ILE A N 1
ATOM 5089 C CA . ILE A 1 645 ? -8.262 -4.143 19.288 1.00 90.81 645 ILE A CA 1
ATOM 5090 C C . ILE A 1 645 ? -6.950 -3.411 18.999 1.00 90.81 645 ILE A C 1
ATOM 5092 O O . ILE A 1 645 ? -6.497 -3.462 17.859 1.00 90.81 645 ILE A O 1
ATOM 5096 N N . ILE A 1 646 ? -6.340 -2.799 20.019 1.00 87.00 646 ILE A N 1
ATOM 5097 C CA . ILE A 1 646 ? -5.070 -2.064 19.914 1.00 87.00 646 ILE A CA 1
ATOM 5098 C C . ILE A 1 646 ? -3.917 -3.021 19.599 1.00 87.00 646 ILE A C 1
ATOM 5100 O O . ILE A 1 646 ? -3.213 -2.828 18.620 1.00 87.00 646 ILE A O 1
ATOM 5104 N N . LEU A 1 647 ? -3.767 -4.110 20.361 1.00 83.94 647 LEU A N 1
ATOM 5105 C CA . LEU A 1 647 ? -2.688 -5.094 20.173 1.00 83.94 647 LEU A CA 1
ATOM 5106 C C . LEU A 1 647 ? -2.741 -5.839 18.833 1.00 83.94 647 LEU A C 1
ATOM 5108 O O . LEU A 1 647 ? -1.797 -6.540 18.483 1.00 83.94 647 LEU A O 1
ATOM 5112 N N . THR A 1 648 ? -3.867 -5.773 18.125 1.00 72.50 648 THR A N 1
ATOM 5113 C CA . THR A 1 648 ? -4.041 -6.415 16.814 1.00 72.50 648 THR A CA 1
ATOM 5114 C C . THR A 1 648 ? -4.362 -5.416 15.704 1.00 72.50 648 THR A C 1
ATOM 5116 O O . THR A 1 648 ? -4.730 -5.835 14.602 1.00 72.50 648 THR A O 1
ATOM 5119 N N . SER A 1 649 ? -4.255 -4.120 16.014 1.00 73.12 649 SER A N 1
ATOM 5120 C CA . SER A 1 649 ? -4.392 -2.982 15.099 1.00 73.12 649 SER A CA 1
ATOM 5121 C C . SER A 1 649 ? -5.603 -3.049 14.184 1.00 73.12 649 SER A C 1
ATOM 5123 O O . SER A 1 649 ? -5.557 -2.830 12.969 1.00 73.12 649 SER A O 1
ATOM 5125 N N . ILE A 1 650 ? -6.732 -3.398 14.793 1.00 74.19 650 ILE A N 1
ATOM 5126 C CA . ILE A 1 650 ? -7.985 -3.600 14.070 1.00 74.19 650 ILE A CA 1
ATOM 5127 C C . ILE A 1 650 ? -8.586 -2.265 13.620 1.00 74.19 650 ILE A C 1
ATOM 5129 O O . ILE A 1 650 ? -9.219 -2.223 12.566 1.00 74.19 650 ILE A O 1
ATOM 5133 N N . ALA A 1 651 ? -8.407 -1.199 14.402 1.00 78.62 651 ALA A N 1
ATOM 5134 C CA . ALA A 1 651 ? -8.987 0.114 14.148 1.00 78.62 651 ALA A CA 1
ATOM 5135 C C . ALA A 1 651 ? -7.949 1.220 14.327 1.00 78.62 651 ALA A C 1
ATOM 5137 O O . ALA A 1 651 ? -7.002 1.059 15.082 1.00 78.62 651 ALA A O 1
ATOM 5138 N N . ASN A 1 652 ? -8.150 2.342 13.644 1.00 78.19 652 ASN A N 1
ATOM 5139 C CA . ASN A 1 652 ? -7.282 3.514 13.743 1.00 78.19 652 ASN A CA 1
ATOM 5140 C C . ASN A 1 652 ? -7.658 4.407 14.933 1.00 78.19 652 ASN A C 1
ATOM 5142 O O . ASN A 1 652 ? -6.801 5.062 15.514 1.00 78.19 652 ASN A O 1
ATOM 5146 N N . GLU A 1 653 ? -8.937 4.432 15.314 1.00 87.62 653 GLU A N 1
ATOM 5147 C CA . GLU A 1 653 ? -9.414 5.194 16.466 1.00 87.62 653 GLU A CA 1
ATOM 5148 C C . GLU A 1 653 ? -10.296 4.308 17.354 1.00 87.62 653 GLU A C 1
ATOM 5150 O O . GLU A 1 653 ? -11.269 3.705 16.888 1.00 87.62 653 GLU A O 1
ATOM 5155 N N . VAL A 1 654 ? -9.967 4.243 18.644 1.00 95.69 654 VAL A N 1
ATOM 5156 C CA . VAL A 1 654 ? -10.759 3.565 19.673 1.00 95.69 654 VAL A CA 1
ATOM 5157 C C . VAL A 1 654 ? -11.333 4.612 20.621 1.00 95.69 654 VAL A C 1
ATOM 5159 O O . VAL A 1 654 ? -10.616 5.249 21.394 1.00 95.69 654 VAL A O 1
ATOM 5162 N N . LEU A 1 655 ? -12.651 4.788 20.555 1.00 97.50 655 LEU A N 1
ATOM 5163 C CA . LEU A 1 655 ? -13.395 5.725 21.387 1.00 97.50 655 LEU A CA 1
ATOM 5164 C C . LEU A 1 655 ? -13.903 5.004 22.631 1.00 97.50 655 LEU A C 1
ATOM 5166 O O . LEU A 1 655 ? -14.619 4.010 22.535 1.00 97.50 655 LEU A O 1
ATOM 5170 N N . LEU A 1 656 ? -13.571 5.525 23.804 1.00 98.25 656 LEU A N 1
ATOM 5171 C CA . LEU A 1 656 ? -14.017 4.992 25.084 1.00 98.25 656 LEU A CA 1
ATOM 5172 C C . LEU A 1 656 ? -15.132 5.866 25.658 1.00 98.25 656 LEU A C 1
ATOM 5174 O O . LEU A 1 656 ? -14.952 7.073 25.827 1.00 98.25 656 LEU A O 1
ATOM 5178 N N . VAL A 1 657 ? -16.271 5.252 25.985 1.00 97.69 657 VAL A N 1
ATOM 5179 C CA . VAL A 1 657 ? -17.435 5.923 26.581 1.00 97.69 657 VAL A CA 1
ATOM 5180 C C . VAL A 1 657 ? -17.847 5.199 27.854 1.00 97.69 657 VAL A C 1
ATOM 5182 O O . VAL A 1 657 ? -18.057 3.989 27.850 1.00 97.69 657 VAL A O 1
ATOM 5185 N N . ASP A 1 658 ? -17.986 5.937 28.950 1.00 95.56 658 ASP A N 1
ATOM 5186 C CA . ASP A 1 658 ? -18.536 5.431 30.207 1.00 95.56 658 ASP A CA 1
ATOM 5187 C C . ASP A 1 658 ? -19.133 6.595 31.007 1.00 95.56 658 ASP A C 1
ATOM 5189 O O . ASP A 1 658 ? -18.689 7.738 30.877 1.00 95.56 658 ASP A O 1
ATOM 5193 N N . THR A 1 659 ? -20.126 6.297 31.843 1.00 92.44 659 THR A N 1
ATOM 5194 C CA . THR A 1 659 ? -20.691 7.246 32.813 1.00 92.44 659 THR A CA 1
ATOM 5195 C C . THR A 1 659 ? -19.703 7.592 33.931 1.00 92.44 659 THR A C 1
ATOM 5197 O O . THR A 1 659 ? -19.739 8.697 34.468 1.00 92.44 659 THR A O 1
ATOM 5200 N N . ASP A 1 660 ? -18.804 6.664 34.278 1.00 93.62 660 ASP A N 1
ATOM 5201 C CA . ASP A 1 660 ? -17.705 6.902 35.216 1.00 93.62 660 ASP A CA 1
ATOM 5202 C C . ASP A 1 660 ? -16.535 7.554 34.462 1.00 93.62 660 ASP A C 1
ATOM 5204 O O . ASP A 1 660 ? -15.645 6.882 33.932 1.00 93.62 660 ASP A O 1
ATOM 5208 N N . VAL A 1 661 ? -16.568 8.888 34.396 1.00 94.31 661 VAL A N 1
ATOM 5209 C CA . VAL A 1 661 ? -15.580 9.717 33.683 1.00 94.31 661 VAL A CA 1
ATOM 5210 C C . VAL A 1 661 ? -14.159 9.445 34.175 1.00 94.31 661 VAL A C 1
ATOM 5212 O O . VAL A 1 661 ? -13.252 9.277 33.364 1.00 94.31 661 VAL A O 1
ATOM 5215 N N . SER A 1 662 ? -13.969 9.333 35.491 1.00 93.88 662 SER A N 1
ATOM 5216 C CA . SER A 1 662 ? -12.657 9.067 36.084 1.00 93.88 662 SER A CA 1
ATOM 5217 C C . SER A 1 662 ? -12.104 7.722 35.622 1.00 93.88 662 SER A C 1
ATOM 5219 O O . SER A 1 662 ? -10.955 7.641 35.191 1.00 93.88 662 SER A O 1
ATOM 5221 N N . ARG A 1 663 ? -12.926 6.663 35.649 1.00 94.31 663 ARG A N 1
ATOM 5222 C CA . ARG A 1 663 ? -12.513 5.340 35.162 1.00 94.31 663 ARG A CA 1
ATOM 5223 C C . ARG A 1 663 ? -12.217 5.342 33.670 1.00 94.31 663 ARG A C 1
ATOM 5225 O O . ARG A 1 663 ? -11.229 4.737 33.260 1.00 94.31 663 ARG A O 1
ATOM 5232 N N . ARG A 1 664 ? -13.064 5.993 32.869 1.00 96.75 664 ARG A N 1
ATOM 5233 C CA . ARG A 1 664 ? -12.869 6.127 31.422 1.00 96.75 664 ARG A CA 1
ATOM 5234 C C . ARG A 1 664 ? -11.537 6.790 31.116 1.00 96.75 664 ARG A C 1
ATOM 5236 O O . ARG A 1 664 ? -10.750 6.228 30.368 1.00 96.75 664 ARG A O 1
ATOM 5243 N N . ASP A 1 665 ? -11.265 7.937 31.724 1.00 94.50 665 ASP A N 1
ATOM 5244 C CA . ASP A 1 665 ? -10.053 8.705 31.440 1.00 94.50 665 ASP A CA 1
ATOM 5245 C C . ASP A 1 665 ? -8.794 7.980 31.936 1.00 94.50 665 ASP A C 1
ATOM 5247 O O . ASP A 1 665 ? -7.753 8.039 31.283 1.00 94.50 665 ASP A O 1
ATOM 5251 N N . SER A 1 666 ? -8.885 7.232 33.042 1.00 95.88 666 SER A N 1
ATOM 5252 C CA . SER A 1 666 ? -7.812 6.329 33.473 1.00 95.88 666 SER A CA 1
ATOM 5253 C C . SER A 1 666 ? -7.573 5.187 32.482 1.00 95.88 666 SER A C 1
ATOM 5255 O O . SER A 1 666 ? -6.422 4.929 32.147 1.00 95.88 666 SER A O 1
ATOM 5257 N N . GLN A 1 667 ? -8.631 4.542 31.976 1.00 96.75 667 GLN A N 1
ATOM 5258 C CA . GLN A 1 667 ? -8.514 3.498 30.949 1.00 96.75 667 GLN A CA 1
ATOM 5259 C C . GLN A 1 667 ? -7.907 4.037 29.655 1.00 96.75 667 GLN A C 1
ATOM 5261 O O . GLN A 1 667 ? -7.060 3.379 29.068 1.00 96.75 667 GLN A O 1
ATOM 5266 N N . VAL A 1 668 ? -8.301 5.241 29.226 1.00 96.44 668 VAL A N 1
ATOM 5267 C CA . VAL A 1 668 ? -7.714 5.897 28.049 1.00 96.44 668 VAL A CA 1
ATOM 5268 C C . VAL A 1 668 ? -6.202 6.022 28.202 1.00 96.44 668 VAL A C 1
ATOM 5270 O O . VAL A 1 668 ? -5.484 5.671 27.277 1.00 96.44 668 VAL A O 1
ATOM 5273 N N . ARG A 1 669 ? -5.713 6.490 29.357 1.00 94.44 669 ARG A N 1
ATOM 5274 C CA . ARG A 1 669 ? -4.270 6.672 29.591 1.00 94.44 669 ARG A CA 1
ATOM 5275 C C . ARG A 1 669 ? -3.517 5.342 29.601 1.00 94.44 669 ARG A C 1
ATOM 5277 O O . ARG A 1 669 ? -2.512 5.225 28.919 1.00 94.44 669 ARG A O 1
ATOM 5284 N N . ASP A 1 670 ? -4.039 4.346 30.310 1.00 96.00 670 ASP A N 1
ATOM 5285 C CA . ASP A 1 670 ? -3.417 3.017 30.412 1.00 96.00 670 ASP A CA 1
ATOM 5286 C C . ASP A 1 670 ? -3.377 2.298 29.047 1.00 96.00 670 ASP A C 1
ATOM 5288 O O . ASP A 1 670 ? -2.371 1.725 28.638 1.00 96.00 670 ASP A O 1
ATOM 5292 N N . LEU A 1 671 ? -4.460 2.390 28.271 1.00 93.62 671 LEU A N 1
ATOM 5293 C CA . LEU A 1 671 ? -4.527 1.819 26.924 1.00 93.62 671 LEU A CA 1
ATOM 5294 C C . LEU A 1 671 ? -3.717 2.619 25.897 1.00 93.62 671 LEU A C 1
ATOM 5296 O O . LEU A 1 671 ? -3.231 2.036 24.928 1.00 93.62 671 LEU A O 1
ATOM 5300 N N . ALA A 1 672 ? -3.548 3.927 26.099 1.00 88.62 672 ALA A N 1
ATOM 5301 C CA . ALA A 1 672 ? -2.649 4.733 25.283 1.00 88.62 672 ALA A CA 1
ATOM 5302 C C . ALA A 1 672 ? -1.194 4.276 25.457 1.00 88.62 672 ALA A C 1
ATOM 5304 O O . ALA A 1 672 ? -0.487 4.184 24.461 1.00 88.62 672 ALA A O 1
ATOM 5305 N N . ASP A 1 673 ? -0.772 3.877 26.662 1.00 89.69 673 ASP A N 1
ATOM 5306 C CA . ASP A 1 673 ? 0.567 3.309 26.878 1.00 89.69 673 ASP A CA 1
ATOM 5307 C C . ASP A 1 673 ? 0.778 2.013 26.075 1.00 89.69 673 ASP A C 1
ATOM 5309 O O . ASP A 1 673 ? 1.847 1.798 25.493 1.00 89.69 673 ASP A O 1
ATOM 5313 N N . VAL A 1 674 ? -0.259 1.172 25.959 1.00 84.69 674 VAL A N 1
ATOM 5314 C CA . VAL A 1 674 ? -0.231 -0.002 25.069 1.00 84.69 674 VAL A CA 1
ATOM 5315 C C . VAL A 1 674 ? -0.075 0.433 23.614 1.00 84.69 674 VAL A C 1
ATOM 5317 O O . VAL A 1 674 ? 0.783 -0.108 22.912 1.00 84.69 674 VAL A O 1
ATOM 5320 N N . ALA A 1 675 ? -0.856 1.420 23.174 1.00 75.88 675 ALA A N 1
ATOM 5321 C CA . ALA A 1 675 ? -0.766 1.960 21.822 1.00 75.88 675 ALA A CA 1
ATOM 5322 C C . ALA A 1 675 ? 0.610 2.579 21.528 1.00 75.88 675 ALA A C 1
ATOM 5324 O O . ALA A 1 675 ? 1.115 2.404 20.432 1.00 75.88 675 ALA A O 1
ATOM 5325 N N . PHE A 1 676 ? 1.266 3.218 22.502 1.00 78.06 676 PHE A N 1
ATOM 5326 C CA . PHE A 1 676 ? 2.619 3.762 22.338 1.00 78.06 676 PHE A CA 1
ATOM 5327 C C . PHE A 1 676 ? 3.691 2.672 22.213 1.00 78.06 676 PHE A C 1
ATOM 5329 O O . PHE A 1 676 ? 4.738 2.906 21.610 1.00 78.06 676 PHE A O 1
ATOM 5336 N N . SER A 1 677 ? 3.459 1.496 22.809 1.00 71.31 677 SER A N 1
ATOM 5337 C CA . SER A 1 677 ? 4.394 0.364 22.754 1.00 71.31 677 SER A CA 1
ATOM 5338 C C . SER A 1 677 ? 4.331 -0.410 21.434 1.00 71.31 677 SER A C 1
ATOM 5340 O O . SER A 1 677 ? 5.347 -0.931 20.970 1.00 71.31 677 SER A O 1
ATOM 5342 N N . GLN A 1 678 ? 3.145 -0.486 20.830 1.00 56.94 678 GLN A N 1
ATOM 5343 C CA . GLN A 1 678 ? 2.959 -1.020 19.487 1.00 56.94 678 GLN A CA 1
ATOM 5344 C C . GLN A 1 678 ? 3.391 0.080 18.514 1.00 56.94 678 GLN A C 1
ATOM 5346 O O . GLN A 1 678 ? 2.952 1.213 18.637 1.00 56.94 678 GLN A O 1
ATOM 5351 N N . LYS A 1 679 ? 4.265 -0.192 17.544 1.00 49.12 679 LYS A N 1
ATOM 5352 C CA . LYS A 1 679 ? 4.695 0.820 16.553 1.00 49.12 679 LYS A CA 1
ATOM 5353 C C . LYS A 1 679 ? 3.587 1.152 15.526 1.00 49.12 679 LYS A C 1
ATOM 5355 O O . LYS A 1 679 ? 3.892 1.392 14.365 1.00 49.12 679 LYS A O 1
ATOM 5360 N N . GLU A 1 680 ? 2.317 1.096 15.925 1.00 50.22 680 GLU A N 1
ATOM 5361 C CA . GLU A 1 680 ? 1.147 1.112 15.044 1.00 50.22 680 GLU A CA 1
ATOM 5362 C C . GLU A 1 680 ? 0.144 2.226 15.409 1.00 50.22 680 GLU A C 1
ATOM 5364 O O . GLU A 1 680 ? -0.028 2.586 16.573 1.00 50.22 680 GLU A O 1
ATOM 5369 N N . ASP A 1 681 ? -0.559 2.743 14.396 1.00 63.06 681 ASP A N 1
ATOM 5370 C CA . ASP A 1 681 ? -1.326 4.005 14.396 1.00 63.06 681 ASP A CA 1
ATOM 5371 C C . ASP A 1 681 ? -2.693 3.977 15.134 1.00 63.06 681 ASP A C 1
ATOM 5373 O O . ASP A 1 681 ? -3.641 4.648 14.714 1.00 63.06 681 ASP A O 1
ATOM 5377 N N . THR A 1 682 ? -2.869 3.186 16.203 1.00 73.44 682 THR A N 1
ATOM 5378 C CA . THR A 1 682 ? -4.161 3.148 16.929 1.00 73.44 682 THR A CA 1
ATOM 5379 C C . THR A 1 682 ? -4.247 4.261 17.977 1.00 73.44 682 THR A C 1
ATOM 5381 O O . THR A 1 682 ? -3.633 4.173 19.036 1.00 73.44 682 THR A O 1
ATOM 5384 N N . ASN A 1 683 ? -5.071 5.282 17.739 1.00 82.19 683 ASN A N 1
ATOM 5385 C CA . ASN A 1 683 ? -5.340 6.341 18.713 1.00 82.19 683 ASN A CA 1
ATOM 5386 C C . ASN A 1 683 ? -6.480 5.948 19.669 1.00 82.19 683 ASN A C 1
ATOM 5388 O O . ASN A 1 683 ? -7.567 5.569 19.229 1.00 82.19 683 ASN A O 1
ATOM 5392 N N . VAL A 1 684 ? -6.268 6.085 20.979 1.00 91.94 684 VAL A N 1
ATOM 5393 C CA . VAL A 1 684 ? -7.272 5.792 22.013 1.00 91.94 684 VAL A CA 1
ATOM 5394 C C . VAL A 1 684 ? -7.653 7.082 22.720 1.00 91.94 684 VAL A C 1
ATOM 5396 O O . VAL A 1 684 ? -6.790 7.789 23.237 1.00 91.94 684 VAL A O 1
ATOM 5399 N N . ARG A 1 685 ? -8.951 7.386 22.801 1.00 94.69 685 ARG A N 1
ATOM 5400 C CA . ARG A 1 685 ? -9.412 8.584 23.513 1.00 94.69 685 ARG A CA 1
ATOM 5401 C C . ARG A 1 685 ? -10.793 8.440 24.128 1.00 94.69 685 ARG A C 1
ATOM 5403 O O . ARG A 1 685 ? -11.588 7.576 23.764 1.00 94.69 685 ARG A O 1
ATOM 5410 N N . ALA A 1 686 ? -11.091 9.355 25.040 1.00 95.75 686 ALA A N 1
ATOM 5411 C CA . ALA A 1 686 ? -12.428 9.545 25.570 1.00 95.75 686 ALA A CA 1
ATOM 5412 C C . ALA A 1 686 ? -13.372 10.125 24.504 1.00 95.75 686 ALA A C 1
ATOM 5414 O O . ALA A 1 686 ? -12.963 10.929 23.659 1.00 95.75 686 ALA A O 1
ATOM 5415 N N . ALA A 1 687 ? -14.646 9.746 24.587 1.00 94.69 687 ALA A N 1
ATOM 5416 C CA . ALA A 1 687 ? -15.704 10.269 23.734 1.00 94.69 687 ALA A CA 1
ATOM 5417 C C . ALA A 1 687 ? -17.049 10.373 24.471 1.00 94.69 687 ALA A C 1
ATOM 5419 O O . ALA A 1 687 ? -17.240 9.833 25.568 1.00 94.69 687 ALA A O 1
ATOM 5420 N N . THR A 1 688 ? -17.982 11.081 23.843 1.00 94.56 688 THR A N 1
ATOM 5421 C CA . THR A 1 688 ? -19.404 11.139 24.204 1.00 94.56 688 THR A CA 1
ATOM 5422 C C . THR A 1 688 ? -20.213 10.042 23.499 1.00 94.56 688 THR A C 1
ATOM 5424 O O . THR A 1 688 ? -19.759 9.449 22.518 1.00 94.56 688 THR A O 1
ATOM 5427 N N . TYR A 1 689 ? -21.444 9.789 23.957 1.00 96.00 689 TYR A N 1
ATOM 5428 C CA . TYR A 1 689 ? -22.368 8.863 23.285 1.00 96.00 689 TYR A CA 1
ATOM 5429 C C . TYR A 1 689 ? -22.676 9.279 21.840 1.00 96.00 689 TYR A C 1
ATOM 5431 O O . TYR A 1 689 ? -22.693 8.426 20.954 1.00 96.00 689 TYR A O 1
ATOM 5439 N N . ALA A 1 690 ? -22.842 10.581 21.586 1.00 92.88 690 ALA A N 1
ATOM 5440 C CA . ALA A 1 690 ? -23.105 11.110 20.250 1.00 92.88 690 ALA A CA 1
ATOM 5441 C C . ALA A 1 690 ? -21.933 10.866 19.284 1.00 92.88 690 ALA A C 1
ATOM 5443 O O . ALA A 1 690 ? -22.149 10.452 18.149 1.00 92.88 690 ALA A O 1
ATOM 5444 N N . GLU A 1 691 ? -20.687 11.061 19.732 1.00 90.62 691 GLU A N 1
ATOM 5445 C CA . GLU A 1 691 ? -19.500 10.733 18.928 1.00 90.62 691 GLU A CA 1
ATOM 5446 C C . GLU A 1 691 ? -19.377 9.225 18.679 1.00 90.62 691 GLU A C 1
ATOM 5448 O O . GLU A 1 691 ? -19.098 8.799 17.557 1.00 90.62 691 GLU A O 1
ATOM 5453 N N . ALA A 1 692 ? -19.616 8.407 19.709 1.00 95.19 692 ALA A N 1
ATOM 5454 C CA . ALA A 1 692 ? -19.586 6.954 19.583 1.00 95.19 692 ALA A CA 1
ATOM 5455 C C . ALA A 1 692 ? -20.621 6.436 18.575 1.00 95.19 692 ALA A C 1
ATOM 5457 O O . ALA A 1 692 ? -20.327 5.506 17.826 1.00 95.19 692 ALA A O 1
ATOM 5458 N N . ALA A 1 693 ? -21.794 7.069 18.491 1.00 93.69 693 ALA A N 1
ATOM 5459 C CA . ALA A 1 693 ? -22.839 6.722 17.529 1.00 93.69 693 ALA A CA 1
ATOM 5460 C C . ALA A 1 693 ? -22.430 6.919 16.056 1.00 93.69 693 ALA A C 1
ATOM 5462 O O . ALA A 1 693 ? -23.079 6.374 15.162 1.00 93.69 693 ALA A O 1
ATOM 5463 N N . GLN A 1 694 ? -21.348 7.667 15.804 1.00 92.31 694 GLN A N 1
ATOM 5464 C CA . GLN A 1 694 ? -20.794 7.909 14.468 1.00 92.31 694 GLN A CA 1
ATOM 5465 C C . GLN A 1 694 ? -19.649 6.948 14.085 1.00 92.31 694 GLN A C 1
ATOM 5467 O O . GLN A 1 694 ? -19.050 7.084 13.012 1.00 92.31 694 GLN A O 1
ATOM 5472 N N . CYS A 1 695 ? -19.321 5.975 14.940 1.00 91.62 695 CYS A N 1
ATOM 5473 C CA . CYS A 1 695 ? -18.285 4.976 14.665 1.00 91.62 695 CYS A CA 1
ATOM 5474 C C . CYS A 1 695 ? -18.742 3.899 13.667 1.00 91.62 695 CYS A C 1
ATOM 5476 O O . CYS A 1 695 ? -19.933 3.671 13.470 1.00 91.62 695 CYS A O 1
ATOM 5478 N N . ASP A 1 696 ? -17.780 3.209 13.042 1.00 89.62 696 ASP A N 1
ATOM 5479 C CA . ASP A 1 696 ? -18.059 2.080 12.145 1.00 89.62 696 ASP A CA 1
ATOM 5480 C C . ASP A 1 696 ? -18.649 0.889 12.898 1.00 89.62 696 ASP A C 1
ATOM 5482 O O . ASP A 1 696 ? -19.535 0.201 12.386 1.00 89.62 696 ASP A O 1
ATOM 5486 N N . ILE A 1 697 ? -18.127 0.645 14.101 1.00 97.81 697 ILE A N 1
ATOM 5487 C CA . ILE A 1 697 ? -18.582 -0.409 15.002 1.00 97.81 697 ILE A CA 1
ATOM 5488 C C . ILE A 1 697 ? -18.747 0.173 16.405 1.00 97.81 697 ILE A C 1
ATOM 5490 O O . ILE A 1 697 ? -17.870 0.878 16.906 1.00 97.81 697 ILE A O 1
ATOM 5494 N N . ILE A 1 698 ? -19.860 -0.162 17.048 1.00 98.62 698 ILE A N 1
ATOM 5495 C CA . ILE A 1 698 ? -20.188 0.205 18.424 1.00 98.62 698 ILE A CA 1
ATOM 5496 C C . ILE A 1 698 ? -20.265 -1.080 19.241 1.00 98.62 698 ILE A C 1
ATOM 5498 O O . ILE A 1 698 ? -21.135 -1.919 19.016 1.00 98.62 698 ILE A O 1
ATOM 5502 N N . VAL A 1 699 ? -19.364 -1.240 20.205 1.00 98.62 699 VAL A N 1
ATOM 5503 C CA . VAL A 1 699 ? -19.338 -2.387 21.113 1.00 98.62 699 VAL A CA 1
ATOM 5504 C C . VAL A 1 699 ? -19.950 -1.988 22.451 1.00 98.62 699 VAL A C 1
ATOM 5506 O O . VAL A 1 699 ? -19.396 -1.159 23.171 1.00 98.62 699 VAL A O 1
ATOM 5509 N N . ILE A 1 700 ? -21.074 -2.603 22.816 1.00 98.31 700 ILE A N 1
ATOM 5510 C CA . ILE A 1 700 ? -21.777 -2.328 24.074 1.00 98.31 700 ILE A CA 1
ATOM 5511 C C . ILE A 1 700 ? -21.400 -3.393 25.101 1.00 98.31 700 ILE A C 1
ATOM 5513 O O . ILE A 1 700 ? -21.890 -4.523 25.060 1.00 98.31 700 ILE A O 1
ATOM 5517 N N . THR A 1 701 ? -20.537 -3.022 26.045 1.00 97.00 701 THR A N 1
ATOM 5518 C CA . THR A 1 701 ? -20.154 -3.869 27.190 1.00 97.00 701 THR A CA 1
ATOM 5519 C C . THR A 1 701 ? -20.724 -3.364 28.519 1.00 97.00 701 THR A C 1
ATOM 5521 O O . THR A 1 701 ? -20.647 -4.065 29.529 1.00 97.00 701 THR A O 1
ATOM 5524 N N . ALA A 1 702 ? -21.308 -2.161 28.522 1.00 91.31 702 ALA A N 1
ATOM 5525 C CA . ALA A 1 702 ? -21.928 -1.545 29.683 1.00 91.31 702 ALA A CA 1
ATOM 5526 C C . ALA A 1 702 ? -23.072 -2.406 30.237 1.00 91.31 702 ALA A C 1
ATOM 5528 O O . ALA A 1 702 ? -24.039 -2.726 29.550 1.00 91.31 702 ALA A O 1
ATOM 5529 N N . GLY A 1 703 ? -22.953 -2.750 31.513 1.00 85.25 703 GLY A N 1
ATOM 5530 C CA . GLY A 1 703 ? -23.926 -3.523 32.266 1.00 85.25 703 GLY A CA 1
ATOM 5531 C C . GLY A 1 703 ? -23.560 -3.511 33.745 1.00 85.25 703 GLY A C 1
ATOM 5532 O O . GLY A 1 703 ? -22.418 -3.238 34.129 1.00 85.25 703 GLY A O 1
ATOM 5533 N N . SER A 1 704 ? -24.540 -3.782 34.595 1.00 81.06 704 SER A N 1
ATOM 5534 C CA . SER A 1 704 ? -24.326 -3.935 36.027 1.00 81.06 704 SER A CA 1
ATOM 5535 C C . SER A 1 704 ? -23.532 -5.212 36.333 1.00 81.06 704 SER A C 1
ATOM 5537 O O . SER A 1 704 ? -23.529 -6.177 35.562 1.00 81.06 704 SER A O 1
ATOM 5539 N N . ARG A 1 705 ? -22.812 -5.220 37.463 1.00 74.50 705 ARG A N 1
ATOM 5540 C CA . ARG A 1 705 ? -22.164 -6.435 37.978 1.00 74.50 705 ARG A CA 1
ATOM 5541 C C . ARG A 1 705 ? -23.204 -7.296 38.684 1.00 74.50 705 ARG A C 1
ATOM 5543 O O . ARG A 1 705 ? -23.985 -6.773 39.472 1.00 74.50 705 ARG A O 1
ATOM 5550 N N . HIS A 1 706 ? -23.172 -8.597 38.421 1.00 68.56 706 HIS A N 1
ATOM 5551 C CA . HIS A 1 706 ? -23.962 -9.572 39.162 1.00 68.56 706 HIS A CA 1
ATOM 5552 C C . HIS A 1 706 ? -23.252 -9.893 40.485 1.00 68.56 706 HIS A C 1
ATOM 5554 O O . HIS A 1 706 ? -22.066 -10.233 40.468 1.00 68.56 706 HIS A O 1
ATOM 5560 N N . PHE A 1 707 ? -23.942 -9.765 41.619 1.00 68.06 707 PHE A N 1
ATOM 5561 C CA . PHE A 1 707 ? -23.397 -10.113 42.938 1.00 68.06 707 PHE A CA 1
ATOM 5562 C C . PHE A 1 707 ? -23.915 -11.481 43.395 1.00 68.06 707 PHE A C 1
ATOM 5564 O O . PHE A 1 707 ? -25.059 -11.841 43.124 1.00 68.06 707 PHE A O 1
ATOM 5571 N N . ILE A 1 708 ? -23.081 -12.243 44.109 1.00 61.34 708 ILE A N 1
ATOM 5572 C CA . ILE A 1 708 ? -23.456 -13.564 44.635 1.00 61.34 708 ILE A CA 1
ATOM 5573 C C . ILE A 1 708 ? -24.654 -13.401 45.586 1.00 61.34 708 ILE A C 1
ATOM 5575 O O . ILE A 1 708 ? -24.565 -12.663 46.564 1.00 61.34 708 ILE A O 1
ATOM 5579 N N . GLY A 1 709 ? -25.765 -14.081 45.285 1.00 66.19 709 GLY A N 1
ATOM 5580 C CA . GLY A 1 709 ? -27.021 -14.006 46.045 1.00 66.19 709 GLY A CA 1
ATOM 5581 C C . GLY A 1 709 ? -28.058 -13.007 45.508 1.00 66.19 709 GLY A C 1
ATOM 5582 O O . GLY A 1 709 ? -29.154 -12.937 46.057 1.00 66.19 709 GLY A O 1
ATOM 5583 N N . GLN A 1 710 ? -27.754 -12.254 44.443 1.00 70.81 710 GLN A N 1
ATOM 5584 C CA . GLN A 1 710 ? -28.710 -11.338 43.812 1.00 70.81 710 GLN A CA 1
ATOM 5585 C C . GLN A 1 710 ? -29.751 -12.102 42.962 1.00 70.81 710 GLN A C 1
ATOM 5587 O O . GLN A 1 710 ? -29.357 -12.944 42.149 1.00 70.81 710 GLN A O 1
ATOM 5592 N N . PRO A 1 711 ? -31.058 -11.784 43.062 1.00 75.06 711 PRO A N 1
ATOM 5593 C CA . PRO A 1 711 ? -32.069 -12.329 42.157 1.00 75.06 711 PRO A CA 1
ATOM 5594 C C . PRO A 1 711 ? -31.759 -12.016 40.683 1.00 75.06 711 PRO A C 1
ATOM 5596 O O . PRO A 1 711 ? -31.394 -10.896 40.323 1.00 75.06 711 PRO A O 1
ATOM 5599 N N . SER A 1 712 ? -31.921 -13.012 39.805 1.00 70.62 712 SER A N 1
ATOM 5600 C CA . SER A 1 712 ? -31.638 -12.885 38.363 1.00 70.62 712 SER A CA 1
ATOM 5601 C C . SER A 1 712 ? -32.532 -11.847 37.659 1.00 70.62 712 SER A C 1
ATOM 5603 O O . SER A 1 712 ? -32.097 -11.204 36.701 1.00 70.62 712 SER A O 1
ATOM 5605 N N . MET A 1 713 ? -33.757 -11.652 38.160 1.00 74.00 713 MET A N 1
ATOM 5606 C CA . MET A 1 713 ? -34.730 -10.692 37.625 1.00 74.00 713 MET A CA 1
ATOM 5607 C C . MET A 1 713 ? -34.246 -9.249 37.815 1.00 74.00 713 MET A C 1
ATOM 5609 O O . MET A 1 713 ? -33.997 -8.567 36.825 1.00 74.00 713 MET A O 1
ATOM 5613 N N . ASP A 1 714 ? -33.927 -8.858 39.054 1.00 76.94 714 ASP A N 1
ATOM 5614 C CA . ASP A 1 714 ? -33.388 -7.530 39.386 1.00 76.94 714 ASP A CA 1
ATOM 5615 C C . ASP A 1 714 ? -32.124 -7.181 38.581 1.00 76.94 714 ASP A C 1
ATOM 5617 O O . ASP A 1 714 ? -31.912 -6.039 38.166 1.00 76.94 714 ASP A O 1
ATOM 5621 N N . TYR A 1 715 ? -31.252 -8.172 38.360 1.00 82.38 715 TYR A N 1
ATOM 5622 C CA . TYR A 1 715 ? -30.052 -8.015 37.535 1.00 82.38 715 TYR A CA 1
ATOM 5623 C C . TYR A 1 715 ? -30.393 -7.704 36.069 1.00 82.38 715 TYR A C 1
ATOM 5625 O O . TYR A 1 715 ? -29.775 -6.834 35.447 1.00 82.38 715 TYR A O 1
ATOM 5633 N N . THR A 1 716 ? -31.384 -8.410 35.528 1.00 85.50 716 THR A N 1
ATOM 5634 C CA . THR A 1 716 ? -31.823 -8.275 34.137 1.00 85.50 716 THR A CA 1
ATOM 5635 C C . THR A 1 716 ? -32.497 -6.924 33.906 1.00 85.50 716 THR A C 1
ATOM 5637 O O . THR A 1 716 ? -32.101 -6.205 32.986 1.00 85.50 716 THR A O 1
ATOM 5640 N N . ASP A 1 717 ? -33.422 -6.524 34.779 1.00 86.62 717 ASP A N 1
ATOM 5641 C CA . ASP A 1 717 ? -34.160 -5.258 34.664 1.00 86.62 717 ASP A CA 1
ATOM 5642 C C . ASP A 1 717 ? -33.228 -4.045 34.727 1.00 86.62 717 ASP A C 1
ATOM 5644 O O . ASP A 1 717 ? -33.344 -3.096 33.941 1.00 86.62 717 ASP A O 1
ATOM 5648 N N . ARG A 1 718 ? -32.206 -4.108 35.588 1.00 87.44 718 ARG A N 1
ATOM 5649 C CA . ARG A 1 718 ? -31.176 -3.068 35.663 1.00 87.44 718 ARG A CA 1
ATOM 5650 C C . ARG A 1 718 ? -30.390 -2.934 34.358 1.00 87.44 718 ARG A C 1
ATOM 5652 O O . ARG A 1 718 ? -30.124 -1.813 33.924 1.00 87.44 718 ARG A O 1
ATOM 5659 N N . ASN A 1 719 ? -30.018 -4.045 33.725 1.00 91.38 719 ASN A N 1
ATOM 5660 C CA . ASN A 1 719 ? -29.279 -4.008 32.459 1.00 91.38 719 ASN A CA 1
ATOM 5661 C C . ASN A 1 719 ? -30.154 -3.545 31.290 1.00 91.38 719 ASN A C 1
ATOM 5663 O O . ASN A 1 719 ? -29.663 -2.819 30.426 1.00 91.38 719 ASN A O 1
ATOM 5667 N N . ILE A 1 720 ? -31.447 -3.881 31.298 1.00 92.69 720 ILE A N 1
ATOM 5668 C CA . ILE A 1 720 ? -32.421 -3.349 30.337 1.00 92.69 720 ILE A CA 1
ATOM 5669 C C . ILE A 1 720 ? -32.500 -1.822 30.454 1.00 92.69 720 ILE A C 1
ATOM 5671 O O . ILE A 1 720 ? -32.418 -1.128 29.439 1.00 92.69 720 ILE A O 1
ATOM 5675 N N . SER A 1 721 ? -32.603 -1.290 31.676 1.00 91.31 721 SER A N 1
ATOM 5676 C CA . SER A 1 721 ? -32.637 0.159 31.923 1.00 91.31 721 SER A CA 1
ATOM 5677 C C . SER A 1 721 ? -31.365 0.867 31.429 1.00 91.31 721 SER A C 1
ATOM 5679 O O . SER A 1 721 ? -31.449 1.860 30.703 1.00 91.31 721 SER A O 1
ATOM 5681 N N . ILE A 1 722 ? -30.184 0.303 31.721 1.00 93.12 722 ILE A N 1
ATOM 5682 C CA . ILE A 1 722 ? -28.891 0.828 31.241 1.00 93.12 722 ILE A CA 1
ATOM 5683 C C . ILE A 1 722 ? -28.858 0.884 29.709 1.00 93.12 722 ILE A C 1
ATOM 5685 O O . ILE A 1 722 ? -28.549 1.929 29.136 1.00 93.12 722 ILE A O 1
ATOM 5689 N N . VAL A 1 723 ? -29.209 -0.214 29.034 1.00 94.62 723 VAL A N 1
ATOM 5690 C CA . VAL A 1 723 ? -29.200 -0.284 27.566 1.00 94.62 723 VAL A CA 1
ATOM 5691 C C . VAL A 1 723 ? -30.188 0.707 26.952 1.00 94.62 723 VAL A C 1
ATOM 5693 O O . VAL A 1 723 ? -29.833 1.390 25.993 1.00 94.62 723 VAL A O 1
ATOM 5696 N N . ARG A 1 724 ? -31.395 0.854 27.516 1.00 94.25 724 ARG A N 1
ATOM 5697 C CA . ARG A 1 724 ? -32.375 1.855 27.057 1.00 94.25 724 ARG A CA 1
ATOM 5698 C C . ARG A 1 724 ? -31.820 3.279 27.140 1.00 94.25 724 ARG A C 1
ATOM 5700 O O . ARG A 1 724 ? -31.991 4.040 26.190 1.00 94.25 724 ARG A O 1
ATOM 5707 N N . SER A 1 725 ? -31.129 3.622 28.231 1.00 93.94 725 SER A N 1
ATOM 5708 C CA . SER A 1 725 ? -30.481 4.933 28.388 1.00 93.94 725 SER A CA 1
ATOM 5709 C C . SER A 1 725 ? -29.404 5.162 27.329 1.00 93.94 725 SER A C 1
ATOM 5711 O O . SER A 1 725 ? -29.417 6.188 26.654 1.00 93.94 725 SER A O 1
ATOM 5713 N N . ILE A 1 726 ? -28.522 4.176 27.123 1.00 95.62 726 ILE A N 1
ATOM 5714 C CA . ILE A 1 726 ? -27.450 4.251 26.119 1.00 95.62 726 ILE A CA 1
ATOM 5715 C C . ILE A 1 726 ? -28.041 4.450 24.718 1.00 95.62 726 ILE A C 1
ATOM 5717 O O . ILE A 1 726 ? -27.605 5.333 23.987 1.00 95.62 726 ILE A O 1
ATOM 5721 N N . MET A 1 727 ? -29.059 3.671 24.343 1.00 95.69 727 MET A N 1
ATOM 5722 C CA . MET A 1 727 ? -29.708 3.789 23.030 1.00 95.69 727 MET A CA 1
ATOM 5723 C C . MET A 1 727 ? -30.370 5.146 22.817 1.00 95.69 727 MET A C 1
ATOM 5725 O O . MET A 1 727 ? -30.264 5.710 21.729 1.00 95.69 727 MET A O 1
ATOM 5729 N N . LYS A 1 728 ? -30.984 5.709 23.861 1.00 94.31 728 LYS A N 1
ATOM 5730 C CA . LYS A 1 728 ? -31.563 7.052 23.806 1.00 94.31 728 LYS A CA 1
ATOM 5731 C C . LYS A 1 728 ? -30.499 8.135 23.600 1.00 94.31 728 LYS A C 1
ATOM 5733 O O . LYS A 1 728 ? -30.716 9.030 22.793 1.00 94.31 728 LYS A O 1
ATOM 5738 N N . GLU A 1 729 ? -29.370 8.058 24.304 1.00 94.94 729 GLU A N 1
ATOM 5739 C CA . GLU A 1 729 ? -28.290 9.056 24.210 1.00 94.94 729 GLU A CA 1
ATOM 5740 C C . GLU A 1 729 ? -27.466 8.954 22.920 1.00 94.94 729 GLU A C 1
ATOM 5742 O O . GLU A 1 729 ? -26.892 9.948 22.477 1.00 94.94 729 GLU A O 1
ATOM 5747 N N . MET A 1 730 ? -27.399 7.769 22.309 1.00 94.50 730 MET A N 1
ATOM 5748 C CA . MET A 1 730 ? -26.666 7.552 21.058 1.00 94.50 730 MET A CA 1
ATOM 5749 C C . MET A 1 730 ? -27.484 7.878 19.802 1.00 94.50 730 MET A C 1
ATOM 5751 O O . MET A 1 730 ? -26.907 8.046 18.733 1.00 94.50 730 MET A O 1
ATOM 5755 N N . SER A 1 731 ? -28.811 7.970 19.887 1.00 88.31 731 SER A N 1
ATOM 5756 C CA . SER A 1 731 ? -29.638 8.281 18.717 1.00 88.31 731 SER A CA 1
ATOM 5757 C C . SER A 1 731 ? -29.436 9.738 18.248 1.00 88.31 731 SER A C 1
ATOM 5759 O O . SER A 1 731 ? -29.534 10.648 19.074 1.00 88.31 731 SER A O 1
ATOM 5761 N N . PRO A 1 732 ? -29.252 10.009 16.935 1.00 92.06 732 PRO A N 1
ATOM 5762 C CA . PRO A 1 732 ? -29.277 9.062 15.818 1.00 92.06 732 PRO A CA 1
ATOM 5763 C C . PRO A 1 732 ? -27.924 8.382 15.545 1.00 92.06 732 PRO A C 1
ATOM 5765 O O . PRO A 1 732 ? -26.862 9.004 15.594 1.00 92.06 732 PRO A O 1
ATOM 5768 N N . PHE A 1 733 ? -27.986 7.111 15.148 1.00 92.25 733 PHE A N 1
ATOM 5769 C CA . PHE A 1 733 ? -26.824 6.345 14.698 1.00 92.25 733 PHE A CA 1
ATOM 5770 C C . PHE A 1 733 ? -26.444 6.675 13.254 1.00 92.25 733 PHE A C 1
ATOM 5772 O O . PHE A 1 733 ? -27.297 7.013 12.427 1.00 92.25 733 PHE A O 1
ATOM 5779 N N . ARG A 1 734 ? -25.161 6.503 12.925 1.00 88.56 734 ARG A N 1
ATOM 5780 C CA . ARG A 1 734 ? -24.707 6.463 11.531 1.00 88.56 734 ARG A CA 1
ATOM 5781 C C . ARG A 1 734 ? -25.435 5.342 10.781 1.00 88.56 734 ARG A C 1
ATOM 5783 O O . ARG A 1 734 ? -25.580 4.239 11.300 1.00 88.56 734 ARG A O 1
ATOM 5790 N N . SER A 1 735 ? -25.868 5.609 9.551 1.00 84.94 735 SER A N 1
ATOM 5791 C CA . SER A 1 735 ? -26.743 4.701 8.788 1.00 84.94 735 SER A CA 1
ATOM 5792 C C . SER A 1 735 ? -26.123 3.340 8.445 1.00 84.94 735 SER A C 1
ATOM 5794 O O . SER A 1 735 ? -26.841 2.374 8.198 1.00 84.94 735 SER A O 1
ATOM 5796 N N . ASP A 1 736 ? -24.795 3.246 8.419 1.00 81.94 736 ASP A N 1
ATOM 5797 C CA . ASP A 1 736 ? -24.030 2.023 8.165 1.00 81.94 736 ASP A CA 1
ATOM 5798 C C . ASP A 1 736 ? -23.238 1.535 9.398 1.00 81.94 736 ASP A C 1
ATOM 5800 O O . ASP A 1 736 ? -22.300 0.748 9.248 1.00 81.94 736 ASP A O 1
ATOM 5804 N N . ALA A 1 737 ? -23.580 2.006 10.605 1.00 92.88 737 ALA A N 1
ATOM 5805 C CA . ALA A 1 737 ? -22.967 1.534 11.847 1.00 92.88 737 ALA A CA 1
ATOM 5806 C C . ALA A 1 737 ? -23.369 0.088 12.160 1.00 92.88 737 ALA A C 1
ATOM 5808 O O . ALA A 1 737 ? -24.509 -0.315 11.934 1.00 92.88 737 ALA A O 1
ATOM 5809 N N . ILE A 1 738 ? -22.439 -0.673 12.742 1.00 98.00 738 ILE A N 1
ATOM 5810 C CA . ILE A 1 738 ? -22.699 -2.020 13.260 1.00 98.00 738 ILE A CA 1
ATOM 5811 C C . ILE A 1 738 ? -22.648 -2.002 14.785 1.00 98.00 738 ILE A C 1
ATOM 5813 O O . ILE A 1 738 ? -21.654 -1.571 15.368 1.00 98.00 738 ILE A O 1
ATOM 5817 N N . ILE A 1 739 ? -23.692 -2.505 15.442 1.00 98.56 739 ILE A N 1
ATOM 5818 C CA . ILE A 1 739 ? -23.746 -2.621 16.901 1.00 98.56 739 ILE A CA 1
ATOM 5819 C C . ILE A 1 739 ? -23.461 -4.068 17.305 1.00 98.56 739 ILE A C 1
ATOM 5821 O O . ILE A 1 739 ? -24.136 -4.992 16.851 1.00 98.56 739 ILE A O 1
ATOM 5825 N N . ILE A 1 740 ? -22.477 -4.249 18.188 1.00 98.62 740 ILE A N 1
ATOM 5826 C CA . ILE A 1 740 ? -22.123 -5.528 18.805 1.00 98.62 740 ILE A CA 1
ATOM 5827 C C . ILE A 1 740 ? -22.424 -5.458 20.301 1.00 98.62 740 ILE A C 1
ATOM 5829 O O . ILE A 1 740 ? -21.737 -4.774 21.062 1.00 98.62 740 ILE A O 1
ATOM 5833 N N . VAL A 1 741 ? -23.434 -6.197 20.741 1.00 98.50 741 VAL A N 1
ATOM 5834 C CA . VAL A 1 741 ? -23.813 -6.297 22.150 1.00 98.50 741 VAL A CA 1
ATOM 5835 C C . VAL A 1 741 ? -23.017 -7.412 22.825 1.00 98.50 741 VAL A C 1
ATOM 5837 O O . VAL A 1 741 ? -22.965 -8.546 22.355 1.00 98.50 741 VAL A O 1
ATOM 5840 N N . VAL A 1 742 ? -22.378 -7.080 23.940 1.00 97.56 742 VAL A N 1
ATOM 5841 C CA . VAL A 1 742 ? -21.586 -8.008 24.767 1.00 97.56 742 VAL A CA 1
ATOM 5842 C C . VAL A 1 742 ? -22.137 -8.075 26.194 1.00 97.56 742 VAL A C 1
ATOM 5844 O O . VAL A 1 742 ? -21.894 -9.040 26.914 1.00 97.56 742 VAL A O 1
ATOM 5847 N N . ALA A 1 743 ? -22.873 -7.045 26.621 1.00 94.69 743 ALA A N 1
ATOM 5848 C CA . ALA A 1 743 ? -23.547 -7.018 27.913 1.00 94.69 743 ALA A CA 1
ATOM 5849 C C . ALA A 1 743 ? -24.520 -8.199 28.065 1.00 94.69 743 ALA A C 1
ATOM 5851 O O . ALA A 1 743 ? -25.170 -8.601 27.104 1.00 94.69 743 ALA A O 1
ATOM 5852 N N . ASN A 1 744 ? -24.645 -8.728 29.284 1.00 91.38 744 ASN A N 1
ATOM 5853 C CA . ASN A 1 744 ? -25.487 -9.887 29.582 1.00 91.38 744 ASN A CA 1
ATOM 5854 C C . ASN A 1 744 ? -26.837 -9.489 30.205 1.00 91.38 744 ASN A C 1
ATOM 5856 O O . ASN A 1 744 ? -26.872 -8.523 30.967 1.00 91.38 744 ASN A O 1
ATOM 5860 N N . PRO A 1 745 ? -27.927 -10.248 29.978 1.00 93.44 745 PRO A N 1
ATOM 5861 C CA . PRO A 1 745 ? -28.019 -11.438 29.118 1.00 93.44 745 PRO A CA 1
ATOM 5862 C C . PRO A 1 745 ? -27.983 -11.072 27.624 1.00 93.44 745 PRO A C 1
ATOM 5864 O O . PRO A 1 745 ? -28.847 -10.333 27.151 1.00 93.44 745 PRO A O 1
ATOM 5867 N N . VAL A 1 746 ? -26.986 -11.573 26.884 1.00 95.56 746 VAL A N 1
ATOM 5868 C CA . VAL A 1 746 ? -26.624 -11.006 25.572 1.00 95.56 746 VAL A CA 1
ATOM 5869 C C . VAL A 1 746 ? -27.738 -11.104 24.539 1.00 95.56 746 VAL A C 1
ATOM 5871 O O . VAL A 1 746 ? -28.013 -10.124 23.856 1.00 95.56 746 VAL A O 1
ATOM 5874 N N . ASP A 1 747 ? -28.431 -12.237 24.451 1.00 96.75 747 ASP A N 1
ATOM 5875 C CA . ASP A 1 747 ? -29.466 -12.466 23.438 1.00 96.75 747 ASP A CA 1
ATOM 5876 C C . ASP A 1 747 ? -30.711 -11.590 23.673 1.00 96.75 747 ASP A C 1
ATOM 5878 O O . ASP A 1 747 ? -31.274 -11.001 22.742 1.00 96.75 747 ASP A O 1
ATOM 5882 N N . LEU A 1 748 ? -31.091 -11.414 24.945 1.00 95.38 748 LEU A N 1
ATOM 5883 C CA . LEU A 1 748 ? -32.187 -10.530 25.345 1.00 95.38 748 LEU A CA 1
ATOM 5884 C C . LEU A 1 748 ? -31.845 -9.065 25.056 1.00 95.38 748 LEU A C 1
ATOM 5886 O O . LEU A 1 748 ? -32.624 -8.364 24.411 1.00 95.38 748 LEU A O 1
ATOM 5890 N N . LEU A 1 749 ? -30.668 -8.607 25.493 1.00 96.81 749 LEU A N 1
ATOM 5891 C CA . LEU A 1 749 ? -30.241 -7.224 25.278 1.00 96.81 749 LEU A CA 1
ATOM 5892 C C . LEU A 1 749 ? -30.016 -6.927 23.792 1.00 96.81 749 LEU A C 1
ATOM 5894 O O . LEU A 1 749 ? -30.382 -5.848 23.341 1.00 96.81 749 LEU A O 1
ATOM 5898 N N . THR A 1 750 ? -29.511 -7.883 23.007 1.00 98.00 750 THR A N 1
ATOM 5899 C CA . THR A 1 750 ? -29.389 -7.750 21.543 1.00 98.00 750 THR A CA 1
ATOM 5900 C C . THR A 1 750 ? -30.757 -7.572 20.890 1.00 98.00 750 THR A C 1
ATOM 5902 O O . THR A 1 750 ? -30.907 -6.716 20.022 1.00 98.00 750 THR A O 1
ATOM 5905 N N . SER A 1 751 ? -31.768 -8.329 21.330 1.00 97.06 751 SER A N 1
ATOM 5906 C CA . SER A 1 751 ? -33.146 -8.183 20.836 1.00 97.06 751 SER A CA 1
ATOM 5907 C C . SER A 1 751 ? -33.712 -6.790 21.132 1.00 97.06 751 SER A C 1
ATOM 5909 O O . SER A 1 751 ? -34.319 -6.172 20.266 1.00 97.06 751 SER A O 1
ATOM 5911 N N . ILE A 1 752 ? -33.461 -6.264 22.334 1.00 96.38 752 ILE A N 1
ATOM 5912 C CA . ILE A 1 752 ? -33.918 -4.928 22.741 1.00 96.38 752 ILE A CA 1
ATOM 5913 C C . ILE A 1 752 ? -33.173 -3.827 21.972 1.00 96.38 752 ILE A C 1
ATOM 5915 O O . ILE A 1 752 ? -33.801 -2.902 21.466 1.00 96.38 752 ILE A O 1
ATOM 5919 N N . VAL A 1 753 ? -31.845 -3.922 21.842 1.00 97.19 753 VAL A N 1
ATOM 5920 C CA . VAL A 1 753 ? -31.032 -2.971 21.060 1.00 97.19 753 VAL A CA 1
ATOM 5921 C C . VAL A 1 753 ? -31.466 -2.953 19.597 1.00 97.19 753 VAL A C 1
ATOM 5923 O O . VAL A 1 753 ? -31.546 -1.883 18.997 1.00 97.19 753 VAL A O 1
ATOM 5926 N N . GLN A 1 754 ? -31.779 -4.117 19.025 1.00 95.62 754 GLN A N 1
ATOM 5927 C CA . GLN A 1 754 ? -32.250 -4.214 17.647 1.00 95.62 754 GLN A CA 1
ATOM 5928 C C . GLN A 1 754 ? -33.531 -3.402 17.436 1.00 95.62 754 GLN A C 1
ATOM 5930 O O . GLN A 1 754 ? -33.618 -2.670 16.454 1.00 95.62 754 GLN A O 1
ATOM 5935 N N . GLU A 1 755 ? -34.470 -3.453 18.382 1.00 92.56 755 GLU A N 1
ATOM 5936 C CA . GLU A 1 755 ? -35.719 -2.693 18.291 1.00 92.56 755 GLU A CA 1
ATOM 5937 C C . GLU A 1 755 ? -35.506 -1.193 18.536 1.00 92.56 755 GLU A C 1
ATOM 5939 O O . GLU A 1 755 ? -36.082 -0.364 17.834 1.00 92.56 755 GLU A O 1
ATOM 5944 N N . LEU A 1 756 ? -34.665 -0.832 19.511 1.00 94.44 756 LEU A N 1
ATOM 5945 C CA . LEU A 1 756 ? -34.453 0.562 19.919 1.00 94.44 756 LEU A CA 1
ATOM 5946 C C . LEU A 1 756 ? -33.536 1.354 18.984 1.00 94.44 756 LEU A C 1
ATOM 5948 O O . LEU A 1 756 ? -33.679 2.570 18.888 1.00 94.44 756 LEU A O 1
ATOM 5952 N N . SER A 1 757 ? -32.579 0.695 18.329 1.00 93.94 757 SER A N 1
ATOM 5953 C CA . SER A 1 757 ? -31.586 1.371 17.483 1.00 93.94 757 SER A CA 1
ATOM 5954 C C . SER A 1 757 ? -32.189 1.984 16.217 1.00 93.94 757 SER A C 1
ATOM 5956 O O . SER A 1 757 ? -31.615 2.915 15.657 1.00 93.94 757 SER A O 1
ATOM 5958 N N . GLY A 1 758 ? -33.316 1.445 15.736 1.00 91.44 758 GLY A N 1
ATOM 5959 C CA . GLY A 1 758 ? -33.891 1.800 14.436 1.00 91.44 758 GLY A CA 1
ATOM 5960 C C . GLY A 1 758 ? -33.035 1.371 13.236 1.00 91.44 758 GLY A C 1
ATOM 5961 O O . GLY A 1 758 ? -33.394 1.672 12.097 1.00 91.44 758 GLY A O 1
ATOM 5962 N N . LEU A 1 759 ? -31.920 0.669 13.466 1.00 94.81 759 LEU A N 1
ATOM 5963 C CA . LEU A 1 759 ? -31.055 0.164 12.408 1.00 94.81 759 LEU A CA 1
ATOM 5964 C C . LEU A 1 759 ? -31.652 -1.101 11.768 1.00 94.81 759 LEU A C 1
ATOM 5966 O O . LEU A 1 759 ? -32.354 -1.878 12.425 1.00 94.81 759 LEU A O 1
ATOM 5970 N N . PRO A 1 760 ? -31.356 -1.361 10.484 1.00 96.00 760 PRO A N 1
ATOM 5971 C CA . PRO A 1 760 ? -31.597 -2.650 9.863 1.00 96.00 760 PRO A CA 1
ATOM 5972 C C . PRO A 1 760 ? -31.151 -3.837 10.728 1.00 96.00 760 PRO A C 1
ATOM 5974 O O . PRO A 1 760 ? -30.055 -3.859 11.283 1.00 96.00 760 PRO A O 1
ATOM 5977 N N . ARG A 1 761 ? -31.976 -4.890 10.771 1.00 96.38 761 ARG A N 1
ATOM 5978 C CA . ARG A 1 761 ? -31.763 -6.068 11.637 1.00 96.38 761 ARG A CA 1
ATOM 5979 C C . ARG A 1 761 ? -30.397 -6.740 11.470 1.00 96.38 761 ARG A C 1
ATOM 5981 O O . ARG A 1 761 ? -29.905 -7.346 12.410 1.00 96.38 761 ARG A O 1
ATOM 5988 N N . HIS A 1 762 ? -29.806 -6.650 10.280 1.00 95.06 762 HIS A N 1
ATOM 5989 C CA . HIS A 1 762 ? -28.502 -7.231 9.974 1.00 95.06 762 HIS A CA 1
ATOM 5990 C C . HIS A 1 762 ? -27.325 -6.469 10.609 1.00 95.06 762 HIS A C 1
ATOM 5992 O O . HIS A 1 762 ? -26.237 -7.026 10.728 1.00 95.06 762 HIS A O 1
ATOM 5998 N N . GLN A 1 763 ? -27.532 -5.226 11.047 1.00 97.69 763 GLN A N 1
ATOM 5999 C CA . GLN A 1 763 ? -26.496 -4.375 11.635 1.00 97.69 763 GLN A CA 1
ATOM 6000 C C . GLN A 1 763 ? -26.401 -4.491 13.159 1.00 97.69 763 GLN A C 1
ATOM 6002 O O . GLN A 1 763 ? -25.470 -3.952 13.753 1.00 97.69 763 GLN A O 1
ATOM 6007 N N . VAL A 1 764 ? -27.336 -5.194 13.802 1.00 98.31 764 VAL A N 1
ATOM 6008 C CA . VAL A 1 764 ? -27.335 -5.406 15.252 1.00 98.31 764 VAL A CA 1
ATOM 6009 C C . VAL A 1 764 ? -27.114 -6.880 15.544 1.00 98.31 764 VAL A C 1
ATOM 6011 O O . VAL A 1 764 ? -27.932 -7.731 15.196 1.00 98.31 764 VAL A O 1
ATOM 6014 N N . LEU A 1 765 ? -26.003 -7.172 16.209 1.00 98.31 765 LEU A N 1
ATOM 6015 C CA . LEU A 1 765 ? -25.619 -8.517 16.611 1.00 98.31 765 LEU A CA 1
ATOM 6016 C C . LEU A 1 765 ? -25.108 -8.534 18.051 1.00 98.31 765 LEU A C 1
ATOM 6018 O O . LEU A 1 765 ? -24.722 -7.510 18.608 1.00 98.31 765 LEU A O 1
ATOM 6022 N N . GLY A 1 766 ? -25.086 -9.715 18.651 1.00 98.06 766 GLY A N 1
ATOM 6023 C CA . GLY A 1 766 ? -24.502 -9.957 19.962 1.00 98.06 766 GLY A CA 1
ATOM 6024 C C . GLY A 1 766 ? -23.385 -10.987 19.893 1.00 98.06 766 GLY A C 1
ATOM 6025 O O . GLY A 1 766 ? -23.345 -11.820 18.984 1.00 98.06 766 GLY A O 1
ATOM 6026 N N . SER A 1 767 ? -22.486 -10.973 20.879 1.00 97.12 767 SER A N 1
ATOM 6027 C CA . SER A 1 767 ? -21.392 -11.951 20.964 1.00 97.12 767 SER A CA 1
ATOM 6028 C C . SER A 1 767 ? -21.886 -13.399 21.041 1.00 97.12 767 SER A C 1
ATOM 6030 O O . SER A 1 767 ? -21.171 -14.304 20.611 1.00 97.12 767 SER A O 1
ATOM 6032 N N . GLY A 1 768 ? -23.101 -13.602 21.567 1.00 96.12 768 GLY A N 1
ATOM 6033 C CA . GLY A 1 768 ? -23.785 -14.889 21.577 1.00 96.12 768 GLY A CA 1
ATOM 6034 C C . GLY A 1 768 ? -22.947 -16.011 22.186 1.00 96.12 768 GLY A C 1
ATOM 6035 O O . GLY A 1 768 ? -22.186 -15.798 23.129 1.00 96.12 768 GLY A O 1
ATOM 6036 N N . THR A 1 769 ? -23.043 -17.197 21.594 1.00 96.81 769 THR A N 1
ATOM 6037 C CA . THR A 1 769 ? -22.350 -18.427 22.010 1.00 96.81 769 THR A CA 1
ATOM 6038 C C . THR A 1 769 ? -20.976 -18.621 21.350 1.00 96.81 769 THR A C 1
ATOM 6040 O O . THR A 1 769 ? -20.425 -19.732 21.329 1.00 96.81 769 THR A O 1
ATOM 6043 N N . PHE A 1 770 ? -20.377 -17.564 20.784 1.00 96.94 770 PHE A N 1
ATOM 6044 C CA . PHE A 1 770 ? -19.090 -17.682 20.092 1.00 96.94 770 PHE A CA 1
ATOM 6045 C C . PHE A 1 770 ? -17.944 -18.046 21.031 1.00 96.94 770 PHE A C 1
ATOM 6047 O O . PHE A 1 770 ? -17.133 -18.919 20.705 1.00 96.94 770 PHE A O 1
ATOM 6054 N N . LEU A 1 771 ? -17.904 -17.458 22.226 1.00 95.88 771 LEU A N 1
ATOM 6055 C CA . LEU A 1 771 ? -16.908 -17.829 23.225 1.00 95.88 771 LEU A CA 1
ATOM 6056 C C . LEU A 1 771 ? -17.098 -19.275 23.701 1.00 95.88 771 LEU A C 1
ATOM 6058 O O . LEU A 1 771 ? -16.120 -20.016 23.805 1.00 95.88 771 LEU A O 1
ATOM 6062 N N . GLU A 1 772 ? -18.339 -19.689 23.948 1.00 95.44 772 GLU A N 1
ATOM 6063 C CA . GLU A 1 772 ? -18.690 -21.052 24.359 1.00 95.44 772 GLU A CA 1
ATOM 6064 C C . GLU A 1 772 ? -18.258 -22.071 23.300 1.00 95.44 772 GLU A C 1
ATOM 6066 O O . GLU A 1 772 ? -17.621 -23.067 23.631 1.00 95.44 772 GLU A O 1
ATOM 6071 N N . SER A 1 773 ? -18.470 -21.773 22.017 1.00 95.31 773 SER A N 1
ATOM 6072 C CA . SER A 1 773 ? -18.019 -22.629 20.912 1.00 95.31 773 SER A CA 1
ATOM 6073 C C . SER A 1 773 ? -16.493 -22.784 20.868 1.00 95.31 773 SER A C 1
ATOM 6075 O O . SER A 1 773 ? -15.985 -23.873 20.605 1.00 95.31 773 SER A O 1
ATOM 6077 N N . ILE A 1 774 ? -15.733 -21.717 21.151 1.00 94.00 774 ILE A N 1
ATOM 6078 C CA . ILE A 1 774 ? -14.262 -21.792 21.232 1.00 94.00 774 ILE A CA 1
ATOM 6079 C C . ILE A 1 774 ? -13.814 -22.589 22.460 1.00 94.00 774 ILE A C 1
ATOM 6081 O O . ILE A 1 774 ? -12.889 -23.395 22.357 1.00 94.00 774 ILE A O 1
ATOM 6085 N N . ARG A 1 775 ? -14.456 -22.376 23.615 1.00 94.12 775 ARG A N 1
ATOM 6086 C CA . ARG A 1 775 ? -14.163 -23.119 24.849 1.00 94.12 775 ARG A CA 1
ATOM 6087 C C . ARG A 1 775 ? -14.397 -24.609 24.650 1.00 94.12 775 ARG A C 1
ATOM 6089 O O . ARG A 1 775 ? -13.495 -25.391 24.932 1.00 94.12 775 ARG A O 1
ATOM 6096 N N . LEU A 1 776 ? -15.552 -24.971 24.099 1.00 95.06 776 LEU A N 1
ATOM 6097 C CA . LEU A 1 776 ? -15.910 -26.349 23.798 1.00 95.06 776 LEU A CA 1
ATOM 6098 C C . LEU A 1 776 ? -14.892 -26.989 22.853 1.00 95.06 776 LEU A C 1
ATOM 6100 O O . LEU A 1 776 ? -14.364 -28.056 23.153 1.00 95.06 776 LEU A O 1
ATOM 6104 N N . ARG A 1 777 ? -14.542 -26.300 21.758 1.00 93.94 777 ARG A N 1
ATOM 6105 C CA . ARG A 1 777 ? -13.504 -26.757 20.823 1.00 93.94 777 ARG A CA 1
ATOM 6106 C C . ARG A 1 777 ? -12.180 -27.039 21.535 1.00 93.94 777 ARG A C 1
ATOM 6108 O O . ARG A 1 777 ? -11.552 -28.053 21.259 1.00 93.94 777 ARG A O 1
ATOM 6115 N N . GLY A 1 778 ? -11.768 -26.170 22.459 1.00 92.62 778 GLY A N 1
ATOM 6116 C CA . GLY A 1 778 ? -10.553 -26.353 23.256 1.00 92.62 778 GLY A CA 1
ATOM 6117 C C . GLY A 1 778 ? -10.614 -27.551 24.210 1.00 92.62 778 GLY A C 1
ATOM 6118 O O . GLY A 1 778 ? -9.636 -28.289 24.303 1.00 92.62 778 GLY A O 1
ATOM 6119 N N . ILE A 1 779 ? -11.752 -27.771 24.880 1.00 93.88 779 ILE A N 1
ATOM 6120 C CA . ILE A 1 779 ? -11.952 -28.918 25.782 1.00 93.88 779 ILE A CA 1
ATOM 6121 C C . ILE A 1 779 ? -11.891 -30.226 24.983 1.00 93.88 779 ILE A C 1
ATOM 6123 O O . ILE A 1 779 ? -11.075 -31.091 25.292 1.00 93.88 779 ILE A O 1
ATOM 6127 N N . VAL A 1 780 ? -12.659 -30.334 23.890 1.00 93.19 780 VAL A N 1
ATOM 6128 C CA . VAL A 1 780 ? -12.653 -31.529 23.026 1.00 93.19 780 VAL A CA 1
ATOM 6129 C C . VAL A 1 780 ? -11.257 -31.772 22.436 1.00 93.19 780 VAL A C 1
ATOM 6131 O O . VAL A 1 780 ? -10.787 -32.907 22.406 1.00 93.19 780 VAL A O 1
ATOM 6134 N N . ALA A 1 781 ? -10.553 -30.719 22.012 1.00 92.31 781 ALA A N 1
ATOM 6135 C CA . ALA A 1 781 ? -9.189 -30.831 21.491 1.00 92.31 781 ALA A CA 1
ATOM 6136 C C . ALA A 1 781 ? -8.198 -31.369 22.527 1.00 92.31 781 ALA A C 1
ATOM 6138 O O . ALA A 1 781 ? -7.349 -32.194 22.190 1.00 92.31 781 ALA A O 1
ATOM 6139 N N . SER A 1 782 ? -8.326 -30.925 23.781 1.00 91.81 782 SER A N 1
ATOM 6140 C CA . SER A 1 782 ? -7.498 -31.386 24.895 1.00 91.81 782 SER A CA 1
ATOM 6141 C C . SER A 1 782 ? -7.731 -32.867 25.195 1.00 91.81 782 SER A C 1
ATOM 6143 O O . SER A 1 782 ? -6.766 -33.623 25.296 1.00 91.81 782 SER A O 1
ATOM 6145 N N . GLU A 1 783 ? -8.995 -33.293 25.271 1.00 91.06 783 GLU A N 1
ATOM 6146 C CA . GLU A 1 783 ? -9.362 -34.700 25.493 1.00 91.06 783 GLU A CA 1
ATOM 6147 C C . GLU A 1 783 ? -8.834 -35.609 24.372 1.00 91.06 783 GLU A C 1
ATOM 6149 O O . GLU A 1 783 ? -8.279 -36.680 24.623 1.00 91.06 783 GLU A O 1
ATOM 6154 N N . LEU A 1 784 ? -8.923 -35.148 23.122 1.00 89.81 784 LEU A N 1
ATOM 6155 C CA . LEU A 1 784 ? -8.461 -35.894 21.948 1.00 89.81 784 LEU A CA 1
ATOM 6156 C C . LEU A 1 784 ? -6.961 -35.748 21.657 1.00 89.81 784 LEU A C 1
ATOM 6158 O O . LEU A 1 784 ? -6.446 -36.441 20.781 1.00 89.81 784 LEU A O 1
ATOM 6162 N N . LYS A 1 785 ? -6.250 -34.861 22.367 1.00 90.94 785 LYS A N 1
ATOM 6163 C CA . LYS A 1 785 ? -4.836 -34.516 22.125 1.00 90.94 785 LYS A CA 1
ATOM 6164 C C . LYS A 1 785 ? -4.555 -34.107 20.674 1.00 90.94 785 LYS A C 1
ATOM 6166 O O . LYS A 1 785 ? -3.534 -34.475 20.094 1.00 90.94 785 LYS A O 1
ATOM 6171 N N . VAL A 1 786 ? -5.462 -33.326 20.097 1.00 89.88 786 VAL A N 1
ATOM 6172 C CA . VAL A 1 786 ? -5.329 -32.749 18.752 1.00 89.88 786 VAL A CA 1
ATOM 6173 C C . VAL A 1 786 ? -5.262 -31.229 18.830 1.00 89.88 786 VAL A C 1
ATOM 6175 O O . VAL A 1 786 ? -5.589 -30.619 19.846 1.00 89.88 786 VAL A O 1
ATOM 6178 N N . ALA A 1 787 ? -4.845 -30.590 17.742 1.00 87.81 787 ALA A N 1
ATOM 6179 C CA . ALA A 1 787 ? -4.908 -29.140 17.652 1.00 87.81 787 ALA A CA 1
ATOM 6180 C C . ALA A 1 787 ? -6.374 -28.669 17.584 1.00 87.81 787 ALA A C 1
ATOM 6182 O O . ALA A 1 787 ? -7.195 -29.262 16.884 1.00 87.81 787 ALA A O 1
ATOM 6183 N N . ALA A 1 788 ? -6.711 -27.586 18.294 1.00 85.25 788 ALA A N 1
ATOM 6184 C CA . ALA A 1 788 ? -8.089 -27.093 18.367 1.00 85.25 788 ALA A CA 1
ATOM 6185 C C . ALA A 1 788 ? -8.666 -26.720 16.995 1.00 85.25 788 ALA A C 1
ATOM 6187 O O . ALA A 1 788 ? -9.841 -26.949 16.748 1.00 85.25 788 ALA A O 1
ATOM 6188 N N . ASN A 1 789 ? -7.844 -26.200 16.082 1.00 85.81 789 ASN A N 1
ATOM 6189 C CA . ASN A 1 789 ? -8.240 -25.875 14.707 1.00 85.81 789 ASN A CA 1
ATOM 6190 C C . ASN A 1 789 ? -8.616 -27.098 13.849 1.00 85.81 789 ASN A C 1
ATOM 6192 O O . ASN A 1 789 ? -9.191 -26.911 12.784 1.00 85.81 789 ASN A O 1
ATOM 6196 N N . SER A 1 790 ? -8.321 -28.321 14.296 1.00 87.94 790 SER A N 1
ATOM 6197 C CA . SER A 1 790 ? -8.755 -29.552 13.627 1.00 87.94 790 SER A CA 1
ATOM 6198 C C . SER A 1 790 ? -10.191 -29.954 13.978 1.00 87.94 790 SER A C 1
ATOM 6200 O O . SER A 1 790 ? -10.677 -30.951 13.439 1.00 87.94 790 SER A O 1
ATOM 6202 N N . ILE A 1 791 ? -10.850 -29.229 14.892 1.00 90.88 791 ILE A N 1
ATOM 6203 C CA . ILE A 1 791 ? -12.195 -29.531 15.386 1.00 90.88 791 ILE A CA 1
ATOM 6204 C C . ILE A 1 791 ? -13.177 -28.429 14.989 1.00 90.88 791 ILE A C 1
ATOM 6206 O O . ILE A 1 791 ? -13.054 -27.275 15.413 1.00 90.88 791 ILE A O 1
ATOM 6210 N N . ASP A 1 792 ? -14.226 -28.825 14.276 1.00 90.31 792 ASP A N 1
ATOM 6211 C CA . ASP A 1 792 ? -15.384 -27.979 14.006 1.00 90.31 792 ASP A CA 1
ATOM 6212 C C . ASP A 1 792 ? -16.535 -28.409 14.908 1.00 90.31 792 ASP A C 1
ATOM 6214 O O . ASP A 1 792 ? -17.002 -29.542 14.837 1.00 90.31 792 ASP A O 1
ATOM 6218 N N . ILE A 1 793 ? -16.974 -27.511 15.785 1.00 94.19 793 ILE A N 1
ATOM 6219 C CA . ILE A 1 793 ? -18.100 -27.722 16.695 1.00 94.19 793 ILE A CA 1
ATOM 6220 C C . ILE A 1 793 ? -18.696 -26.366 17.078 1.00 94.19 793 ILE A C 1
ATOM 6222 O O . ILE A 1 793 ? -17.977 -25.356 17.125 1.00 94.19 793 ILE A O 1
ATOM 6226 N N . TYR A 1 794 ? -20.002 -26.351 17.338 1.00 94.81 794 TYR A N 1
ATOM 6227 C CA . TYR A 1 794 ? -20.760 -25.155 17.684 1.00 94.81 794 TYR A CA 1
ATOM 6228 C C . TYR A 1 794 ? -21.578 -25.369 18.956 1.00 94.81 794 TYR A C 1
ATOM 6230 O O . TYR A 1 794 ? -22.157 -26.432 19.173 1.00 94.81 794 TYR A O 1
ATOM 6238 N N . VAL A 1 795 ? -21.650 -24.315 19.762 1.00 96.31 795 VAL A N 1
ATOM 6239 C CA . VAL A 1 795 ? -22.694 -24.114 20.767 1.00 96.31 795 VAL A CA 1
ATOM 6240 C C . VAL A 1 795 ? -23.676 -23.108 20.176 1.00 96.31 795 VAL A C 1
ATOM 6242 O O . VAL A 1 795 ? -23.243 -22.093 19.630 1.00 96.31 795 VAL A O 1
ATOM 6245 N N . LEU A 1 796 ? -24.971 -23.386 20.250 1.00 96.19 796 LEU A N 1
ATOM 6246 C CA . LEU A 1 796 ? -26.057 -22.656 19.593 1.00 96.19 796 LEU A CA 1
ATOM 6247 C C . LEU A 1 796 ? -27.189 -22.350 20.586 1.00 96.19 796 LEU A C 1
ATOM 6249 O O . LEU A 1 796 ? -27.178 -22.820 21.725 1.00 96.19 796 LEU A O 1
ATOM 6253 N N . GLY A 1 797 ? -28.177 -21.574 20.145 1.00 94.94 797 GLY A N 1
ATOM 6254 C CA . GLY A 1 797 ? -29.336 -21.196 20.952 1.00 94.94 797 GLY A CA 1
ATOM 6255 C C . GLY A 1 797 ? -29.075 -19.969 21.827 1.00 94.94 797 GLY A C 1
ATOM 6256 O O . GLY A 1 797 ? -28.303 -19.079 21.462 1.00 94.94 797 GLY A O 1
ATOM 6257 N N . VAL A 1 798 ? -29.762 -19.894 22.966 1.00 95.00 798 VAL A N 1
ATOM 6258 C CA . VAL A 1 798 ? -29.628 -18.786 23.923 1.00 95.00 798 VAL A CA 1
ATOM 6259 C C . VAL A 1 798 ? -28.447 -19.060 24.852 1.00 95.00 798 VAL A C 1
ATOM 6261 O O . VAL A 1 798 ? -28.359 -20.131 25.453 1.00 95.00 798 VAL A O 1
ATOM 6264 N N . GLN A 1 799 ? -27.539 -18.096 24.983 1.00 92.94 799 GLN A N 1
ATOM 6265 C CA . GLN A 1 799 ? -26.354 -18.210 25.826 1.00 92.94 799 GLN A CA 1
ATOM 6266 C C . GLN A 1 799 ? -26.745 -18.391 27.303 1.00 92.94 799 GLN A C 1
ATOM 6268 O O . GLN A 1 799 ? -27.593 -17.669 27.834 1.00 92.94 799 GLN A O 1
ATOM 6273 N N . GLY A 1 800 ? -26.082 -19.328 27.989 1.00 86.12 800 GLY A N 1
ATOM 6274 C CA . GLY A 1 800 ? -26.299 -19.617 29.407 1.00 86.12 800 GLY A CA 1
ATOM 6275 C C . GLY A 1 800 ? -26.872 -21.014 29.632 1.00 86.12 800 GLY A C 1
ATOM 6276 O O . GLY A 1 800 ? -26.442 -21.979 29.007 1.00 86.12 800 GLY A O 1
ATOM 6277 N N . GLU A 1 801 ? -27.835 -21.141 30.546 1.00 80.25 801 GLU A N 1
ATOM 6278 C CA . GLU A 1 801 ? -28.365 -22.448 30.969 1.00 80.25 801 GLU A CA 1
ATOM 6279 C C . GLU A 1 801 ? -29.055 -23.228 29.843 1.00 80.25 801 GLU A C 1
ATOM 6281 O O . GLU A 1 801 ? -29.043 -24.454 29.851 1.00 80.25 801 GLU A O 1
ATOM 6286 N N . SER A 1 802 ? -29.631 -22.534 28.859 1.00 86.88 802 SER A N 1
ATOM 6287 C CA . SER A 1 802 ? -30.379 -23.144 27.751 1.00 86.88 802 SER A CA 1
ATOM 6288 C C . SER A 1 802 ? -29.579 -23.274 26.448 1.00 86.88 802 SER A C 1
ATOM 6290 O O . SER A 1 802 ? -30.175 -23.471 25.391 1.00 86.88 802 SER A O 1
ATOM 6292 N N . GLN A 1 803 ? -28.251 -23.148 26.504 1.00 91.94 803 GLN A N 1
ATOM 6293 C CA . GLN A 1 803 ? -27.398 -23.326 25.329 1.00 91.94 803 GLN A CA 1
ATOM 6294 C C . GLN A 1 803 ? -27.371 -24.795 24.875 1.00 91.94 803 GLN A C 1
ATOM 6296 O O . GLN A 1 803 ? -27.378 -25.709 25.704 1.00 91.94 803 GLN A O 1
ATOM 6301 N N . VAL A 1 804 ? -27.271 -25.023 23.566 1.00 94.44 804 VAL A N 1
ATOM 6302 C CA . VAL A 1 804 ? -27.283 -26.362 22.958 1.00 94.44 804 VAL A CA 1
ATOM 6303 C C . VAL A 1 804 ? -25.955 -26.629 22.264 1.00 94.44 804 VAL A C 1
ATOM 6305 O O . VAL A 1 804 ? -25.504 -25.834 21.443 1.00 94.44 804 VAL A O 1
ATOM 6308 N N . THR A 1 805 ? -25.318 -27.751 22.581 1.00 95.12 805 THR A N 1
ATOM 6309 C CA . THR A 1 805 ? -24.124 -28.206 21.861 1.00 95.12 805 THR A CA 1
ATOM 6310 C C . THR A 1 805 ? -24.546 -29.031 20.651 1.00 95.12 805 THR A C 1
ATOM 6312 O O . THR A 1 805 ? -25.219 -30.039 20.823 1.00 95.12 805 THR A O 1
ATOM 6315 N N . ALA A 1 806 ? -24.122 -28.627 19.451 1.00 94.62 806 ALA A N 1
ATOM 6316 C CA . ALA A 1 806 ? -24.427 -29.322 18.199 1.00 94.62 806 ALA A CA 1
ATOM 6317 C C . ALA A 1 806 ? -23.446 -30.486 17.954 1.00 94.62 806 ALA A C 1
ATOM 6319 O O . ALA A 1 806 ? -22.525 -30.386 17.131 1.00 94.62 806 ALA A O 1
ATOM 6320 N N . TRP A 1 807 ? -23.605 -31.577 18.703 1.00 93.62 807 TRP A N 1
ATOM 6321 C CA . TRP A 1 807 ? -22.780 -32.782 18.586 1.00 93.62 807 TRP A CA 1
ATOM 6322 C C . TRP A 1 807 ? -22.987 -33.493 17.250 1.00 93.62 807 TRP A C 1
ATOM 6324 O O . TRP A 1 807 ? -22.018 -34.021 16.693 1.00 93.62 807 TRP A O 1
ATOM 6334 N N . SER A 1 808 ? -24.207 -33.453 16.703 1.00 92.50 808 SER A N 1
ATOM 6335 C CA . SER A 1 808 ? -24.534 -34.003 15.376 1.00 92.50 808 SER A CA 1
ATOM 6336 C C . SER A 1 808 ? -23.649 -33.427 14.258 1.00 92.50 808 SER A C 1
ATOM 6338 O O . SER A 1 808 ? -23.308 -34.119 13.293 1.00 92.50 808 SER A O 1
ATOM 6340 N N . MET A 1 809 ? -23.201 -32.179 14.429 1.00 91.81 809 MET A N 1
ATOM 6341 C CA . MET A 1 809 ? -22.387 -31.428 13.473 1.00 91.81 809 MET A CA 1
ATOM 6342 C C . MET A 1 809 ? -20.894 -31.408 13.805 1.00 91.81 809 MET A C 1
ATOM 6344 O O . MET A 1 809 ? -20.111 -30.849 13.029 1.00 91.81 809 MET A O 1
ATOM 6348 N N . ALA A 1 810 ? -20.485 -32.011 14.924 1.00 92.62 810 ALA A N 1
ATOM 6349 C CA . ALA A 1 810 ? -19.094 -32.029 15.343 1.00 92.62 810 ALA A CA 1
ATOM 6350 C C . ALA A 1 810 ? -18.225 -32.807 14.339 1.00 92.62 810 ALA A C 1
ATOM 6352 O O . ALA A 1 810 ? -18.546 -33.938 13.956 1.00 92.62 810 ALA A O 1
ATOM 6353 N N . ARG A 1 811 ? -17.095 -32.226 13.922 1.00 90.81 811 ARG A N 1
ATOM 6354 C CA . ARG A 1 811 ? -16.137 -32.844 12.994 1.00 90.81 811 ARG A CA 1
ATOM 6355 C C . ARG A 1 811 ? -14.708 -32.787 13.518 1.00 90.81 811 ARG A C 1
ATOM 6357 O O . ARG A 1 811 ? -14.312 -31.815 14.153 1.00 90.81 811 ARG A O 1
ATOM 6364 N N . LEU A 1 812 ? -13.929 -33.812 13.177 1.00 90.69 812 LEU A N 1
ATOM 6365 C CA . LEU A 1 812 ? -12.481 -33.889 13.359 1.00 90.69 812 LEU A CA 1
ATOM 6366 C C . LEU A 1 812 ? -11.828 -34.085 11.985 1.00 90.69 812 LEU A C 1
ATOM 6368 O O . LEU A 1 812 ? -12.079 -35.090 11.316 1.00 90.69 812 LEU A O 1
ATOM 6372 N N . GLY A 1 813 ? -11.027 -33.116 11.533 1.00 86.19 813 GLY A N 1
ATOM 6373 C CA . GLY A 1 813 ? -10.368 -33.169 10.220 1.00 86.19 813 GLY A CA 1
ATOM 6374 C C . GLY A 1 813 ? -11.347 -33.345 9.048 1.00 86.19 813 GLY A C 1
ATOM 6375 O O . GLY A 1 813 ? -11.055 -34.068 8.099 1.00 86.19 813 GLY A O 1
ATOM 6376 N N . GLY A 1 814 ? -12.548 -32.763 9.149 1.00 87.38 814 GLY A N 1
ATOM 6377 C CA . GLY A 1 814 ? -13.623 -32.882 8.153 1.00 87.38 814 GLY A CA 1
ATOM 6378 C C . GLY A 1 814 ? -14.507 -34.133 8.276 1.00 87.38 814 GLY A C 1
ATOM 6379 O O . GLY A 1 814 ? -15.596 -34.167 7.699 1.00 87.38 814 GLY A O 1
ATOM 6380 N N . SER A 1 815 ? -14.106 -35.134 9.065 1.00 87.88 815 SER A N 1
ATOM 6381 C CA . SER A 1 815 ? -14.914 -36.337 9.314 1.00 87.88 815 SER A CA 1
ATOM 6382 C C . SER A 1 815 ? -15.856 -36.134 10.504 1.00 87.88 815 SER A C 1
ATOM 6384 O O . SER A 1 815 ? -15.426 -35.545 11.495 1.00 87.88 815 SER A O 1
ATOM 6386 N N . PRO A 1 816 ? -17.111 -36.628 10.469 1.00 90.69 816 PRO A N 1
ATOM 6387 C CA . PRO A 1 816 ? -17.997 -36.598 11.634 1.00 90.69 816 PRO A CA 1
ATOM 6388 C C . PRO A 1 816 ? -17.319 -37.204 12.864 1.00 90.69 816 PRO A C 1
ATOM 6390 O O . PRO A 1 816 ? -16.743 -38.293 12.775 1.00 90.69 816 PRO A O 1
ATOM 6393 N N . LEU A 1 817 ? -17.398 -36.519 14.003 1.00 90.00 817 LEU A N 1
ATOM 6394 C CA . LEU A 1 817 ? -16.684 -36.891 15.226 1.00 90.00 817 LEU A CA 1
ATOM 6395 C C . LEU A 1 817 ? -17.038 -38.315 15.684 1.00 90.00 817 LEU A C 1
ATOM 6397 O O . LEU A 1 817 ? -16.158 -39.076 16.078 1.00 90.00 817 LEU A O 1
ATOM 6401 N N . SER A 1 818 ? -18.305 -38.704 15.527 1.00 86.06 818 SER A N 1
ATOM 6402 C CA . SER A 1 818 ? -18.819 -40.048 15.825 1.00 86.06 818 SER A CA 1
ATOM 6403 C C . SER A 1 818 ? -18.216 -41.167 14.966 1.00 86.06 818 SER A C 1
ATOM 6405 O O . SER A 1 818 ? -18.231 -42.322 15.381 1.00 86.06 818 SER A O 1
ATOM 6407 N N . LYS A 1 819 ? -17.695 -40.846 13.774 1.00 86.56 819 LYS A N 1
ATOM 6408 C CA . LYS A 1 819 ? -17.031 -41.800 12.866 1.00 86.56 819 LYS A CA 1
ATOM 6409 C C . LYS A 1 819 ? -15.513 -41.765 12.979 1.00 86.56 819 LYS A C 1
ATOM 6411 O O . LYS A 1 819 ? -14.862 -42.765 12.698 1.00 86.56 819 LYS A O 1
ATOM 6416 N N . ALA A 1 820 ? -14.956 -40.611 13.338 1.00 85.56 820 ALA A N 1
ATOM 6417 C CA . ALA A 1 820 ? -13.516 -40.416 13.449 1.00 85.56 820 ALA A CA 1
ATOM 6418 C C . ALA A 1 820 ? -12.914 -41.124 14.677 1.00 85.56 820 ALA A C 1
ATOM 6420 O O . ALA A 1 820 ? -11.712 -41.371 14.703 1.00 85.56 820 ALA A O 1
ATOM 6421 N N . MET A 1 821 ? -13.740 -41.455 15.677 1.00 81.00 821 MET A N 1
ATOM 6422 C CA . MET A 1 821 ? -13.309 -42.026 16.952 1.00 81.00 821 MET A CA 1
ATOM 6423 C C . MET A 1 821 ? -14.116 -43.279 17.329 1.00 81.00 821 MET A C 1
ATOM 6425 O O . MET A 1 821 ? -15.289 -43.386 16.966 1.00 81.00 821 MET A O 1
ATOM 6429 N N . PRO A 1 822 ? -13.535 -44.217 18.103 1.00 78.25 822 PRO A N 1
ATOM 6430 C CA . PRO A 1 822 ? -14.278 -45.329 18.689 1.00 78.25 822 PRO A CA 1
ATOM 6431 C C . PRO A 1 822 ? -15.455 -44.855 19.567 1.00 78.25 822 PRO A C 1
ATOM 6433 O O . PRO A 1 822 ? -15.354 -43.803 20.214 1.00 78.25 822 PRO A O 1
ATOM 6436 N N . PRO A 1 823 ? -16.543 -45.640 19.678 1.00 70.50 823 PRO A N 1
ATOM 6437 C CA . PRO A 1 823 ? -17.638 -45.343 20.600 1.00 70.50 823 PRO A CA 1
ATOM 6438 C C . PRO A 1 823 ? -17.130 -45.169 22.041 1.00 70.50 823 PRO A C 1
ATOM 6440 O O . PRO A 1 823 ? -16.267 -45.928 22.477 1.00 70.50 823 PRO A O 1
ATOM 6443 N N . LYS A 1 824 ? -17.693 -44.206 22.788 1.00 72.69 824 LYS A N 1
ATOM 6444 C CA . LYS A 1 824 ? -17.318 -43.860 24.181 1.00 72.69 824 LYS A CA 1
ATOM 6445 C C . LYS A 1 824 ? -15.909 -43.277 24.376 1.00 72.69 824 LYS A C 1
ATOM 6447 O O . LYS A 1 824 ? -15.416 -43.258 25.499 1.00 72.69 824 LYS A O 1
ATOM 6452 N N . SER A 1 825 ? -15.268 -42.775 23.319 1.00 77.12 825 SER A N 1
ATOM 6453 C CA . SER A 1 825 ? -13.987 -42.057 23.459 1.00 77.12 825 SER A CA 1
ATOM 6454 C C . SER A 1 825 ? -14.119 -40.721 24.199 1.00 77.12 825 SER A C 1
ATOM 6456 O O . SER A 1 825 ? -13.131 -40.214 24.713 1.00 77.12 825 SER A O 1
ATOM 6458 N N . LEU A 1 826 ? -15.324 -40.147 24.233 1.00 84.19 826 LEU A N 1
ATOM 6459 C CA . LEU A 1 826 ? -15.640 -38.883 24.888 1.00 84.19 826 LEU A CA 1
ATOM 6460 C C . LEU A 1 826 ? -16.930 -39.030 25.694 1.00 84.19 826 LEU A C 1
ATOM 6462 O O . LEU A 1 826 ? -17.851 -39.737 25.278 1.00 84.19 826 LEU A O 1
ATOM 6466 N N . ASP A 1 827 ? -16.983 -38.329 26.820 1.00 89.69 827 ASP A N 1
ATOM 6467 C CA . ASP A 1 827 ? -18.187 -38.141 27.624 1.00 89.69 827 ASP A CA 1
ATOM 6468 C C . ASP A 1 827 ? -18.807 -36.788 27.245 1.00 89.69 827 ASP A C 1
ATOM 6470 O O . ASP A 1 827 ? -18.357 -35.732 27.695 1.00 89.69 827 ASP A O 1
ATOM 6474 N N . PHE A 1 828 ? -19.768 -36.816 26.317 1.00 91.06 828 PHE A N 1
ATOM 6475 C CA . PHE A 1 828 ? -20.347 -35.605 25.731 1.00 91.06 828 PHE A CA 1
ATOM 6476 C C . PHE A 1 828 ? -21.071 -34.740 26.762 1.00 91.06 828 PHE A C 1
ATOM 6478 O O . PHE A 1 828 ? -20.920 -33.518 26.727 1.00 91.06 828 PHE A O 1
ATOM 6485 N N . ASP A 1 829 ? -21.796 -35.358 27.694 1.00 90.25 829 ASP A N 1
ATOM 6486 C CA . ASP A 1 829 ? -22.544 -34.641 28.727 1.00 90.25 829 ASP A CA 1
ATOM 6487 C C . ASP A 1 829 ? -21.577 -33.941 29.681 1.00 90.25 829 ASP A C 1
ATOM 6489 O O . ASP A 1 829 ? -21.655 -32.726 29.864 1.00 90.25 829 ASP A O 1
ATOM 6493 N N . LYS A 1 830 ? -20.561 -34.665 30.168 1.00 92.31 830 LYS A N 1
ATOM 6494 C CA . LYS A 1 830 ? -19.529 -34.089 31.039 1.00 92.31 830 LYS A CA 1
ATOM 6495 C C . LYS A 1 830 ? -18.784 -32.926 30.377 1.00 92.31 830 LYS A C 1
ATOM 6497 O O . LYS A 1 830 ? -18.521 -31.918 31.028 1.00 92.31 830 LYS A O 1
ATOM 6502 N N . ILE A 1 831 ? -18.433 -33.049 29.094 1.00 93.31 831 ILE A N 1
ATOM 6503 C CA . ILE A 1 831 ? -17.734 -31.988 28.351 1.00 93.31 831 ILE A CA 1
ATOM 6504 C C . ILE A 1 831 ? -18.641 -30.766 28.144 1.00 93.31 831 ILE A C 1
ATOM 6506 O O . ILE A 1 831 ? -18.183 -29.624 28.262 1.00 93.31 831 ILE A O 1
ATOM 6510 N N . ALA A 1 832 ? -19.921 -30.986 27.830 1.00 92.12 832 ALA A N 1
ATOM 6511 C CA . ALA A 1 832 ? -20.892 -29.907 27.681 1.00 92.12 832 ALA A CA 1
ATOM 6512 C C . ALA A 1 832 ? -21.117 -29.170 29.013 1.00 92.12 832 ALA A C 1
ATOM 6514 O O . ALA A 1 832 ? -21.138 -27.934 29.025 1.00 92.12 832 ALA A O 1
ATOM 6515 N N . ASP A 1 833 ? -21.212 -29.909 30.119 1.00 90.81 833 ASP A N 1
ATOM 6516 C CA . ASP A 1 833 ? -21.356 -29.369 31.472 1.00 90.81 833 ASP A CA 1
ATOM 6517 C C . ASP A 1 833 ? -20.116 -28.575 31.895 1.00 90.81 833 ASP A C 1
ATOM 6519 O O . ASP A 1 833 ? -20.242 -27.414 32.294 1.00 90.81 833 ASP A O 1
ATOM 6523 N N . GLU A 1 834 ? -18.908 -29.117 31.685 1.00 91.56 834 GLU A N 1
ATOM 6524 C CA . GLU A 1 834 ? -17.657 -28.393 31.946 1.00 91.56 834 GLU A CA 1
ATOM 6525 C C . GLU A 1 834 ? -17.610 -27.075 31.159 1.00 91.56 834 GLU A C 1
ATOM 6527 O O . GLU A 1 834 ? -17.270 -26.021 31.704 1.00 91.56 834 GLU A O 1
ATOM 6532 N N . CYS A 1 835 ? -17.982 -27.103 29.874 1.00 91.81 835 CYS A N 1
ATOM 6533 C CA . CYS A 1 835 ? -18.004 -25.903 29.046 1.00 91.81 835 CYS A CA 1
ATOM 6534 C C . CYS A 1 835 ? -18.987 -24.847 29.580 1.00 91.81 835 CYS A C 1
ATOM 6536 O O . CYS A 1 835 ? -18.661 -23.654 29.560 1.00 91.81 835 CYS A O 1
ATOM 6538 N N . ARG A 1 836 ? -20.169 -25.270 30.049 1.00 89.38 836 ARG A N 1
ATOM 6539 C CA . ARG A 1 836 ? -21.217 -24.388 30.587 1.00 89.38 836 ARG A CA 1
ATOM 6540 C C . ARG A 1 836 ? -20.786 -23.740 31.906 1.00 89.38 836 ARG A C 1
ATOM 6542 O O . ARG A 1 836 ? -20.961 -22.536 32.090 1.00 89.38 836 ARG A O 1
ATOM 6549 N N . GLU A 1 837 ? -20.161 -24.506 32.795 1.00 88.69 837 GLU A N 1
ATOM 6550 C CA . GLU A 1 837 ? -19.768 -24.045 34.133 1.00 88.69 837 GLU A CA 1
ATOM 6551 C C . GLU A 1 837 ? -18.459 -23.235 34.148 1.00 88.69 837 GLU A C 1
ATOM 6553 O O . GLU A 1 837 ? -18.211 -22.450 35.071 1.00 88.69 837 GLU A O 1
ATOM 6558 N N . ARG A 1 838 ? -17.624 -23.346 33.104 1.00 87.88 838 ARG A N 1
ATOM 6559 C CA . ARG A 1 838 ? -16.283 -22.733 33.048 1.00 87.88 838 ARG A CA 1
ATOM 6560 C C . ARG A 1 838 ? -16.265 -21.233 33.333 1.00 87.88 838 ARG A C 1
ATOM 6562 O O . ARG A 1 838 ? -15.330 -20.733 33.961 1.00 87.88 838 ARG A O 1
ATOM 6569 N N . ALA A 1 839 ? -17.270 -20.492 32.863 1.00 84.81 839 ALA A N 1
ATOM 6570 C CA . ALA A 1 839 ? -17.371 -19.061 33.140 1.00 84.81 839 ALA A CA 1
ATOM 6571 C C . ALA A 1 839 ? -17.578 -18.794 34.639 1.00 84.81 839 ALA A C 1
ATOM 6573 O O . ALA A 1 839 ? -16.870 -17.965 35.212 1.00 84.81 839 ALA A O 1
ATOM 6574 N N . GLN A 1 840 ? -18.490 -19.533 35.278 1.00 83.88 840 GLN A N 1
ATOM 6575 C CA . GLN A 1 840 ? -18.782 -19.406 36.706 1.00 83.88 840 GLN A CA 1
ATOM 6576 C C . GLN A 1 840 ? -17.572 -19.793 37.559 1.00 83.88 840 GLN A C 1
ATOM 6578 O O . GLN A 1 840 ? -17.212 -19.035 38.457 1.00 83.88 840 GLN A O 1
ATOM 6583 N N . MET A 1 841 ? -16.883 -20.887 37.221 1.00 87.00 841 MET A N 1
ATOM 6584 C CA . MET A 1 841 ? -15.668 -21.319 37.925 1.00 87.00 841 MET A CA 1
ATOM 6585 C C . MET A 1 841 ? -14.581 -20.233 37.922 1.00 87.00 841 MET A C 1
ATOM 6587 O O . MET A 1 841 ? -13.996 -19.922 38.960 1.00 87.00 841 MET A O 1
ATOM 6591 N N . ILE A 1 842 ? -14.328 -19.598 36.769 1.00 88.00 842 ILE A N 1
ATOM 6592 C CA . ILE A 1 842 ? -13.336 -18.516 36.689 1.00 88.00 842 ILE A CA 1
ATOM 6593 C C . ILE A 1 842 ? -13.819 -17.281 37.459 1.00 88.00 842 ILE A C 1
ATOM 6595 O O . ILE A 1 842 ? -13.018 -16.655 38.150 1.00 88.00 842 ILE A O 1
ATOM 6599 N N . MET A 1 843 ? -15.101 -16.915 37.366 1.00 84.69 843 MET A N 1
ATOM 6600 C CA . MET A 1 843 ? -15.634 -15.759 38.096 1.00 84.69 843 MET A CA 1
ATOM 6601 C C . MET A 1 843 ? -15.575 -15.941 39.615 1.00 84.69 843 MET A C 1
ATOM 6603 O O . MET A 1 843 ? -15.236 -14.983 40.302 1.00 84.69 843 MET A O 1
ATOM 6607 N N . GLN A 1 844 ? -15.846 -17.141 40.134 1.00 85.50 844 GLN A N 1
ATOM 6608 C CA . GLN A 1 844 ? -15.791 -17.428 41.573 1.00 85.50 844 GLN A CA 1
ATOM 6609 C C . GLN A 1 844 ? -14.393 -17.195 42.164 1.00 85.50 844 GLN A C 1
ATOM 6611 O O . GLN A 1 844 ? -14.282 -16.735 43.296 1.00 85.50 844 GLN A O 1
ATOM 6616 N N . VAL A 1 845 ? -13.333 -17.476 41.397 1.00 89.56 845 VAL A N 1
ATOM 6617 C CA . VAL A 1 845 ? -11.942 -17.361 41.870 1.00 89.56 845 VAL A CA 1
ATOM 6618 C C . VAL A 1 845 ? -11.296 -16.031 41.470 1.00 89.56 845 VAL A C 1
ATOM 6620 O O . VAL A 1 845 ? -10.710 -15.344 42.301 1.00 89.56 845 VAL A O 1
ATOM 6623 N N . LYS A 1 846 ? -11.377 -15.657 40.188 1.00 88.00 846 LYS A N 1
ATOM 6624 C CA . LYS A 1 846 ? -10.708 -14.472 39.619 1.00 88.00 846 LYS A CA 1
ATOM 6625 C C . LYS A 1 846 ? -11.552 -13.197 39.732 1.00 88.00 846 LYS A C 1
ATOM 6627 O O . LYS A 1 846 ? -11.024 -12.098 39.585 1.00 88.00 846 LYS A O 1
ATOM 6632 N N . GLY A 1 847 ? -12.864 -13.324 39.922 1.00 84.31 847 GLY A N 1
ATOM 6633 C CA . GLY A 1 847 ? -13.812 -12.207 39.946 1.00 84.31 847 GLY A CA 1
ATOM 6634 C C . GLY A 1 847 ? -14.302 -11.736 38.570 1.00 84.31 847 GLY A C 1
ATOM 6635 O O . GLY A 1 847 ? -15.280 -10.995 38.511 1.00 84.31 847 GLY A O 1
ATOM 6636 N N . ALA A 1 848 ? -13.670 -12.150 37.459 1.00 85.94 848 ALA A N 1
ATOM 6637 C CA . ALA A 1 848 ? -14.108 -11.817 36.096 1.00 85.94 848 ALA A CA 1
ATOM 6638 C C . ALA A 1 848 ? -13.462 -12.680 34.995 1.00 85.94 848 ALA A C 1
ATOM 6640 O O . ALA A 1 848 ? -12.385 -13.257 35.170 1.00 85.94 848 ALA A O 1
ATOM 6641 N N . THR A 1 849 ? -14.072 -12.677 33.801 1.00 89.88 849 THR A N 1
ATOM 6642 C CA . THR A 1 849 ? -13.627 -13.433 32.611 1.00 89.88 849 THR A CA 1
ATOM 6643 C C . THR A 1 849 ? -13.427 -12.569 31.346 1.00 89.88 849 THR A C 1
ATOM 6645 O O . THR A 1 849 ? -14.019 -12.872 30.309 1.00 89.88 849 THR A O 1
ATOM 6648 N N . PRO A 1 850 ? -12.607 -11.498 31.364 1.00 93.88 850 PRO A N 1
ATOM 6649 C CA . PRO A 1 850 ? -12.604 -10.509 30.279 1.00 93.88 850 PRO A CA 1
ATOM 6650 C C . PRO A 1 850 ? -11.870 -10.940 28.995 1.00 93.88 850 PRO A C 1
ATOM 6652 O O . PRO A 1 850 ? -12.266 -10.551 27.904 1.00 93.88 850 PRO A O 1
ATOM 6655 N N . TYR A 1 851 ? -10.819 -11.760 29.085 1.00 95.19 851 TYR A N 1
ATOM 6656 C CA . TYR A 1 851 ? -9.913 -11.980 27.944 1.00 95.19 851 TYR A CA 1
ATOM 6657 C C . TYR A 1 851 ? -10.490 -12.854 26.825 1.00 95.19 851 TYR A C 1
ATOM 6659 O O . TYR A 1 851 ? -10.312 -12.545 25.650 1.00 95.19 851 TYR A O 1
ATOM 6667 N N . GLY A 1 852 ? -11.202 -13.931 27.172 1.00 93.88 852 GLY A N 1
ATOM 6668 C CA . GLY A 1 852 ? -11.811 -14.808 26.167 1.00 93.88 852 GLY A CA 1
ATOM 6669 C C . GLY A 1 852 ? -12.866 -14.070 25.342 1.00 93.88 852 GLY A C 1
ATOM 6670 O O . GLY A 1 852 ? -12.847 -14.136 24.116 1.00 93.88 852 GLY A O 1
ATOM 6671 N N . ILE A 1 853 ? -13.737 -13.309 26.015 1.00 95.62 853 ILE A N 1
ATOM 6672 C CA . ILE A 1 853 ? -14.772 -12.518 25.345 1.00 95.62 853 ILE A CA 1
ATOM 6673 C C . ILE A 1 853 ? -14.161 -11.372 24.523 1.00 95.62 853 ILE A C 1
ATOM 6675 O O . ILE A 1 853 ? -14.568 -11.145 23.388 1.00 95.62 853 ILE A O 1
ATOM 6679 N N . ALA A 1 854 ? -13.117 -10.712 25.037 1.00 97.19 854 ALA A N 1
ATOM 6680 C CA . ALA A 1 854 ? -12.403 -9.673 24.302 1.00 97.19 854 ALA A CA 1
ATOM 6681 C C . ALA A 1 854 ? -11.810 -10.183 22.984 1.00 97.19 854 ALA A C 1
ATOM 6683 O O . ALA A 1 854 ? -11.966 -9.538 21.949 1.00 97.19 854 ALA A O 1
ATOM 6684 N N . SER A 1 855 ? -11.197 -11.371 23.003 1.00 93.75 855 SER A N 1
ATOM 6685 C CA . SER A 1 855 ? -10.620 -11.992 21.808 1.00 93.75 855 SER A CA 1
ATOM 6686 C C . SER A 1 855 ? -11.668 -12.261 20.720 1.00 93.75 855 SER A C 1
ATOM 6688 O O . SER A 1 855 ? -11.439 -11.942 19.551 1.00 93.75 855 SER A O 1
ATOM 6690 N N . VAL A 1 856 ? -12.843 -12.792 21.083 1.00 96.00 856 VAL A N 1
ATOM 6691 C CA . VAL A 1 856 ? -13.895 -13.091 20.094 1.00 96.00 856 VAL A CA 1
ATOM 6692 C C . VAL A 1 856 ? -14.573 -11.838 19.551 1.00 96.00 856 VAL A C 1
ATOM 6694 O O . VAL A 1 856 ? -14.870 -11.779 18.356 1.00 96.00 856 VAL A O 1
ATOM 6697 N N . VAL A 1 857 ? -14.765 -10.817 20.390 1.00 98.00 857 VAL A N 1
ATOM 6698 C CA . VAL A 1 857 ? -15.320 -9.526 19.964 1.00 98.00 857 VAL A CA 1
ATOM 6699 C C . VAL A 1 857 ? -14.348 -8.829 19.016 1.00 98.00 857 VAL A C 1
ATOM 6701 O O . VAL A 1 857 ? -14.749 -8.465 17.915 1.00 98.00 857 VAL A O 1
ATOM 6704 N N . ALA A 1 858 ? -13.060 -8.749 19.363 1.00 95.25 858 ALA A N 1
ATOM 6705 C CA . ALA A 1 858 ? -12.031 -8.202 18.479 1.00 95.25 858 ALA A CA 1
ATOM 6706 C C . ALA A 1 858 ? -11.970 -8.964 17.139 1.00 95.25 858 ALA A C 1
ATOM 6708 O O . ALA A 1 858 ? -11.998 -8.358 16.068 1.00 95.25 858 ALA A O 1
ATOM 6709 N N . SER A 1 859 ? -11.996 -10.303 17.165 1.00 91.19 859 SER A N 1
ATOM 6710 C CA . SER A 1 859 ? -12.052 -11.127 15.945 1.00 91.19 859 SER A CA 1
ATOM 6711 C C . SER A 1 859 ? -13.285 -10.830 15.076 1.00 91.19 859 SER A C 1
ATOM 6713 O O . SER A 1 859 ? -13.197 -10.825 13.841 1.00 91.19 859 SER A O 1
ATOM 6715 N N . THR A 1 860 ? -14.423 -10.547 15.710 1.00 96.44 860 THR A N 1
ATOM 6716 C CA . THR A 1 860 ? -15.671 -10.171 15.034 1.00 96.44 860 THR A CA 1
ATOM 6717 C C . THR A 1 860 ? -15.559 -8.779 14.416 1.00 96.44 860 THR A C 1
ATOM 6719 O O . THR A 1 860 ? -15.807 -8.642 13.219 1.00 96.44 860 THR A O 1
ATOM 6722 N N . CYS A 1 861 ? -15.069 -7.781 15.163 1.00 94.62 861 CYS A N 1
ATOM 6723 C CA . CYS A 1 861 ? -14.797 -6.436 14.646 1.00 94.62 861 CYS A CA 1
ATOM 6724 C C . CYS A 1 861 ? -13.871 -6.476 13.426 1.00 94.62 861 CYS A C 1
ATOM 6726 O O . CYS A 1 861 ? -14.176 -5.884 12.394 1.00 94.62 861 CYS A O 1
ATOM 6728 N N . ARG A 1 862 ? -12.781 -7.252 13.504 1.00 83.81 862 ARG A N 1
ATOM 6729 C CA . ARG A 1 862 ? -11.849 -7.454 12.386 1.00 83.81 862 ARG A CA 1
ATOM 6730 C C . ARG A 1 862 ? -12.525 -8.091 11.173 1.00 83.81 862 ARG A C 1
ATOM 6732 O O . ARG A 1 862 ? -12.197 -7.744 10.045 1.00 83.81 862 ARG A O 1
ATOM 6739 N N . SER A 1 863 ? -13.436 -9.038 11.394 1.00 80.19 863 SER A N 1
ATOM 6740 C CA . SER A 1 863 ? -14.169 -9.696 10.304 1.00 80.19 863 SER A CA 1
ATOM 6741 C C . SER A 1 863 ? -15.133 -8.738 9.603 1.00 80.19 863 SER A C 1
ATOM 6743 O O . SER A 1 863 ? -15.265 -8.817 8.387 1.00 80.19 863 SER A O 1
ATOM 6745 N N . ILE A 1 864 ? -15.759 -7.826 10.350 1.00 84.31 864 ILE A N 1
ATOM 6746 C CA . ILE A 1 864 ? -16.661 -6.801 9.814 1.00 84.31 864 ILE A CA 1
ATOM 6747 C C . ILE A 1 864 ? -15.871 -5.723 9.064 1.00 84.31 864 ILE A C 1
ATOM 6749 O O . ILE A 1 864 ? -16.170 -5.446 7.906 1.00 84.31 864 ILE A O 1
ATOM 6753 N N . LEU A 1 865 ? -14.848 -5.126 9.690 1.00 77.00 865 LEU A N 1
ATOM 6754 C CA . LEU A 1 865 ? -14.089 -4.024 9.081 1.00 77.00 865 LEU A CA 1
ATOM 6755 C C . LEU A 1 865 ? -13.371 -4.437 7.792 1.00 77.00 865 LEU A C 1
ATOM 6757 O O . LEU A 1 865 ? -13.314 -3.640 6.862 1.00 77.00 865 LEU A O 1
ATOM 6761 N N . LEU A 1 866 ? -12.864 -5.672 7.735 1.00 68.06 866 LEU A N 1
ATOM 6762 C CA . LEU A 1 866 ? -12.130 -6.206 6.582 1.00 68.06 866 LEU A CA 1
ATOM 6763 C C . LEU A 1 866 ? -12.997 -7.075 5.652 1.00 68.06 866 LEU A C 1
ATOM 6765 O O . LEU A 1 866 ? -12.446 -7.825 4.858 1.00 68.06 866 LEU A O 1
ATOM 6769 N N . ASP A 1 867 ? -14.328 -7.047 5.803 1.00 76.75 867 ASP A N 1
ATOM 6770 C CA . ASP A 1 867 ? -15.295 -7.866 5.045 1.00 76.75 867 ASP A CA 1
ATOM 6771 C C . ASP A 1 867 ? -14.884 -9.346 4.864 1.00 76.75 867 ASP A C 1
ATOM 6773 O O . ASP A 1 867 ? -15.037 -9.923 3.793 1.00 76.75 867 ASP A O 1
ATOM 6777 N N . LYS A 1 868 ? -14.365 -10.000 5.914 1.00 65.50 868 LYS A N 1
ATOM 6778 C CA . LYS A 1 868 ? -13.770 -11.351 5.800 1.00 65.50 868 LYS A CA 1
ATOM 6779 C C . LYS A 1 868 ? -14.758 -12.471 5.476 1.00 65.50 868 LYS A C 1
ATOM 6781 O O . LYS A 1 868 ? -14.325 -13.588 5.210 1.00 65.50 868 LYS A O 1
ATOM 6786 N N . ARG A 1 869 ? -16.069 -12.224 5.585 1.00 79.81 869 ARG A N 1
ATOM 6787 C CA . ARG A 1 869 ? -17.127 -13.217 5.308 1.00 79.81 869 ARG A CA 1
ATOM 6788 C C . ARG A 1 869 ? -16.955 -14.514 6.103 1.00 79.81 869 ARG A C 1
ATOM 6790 O O . ARG A 1 869 ? -17.171 -15.615 5.606 1.00 79.81 869 ARG A O 1
ATOM 6797 N N . ASN A 1 870 ? -16.578 -14.372 7.372 1.00 81.88 870 ASN A N 1
ATOM 6798 C CA . ASN A 1 870 ? -16.432 -15.500 8.288 1.00 81.88 870 ASN A CA 1
ATOM 6799 C C . ASN A 1 870 ? -17.802 -15.974 8.789 1.00 81.88 870 ASN A C 1
ATOM 6801 O O . ASN A 1 870 ? -18.664 -15.151 9.098 1.00 81.88 870 ASN A O 1
ATOM 6805 N N . VAL A 1 871 ? -17.962 -17.288 8.969 1.00 91.94 871 VAL A N 1
ATOM 6806 C CA . VAL A 1 871 ? -19.137 -17.875 9.632 1.00 91.94 871 VAL A CA 1
ATOM 6807 C C . VAL A 1 871 ? -18.867 -18.031 11.127 1.00 91.94 871 VAL A C 1
ATOM 6809 O O . VAL A 1 871 ? -17.923 -18.724 11.516 1.00 91.94 871 VAL A O 1
ATOM 6812 N N . ARG A 1 872 ? -19.680 -17.396 11.979 1.00 95.44 872 ARG A N 1
ATOM 6813 C CA . ARG A 1 872 ? -19.528 -17.420 13.448 1.00 95.44 872 ARG A CA 1
ATOM 6814 C C . ARG A 1 872 ? -20.882 -17.616 14.143 1.00 95.44 872 ARG A C 1
ATOM 6816 O O . ARG A 1 872 ? -21.863 -17.055 13.672 1.00 95.44 872 ARG A O 1
ATOM 6823 N N . PRO A 1 873 ? -20.956 -18.359 15.260 1.00 96.25 873 PRO A N 1
ATOM 6824 C CA . PRO A 1 873 ? -22.194 -18.521 16.021 1.00 96.25 873 PRO A CA 1
ATOM 6825 C C . PRO A 1 873 ? -22.437 -17.268 16.875 1.00 96.25 873 PRO A C 1
ATOM 6827 O O . PRO A 1 873 ? -21.918 -17.149 17.982 1.00 96.25 873 PRO A O 1
ATOM 6830 N N . LEU A 1 874 ? -23.167 -16.302 16.322 1.00 97.88 874 LEU A N 1
ATOM 6831 C CA . LEU A 1 874 ? -23.445 -15.015 16.961 1.00 97.88 874 LEU A CA 1
ATOM 6832 C C . LEU A 1 874 ? -24.932 -14.828 17.191 1.00 97.88 874 LEU A C 1
ATOM 6834 O O . LEU A 1 874 ? -25.754 -15.323 16.417 1.00 97.88 874 LEU A O 1
ATOM 6838 N N . SER A 1 875 ? -25.263 -14.040 18.212 1.00 98.25 875 SER A N 1
ATOM 6839 C CA . SER A 1 875 ? -26.641 -13.643 18.462 1.00 98.25 875 SER A CA 1
ATOM 6840 C C . SER A 1 875 ? -27.105 -12.695 17.367 1.00 98.25 875 SER A C 1
ATOM 6842 O O . SER A 1 875 ? -26.515 -11.632 17.173 1.00 98.25 875 SER A O 1
ATOM 6844 N N . HIS A 1 876 ? -28.135 -13.078 16.625 1.00 97.81 876 HIS A N 1
ATOM 6845 C CA . HIS A 1 876 ? -28.731 -12.237 15.592 1.00 97.81 876 HIS A CA 1
ATOM 6846 C C . HIS A 1 876 ? -30.204 -12.583 15.414 1.00 97.81 876 HIS A C 1
ATOM 6848 O O . HIS A 1 876 ? -30.661 -13.649 15.831 1.00 97.81 876 HIS A O 1
ATOM 6854 N N . PHE A 1 877 ? -30.957 -11.655 14.826 1.00 97.38 877 PHE A N 1
ATOM 6855 C CA . PHE A 1 877 ? -32.406 -11.766 14.730 1.00 97.38 877 PHE A CA 1
ATOM 6856 C C . PHE A 1 877 ? -32.840 -12.969 13.885 1.00 97.38 877 PHE A C 1
ATOM 6858 O O . PHE A 1 877 ? -32.482 -13.055 12.711 1.00 97.38 877 PHE A O 1
ATOM 6865 N N . GLN A 1 878 ? -33.677 -13.831 14.465 1.00 95.69 878 GLN A N 1
ATOM 6866 C CA . GLN A 1 878 ? -34.289 -14.970 13.786 1.00 95.69 878 GLN A CA 1
ATOM 6867 C C . GLN A 1 878 ? -35.760 -14.670 13.481 1.00 95.69 878 GLN A C 1
ATOM 6869 O O . GLN A 1 878 ? -36.573 -14.605 14.410 1.00 95.69 878 GLN A O 1
ATOM 6874 N N . PRO A 1 879 ? -36.141 -14.488 12.201 1.00 92.75 879 PRO A N 1
ATOM 6875 C CA . PRO A 1 879 ? -37.514 -14.149 11.830 1.00 92.75 879 PRO A CA 1
ATOM 6876 C C . PRO A 1 879 ? -38.562 -15.145 12.322 1.00 92.75 879 PRO A C 1
ATOM 6878 O O . PRO A 1 879 ? -39.638 -14.724 12.733 1.00 92.75 879 PRO A O 1
ATOM 6881 N N . GLU A 1 880 ? -38.228 -16.433 12.332 1.00 91.38 880 GLU A N 1
ATOM 6882 C CA . GLU A 1 880 ? -39.133 -17.520 12.725 1.00 91.38 880 GLU A CA 1
ATOM 6883 C C . GLU A 1 880 ? -39.535 -17.466 14.206 1.00 91.38 880 GLU A C 1
ATOM 6885 O O . GLU A 1 880 ? -40.636 -17.873 14.565 1.00 91.38 880 GLU A O 1
ATOM 6890 N N . PHE A 1 881 ? -38.668 -16.919 15.061 1.00 93.25 881 PHE A N 1
ATOM 6891 C CA . PHE A 1 881 ? -38.885 -16.837 16.510 1.00 93.25 881 PHE A CA 1
ATOM 6892 C C . PHE A 1 881 ? -39.157 -15.407 16.995 1.00 93.25 881 PHE A C 1
ATOM 6894 O O . PHE A 1 881 ? -39.651 -15.198 18.102 1.00 93.25 881 PHE A O 1
ATOM 6901 N N . GLY A 1 882 ? -38.840 -14.399 16.178 1.00 93.88 882 GLY A N 1
ATOM 6902 C CA . GLY A 1 882 ? -39.069 -12.993 16.498 1.00 93.88 882 GLY A CA 1
ATOM 6903 C C . GLY A 1 882 ? -38.190 -12.455 17.633 1.00 93.88 882 GLY A C 1
ATOM 6904 O O . GLY A 1 882 ? -38.620 -11.532 18.331 1.00 93.88 882 GLY A O 1
ATOM 6905 N N . CYS A 1 883 ? -37.002 -13.029 17.836 1.00 95.75 883 CYS A N 1
ATOM 6906 C CA . CYS A 1 883 ? -35.989 -12.598 18.805 1.00 95.75 883 CYS A CA 1
ATOM 6907 C C . CYS A 1 883 ? -34.570 -12.880 18.274 1.00 95.75 883 CYS A C 1
ATOM 6909 O O . CYS A 1 883 ? -34.395 -13.590 17.280 1.00 95.75 883 CYS A O 1
ATOM 6911 N N . CYS A 1 884 ? -33.552 -12.294 18.906 1.00 97.38 884 CYS A N 1
ATOM 6912 C CA . CYS A 1 884 ? -32.147 -12.565 18.608 1.00 97.38 884 CYS A CA 1
ATOM 6913 C C . CYS A 1 884 ? -31.639 -13.723 19.467 1.00 97.38 884 CYS A C 1
ATOM 6915 O O . CYS A 1 884 ? -31.807 -13.694 20.681 1.00 97.38 884 CYS A O 1
ATOM 6917 N N . PHE A 1 885 ? -30.997 -14.712 18.848 1.00 97.06 885 PHE A N 1
ATOM 6918 C CA . PHE A 1 885 ? -30.239 -15.757 19.541 1.00 97.06 885 PHE A CA 1
ATOM 6919 C C . PHE A 1 885 ? -29.150 -16.323 18.628 1.00 97.06 885 PHE A C 1
ATOM 6921 O O . PHE A 1 885 ? -29.035 -15.930 17.461 1.00 97.06 885 PHE A O 1
ATOM 6928 N N . SER A 1 886 ? -28.307 -17.204 19.168 1.00 97.25 886 SER A N 1
ATOM 6929 C CA . SER A 1 886 ? -27.097 -17.638 18.478 1.00 97.25 886 SER A CA 1
ATOM 6930 C C . SER A 1 886 ? -27.342 -18.779 17.496 1.00 97.25 886 SER A C 1
ATOM 6932 O O . SER A 1 886 ? -27.611 -19.913 17.887 1.00 97.25 886 SER A O 1
ATOM 6934 N N . LEU A 1 887 ? -27.159 -18.478 16.214 1.00 96.38 887 LEU A N 1
ATOM 6935 C CA . LEU A 1 887 ? -26.985 -19.440 15.124 1.00 96.38 887 LEU A CA 1
ATOM 6936 C C . LEU A 1 887 ? -25.728 -19.059 14.327 1.00 96.38 887 LEU A C 1
ATOM 6938 O O . LEU A 1 887 ? -25.248 -17.926 14.458 1.00 96.38 887 LEU A O 1
ATOM 6942 N N . PRO A 1 888 ? -25.155 -19.954 13.504 1.00 96.06 888 PRO A N 1
ATOM 6943 C CA . PRO A 1 888 ? -24.025 -19.582 12.669 1.00 96.06 888 PRO A CA 1
ATOM 6944 C C . PRO A 1 888 ? -24.460 -18.523 11.648 1.00 96.06 888 PRO A C 1
ATOM 6946 O O . PRO A 1 888 ? -25.346 -18.747 10.832 1.00 96.06 888 PRO A O 1
ATOM 6949 N N . ALA A 1 889 ? -23.834 -17.355 11.707 1.00 95.62 889 ALA A N 1
ATOM 6950 C CA . ALA A 1 889 ? -24.078 -16.222 10.830 1.00 95.62 889 ALA A CA 1
ATOM 6951 C C . ALA A 1 889 ? -22.867 -15.996 9.927 1.00 95.62 889 ALA A C 1
ATOM 6953 O O . ALA A 1 889 ? -21.728 -16.016 10.400 1.00 95.62 889 ALA A O 1
ATOM 6954 N N . LEU A 1 890 ? -23.113 -15.739 8.645 1.00 91.50 890 LEU A N 1
ATOM 6955 C CA . LEU A 1 890 ? -22.128 -15.184 7.726 1.00 91.50 890 LEU A CA 1
ATOM 6956 C C . LEU A 1 890 ? -21.988 -13.684 8.002 1.00 91.50 890 LEU A C 1
ATOM 6958 O O . LEU A 1 890 ? -22.964 -12.945 7.881 1.00 91.50 890 LEU A O 1
ATOM 6962 N N . ILE A 1 891 ? -20.785 -13.232 8.355 1.00 88.38 891 ILE A N 1
ATOM 6963 C CA . ILE A 1 891 ? -20.546 -11.848 8.783 1.00 88.38 891 ILE A CA 1
ATOM 6964 C C . ILE A 1 891 ? -19.603 -11.144 7.818 1.00 88.38 891 ILE A C 1
ATOM 6966 O O . ILE A 1 891 ? -18.505 -11.638 7.560 1.00 88.38 891 ILE A O 1
ATOM 6970 N N . GLY A 1 892 ? -19.996 -9.959 7.365 1.00 74.50 892 GLY A N 1
ATOM 6971 C CA . GLY A 1 892 ? -19.168 -9.059 6.566 1.00 74.50 892 GLY A CA 1
ATOM 6972 C C . GLY A 1 892 ? -19.368 -7.598 6.958 1.00 74.50 892 GLY A C 1
ATOM 6973 O O . GLY A 1 892 ? -19.837 -7.303 8.058 1.00 74.50 892 GLY A O 1
ATOM 6974 N N . ARG A 1 893 ? -19.029 -6.663 6.065 1.00 82.94 893 ARG A N 1
ATOM 6975 C CA . ARG A 1 893 ? -19.039 -5.222 6.372 1.00 82.94 893 ARG A CA 1
ATOM 6976 C C . ARG A 1 893 ? -20.405 -4.696 6.788 1.00 82.94 893 ARG A C 1
ATOM 6978 O O . ARG A 1 893 ? -20.480 -3.796 7.621 1.00 82.94 893 ARG A O 1
ATOM 6985 N N . GLN A 1 894 ? -21.460 -5.252 6.203 1.00 80.81 894 GLN A N 1
ATOM 6986 C CA . GLN A 1 894 ? -22.843 -4.890 6.506 1.00 80.81 894 GLN A CA 1
ATOM 6987 C C . GLN A 1 894 ? -23.322 -5.481 7.846 1.00 80.81 894 GLN A C 1
ATOM 6989 O O . GLN A 1 894 ? -24.428 -5.189 8.271 1.00 80.81 894 GLN A O 1
ATOM 6994 N N . GLY A 1 895 ? -22.510 -6.281 8.544 1.00 90.75 895 GLY A N 1
ATOM 6995 C CA . GLY A 1 895 ? -22.936 -7.062 9.702 1.00 90.75 895 GLY A CA 1
ATOM 6996 C C . GLY A 1 895 ? -23.307 -8.478 9.270 1.00 90.75 895 GLY A C 1
ATOM 6997 O O . GLY A 1 895 ? -22.510 -9.153 8.618 1.00 90.75 895 GLY A O 1
ATOM 6998 N N . VAL A 1 896 ? -24.500 -8.944 9.630 1.00 95.88 896 VAL A N 1
ATOM 6999 C CA . VAL A 1 896 ? -24.998 -10.286 9.297 1.00 95.88 896 VAL A CA 1
ATOM 7000 C C . VAL A 1 896 ? -25.510 -10.330 7.856 1.00 95.88 896 VAL A C 1
ATOM 7002 O O . VAL A 1 896 ? -26.571 -9.807 7.543 1.00 95.88 896 VAL A O 1
ATOM 7005 N N . ILE A 1 897 ? -24.775 -10.999 6.972 1.00 87.81 897 ILE A N 1
ATOM 7006 C CA . ILE A 1 897 ? -25.165 -11.188 5.566 1.00 87.81 897 ILE A CA 1
ATOM 7007 C C . ILE A 1 897 ? -26.256 -12.261 5.450 1.00 87.81 897 ILE A C 1
ATOM 7009 O O . ILE A 1 897 ? -27.158 -12.148 4.624 1.00 87.81 897 ILE A O 1
ATOM 7013 N N . GLY A 1 898 ? -26.178 -13.305 6.277 1.00 87.31 898 GLY A N 1
ATOM 7014 C CA . GLY A 1 898 ? -27.166 -14.377 6.289 1.00 87.31 898 GLY A CA 1
ATOM 7015 C C . GLY A 1 898 ? -26.925 -15.406 7.387 1.00 87.31 898 GLY A C 1
ATOM 7016 O O . GLY A 1 898 ? -25.824 -15.512 7.930 1.00 87.31 898 GLY A O 1
ATOM 7017 N N . THR A 1 899 ? -27.967 -16.169 7.695 1.00 94.38 899 THR A N 1
ATOM 7018 C CA . THR A 1 899 ? -27.946 -17.267 8.667 1.00 94.38 899 THR A CA 1
ATOM 7019 C C . THR A 1 899 ? -27.645 -18.582 7.954 1.00 94.38 899 THR A C 1
ATOM 7021 O O . THR A 1 899 ? -28.207 -18.871 6.899 1.00 94.38 899 THR A O 1
ATOM 7024 N N . ILE A 1 900 ? -26.747 -19.384 8.518 1.00 91.00 900 ILE A N 1
ATOM 7025 C CA . ILE A 1 900 ? -26.424 -20.724 8.034 1.00 91.00 900 ILE A CA 1
ATOM 7026 C C . ILE A 1 900 ? -27.200 -21.729 8.878 1.00 91.00 900 ILE A C 1
ATOM 7028 O O . ILE A 1 900 ? -26.920 -21.912 10.063 1.00 91.00 900 ILE A O 1
ATOM 7032 N N . HIS A 1 901 ? -28.160 -22.399 8.249 1.00 87.56 901 HIS A N 1
ATOM 7033 C CA . HIS A 1 901 ? -28.914 -23.476 8.877 1.00 87.56 901 HIS A CA 1
ATOM 7034 C C . HIS A 1 901 ? -28.096 -24.769 8.832 1.00 87.56 901 HIS A C 1
ATOM 7036 O O . HIS A 1 901 ? -27.635 -25.193 7.770 1.00 87.56 901 HIS A O 1
ATOM 7042 N N . LEU A 1 902 ? -27.880 -25.369 10.001 1.00 87.06 902 LEU A N 1
ATOM 7043 C CA . LEU A 1 902 ? -27.183 -26.645 10.139 1.00 87.06 902 LEU A CA 1
ATOM 7044 C C . LEU A 1 902 ? -28.199 -27.791 10.145 1.00 87.06 902 LEU A C 1
ATOM 7046 O O . LEU A 1 902 ? -29.333 -27.607 10.570 1.00 87.06 902 LEU A O 1
ATOM 7050 N N . ALA A 1 903 ? -27.781 -28.972 9.690 1.00 87.56 903 ALA A N 1
ATOM 7051 C CA . ALA A 1 903 ? -28.585 -30.189 9.772 1.00 87.56 903 ALA A CA 1
ATOM 7052 C C . ALA A 1 903 ? -28.410 -30.823 11.161 1.00 87.56 903 ALA A C 1
ATOM 7054 O O . ALA A 1 903 ? -27.619 -31.752 11.321 1.00 87.56 903 ALA A O 1
ATOM 7055 N N . LEU A 1 904 ? -29.081 -30.237 12.152 1.00 91.75 904 LEU A N 1
ATOM 7056 C CA . LEU A 1 904 ? -29.096 -30.716 13.532 1.00 91.75 904 LEU A CA 1
ATOM 7057 C C . LEU A 1 904 ? -29.981 -31.961 13.665 1.00 91.75 904 LEU A C 1
ATOM 7059 O O . LEU A 1 904 ? -30.742 -32.293 12.753 1.00 91.75 904 LEU A O 1
ATOM 7063 N N . ASP A 1 905 ? -29.850 -32.673 14.783 1.00 93.25 905 ASP A N 1
ATOM 7064 C CA . ASP A 1 905 ? -30.807 -33.730 15.108 1.00 93.25 905 ASP A CA 1
ATOM 7065 C C . ASP A 1 905 ? -32.094 -33.165 15.739 1.00 93.25 905 ASP A C 1
ATOM 7067 O O . ASP A 1 905 ? -32.137 -32.027 16.213 1.00 93.25 905 ASP A O 1
ATOM 7071 N N . ASP A 1 906 ? -33.156 -33.976 15.749 1.00 93.19 906 ASP A N 1
ATOM 7072 C CA . ASP A 1 906 ? -34.483 -33.555 16.217 1.00 93.19 906 ASP A CA 1
ATOM 7073 C C . ASP A 1 906 ? -34.477 -33.066 17.680 1.00 93.19 906 ASP A C 1
ATOM 7075 O O . ASP A 1 906 ? -35.298 -32.229 18.061 1.00 93.19 906 ASP A O 1
ATOM 7079 N N . ALA A 1 907 ? -33.570 -33.587 18.517 1.00 93.00 907 ALA A N 1
ATOM 7080 C CA . ALA A 1 907 ? -33.483 -33.219 19.927 1.00 93.00 907 ALA A CA 1
ATOM 7081 C C . ALA A 1 907 ? -32.773 -31.869 20.110 1.00 93.00 907 ALA A C 1
ATOM 7083 O O . ALA A 1 907 ? -33.254 -31.013 20.858 1.00 93.00 907 ALA A O 1
ATOM 7084 N N . GLU A 1 908 ? -31.662 -31.659 19.402 1.00 94.69 908 GLU A N 1
ATOM 7085 C CA . GLU A 1 908 ? -30.939 -30.389 19.338 1.00 94.69 908 GLU A CA 1
ATOM 7086 C C . GLU A 1 908 ? -31.852 -29.269 18.810 1.00 94.69 908 GLU A C 1
ATOM 7088 O O . GLU A 1 908 ? -31.955 -28.214 19.445 1.00 94.69 908 GLU A O 1
ATOM 7093 N N . ASP A 1 909 ? -32.583 -29.517 17.716 1.00 92.81 909 ASP A N 1
ATOM 7094 C CA . ASP A 1 909 ? -33.537 -28.558 17.140 1.00 92.81 909 ASP A CA 1
ATOM 7095 C C . ASP A 1 909 ? -34.692 -28.240 18.101 1.00 92.81 909 ASP A C 1
ATOM 7097 O O . ASP A 1 909 ? -35.047 -27.069 18.300 1.00 92.81 909 ASP A O 1
ATOM 7101 N N . ALA A 1 910 ? -35.264 -29.258 18.756 1.00 93.94 910 ALA A N 1
ATOM 7102 C CA . ALA A 1 910 ? -36.328 -29.060 19.738 1.00 93.94 910 ALA A CA 1
ATOM 7103 C C . ALA A 1 910 ? -35.860 -28.207 20.930 1.00 93.94 910 ALA A C 1
ATOM 7105 O O . ALA A 1 910 ? -36.591 -27.314 21.372 1.00 93.94 910 ALA A O 1
ATOM 7106 N N . HIS A 1 911 ? -34.639 -28.432 21.425 1.00 93.56 911 HIS A N 1
ATOM 7107 C CA . HIS A 1 911 ? -34.066 -27.656 22.526 1.00 93.56 911 HIS A CA 1
ATOM 7108 C C . HIS A 1 911 ? -33.793 -26.198 22.139 1.00 93.56 911 HIS A C 1
ATOM 7110 O O . HIS A 1 911 ? -34.115 -25.291 22.913 1.00 93.56 911 HIS A O 1
ATOM 7116 N N . ILE A 1 912 ? -33.256 -25.951 20.938 1.00 94.38 912 ILE A N 1
ATOM 7117 C CA . ILE A 1 912 ? -33.059 -24.584 20.430 1.00 94.38 912 ILE A CA 1
ATOM 7118 C C . ILE A 1 912 ? -34.413 -23.874 20.309 1.00 94.38 912 ILE A C 1
ATOM 7120 O O . ILE A 1 912 ? -34.554 -22.739 20.770 1.00 94.38 912 ILE A O 1
ATOM 7124 N N . SER A 1 913 ? -35.423 -24.552 19.754 1.00 93.69 913 SER A N 1
ATOM 7125 C CA . SER A 1 913 ? -36.775 -24.006 19.589 1.00 93.69 913 SER A CA 1
ATOM 7126 C C . SER A 1 913 ? -37.428 -23.640 20.926 1.00 93.69 913 SER A C 1
ATOM 7128 O O . SER A 1 913 ? -37.989 -22.551 21.069 1.00 93.69 913 SER A O 1
ATOM 7130 N N . ASP A 1 914 ? -37.339 -24.518 21.929 1.00 93.88 914 ASP A N 1
ATOM 7131 C CA . ASP A 1 914 ? -37.879 -24.267 23.271 1.00 93.88 914 ASP A CA 1
ATOM 7132 C C . ASP A 1 914 ? -37.166 -23.095 23.965 1.00 93.88 914 ASP A C 1
ATOM 7134 O O . ASP A 1 914 ? -37.807 -22.199 24.525 1.00 93.88 914 ASP A O 1
ATOM 7138 N N . SER A 1 915 ? -35.836 -23.042 23.859 1.00 92.81 915 SER A N 1
ATOM 7139 C CA . SER A 1 915 ? -35.032 -21.943 24.393 1.00 92.81 915 SER A CA 1
ATOM 7140 C C . SER A 1 915 ? -35.395 -20.595 23.753 1.00 92.81 915 SER A C 1
ATOM 7142 O O . SER A 1 915 ? -35.618 -19.605 24.460 1.00 92.81 915 SER A O 1
ATOM 7144 N N . ALA A 1 916 ? -35.544 -20.564 22.427 1.00 94.19 916 ALA A N 1
ATOM 7145 C CA . ALA A 1 916 ? -35.939 -19.370 21.687 1.00 94.19 916 ALA A CA 1
ATOM 7146 C C . ALA A 1 916 ? -37.350 -18.890 22.072 1.00 94.19 916 ALA A C 1
ATOM 7148 O O . ALA A 1 916 ? -37.553 -17.691 22.283 1.00 94.19 916 ALA A O 1
ATOM 7149 N N . LYS A 1 917 ? -38.313 -19.807 22.248 1.00 94.12 917 LYS A N 1
ATOM 7150 C CA . LYS A 1 917 ? -39.676 -19.483 22.715 1.00 94.12 917 LYS A CA 1
ATOM 7151 C C . LYS A 1 917 ? -39.678 -18.893 24.123 1.00 94.12 917 LYS A C 1
ATOM 7153 O O . LYS A 1 917 ? -40.357 -17.896 24.366 1.00 94.12 917 LYS A O 1
ATOM 7158 N N . LYS A 1 918 ? -38.883 -19.449 25.042 1.00 93.19 918 LYS A N 1
ATOM 7159 C CA . LYS A 1 918 ? -38.723 -18.901 26.401 1.00 93.19 918 LYS A CA 1
ATOM 7160 C C . LYS A 1 918 ? -38.131 -17.493 26.378 1.00 93.19 918 LYS A C 1
ATOM 7162 O O . LYS A 1 918 ? -38.616 -16.616 27.093 1.00 93.19 918 LYS A O 1
ATOM 7167 N N . LEU A 1 919 ? -37.114 -17.256 25.546 1.00 93.88 919 LEU A N 1
ATOM 7168 C CA . LEU A 1 919 ? -36.541 -15.922 25.364 1.00 93.88 919 LEU A CA 1
ATOM 7169 C C . LEU A 1 919 ? -37.565 -14.946 24.775 1.00 93.88 919 LEU A C 1
ATOM 7171 O O . LEU A 1 919 ? -37.660 -13.811 25.239 1.00 93.88 919 LEU A O 1
ATOM 7175 N N . LYS A 1 920 ? -38.352 -15.390 23.790 1.00 93.56 920 LYS A N 1
ATOM 7176 C CA . LYS A 1 920 ? -39.406 -14.584 23.174 1.00 93.56 920 LYS A CA 1
ATOM 7177 C C . LYS A 1 920 ? -40.479 -14.174 24.185 1.00 93.56 920 LYS A C 1
ATOM 7179 O O . LYS A 1 920 ? -40.795 -12.991 24.258 1.00 93.56 920 LYS A O 1
ATOM 7184 N N . GLY A 1 921 ? -40.947 -15.105 25.018 1.00 92.56 921 GLY A N 1
ATOM 7185 C CA . GLY A 1 921 ? -41.896 -14.797 26.093 1.00 92.56 921 GLY A CA 1
ATOM 7186 C C . GLY A 1 921 ? -41.338 -13.791 27.107 1.00 92.56 921 GLY A C 1
ATOM 7187 O O . GLY A 1 921 ? -42.033 -12.859 27.497 1.00 92.56 921 GLY A O 1
ATOM 7188 N N . ARG A 1 922 ? -40.049 -13.903 27.470 1.00 89.31 922 ARG A N 1
ATOM 7189 C CA . ARG A 1 922 ? -39.374 -12.901 28.322 1.00 89.31 922 ARG A CA 1
ATOM 7190 C C . ARG A 1 922 ? -39.266 -11.530 27.652 1.00 89.31 922 ARG A C 1
ATOM 7192 O O . ARG A 1 922 ? -39.381 -10.507 28.318 1.00 89.31 922 ARG A O 1
ATOM 7199 N N . LEU A 1 923 ? -39.019 -11.493 26.345 1.00 91.12 923 LEU A N 1
ATOM 7200 C CA . LEU A 1 923 ? -38.971 -10.242 25.589 1.00 91.12 923 LEU A CA 1
ATOM 7201 C C . LEU A 1 923 ? -40.346 -9.555 25.565 1.00 91.12 923 LEU A C 1
ATOM 7203 O O . LEU A 1 923 ? -40.405 -8.332 25.636 1.00 91.12 923 LEU A O 1
ATOM 7207 N N . GLU A 1 924 ? -41.434 -10.320 25.480 1.00 90.38 924 GLU A N 1
ATOM 7208 C CA . GLU A 1 924 ? -42.810 -9.806 25.510 1.00 90.38 924 GLU A CA 1
ATOM 7209 C C . GLU A 1 924 ? -43.205 -9.286 26.896 1.00 90.38 924 GLU A C 1
ATOM 7211 O O . GLU A 1 924 ? -43.683 -8.157 26.991 1.00 90.38 924 GLU A O 1
ATOM 7216 N N . SER A 1 925 ? -42.883 -10.007 27.976 1.00 86.50 925 SER A N 1
ATOM 7217 C CA . SER A 1 925 ? -43.160 -9.532 29.342 1.00 86.50 925 SER A CA 1
ATOM 7218 C C . SER A 1 925 ? -42.436 -8.220 29.668 1.00 86.50 925 SER A C 1
ATOM 7220 O O . SER A 1 925 ? -42.985 -7.333 30.314 1.00 86.50 925 SER A O 1
ATOM 7222 N N . VAL A 1 926 ? -41.202 -8.054 29.173 1.00 84.38 926 VAL A N 1
ATOM 7223 C CA . VAL A 1 926 ? -40.441 -6.799 29.315 1.00 84.38 926 VAL A CA 1
ATOM 7224 C C . VAL A 1 926 ? -41.107 -5.636 28.565 1.00 84.38 926 VAL A C 1
ATOM 7226 O O . VAL A 1 926 ? -40.892 -4.480 28.925 1.00 84.38 926 VAL A O 1
ATOM 7229 N N . LYS A 1 927 ? -41.894 -5.901 27.516 1.00 77.06 927 LYS A N 1
ATOM 7230 C CA . LYS A 1 927 ? -42.625 -4.859 26.778 1.00 77.06 927 LYS A CA 1
ATOM 7231 C C . LYS A 1 927 ? -43.910 -4.455 27.482 1.00 77.06 927 LYS A C 1
ATOM 7233 O O . LYS A 1 927 ? -44.188 -3.262 27.545 1.00 77.06 927 LYS A O 1
ATOM 7238 N N . GLU A 1 928 ? -44.661 -5.420 28.004 1.00 72.19 928 GLU A N 1
ATOM 7239 C CA . GLU A 1 928 ? -45.917 -5.165 28.720 1.00 72.19 928 GLU A CA 1
ATOM 7240 C C . GLU A 1 928 ? -45.680 -4.303 29.965 1.00 72.19 928 GLU A C 1
ATOM 7242 O O . GLU A 1 928 ? -46.322 -3.266 30.110 1.00 72.19 928 GLU A O 1
ATOM 7247 N N . ASN A 1 929 ? -44.647 -4.614 30.756 1.00 62.44 929 ASN A N 1
ATOM 7248 C CA . ASN A 1 929 ? -44.280 -3.816 31.934 1.00 62.44 929 ASN A CA 1
ATOM 7249 C C . ASN A 1 929 ? -43.898 -2.356 31.599 1.00 62.44 929 ASN A C 1
ATOM 7251 O O . ASN A 1 929 ? -44.007 -1.479 32.443 1.00 62.44 929 ASN A O 1
ATOM 7255 N N . VAL A 1 930 ? -43.461 -2.063 30.366 1.00 57.28 930 VAL A N 1
ATOM 7256 C CA . VAL A 1 930 ? -43.107 -0.695 29.928 1.00 57.28 930 VAL A CA 1
ATOM 7257 C C . VAL A 1 930 ? -44.330 0.096 29.446 1.00 57.28 930 VAL A C 1
ATOM 7259 O O . VAL A 1 930 ? -44.291 1.326 29.425 1.00 57.28 930 VAL A O 1
ATOM 7262 N N . LEU A 1 931 ? -45.407 -0.585 29.045 1.00 47.66 931 LEU A N 1
ATOM 7263 C CA . LEU A 1 931 ? -46.676 0.050 28.679 1.00 47.66 931 LEU A CA 1
ATOM 7264 C C . LEU A 1 931 ? -47.535 0.392 29.906 1.00 47.66 931 LEU A C 1
ATOM 7266 O O . LEU A 1 931 ? -48.402 1.247 29.785 1.00 47.66 931 LEU A O 1
ATOM 7270 N N . GLU A 1 932 ? -47.297 -0.244 31.058 1.00 42.28 932 GLU A N 1
ATOM 7271 C CA . GLU A 1 932 ? -47.963 0.087 32.330 1.00 42.28 932 GLU A CA 1
ATOM 7272 C C . GLU A 1 932 ? -47.272 1.231 33.106 1.00 42.28 932 GLU A C 1
ATOM 7274 O O . GLU A 1 932 ? -47.929 1.905 33.897 1.00 42.28 932 GLU A O 1
ATOM 7279 N N . ASP A 1 933 ? -45.979 1.482 32.856 1.00 39.50 933 ASP A N 1
ATOM 7280 C CA . ASP A 1 933 ? -45.173 2.536 33.509 1.00 39.50 933 ASP A CA 1
ATOM 7281 C C . ASP A 1 933 ? -45.113 3.881 32.733 1.00 39.50 933 ASP A C 1
ATOM 7283 O O . ASP A 1 933 ? -44.532 4.851 33.232 1.00 39.50 933 ASP A O 1
ATOM 7287 N N . ASN A 1 934 ? -45.687 3.960 31.522 1.00 32.78 934 ASN A N 1
ATOM 7288 C CA . ASN A 1 934 ? -45.873 5.202 30.740 1.00 32.78 934 ASN A CA 1
ATOM 7289 C C . ASN A 1 934 ? -47.340 5.633 30.748 1.00 32.78 934 ASN A C 1
ATOM 7291 O O . ASN A 1 934 ? -47.579 6.863 30.684 1.00 32.78 934 ASN A O 1
#

Radius of gyration: 33.6 Å; chains: 1; bounding box: 93×82×113 Å